Protein AF-A0A2P7YP99-F1 (afdb_monomer)

Sequence (981 aa):
MKLLQLTRVFYTFFGLSSASSYFDNALGTELENFDLDYSIEEYPDIAYNDVAEMDVGEQIKLLHNFSNRENKDITIVGLGGAFRDAITGEPLVNLTSTTVGPIIIPPGESSIIGQKINLDFGGGNFLLSPRVFVAFNDEVKVVQARPQLTVIKEKPLSFFDPQLMFLEVLLLLATGIGLYVAVPSIFSEKKVSPVQEKSTKSTGFDPSWVPILDAKYSLILRHPAPTYTNHSRSKRHVGHRHHDGASNEERDPQKARQISNKVIVEFVKTDLLDLSTFKDITPSKSRHNKTLLGFIGLHYVKGNIHLGFITRSTRVASARLNETVNVITDVTFYCLNNDEFDKTINLSDEELGHHVQNEETDLHTRYPSLSVQKLLKLGHFYYSDDFDITSNLQERGISMMDGNRVSADTPYFRSFMWNYNMITEMIEFRNGLSAIEKQCFDEARFSTIITRGYAKTINISLENKDEALLTLISKQSCKKKGPLFGDWGCDDDGAVSNFVESEIIIYCKRFCFSYVIVRGNVPTFWELQNSFGKKSIISKNSKKLVLTRSFEAAQHAFTKHFESLGIQYGDIHVIDCLLRDQGSYKGQLKDNYREHLQAFWNSRERTLDYYGDDKDLFAASANFTVSATDMPISTSFMKKIGYSASNPSELVGPLVDYILNFGALFYDFEDQSYIGKQLGVFRVNSFDCLAKANFISKVISQEVIELAFRDLDIHVDEQIRSQHAKLWKENDEVLKDLTHNYLSTLAYTPGEKSNKRSLKTQLAKKYLNVVGDIRPNEMAMRKLLGRLQTQEKVKIYNPLHQYVSAELRKRSGEYSFKKDINIFASTFNVNGDLCKDEQVSQWIYPQGLQGSKEYDIVFIGFEEIVELTPGKMMNVRSGNLMTWEAQVRRVLEGLQSTRSKYVSLWSGQMGGIALLLFIKSEHVGQILNIESAVKKTGLGGMSANKGGMAMIVHFVIKIIEHFFQSSGLSFCFVNLLERRG

Nearest PDB structures (foldseek):
  8b5l-assembly1_q  TM=7.399E-01  e=3.614E-08  Oryctolagus cuniculus
  8btk-assembly1_TA  TM=7.537E-01  e=3.226E-07  Canis lupus familiaris
  8rjd-assembly1_5  TM=7.225E-01  e=2.749E-07  Canis lupus familiaris
  8b6l-assembly1_E  TM=7.247E-01  e=1.879E-06  Homo sapiens
  1xvs-assembly1_B  TM=6.203E-01  e=4.879E-05  Vibrio cholerae

Mean predicted aligned error: 18.6 Å

Organism: NCBI:txid418784

Structure (mmCIF, N/CA/C/O backbone):
data_AF-A0A2P7YP99-F1
#
_entry.id   AF-A0A2P7YP99-F1
#
loop_
_atom_site.group_PDB
_atom_site.id
_atom_site.type_symbol
_atom_site.label_atom_id
_atom_site.label_alt_id
_atom_site.label_comp_id
_atom_site.label_asym_id
_atom_site.label_entity_id
_atom_site.label_seq_id
_atom_site.pdbx_PDB_ins_code
_atom_site.Cartn_x
_atom_site.Cartn_y
_atom_site.Cartn_z
_atom_site.occupancy
_atom_site.B_iso_or_equiv
_atom_site.auth_seq_id
_atom_site.auth_comp_id
_atom_site.auth_asym_id
_atom_site.auth_atom_id
_atom_site.pdbx_PDB_model_num
ATOM 1 N N . MET A 1 1 ? 15.729 -52.403 -24.319 1.00 34.59 1 MET A N 1
ATOM 2 C CA . MET A 1 1 ? 16.519 -51.180 -24.609 1.00 34.59 1 MET A CA 1
ATOM 3 C C . MET A 1 1 ? 16.951 -51.030 -26.081 1.00 34.59 1 MET A C 1
ATOM 5 O O . MET A 1 1 ? 17.812 -50.212 -26.357 1.00 34.59 1 MET A O 1
ATOM 9 N N . LYS A 1 2 ? 16.331 -51.745 -27.041 1.00 28.28 2 LYS A N 1
ATOM 10 C CA . LYS A 1 2 ? 16.512 -51.528 -28.496 1.00 28.28 2 LYS A CA 1
ATOM 11 C C . LYS A 1 2 ? 15.195 -51.314 -29.272 1.00 28.28 2 LYS A C 1
ATOM 13 O O . LYS A 1 2 ? 15.216 -51.230 -30.487 1.00 28.28 2 LYS A O 1
ATOM 18 N N . LEU A 1 3 ? 14.059 -51.177 -28.575 1.00 25.23 3 LEU A N 1
ATOM 19 C CA . LEU A 1 3 ? 12.750 -50.901 -29.197 1.00 25.23 3 LEU A CA 1
ATOM 20 C C . LEU A 1 3 ? 12.246 -49.459 -28.974 1.00 25.23 3 LEU A C 1
ATOM 22 O O . LEU A 1 3 ? 11.364 -49.010 -29.689 1.00 25.23 3 LEU A O 1
ATOM 26 N N . LEU A 1 4 ? 12.831 -48.711 -28.027 1.00 27.31 4 LEU A N 1
ATOM 27 C CA . LEU A 1 4 ? 12.433 -47.332 -27.684 1.00 27.31 4 LEU A CA 1
ATOM 28 C C . LEU A 1 4 ? 13.124 -46.246 -28.533 1.00 27.31 4 LEU A C 1
ATOM 30 O O . LEU A 1 4 ? 12.720 -45.090 -28.482 1.00 27.31 4 LEU A O 1
ATOM 34 N N . GLN A 1 5 ? 14.127 -46.611 -29.342 1.00 30.36 5 GLN A N 1
ATOM 35 C CA . GLN A 1 5 ? 14.707 -45.712 -30.350 1.00 30.36 5 GLN A CA 1
ATOM 36 C C . GLN A 1 5 ? 13.881 -45.659 -31.645 1.00 30.36 5 GLN A C 1
ATOM 38 O O . GLN A 1 5 ? 13.957 -44.669 -32.358 1.00 30.36 5 GLN A O 1
ATOM 43 N N . LEU A 1 6 ? 13.036 -46.659 -31.926 1.00 27.92 6 LEU A N 1
ATOM 44 C CA . LEU A 1 6 ? 12.192 -46.667 -33.128 1.00 27.92 6 LEU A CA 1
ATOM 45 C C . LEU A 1 6 ? 10.924 -45.811 -32.969 1.00 27.92 6 LEU A C 1
ATOM 47 O O . LEU A 1 6 ? 10.507 -45.158 -33.919 1.00 27.92 6 LEU A O 1
ATOM 51 N N . THR A 1 7 ? 10.346 -45.713 -31.770 1.00 29.00 7 THR A N 1
ATOM 52 C CA . THR A 1 7 ? 9.096 -44.955 -31.556 1.00 29.00 7 THR A CA 1
ATOM 53 C C . THR A 1 7 ? 9.299 -43.436 -31.513 1.00 29.00 7 THR A C 1
ATOM 55 O O . THR A 1 7 ? 8.384 -42.685 -31.842 1.00 29.00 7 THR A O 1
ATOM 58 N N . ARG A 1 8 ? 10.508 -42.968 -31.167 1.00 30.92 8 ARG A N 1
ATOM 59 C CA . ARG A 1 8 ? 10.869 -41.538 -31.191 1.00 30.92 8 ARG A CA 1
ATOM 60 C C . ARG A 1 8 ? 11.186 -41.008 -32.590 1.00 30.92 8 ARG A C 1
ATOM 62 O O . ARG A 1 8 ? 10.985 -39.826 -32.825 1.00 30.92 8 ARG A O 1
ATOM 69 N N . VAL A 1 9 ? 11.581 -41.874 -33.524 1.00 32.12 9 VAL A N 1
ATOM 70 C CA . VAL A 1 9 ? 11.743 -41.512 -34.944 1.00 32.12 9 VAL A CA 1
ATOM 71 C C . VAL A 1 9 ? 10.378 -41.346 -35.632 1.00 32.12 9 VAL A C 1
ATOM 73 O O . VAL A 1 9 ? 10.228 -40.492 -36.502 1.00 32.12 9 VAL A O 1
ATOM 76 N N . PHE A 1 10 ? 9.341 -42.069 -35.187 1.00 28.08 10 PHE A N 1
ATOM 77 C CA . PHE A 1 10 ? 7.998 -41.993 -35.781 1.00 28.08 10 PHE A CA 1
ATOM 78 C C . PHE A 1 10 ? 7.256 -40.667 -35.524 1.00 28.08 10 PHE A C 1
ATOM 80 O O . PHE A 1 10 ? 6.521 -40.214 -36.400 1.00 28.08 10 PHE A O 1
ATOM 87 N N . TYR A 1 11 ? 7.463 -40.003 -34.380 1.00 28.70 11 TYR A N 1
ATOM 88 C CA . TYR A 1 11 ? 6.814 -38.708 -34.110 1.00 28.70 11 TYR A CA 1
ATOM 89 C C . TYR A 1 11 ? 7.502 -37.523 -34.798 1.00 28.70 11 TYR A C 1
ATOM 91 O O . TYR A 1 11 ? 6.834 -36.546 -35.136 1.00 28.70 11 TYR A O 1
ATOM 99 N N . THR A 1 12 ? 8.797 -37.631 -35.099 1.00 32.69 12 THR A N 1
ATOM 100 C CA . THR A 1 12 ? 9.503 -36.645 -35.928 1.00 32.69 12 THR A CA 1
ATOM 101 C C . THR A 1 12 ? 9.146 -36.811 -37.410 1.00 32.69 12 THR A C 1
ATOM 103 O O . THR A 1 12 ? 8.998 -35.817 -38.116 1.00 32.69 12 THR A O 1
ATOM 106 N N . PHE A 1 13 ? 8.892 -38.044 -37.874 1.00 28.05 13 PHE A N 1
ATOM 107 C CA . PHE A 1 13 ? 8.459 -38.299 -39.255 1.00 28.05 13 PHE A CA 1
ATOM 108 C C . PHE A 1 13 ? 7.037 -37.790 -39.554 1.00 28.05 13 PHE A C 1
ATOM 110 O O . PHE A 1 13 ? 6.798 -37.262 -40.638 1.00 28.05 13 PHE A O 1
ATOM 117 N N . PHE A 1 14 ? 6.100 -37.863 -38.599 1.00 30.08 14 PHE A N 1
ATOM 118 C CA . PHE A 1 14 ? 4.759 -37.292 -38.803 1.00 30.08 14 PHE A CA 1
ATOM 119 C C . PHE A 1 14 ? 4.724 -35.761 -38.673 1.00 30.08 14 PHE A C 1
ATOM 121 O O . PHE A 1 14 ? 3.951 -35.126 -39.387 1.00 30.08 14 PHE A O 1
ATOM 128 N N . GLY A 1 15 ? 5.604 -35.152 -37.868 1.00 31.16 15 GLY A N 1
ATOM 129 C CA . GLY A 1 15 ? 5.754 -33.691 -37.800 1.00 31.16 15 GLY A CA 1
ATOM 130 C C . GLY A 1 15 ? 6.368 -33.063 -39.059 1.00 31.16 15 GLY A C 1
ATOM 131 O O . GLY A 1 15 ? 6.056 -31.919 -39.388 1.00 31.16 15 GLY A O 1
ATOM 132 N N . LEU A 1 16 ? 7.175 -33.820 -39.809 1.00 30.28 16 LEU A N 1
ATOM 133 C CA . LEU A 1 16 ? 7.713 -33.390 -41.105 1.00 30.28 16 LEU A CA 1
ATOM 134 C C . LEU A 1 16 ? 6.653 -33.376 -42.217 1.00 30.28 16 LEU A C 1
ATOM 136 O O . LEU A 1 16 ? 6.732 -32.537 -43.111 1.00 30.28 16 LEU A O 1
ATOM 140 N N . SER A 1 17 ? 5.607 -34.208 -42.129 1.00 29.50 17 SER A N 1
ATOM 141 C CA . SER A 1 17 ? 4.484 -34.152 -43.082 1.00 29.50 17 SER A CA 1
ATOM 142 C C . SER A 1 17 ? 3.585 -32.918 -42.907 1.00 29.50 17 SER A C 1
ATOM 144 O O . SER A 1 17 ? 2.964 -32.477 -43.867 1.00 29.50 17 SER A O 1
ATOM 146 N N . SER A 1 18 ? 3.565 -32.304 -41.716 1.00 30.62 18 SER A N 1
ATOM 147 C CA . SER A 1 18 ? 2.855 -31.040 -41.456 1.00 30.62 18 SER A CA 1
ATOM 148 C C . SER A 1 18 ? 3.747 -29.794 -41.525 1.00 30.62 18 SER A C 1
ATOM 150 O O . SER A 1 18 ? 3.238 -28.678 -41.502 1.00 30.62 18 SER A O 1
ATOM 152 N N . ALA A 1 19 ? 5.070 -29.960 -41.609 1.00 30.25 19 ALA A N 1
ATOM 153 C CA . ALA A 1 19 ? 6.019 -28.857 -41.788 1.00 30.25 19 ALA A CA 1
ATOM 154 C C . ALA A 1 19 ? 6.268 -28.513 -43.268 1.00 30.25 19 ALA A C 1
ATOM 156 O O . ALA A 1 19 ? 6.820 -27.454 -43.560 1.00 30.25 19 ALA A O 1
ATOM 157 N N . SER A 1 20 ? 5.808 -29.354 -44.202 1.00 28.67 20 SER A N 1
ATOM 158 C CA . SER A 1 20 ? 5.828 -29.038 -45.637 1.00 28.67 20 SER A CA 1
ATOM 159 C C . SER A 1 20 ? 4.939 -27.836 -45.992 1.00 28.67 20 SER A C 1
ATOM 161 O O . SER A 1 20 ? 5.182 -27.200 -47.008 1.00 28.67 20 SER A O 1
ATOM 163 N N . SER A 1 21 ? 3.958 -27.470 -45.158 1.00 31.77 21 SER A N 1
ATOM 164 C CA . SER A 1 21 ? 3.064 -26.335 -45.430 1.00 31.77 21 SER A CA 1
ATOM 165 C C . SER A 1 21 ? 3.465 -25.026 -44.739 1.00 31.77 21 SER A C 1
ATOM 167 O O . SER A 1 21 ? 2.716 -24.057 -44.824 1.00 31.77 21 SER A O 1
ATOM 169 N N . TYR A 1 22 ? 4.595 -24.984 -44.021 1.00 30.72 22 TYR A N 1
ATOM 170 C CA . TYR A 1 22 ? 5.044 -23.786 -43.287 1.00 30.72 22 TYR A CA 1
ATOM 171 C C . TYR A 1 22 ? 6.316 -23.133 -43.847 1.00 30.72 22 TYR A C 1
ATOM 173 O O . TYR A 1 22 ? 6.706 -22.076 -43.355 1.00 30.72 22 TYR A O 1
ATOM 181 N N . PHE A 1 23 ? 6.936 -23.714 -44.879 1.00 36.75 23 PHE A N 1
ATOM 182 C CA . PHE A 1 23 ? 8.118 -23.137 -45.537 1.00 36.75 23 PHE A CA 1
ATOM 183 C C . PHE A 1 23 ? 7.881 -22.653 -46.972 1.00 36.75 23 PHE A C 1
ATOM 185 O O . PHE A 1 23 ? 8.713 -21.911 -47.487 1.00 36.75 23 PHE A O 1
ATOM 192 N N . ASP A 1 24 ? 6.720 -22.943 -47.560 1.00 33.91 24 ASP A N 1
ATOM 193 C CA . ASP A 1 24 ? 6.238 -22.266 -48.764 1.00 33.91 24 ASP A CA 1
ATOM 194 C C . ASP A 1 24 ? 5.347 -21.100 -48.351 1.00 33.91 24 ASP A C 1
ATOM 196 O O . ASP A 1 24 ? 4.162 -21.290 -48.092 1.00 33.91 24 ASP A O 1
ATOM 200 N N . ASN A 1 25 ? 5.932 -19.908 -48.207 1.00 33.38 25 ASN A N 1
ATOM 201 C CA . ASN A 1 25 ? 5.288 -18.618 -48.497 1.00 33.38 25 ASN A CA 1
ATOM 202 C C . ASN A 1 25 ? 6.201 -17.456 -48.086 1.00 33.38 25 ASN A C 1
ATOM 204 O O . ASN A 1 25 ? 5.950 -16.756 -47.106 1.00 33.38 25 ASN A O 1
ATOM 208 N N . ALA A 1 26 ? 7.254 -17.227 -48.866 1.00 34.19 26 ALA A N 1
ATOM 209 C CA . ALA A 1 26 ? 7.804 -15.894 -49.099 1.00 34.19 26 ALA A CA 1
ATOM 210 C C . ALA A 1 26 ? 8.739 -15.957 -50.314 1.00 34.19 26 ALA A C 1
ATOM 212 O O . ALA A 1 26 ? 9.735 -16.667 -50.264 1.00 34.19 26 ALA A O 1
ATOM 213 N N . LEU A 1 27 ? 8.430 -15.158 -51.343 1.00 35.78 27 LEU A N 1
ATOM 214 C CA . LEU A 1 27 ? 9.150 -14.974 -52.618 1.00 35.78 27 LEU A CA 1
ATOM 215 C C . LEU A 1 27 ? 8.839 -16.027 -53.694 1.00 35.78 27 LEU A C 1
ATOM 217 O O . LEU A 1 27 ? 9.461 -17.083 -53.768 1.00 35.78 27 LEU A O 1
ATOM 221 N N . GLY A 1 28 ? 7.910 -15.685 -54.594 1.00 41.12 28 GLY A N 1
ATOM 222 C CA . GLY A 1 28 ? 7.807 -16.362 -55.887 1.00 41.12 28 GLY A CA 1
ATOM 223 C C . GLY A 1 28 ? 9.160 -16.309 -56.596 1.00 41.12 28 GLY A C 1
ATOM 224 O O . GLY A 1 28 ? 9.755 -15.239 -56.719 1.00 41.12 28 GLY A O 1
ATOM 225 N N . THR A 1 29 ? 9.679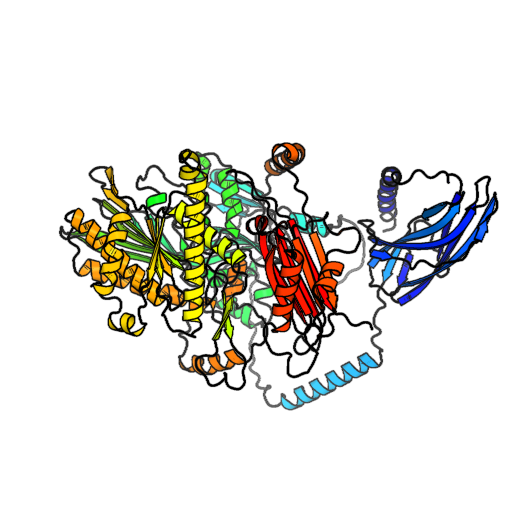 -17.463 -57.001 1.00 45.97 29 THR A N 1
ATOM 226 C CA . THR A 1 29 ? 10.998 -17.584 -57.624 1.00 45.97 29 THR A CA 1
ATOM 227 C C . THR A 1 29 ? 10.895 -18.471 -58.862 1.00 45.97 29 THR A C 1
ATOM 229 O O . THR A 1 29 ? 10.593 -19.645 -58.752 1.00 45.97 29 THR A O 1
ATOM 232 N N . GLU A 1 30 ? 11.202 -17.924 -60.046 1.00 56.41 30 GLU A N 1
ATOM 233 C CA . GLU A 1 30 ? 11.328 -18.660 -61.330 1.00 56.41 30 GLU A CA 1
ATOM 234 C C . GLU A 1 30 ? 12.523 -19.653 -61.377 1.00 56.41 30 GLU A C 1
ATOM 236 O O . GLU A 1 30 ? 13.075 -19.908 -62.441 1.00 56.41 30 GLU A O 1
ATOM 241 N N . LEU A 1 31 ? 13.029 -20.110 -60.227 1.00 68.38 31 LEU A N 1
ATOM 242 C CA . LEU A 1 31 ? 14.130 -21.075 -60.129 1.00 68.38 31 LEU A CA 1
ATOM 243 C C . LEU A 1 31 ? 13.545 -22.345 -59.501 1.00 68.38 31 LEU A C 1
ATOM 245 O O . LEU A 1 31 ? 13.475 -22.448 -58.279 1.00 68.38 31 LEU A O 1
ATOM 249 N N . GLU A 1 32 ? 13.049 -23.253 -60.335 1.00 68.75 32 GLU A N 1
ATOM 250 C CA . GLU A 1 32 ? 12.229 -24.400 -59.921 1.00 68.75 32 GLU A CA 1
ATOM 251 C C . GLU A 1 32 ? 12.997 -25.732 -60.001 1.00 68.75 32 GLU A C 1
ATOM 253 O O . GLU A 1 32 ? 12.673 -26.670 -59.276 1.00 68.75 32 GLU A O 1
ATOM 258 N N . ASN A 1 33 ? 14.040 -25.821 -60.838 1.00 81.38 33 ASN A N 1
ATOM 259 C CA . ASN A 1 33 ? 14.752 -27.060 -61.156 1.00 81.38 33 ASN A CA 1
ATOM 260 C C . ASN A 1 33 ? 16.247 -26.982 -60.797 1.00 81.38 33 ASN A C 1
ATOM 262 O O . ASN A 1 33 ? 17.111 -26.787 -61.651 1.00 81.38 33 ASN A O 1
ATOM 266 N N . PHE A 1 34 ? 16.586 -27.205 -59.529 1.00 84.75 34 PHE A N 1
ATOM 267 C CA . PHE A 1 34 ? 17.969 -27.380 -59.068 1.00 84.75 34 PHE A CA 1
ATOM 268 C C . PHE A 1 34 ? 18.024 -28.395 -57.917 1.00 84.75 34 PHE A C 1
ATOM 270 O O . PHE A 1 34 ? 17.036 -28.579 -57.210 1.00 84.75 34 PHE A O 1
ATOM 277 N N . ASP A 1 35 ? 19.186 -29.015 -57.695 1.00 84.31 35 ASP A N 1
ATOM 278 C CA . ASP A 1 35 ? 19.454 -29.785 -56.473 1.00 84.31 35 ASP A CA 1
ATOM 279 C C . ASP A 1 35 ? 20.534 -29.084 -55.648 1.00 84.31 35 ASP A C 1
ATOM 281 O O . ASP A 1 35 ? 21.587 -28.731 -56.179 1.00 84.31 35 ASP A O 1
ATOM 285 N N . LEU A 1 36 ? 20.305 -28.918 -54.346 1.00 88.06 36 LEU A N 1
ATOM 286 C CA . LEU A 1 36 ? 21.311 -28.430 -53.403 1.00 88.06 36 LEU A CA 1
ATOM 287 C C . LEU A 1 36 ? 21.364 -29.342 -52.175 1.00 88.06 36 LEU A C 1
ATOM 289 O O . LEU A 1 36 ? 20.386 -29.459 -51.436 1.00 88.06 36 LEU A O 1
ATOM 293 N N . ASP A 1 37 ? 22.534 -29.919 -51.924 1.00 85.81 37 ASP A N 1
ATOM 294 C CA . ASP A 1 37 ? 22.845 -30.671 -50.707 1.00 85.81 37 ASP A CA 1
ATOM 295 C C . ASP A 1 37 ? 24.213 -30.252 -50.152 1.00 85.81 37 ASP A C 1
ATOM 297 O O . ASP A 1 37 ? 24.952 -29.497 -50.785 1.00 85.81 37 ASP A O 1
ATOM 301 N N . TYR A 1 38 ? 24.568 -30.719 -48.959 1.00 90.62 38 TYR A N 1
ATOM 302 C CA . TYR A 1 38 ? 25.898 -30.514 -48.404 1.00 90.62 38 TYR A CA 1
ATOM 303 C C . TYR A 1 38 ? 26.353 -31.678 -47.519 1.00 90.62 38 TYR A C 1
ATOM 305 O O . TYR A 1 38 ? 25.543 -32.387 -46.912 1.00 90.62 38 TYR A O 1
ATOM 313 N N . SER A 1 39 ? 27.673 -31.830 -47.413 1.00 88.19 39 SER A N 1
ATOM 314 C CA . SER A 1 39 ? 28.341 -32.732 -46.473 1.00 88.19 39 SER A CA 1
ATOM 315 C C . SER A 1 39 ? 29.334 -31.974 -45.594 1.00 88.19 39 SER A C 1
ATOM 317 O O . SER A 1 39 ? 29.819 -30.904 -45.961 1.00 88.19 39 SER A O 1
ATOM 319 N N . ILE A 1 40 ? 29.650 -32.531 -44.428 1.00 89.56 40 ILE A N 1
ATOM 320 C CA . ILE A 1 40 ? 30.624 -31.970 -43.486 1.00 89.56 40 ILE A CA 1
ATOM 321 C C . ILE A 1 40 ? 31.902 -32.801 -43.628 1.00 89.56 40 ILE A C 1
ATOM 323 O O . ILE A 1 40 ? 31.867 -34.005 -43.387 1.00 89.56 40 ILE A O 1
ATOM 327 N N . GLU A 1 41 ? 33.001 -32.193 -44.082 1.00 87.38 41 GLU A N 1
ATOM 328 C CA . GLU A 1 41 ? 34.231 -32.908 -44.479 1.00 87.38 41 GLU A CA 1
ATOM 329 C C . GLU A 1 41 ? 34.832 -33.727 -43.325 1.00 87.38 41 GLU A C 1
ATOM 331 O O . GLU A 1 41 ? 35.255 -34.863 -43.526 1.00 87.38 41 GLU A O 1
ATOM 336 N N . GLU A 1 42 ? 34.816 -33.182 -42.109 1.00 87.19 42 GLU A N 1
ATOM 337 C CA . GLU A 1 42 ? 35.356 -33.814 -40.901 1.00 87.19 42 GLU A CA 1
ATOM 338 C C . GLU A 1 42 ? 34.462 -34.943 -40.361 1.00 87.19 42 GLU A C 1
ATOM 340 O O . GLU A 1 42 ? 34.909 -35.758 -39.555 1.00 87.19 42 GLU A O 1
ATOM 345 N N . TYR A 1 43 ? 33.217 -35.024 -40.839 1.00 85.44 43 TYR A N 1
ATOM 346 C CA . TYR A 1 43 ? 32.218 -35.985 -40.384 1.00 85.44 43 TYR A CA 1
ATOM 347 C C . TYR A 1 43 ? 31.533 -36.703 -41.567 1.00 85.44 43 TYR A C 1
ATOM 349 O O . TYR A 1 43 ? 30.321 -36.561 -41.768 1.00 85.44 43 TYR A O 1
ATOM 357 N N . PRO A 1 44 ? 32.286 -37.492 -42.360 1.00 73.25 44 PRO A N 1
ATOM 358 C CA . PRO A 1 44 ? 31.803 -38.083 -43.612 1.00 73.25 44 PRO A CA 1
ATOM 359 C C . PRO A 1 44 ? 30.745 -39.183 -43.419 1.00 73.25 44 PRO A C 1
ATOM 361 O O . PRO A 1 44 ? 29.992 -39.469 -44.346 1.00 73.25 44 PRO A O 1
ATOM 364 N N . ASP A 1 45 ? 30.671 -39.778 -42.224 1.00 74.12 45 ASP A N 1
ATOM 365 C CA . ASP A 1 45 ? 29.793 -40.916 -41.917 1.00 74.12 45 ASP A CA 1
ATOM 366 C C . ASP A 1 45 ? 28.416 -40.509 -41.353 1.00 74.12 45 ASP A C 1
ATOM 368 O O . ASP A 1 45 ? 27.597 -41.374 -41.039 1.00 74.12 45 ASP A O 1
ATOM 372 N N . ILE A 1 46 ? 28.138 -39.208 -41.194 1.00 78.06 46 ILE A N 1
ATOM 373 C CA . ILE A 1 46 ? 26.859 -38.740 -40.640 1.00 78.06 46 ILE A CA 1
ATOM 374 C C . ILE A 1 46 ? 25.775 -38.810 -41.717 1.00 78.06 46 ILE A C 1
ATOM 376 O O . ILE A 1 46 ? 25.787 -38.040 -42.681 1.00 78.06 46 ILE A O 1
ATOM 380 N N . ALA A 1 47 ? 24.800 -39.704 -41.535 1.00 70.25 47 ALA A N 1
ATOM 381 C CA . ALA A 1 47 ? 23.672 -39.817 -42.450 1.00 70.25 47 ALA A CA 1
ATOM 382 C C . ALA A 1 47 ? 22.731 -38.602 -42.353 1.00 70.25 47 ALA A C 1
ATOM 384 O O . ALA A 1 47 ? 22.685 -37.884 -41.355 1.00 70.25 47 ALA A O 1
ATOM 385 N N . TYR A 1 48 ? 21.907 -38.401 -43.385 1.00 62.31 48 TYR A N 1
ATOM 386 C CA . TYR A 1 48 ? 21.016 -37.241 -43.525 1.00 62.31 48 TYR A CA 1
ATOM 387 C C . TYR A 1 48 ? 20.084 -36.967 -42.329 1.00 62.31 48 TYR A C 1
ATOM 389 O O . TYR A 1 48 ? 19.725 -35.813 -42.099 1.00 62.31 48 TYR A O 1
ATOM 397 N N . ASN A 1 49 ? 19.714 -38.009 -41.576 1.00 67.56 49 ASN A N 1
ATOM 398 C CA . ASN A 1 49 ? 18.810 -37.937 -40.422 1.00 67.56 49 ASN A CA 1
ATOM 399 C C . ASN A 1 49 ? 19.534 -37.991 -39.066 1.00 67.56 49 ASN A C 1
ATOM 401 O O . ASN A 1 49 ? 18.873 -37.972 -38.026 1.00 67.56 49 ASN A O 1
ATOM 405 N N . ASP A 1 50 ? 20.864 -38.080 -39.071 1.00 75.94 50 ASP A N 1
ATOM 406 C CA . ASP A 1 50 ? 21.659 -38.220 -37.859 1.00 75.94 50 ASP A CA 1
ATOM 407 C C . ASP A 1 50 ? 22.076 -36.858 -37.297 1.00 75.94 50 ASP A C 1
ATOM 409 O O . ASP A 1 50 ? 22.221 -35.856 -38.007 1.00 75.94 50 ASP A O 1
ATOM 413 N N . VAL A 1 51 ? 22.261 -36.839 -35.978 1.00 81.19 51 VAL A N 1
ATOM 414 C CA . VAL A 1 51 ? 22.683 -35.656 -35.230 1.00 81.19 51 VAL A CA 1
ATOM 415 C C . VAL A 1 51 ? 24.190 -35.494 -35.358 1.00 81.19 51 VAL A C 1
ATOM 417 O O . VAL A 1 51 ? 24.936 -36.406 -35.004 1.00 81.19 51 VAL A O 1
ATOM 420 N N . ALA A 1 52 ? 24.638 -34.328 -35.818 1.00 84.50 52 ALA A N 1
ATOM 421 C CA . ALA A 1 52 ? 26.059 -34.019 -35.879 1.00 84.50 52 ALA A CA 1
ATOM 422 C C . ALA A 1 52 ? 26.569 -33.521 -34.528 1.00 84.50 52 ALA A C 1
ATOM 424 O O . ALA A 1 52 ? 26.143 -32.472 -34.057 1.00 84.50 52 ALA A O 1
ATOM 425 N N . GLU A 1 53 ? 27.460 -34.272 -33.888 1.00 87.25 53 GLU A N 1
ATOM 426 C CA . GLU A 1 53 ? 28.085 -33.875 -32.626 1.00 87.25 53 GLU A CA 1
ATOM 427 C C . GLU A 1 53 ? 29.467 -33.270 -32.894 1.00 87.25 53 GLU A C 1
ATOM 429 O O . GLU A 1 53 ? 30.295 -33.921 -33.521 1.00 87.25 53 GLU A O 1
ATOM 434 N N . MET A 1 54 ? 29.703 -32.044 -32.425 1.00 87.69 54 MET A N 1
ATOM 435 C CA . MET A 1 54 ? 30.937 -31.272 -32.647 1.00 87.69 54 MET A CA 1
ATOM 436 C C . MET A 1 54 ? 31.409 -30.633 -31.339 1.00 87.69 54 MET A C 1
ATOM 438 O O . MET A 1 54 ? 30.615 -30.502 -30.406 1.00 87.69 54 MET A O 1
ATOM 442 N N . ASP A 1 55 ? 32.658 -30.179 -31.265 1.00 85.88 55 ASP A N 1
ATOM 443 C CA . ASP A 1 55 ? 33.186 -29.520 -30.066 1.00 85.88 55 ASP A CA 1
ATOM 444 C C . ASP A 1 55 ? 33.296 -27.990 -30.212 1.00 85.88 55 ASP A C 1
ATOM 446 O O . ASP A 1 55 ? 33.625 -27.457 -31.274 1.00 85.88 55 ASP A O 1
ATOM 450 N N . VAL A 1 56 ? 33.093 -27.258 -29.108 1.00 83.94 56 VAL A N 1
ATOM 451 C CA . VAL A 1 56 ? 33.372 -25.810 -29.054 1.00 83.94 56 VAL A CA 1
ATOM 452 C C . VAL A 1 56 ? 34.850 -25.551 -29.387 1.00 83.94 56 VAL A C 1
ATOM 454 O O . VAL A 1 56 ? 35.752 -26.163 -28.805 1.00 83.94 56 VAL A O 1
ATOM 457 N N . GLY A 1 57 ? 35.097 -24.613 -30.306 1.00 79.94 57 GLY A N 1
ATOM 458 C CA . GLY A 1 57 ? 36.428 -24.231 -30.793 1.00 79.94 57 GLY A CA 1
ATOM 459 C C . GLY A 1 57 ? 36.990 -25.118 -31.912 1.00 79.94 57 GLY A C 1
ATOM 460 O O . GLY A 1 57 ? 38.167 -24.998 -32.250 1.00 79.94 57 GLY A O 1
ATOM 461 N N . GLU A 1 58 ? 36.192 -26.031 -32.471 1.00 84.31 58 GLU A N 1
ATOM 462 C CA . GLU A 1 58 ? 36.544 -26.812 -33.662 1.00 84.31 58 GLU A CA 1
ATOM 463 C C . GLU A 1 58 ? 36.313 -26.006 -34.958 1.00 84.31 58 GLU A C 1
ATOM 465 O O . GLU A 1 58 ? 35.436 -25.141 -35.027 1.00 84.31 58 GLU A O 1
ATOM 470 N N . GLN A 1 59 ? 37.107 -26.280 -35.998 1.00 86.88 59 GLN A N 1
ATOM 471 C CA . GLN A 1 59 ? 36.917 -25.727 -37.340 1.00 86.88 59 GLN A CA 1
ATOM 472 C C . GLN A 1 59 ? 36.399 -26.832 -38.262 1.00 86.88 59 GLN A C 1
ATOM 474 O O . GLN A 1 59 ? 37.054 -27.861 -38.388 1.00 86.88 59 GLN A O 1
ATOM 479 N N . ILE A 1 60 ? 35.262 -26.588 -38.916 1.00 89.62 60 ILE A N 1
ATOM 480 C CA . ILE A 1 60 ? 34.618 -27.529 -39.841 1.00 89.62 60 ILE A CA 1
ATOM 481 C C . ILE A 1 60 ? 34.539 -26.952 -41.255 1.00 89.62 60 ILE A C 1
ATOM 483 O O . ILE A 1 60 ? 34.530 -25.727 -41.445 1.00 89.62 60 ILE A O 1
ATOM 487 N N . LYS A 1 61 ? 34.406 -27.817 -42.261 1.00 89.12 61 LYS A N 1
ATOM 488 C CA . LYS A 1 61 ? 34.215 -27.416 -43.656 1.00 89.12 61 LYS A CA 1
ATOM 489 C C . LYS A 1 61 ? 32.962 -28.049 -44.258 1.00 89.12 61 LYS A C 1
ATOM 491 O O . LYS A 1 61 ? 32.851 -29.266 -44.390 1.00 89.12 61 LYS A O 1
ATOM 496 N N . LEU A 1 62 ? 32.029 -27.199 -44.683 1.00 90.19 62 LEU A N 1
ATOM 497 C CA . LEU A 1 62 ? 30.825 -27.607 -45.407 1.00 90.19 62 LEU A CA 1
ATOM 498 C C . LEU A 1 62 ? 31.114 -27.672 -46.903 1.00 90.19 62 LEU A C 1
ATOM 500 O O . LEU A 1 62 ? 31.518 -26.673 -47.494 1.00 90.19 62 LEU A O 1
ATOM 504 N N . LEU A 1 63 ? 30.887 -28.827 -47.514 1.00 89.94 63 LEU A N 1
ATOM 505 C CA . LEU A 1 63 ? 30.979 -29.043 -48.953 1.00 89.94 63 LEU A CA 1
ATOM 506 C C . LEU A 1 63 ? 29.566 -29.008 -49.538 1.00 89.94 63 LEU A C 1
ATOM 508 O O . LEU A 1 63 ? 28.815 -29.965 -49.390 1.00 89.94 63 LEU A O 1
ATOM 512 N N . HIS A 1 64 ? 29.201 -27.899 -50.174 1.00 89.44 64 HIS A N 1
ATOM 513 C CA . HIS A 1 64 ? 27.911 -27.705 -50.835 1.00 89.44 64 HIS A CA 1
ATOM 514 C C . HIS A 1 64 ? 27.956 -28.326 -52.229 1.00 89.44 64 HIS A C 1
ATOM 516 O O . HIS A 1 64 ? 28.785 -27.919 -53.037 1.00 89.44 64 HIS A O 1
ATOM 522 N N . ASN A 1 65 ? 27.082 -29.283 -52.515 1.00 89.62 65 ASN A N 1
ATOM 523 C CA . ASN A 1 65 ? 26.906 -29.889 -53.828 1.00 89.62 65 ASN A CA 1
ATOM 524 C C . ASN A 1 65 ? 25.671 -29.277 -54.500 1.00 89.62 65 ASN A C 1
ATOM 526 O O . ASN A 1 65 ? 24.545 -29.526 -54.067 1.00 89.62 65 ASN A O 1
ATOM 530 N N . PHE A 1 66 ? 25.889 -28.461 -55.530 1.00 90.50 66 PHE A N 1
ATOM 531 C CA . PHE A 1 66 ? 24.827 -27.790 -56.275 1.00 90.50 66 PHE A CA 1
ATOM 532 C C . PHE A 1 66 ? 24.762 -28.342 -57.700 1.00 90.50 66 PHE A C 1
ATOM 534 O O . PHE A 1 66 ? 25.757 -28.281 -58.421 1.00 90.50 66 PHE A O 1
ATOM 541 N N . SER A 1 67 ? 23.596 -28.834 -58.121 1.00 88.38 67 SER A N 1
ATOM 542 C CA . SER A 1 67 ? 23.331 -29.310 -59.480 1.00 88.38 67 SER A CA 1
ATOM 543 C C . SER A 1 67 ? 22.319 -28.416 -60.183 1.00 88.38 67 SER A C 1
ATOM 545 O O . SER A 1 67 ? 21.200 -28.235 -59.703 1.00 88.38 67 SER A O 1
ATOM 547 N N . ASN A 1 68 ? 22.689 -27.902 -61.353 1.00 89.81 68 ASN A N 1
ATOM 548 C CA . ASN A 1 68 ? 21.799 -27.105 -62.184 1.00 89.81 68 ASN A CA 1
ATOM 549 C C . ASN A 1 68 ? 20.919 -28.026 -63.047 1.00 89.81 68 ASN A C 1
ATOM 551 O O . ASN A 1 68 ? 21.439 -28.753 -63.892 1.00 89.81 68 ASN A O 1
ATOM 555 N N . ARG A 1 69 ? 19.593 -27.999 -62.857 1.00 86.62 69 ARG A N 1
ATOM 556 C CA . ARG A 1 69 ? 18.625 -28.689 -63.733 1.00 86.62 69 ARG A CA 1
ATOM 557 C C . ARG A 1 69 ? 17.756 -27.712 -64.533 1.00 86.62 69 ARG A C 1
ATOM 559 O O . ARG A 1 69 ? 16.795 -28.135 -65.173 1.00 86.62 69 ARG A O 1
ATOM 566 N N . GLU A 1 70 ? 18.100 -26.428 -64.522 1.00 85.50 70 GLU A N 1
ATOM 567 C CA . GLU A 1 70 ? 17.478 -25.416 -65.362 1.00 85.50 70 GLU A CA 1
ATOM 568 C C . GLU A 1 70 ? 18.013 -25.490 -66.794 1.00 85.50 70 GLU A C 1
ATOM 570 O O . GLU A 1 70 ? 19.076 -26.043 -67.074 1.00 85.50 70 GLU A O 1
ATOM 575 N N . ASN A 1 71 ? 17.282 -24.881 -67.725 1.00 83.38 71 ASN A N 1
ATOM 576 C CA . ASN A 1 71 ? 17.678 -24.768 -69.131 1.00 83.38 71 ASN A CA 1
ATOM 577 C C . ASN A 1 71 ? 18.622 -23.579 -69.421 1.00 83.38 71 ASN A C 1
ATOM 579 O O . ASN A 1 71 ? 18.902 -23.296 -70.588 1.00 83.38 71 ASN A O 1
ATOM 583 N N . LYS A 1 72 ? 19.102 -22.885 -68.381 1.00 85.00 72 LYS A N 1
ATOM 584 C CA . LYS A 1 72 ? 20.038 -21.751 -68.449 1.00 85.00 72 LYS A CA 1
ATOM 585 C C . LYS A 1 72 ? 21.142 -21.886 -67.398 1.00 85.00 72 LYS A C 1
ATOM 587 O O . LYS A 1 72 ? 20.968 -22.580 -66.398 1.00 85.00 72 LYS A O 1
ATOM 592 N N . ASP A 1 73 ? 22.249 -21.182 -67.608 1.00 86.12 73 ASP A N 1
ATOM 593 C CA . ASP A 1 73 ? 23.374 -21.139 -66.671 1.00 86.12 73 ASP A CA 1
ATOM 594 C C . ASP A 1 73 ? 22.966 -20.522 -65.320 1.00 86.12 73 ASP A C 1
ATOM 596 O O . ASP A 1 73 ? 22.315 -19.474 -65.269 1.00 86.12 73 ASP A O 1
ATOM 600 N N . ILE A 1 74 ? 23.394 -21.143 -64.217 1.00 88.06 74 ILE A N 1
ATOM 601 C CA . ILE A 1 74 ? 23.257 -20.603 -62.855 1.00 88.06 74 ILE A CA 1
ATOM 602 C C . ILE A 1 74 ? 24.636 -20.163 -62.375 1.00 88.06 74 ILE A C 1
ATOM 604 O O . ILE A 1 74 ? 25.584 -20.939 -62.429 1.00 88.06 74 ILE A O 1
ATOM 608 N N . THR A 1 75 ? 24.763 -18.937 -61.865 1.00 88.00 75 THR A N 1
ATOM 609 C CA . THR A 1 75 ? 26.039 -18.449 -61.320 1.00 88.00 75 THR A CA 1
ATOM 610 C C . THR A 1 75 ? 25.997 -18.416 -59.798 1.00 88.00 75 THR A C 1
ATOM 612 O O . THR A 1 75 ? 25.225 -17.661 -59.227 1.00 88.00 75 THR A O 1
ATOM 615 N N . ILE A 1 76 ? 26.839 -19.169 -59.098 1.00 87.06 76 ILE A N 1
ATOM 616 C CA . ILE A 1 76 ? 26.952 -19.057 -57.635 1.00 87.06 76 ILE A CA 1
ATOM 617 C C . ILE A 1 76 ? 27.805 -17.835 -57.298 1.00 87.06 76 ILE A C 1
ATOM 619 O O . ILE A 1 76 ? 28.891 -17.679 -57.844 1.00 87.06 76 ILE A O 1
ATOM 623 N N . VAL A 1 77 ? 27.312 -16.963 -56.414 1.00 85.50 77 VAL A N 1
ATOM 624 C CA . VAL A 1 77 ? 27.956 -15.686 -56.048 1.00 85.50 77 VAL A CA 1
ATOM 625 C C . VAL A 1 77 ? 28.426 -15.636 -54.590 1.00 85.50 77 VAL A C 1
ATOM 627 O O . VAL A 1 77 ? 29.282 -14.820 -54.238 1.00 85.50 77 VAL A O 1
ATOM 630 N N . GLY A 1 78 ? 27.931 -16.529 -53.729 1.00 85.00 78 GLY A N 1
ATOM 631 C CA . GLY A 1 78 ? 28.371 -16.609 -52.337 1.00 85.00 78 GLY A CA 1
ATOM 632 C C . GLY A 1 78 ? 27.769 -17.773 -51.558 1.00 85.00 78 GLY A C 1
ATOM 633 O O . GLY A 1 78 ? 26.803 -18.397 -51.990 1.00 85.00 78 GLY A O 1
ATOM 634 N N . LEU A 1 79 ? 28.329 -18.033 -50.378 1.00 87.12 79 LEU A N 1
ATOM 635 C CA . LEU A 1 79 ? 27.859 -19.042 -49.423 1.00 87.12 79 LEU A CA 1
ATOM 636 C C . LEU A 1 79 ? 27.572 -18.393 -48.068 1.00 87.12 79 LEU A C 1
ATOM 638 O O . LEU A 1 79 ? 28.255 -17.446 -47.682 1.00 87.12 79 LEU A O 1
ATOM 642 N N . GLY A 1 80 ? 26.592 -18.905 -47.330 1.00 86.12 80 GLY A N 1
ATOM 643 C CA . GLY A 1 80 ? 26.210 -18.424 -46.002 1.00 86.12 80 GLY A CA 1
ATOM 644 C C . GLY A 1 80 ? 25.322 -19.423 -45.261 1.00 86.12 80 GLY A C 1
ATOM 645 O O . GLY A 1 80 ? 25.369 -20.622 -45.516 1.00 86.12 80 GLY A O 1
ATOM 646 N N . GLY A 1 81 ? 24.508 -18.935 -44.325 1.00 88.62 81 GLY A N 1
ATOM 647 C CA . GLY A 1 81 ? 23.584 -19.756 -43.536 1.00 88.62 81 GLY A CA 1
ATOM 648 C C . GLY A 1 81 ? 23.560 -19.345 -42.069 1.00 88.62 81 GLY A C 1
ATOM 649 O O . GLY A 1 81 ? 24.051 -18.273 -41.718 1.00 88.62 81 GLY A O 1
ATOM 650 N N . ALA A 1 82 ? 22.980 -20.179 -41.210 1.00 90.31 82 ALA A N 1
ATOM 651 C CA . ALA A 1 82 ? 22.958 -19.944 -39.766 1.00 90.31 82 ALA A CA 1
ATOM 652 C C . ALA A 1 82 ? 22.832 -21.249 -38.970 1.00 90.31 82 ALA A C 1
ATOM 654 O O . ALA A 1 82 ? 22.222 -22.209 -39.441 1.00 90.31 82 ALA A O 1
ATOM 655 N N . PHE A 1 83 ? 23.336 -21.242 -37.739 1.00 88.56 83 PHE A N 1
ATOM 656 C CA . PHE A 1 83 ? 22.880 -22.124 -36.672 1.00 88.56 83 PHE A CA 1
ATOM 657 C C . PHE A 1 83 ? 21.632 -21.513 -36.038 1.00 88.56 83 PHE A C 1
ATOM 659 O O . PHE A 1 83 ? 21.650 -20.379 -35.548 1.00 88.56 83 PHE A O 1
ATOM 666 N N . ARG A 1 84 ? 20.531 -22.257 -36.073 1.00 86.12 84 ARG A N 1
ATOM 667 C CA . ARG A 1 84 ? 19.233 -21.853 -35.527 1.00 86.12 84 ARG A CA 1
ATOM 668 C C . ARG A 1 84 ? 18.935 -22.594 -34.233 1.00 86.12 84 ARG A C 1
ATOM 670 O O . ARG A 1 84 ? 19.466 -23.676 -34.003 1.00 86.12 84 ARG A O 1
ATOM 677 N N . ASP A 1 85 ? 18.077 -22.028 -33.401 1.00 81.00 85 ASP A N 1
ATOM 678 C CA . ASP A 1 85 ? 17.512 -22.736 -32.258 1.00 81.00 85 ASP A CA 1
ATOM 679 C C . ASP A 1 85 ? 16.722 -23.960 -32.752 1.00 81.00 85 ASP A C 1
ATOM 681 O O . ASP A 1 85 ? 15.877 -23.847 -33.643 1.00 81.00 85 ASP A O 1
ATOM 685 N N . ALA A 1 86 ? 17.003 -25.138 -32.191 1.00 70.94 86 ALA A N 1
ATOM 686 C CA . ALA A 1 86 ? 16.403 -26.394 -32.641 1.00 70.94 86 ALA A CA 1
ATOM 687 C C . ALA A 1 86 ? 14.888 -26.510 -32.356 1.00 70.94 86 ALA A C 1
ATOM 689 O O . ALA A 1 86 ? 14.241 -27.405 -32.897 1.00 70.94 86 ALA A O 1
ATOM 690 N N . ILE A 1 87 ? 14.323 -25.638 -31.510 1.00 65.56 87 ILE A N 1
ATOM 691 C CA . ILE A 1 87 ? 12.911 -25.649 -31.099 1.00 65.56 87 ILE A CA 1
ATOM 692 C C . ILE A 1 87 ? 12.148 -24.491 -31.746 1.00 65.56 87 ILE A C 1
ATOM 694 O O . ILE A 1 87 ? 11.045 -24.686 -32.252 1.00 65.56 87 ILE A O 1
ATOM 698 N N . THR A 1 88 ? 12.709 -23.282 -31.714 1.00 65.44 88 THR A N 1
ATOM 699 C CA . THR A 1 88 ? 12.034 -22.069 -32.201 1.00 65.44 88 THR A CA 1
ATOM 700 C C . THR A 1 88 ? 12.358 -21.744 -33.659 1.00 65.44 88 THR A C 1
ATOM 702 O O . THR A 1 88 ? 11.602 -21.014 -34.294 1.00 65.44 88 THR A O 1
ATOM 705 N N . GLY A 1 89 ? 13.454 -22.280 -34.213 1.00 66.25 89 GLY A N 1
ATOM 706 C CA . GLY A 1 89 ? 13.908 -21.999 -35.579 1.00 66.25 89 GLY A CA 1
ATOM 707 C C . GLY A 1 89 ? 14.539 -20.611 -35.770 1.00 66.25 89 GLY A C 1
ATOM 708 O O . GLY A 1 89 ? 14.967 -20.283 -36.882 1.00 66.25 89 GLY A O 1
ATOM 709 N N . GLU A 1 90 ? 14.632 -19.802 -34.712 1.00 72.19 90 GLU A N 1
ATOM 710 C CA . GLU A 1 90 ? 15.264 -18.476 -34.710 1.00 72.19 90 GLU A CA 1
ATOM 711 C C . GLU A 1 90 ? 16.781 -18.588 -34.971 1.00 72.19 90 GLU A C 1
ATOM 713 O O . GLU A 1 90 ? 17.429 -19.482 -34.423 1.00 72.19 90 GLU A O 1
ATOM 718 N N . PRO A 1 91 ? 17.390 -17.723 -35.804 1.00 73.94 91 PRO A N 1
ATOM 719 C CA . PRO A 1 91 ? 18.834 -17.737 -36.040 1.00 73.94 91 PRO A CA 1
ATOM 720 C C . PRO A 1 91 ? 19.595 -17.261 -34.795 1.00 73.94 91 PRO A C 1
ATOM 722 O O . PRO A 1 91 ? 19.446 -16.119 -34.370 1.00 73.94 91 PRO A O 1
ATOM 725 N N . LEU A 1 92 ? 20.435 -18.130 -34.228 1.00 78.75 92 LEU A N 1
ATOM 726 C CA . LEU A 1 92 ? 21.250 -17.830 -33.045 1.00 78.75 92 LEU A CA 1
ATOM 727 C C . LEU A 1 92 ? 22.661 -17.375 -33.427 1.00 78.75 92 LEU A C 1
ATOM 729 O O . LEU A 1 92 ? 23.201 -16.455 -32.818 1.00 78.75 92 LEU A O 1
ATOM 733 N N . VAL A 1 93 ? 23.253 -18.005 -34.446 1.00 81.56 93 VAL A N 1
ATOM 734 C CA . VAL A 1 93 ? 24.602 -17.683 -34.934 1.00 81.56 93 VAL A CA 1
ATOM 735 C C . VAL A 1 93 ? 24.601 -17.708 -36.458 1.00 81.56 93 VAL A C 1
ATOM 737 O O . VAL A 1 93 ? 24.274 -18.724 -37.064 1.00 81.56 93 VAL A O 1
ATOM 740 N N . ASN A 1 94 ? 24.969 -16.601 -37.100 1.00 81.44 94 ASN A N 1
ATOM 741 C CA . ASN A 1 94 ? 25.075 -16.542 -38.559 1.00 81.44 94 ASN A CA 1
ATOM 742 C C . ASN A 1 94 ? 26.403 -17.144 -39.035 1.00 81.44 94 ASN A C 1
ATOM 744 O O . ASN A 1 94 ? 27.456 -16.866 -38.466 1.00 81.44 94 ASN A O 1
ATOM 748 N N . LEU A 1 95 ? 26.359 -17.916 -40.120 1.00 80.06 95 LEU A N 1
ATOM 749 C CA . LEU A 1 95 ? 27.556 -18.344 -40.836 1.00 80.06 95 LEU A CA 1
ATOM 750 C C . LEU A 1 95 ? 28.051 -17.164 -41.674 1.00 80.06 95 LEU A C 1
ATOM 752 O O . LEU A 1 95 ? 27.310 -16.651 -42.516 1.00 80.06 95 LEU A O 1
ATOM 756 N N . THR A 1 96 ? 29.287 -16.721 -41.442 1.00 65.56 96 THR A N 1
ATOM 757 C CA . THR A 1 96 ? 29.896 -15.595 -42.162 1.00 65.56 96 THR A CA 1
ATOM 758 C C . THR A 1 96 ? 29.788 -15.809 -43.673 1.00 65.56 96 THR A C 1
ATOM 760 O O . THR A 1 96 ? 30.220 -16.843 -44.193 1.00 65.56 96 THR A O 1
ATOM 763 N N . SER A 1 97 ? 29.201 -14.841 -44.384 1.00 58.09 97 SER A N 1
ATOM 764 C CA . SER A 1 97 ? 29.029 -14.923 -45.834 1.00 58.09 97 SER A CA 1
ATOM 765 C C . SER A 1 97 ? 30.395 -14.930 -46.515 1.00 58.09 97 SER A C 1
ATOM 767 O O . SER A 1 97 ? 31.125 -13.942 -46.441 1.00 58.09 97 SER A O 1
ATOM 769 N N . THR A 1 98 ? 30.749 -16.036 -47.164 1.00 67.81 98 THR A N 1
ATOM 770 C CA . THR A 1 98 ? 32.003 -16.146 -47.915 1.00 67.81 98 THR A CA 1
ATOM 771 C C . THR A 1 98 ? 31.702 -15.859 -49.381 1.00 67.81 98 THR A C 1
ATOM 773 O O . THR A 1 98 ? 30.922 -16.580 -50.005 1.00 67.81 98 THR A O 1
ATOM 776 N N . THR A 1 99 ? 32.280 -14.794 -49.935 1.00 61.28 99 THR A N 1
ATOM 777 C CA . THR A 1 99 ? 32.230 -14.520 -51.375 1.00 61.28 99 THR A CA 1
ATOM 778 C C . THR A 1 99 ? 33.119 -15.526 -52.092 1.00 61.28 99 THR A C 1
ATOM 780 O O . THR A 1 99 ? 34.334 -15.526 -51.915 1.00 61.28 99 THR A O 1
ATOM 783 N N . VAL A 1 100 ? 32.511 -16.403 -52.888 1.00 65.31 100 VAL A N 1
ATOM 784 C CA . VAL A 1 100 ? 33.242 -17.459 -53.612 1.00 65.31 100 VAL A CA 1
ATOM 785 C C . VAL A 1 100 ? 33.620 -17.015 -55.040 1.00 65.31 100 VAL A C 1
ATOM 787 O O . VAL A 1 100 ? 34.439 -17.649 -55.696 1.00 65.31 100 VAL A O 1
ATOM 790 N N . GLY A 1 101 ? 33.126 -15.855 -55.491 1.00 63.50 101 GLY A N 1
ATOM 791 C CA . GLY A 1 101 ? 33.267 -15.398 -56.878 1.00 63.50 101 GLY A CA 1
ATOM 792 C C . GLY A 1 101 ? 32.260 -16.096 -57.803 1.00 63.50 101 GLY A C 1
ATOM 793 O O . GLY A 1 101 ? 31.640 -17.066 -57.376 1.00 63.50 101 GLY A O 1
ATOM 794 N N . PRO A 1 102 ? 32.043 -15.596 -59.035 1.00 76.56 102 PRO A N 1
ATOM 795 C CA . PRO A 1 102 ? 31.046 -16.154 -59.944 1.00 76.56 102 PRO A CA 1
ATOM 796 C C . PRO A 1 102 ? 31.479 -17.542 -60.433 1.00 76.56 102 PRO A C 1
ATOM 798 O O . PRO A 1 102 ? 32.385 -17.662 -61.257 1.00 76.56 102 PRO A O 1
ATOM 801 N N . ILE A 1 103 ? 30.827 -18.589 -59.932 1.00 85.12 103 ILE A N 1
ATOM 802 C CA . ILE A 1 103 ? 30.975 -19.958 -60.441 1.00 85.12 103 ILE A CA 1
ATOM 803 C C . ILE A 1 103 ? 29.782 -20.242 -61.345 1.00 85.12 103 ILE A C 1
ATOM 805 O O . ILE A 1 103 ? 28.668 -20.410 -60.855 1.00 85.12 103 ILE A O 1
ATOM 809 N N . ILE A 1 104 ? 30.014 -20.275 -62.654 1.00 87.56 104 ILE A N 1
ATOM 810 C CA . ILE A 1 104 ? 28.984 -20.575 -63.653 1.00 87.56 104 ILE A CA 1
ATOM 811 C C . ILE A 1 104 ? 28.798 -22.095 -63.711 1.00 87.56 104 ILE A C 1
ATOM 813 O O . ILE A 1 104 ? 29.766 -22.821 -63.928 1.00 87.56 104 ILE A O 1
ATOM 817 N N . ILE A 1 105 ? 27.567 -22.563 -63.512 1.00 89.06 105 ILE A N 1
ATOM 818 C CA . ILE A 1 105 ? 27.164 -23.967 -63.612 1.00 89.06 105 ILE A CA 1
ATOM 819 C C . ILE A 1 105 ? 26.222 -24.101 -64.818 1.00 89.06 105 ILE A C 1
ATOM 821 O O . ILE A 1 105 ? 25.080 -23.630 -64.743 1.00 89.06 105 ILE A O 1
ATOM 825 N N . PRO A 1 106 ? 26.675 -24.713 -65.925 1.00 89.38 106 PRO A N 1
ATOM 826 C CA . PRO A 1 106 ? 25.849 -24.966 -67.104 1.00 89.38 106 PRO A CA 1
ATOM 827 C C . PRO A 1 106 ? 24.649 -25.896 -66.830 1.00 89.38 106 PRO A C 1
ATOM 829 O O . PRO A 1 106 ? 24.670 -26.657 -65.857 1.00 89.38 106 PRO A O 1
ATOM 832 N N . PRO A 1 107 ? 23.609 -25.883 -67.688 1.00 88.44 107 PRO A N 1
ATOM 833 C CA . PRO A 1 107 ? 22.490 -26.824 -67.639 1.00 88.44 107 PRO A CA 1
ATOM 834 C C . PRO A 1 107 ? 22.939 -28.287 -67.556 1.00 88.44 107 PRO A C 1
ATOM 836 O O . PRO A 1 107 ? 23.636 -28.783 -68.440 1.00 88.44 107 PRO A O 1
ATOM 839 N N . GLY A 1 108 ? 22.499 -29.000 -66.519 1.00 83.69 108 GLY A N 1
ATOM 840 C CA . GLY A 1 108 ? 22.784 -30.421 -66.308 1.00 83.69 108 GLY A CA 1
ATOM 841 C C . GLY A 1 108 ? 24.105 -30.734 -65.597 1.00 83.69 108 GLY A C 1
ATOM 842 O O . GLY A 1 108 ? 24.377 -31.911 -65.360 1.00 83.69 108 GLY A O 1
ATOM 843 N N . GLU A 1 109 ? 24.913 -29.732 -65.238 1.00 90.12 109 GLU A N 1
ATOM 844 C CA . GLU A 1 109 ? 26.170 -29.923 -64.502 1.00 90.12 109 GLU A CA 1
ATOM 845 C C . GLU A 1 109 ? 26.012 -29.717 -62.985 1.00 90.12 109 GLU A C 1
ATOM 847 O O . GLU A 1 109 ? 25.061 -29.090 -62.506 1.00 90.12 109 GLU A O 1
ATOM 852 N N . SER A 1 110 ? 26.970 -30.242 -62.214 1.00 88.12 110 SER A N 1
ATOM 853 C CA . SER A 1 110 ? 27.044 -30.070 -60.759 1.00 88.12 110 SER A CA 1
ATOM 854 C C . SER A 1 110 ? 28.415 -29.550 -60.331 1.00 88.12 110 SER A C 1
ATOM 856 O O . SER A 1 110 ? 29.432 -29.871 -60.945 1.00 88.12 110 SER A O 1
ATOM 858 N N . SER A 1 111 ? 28.457 -28.779 -59.245 1.00 87.06 111 SER A N 1
ATOM 859 C CA . SER A 1 111 ? 29.691 -28.255 -58.659 1.00 87.06 111 SER A CA 1
ATOM 860 C C . SER A 1 111 ? 29.693 -28.421 -57.141 1.00 87.06 111 SER A C 1
ATOM 862 O O . SER A 1 111 ? 28.660 -28.256 -56.489 1.00 87.06 111 SER A O 1
ATOM 864 N N . ILE A 1 112 ? 30.866 -28.736 -56.580 1.00 89.25 112 ILE A N 1
ATOM 865 C CA . ILE A 1 112 ? 31.079 -28.881 -55.136 1.00 89.25 112 ILE A CA 1
ATOM 866 C C . ILE A 1 112 ? 31.908 -27.704 -54.629 1.00 89.25 112 ILE A C 1
ATOM 868 O O . ILE A 1 112 ? 33.010 -27.454 -55.118 1.00 89.25 112 ILE A O 1
ATOM 872 N N . ILE A 1 113 ? 31.401 -26.999 -53.618 1.00 88.62 113 ILE A N 1
ATOM 873 C CA . ILE A 1 113 ? 31.995 -25.755 -53.124 1.00 88.62 113 ILE A CA 1
ATOM 874 C C . ILE A 1 113 ? 32.164 -25.816 -51.607 1.00 88.62 113 ILE A C 1
ATOM 876 O O . ILE A 1 113 ? 31.217 -26.077 -50.873 1.00 88.62 113 ILE A O 1
ATOM 880 N N . GLY A 1 114 ? 33.381 -25.555 -51.125 1.00 85.38 114 GLY A N 1
ATOM 881 C CA . GLY A 1 114 ? 33.717 -25.620 -49.702 1.00 85.38 114 GLY A CA 1
ATOM 882 C C . GLY A 1 114 ? 33.571 -24.288 -48.957 1.00 85.38 114 GLY A C 1
ATOM 883 O O . GLY A 1 114 ? 34.091 -23.269 -49.407 1.00 85.38 114 GLY A O 1
ATOM 884 N N . GLN A 1 115 ? 32.966 -24.312 -47.769 1.00 88.25 115 GLN A N 1
ATOM 885 C CA . GLN A 1 115 ? 32.887 -23.199 -46.817 1.00 88.25 115 GLN A CA 1
ATOM 886 C C . GLN A 1 115 ? 33.500 -23.608 -45.476 1.00 88.25 115 GLN A C 1
ATOM 888 O O . GLN A 1 115 ? 33.057 -24.578 -44.872 1.00 88.25 115 GLN A O 1
ATOM 893 N N . LYS A 1 116 ? 34.487 -22.853 -44.982 1.00 86.00 116 LYS A N 1
ATOM 894 C CA . LYS A 1 116 ? 35.086 -23.076 -43.655 1.00 86.00 116 LYS A CA 1
ATOM 895 C C . LYS A 1 116 ? 34.325 -22.308 -42.575 1.00 86.00 116 LYS A C 1
ATOM 897 O O . LYS A 1 116 ? 34.000 -21.139 -42.779 1.00 86.00 116 LYS A O 1
ATOM 902 N N . ILE A 1 117 ? 34.078 -22.943 -41.433 1.00 86.44 117 ILE A N 1
ATOM 903 C CA . ILE A 1 117 ? 33.323 -22.395 -40.300 1.00 86.44 117 ILE A CA 1
ATOM 904 C C . ILE A 1 117 ? 34.081 -22.692 -39.006 1.00 86.44 117 ILE A C 1
ATOM 906 O O . ILE A 1 117 ? 34.492 -23.826 -38.782 1.00 86.44 117 ILE A O 1
ATOM 910 N N . ASN A 1 118 ? 34.228 -21.685 -38.145 1.00 85.31 118 ASN A N 1
ATOM 911 C CA . ASN A 1 118 ? 34.788 -21.848 -36.801 1.00 85.31 118 ASN A CA 1
ATOM 912 C C . ASN A 1 118 ? 33.651 -21.870 -35.768 1.00 85.31 118 ASN A C 1
ATOM 914 O O . ASN A 1 118 ? 32.779 -20.997 -35.793 1.00 85.31 118 ASN A O 1
ATOM 918 N N . LEU A 1 119 ? 33.657 -22.849 -34.862 1.00 86.38 119 LEU A N 1
ATOM 919 C CA . LEU A 1 119 ? 32.625 -23.041 -33.836 1.00 86.38 119 LEU A CA 1
ATOM 920 C C . LEU A 1 119 ? 32.976 -22.315 -32.525 1.00 86.38 119 LEU A C 1
ATOM 922 O O . LEU A 1 119 ? 33.085 -22.926 -31.464 1.00 86.38 119 LEU A O 1
ATOM 926 N N . ASP A 1 120 ? 33.152 -20.994 -32.594 1.00 80.12 120 ASP A N 1
ATOM 927 C CA . ASP A 1 120 ? 33.618 -20.153 -31.473 1.00 80.12 120 ASP A CA 1
ATOM 928 C C . ASP A 1 120 ? 32.476 -19.648 -30.557 1.00 80.12 120 ASP A C 1
ATOM 930 O O . ASP A 1 120 ? 32.522 -18.537 -30.024 1.00 80.12 120 ASP A O 1
ATOM 934 N N . PHE A 1 121 ? 31.412 -20.437 -30.384 1.00 80.06 121 PHE A N 1
ATOM 935 C CA . PHE A 1 121 ? 30.219 -20.076 -29.607 1.00 80.06 121 PHE A CA 1
ATOM 936 C C . PHE A 1 121 ? 29.829 -21.178 -28.609 1.00 80.06 121 PHE A C 1
ATOM 938 O O . PHE A 1 121 ? 30.271 -22.317 -28.725 1.00 80.06 121 PHE A O 1
ATOM 945 N N . GLY A 1 122 ? 29.054 -20.820 -27.577 1.00 74.50 122 GLY A N 1
ATOM 946 C CA . GLY A 1 122 ? 28.746 -21.707 -26.444 1.00 74.50 122 GLY A CA 1
ATOM 947 C C . GLY A 1 122 ? 28.031 -23.004 -26.841 1.00 74.50 122 GLY A C 1
ATOM 948 O O . GLY A 1 122 ? 27.285 -23.033 -27.821 1.00 74.50 122 GLY A O 1
ATOM 949 N N . GLY A 1 123 ? 28.252 -24.071 -26.064 1.00 82.00 123 GLY A N 1
ATOM 950 C CA . GLY A 1 123 ? 27.675 -25.389 -26.337 1.00 82.00 123 GLY A CA 1
ATOM 951 C C . GLY A 1 123 ? 26.143 -25.409 -26.257 1.00 82.00 123 GLY A C 1
ATOM 952 O O . GLY A 1 123 ? 25.529 -24.655 -25.499 1.00 82.00 123 GLY A O 1
ATOM 953 N N . GLY A 1 124 ? 25.504 -26.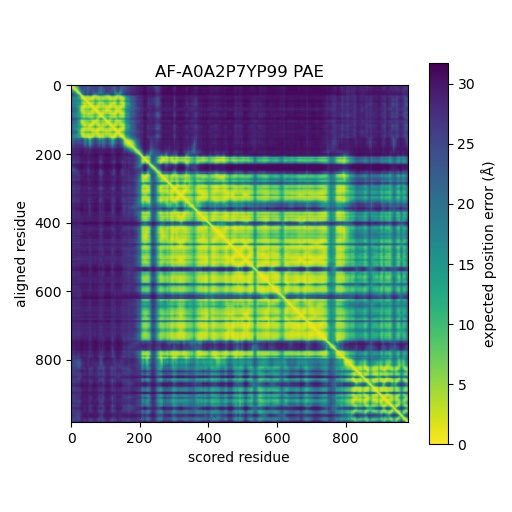277 -27.043 1.00 84.94 124 GLY A N 1
ATOM 954 C CA . GLY A 1 124 ? 24.046 -26.337 -27.157 1.00 84.94 124 GLY A CA 1
ATOM 955 C C . GLY A 1 124 ? 23.542 -27.190 -28.322 1.00 84.94 124 GLY A C 1
ATOM 956 O O . GLY A 1 124 ? 24.326 -27.775 -29.069 1.00 84.94 124 GLY A O 1
ATOM 957 N N . ASN A 1 125 ? 22.214 -27.254 -28.470 1.00 85.62 125 ASN A N 1
ATOM 958 C CA . ASN A 1 125 ? 21.542 -27.942 -29.574 1.00 85.62 125 ASN A CA 1
ATOM 959 C C . ASN A 1 125 ? 21.110 -26.914 -30.623 1.00 85.62 125 ASN A C 1
ATOM 961 O O . ASN A 1 125 ? 20.308 -26.025 -30.333 1.00 85.62 125 ASN A O 1
ATOM 965 N N . PHE A 1 126 ? 21.602 -27.071 -31.842 1.00 88.38 126 PHE A N 1
ATOM 966 C CA . PHE A 1 126 ? 21.402 -26.149 -32.947 1.00 88.38 126 PHE A CA 1
ATOM 967 C C . PHE A 1 126 ? 20.856 -26.871 -34.174 1.00 88.38 126 PHE A C 1
ATOM 969 O O . PHE A 1 126 ? 21.011 -28.077 -34.335 1.00 88.38 126 PHE A O 1
ATOM 976 N N . LEU A 1 127 ? 20.252 -26.112 -35.076 1.00 88.38 127 LEU A N 1
ATOM 977 C CA . LEU A 1 127 ? 19.888 -26.554 -36.410 1.00 88.38 127 LEU A CA 1
ATOM 978 C C . LEU A 1 127 ? 20.785 -25.833 -37.425 1.00 88.38 127 LEU A C 1
ATOM 980 O O . LEU A 1 127 ? 20.607 -24.639 -37.680 1.00 88.38 127 LEU A O 1
ATOM 984 N N . LEU A 1 128 ? 21.763 -26.541 -37.989 1.00 90.19 128 LEU A N 1
ATOM 985 C CA . LEU A 1 128 ? 22.648 -26.023 -39.029 1.00 90.19 128 LEU A CA 1
ATOM 986 C C . LEU A 1 128 ? 21.860 -25.882 -40.334 1.00 90.19 128 LEU A C 1
ATOM 988 O O . LEU A 1 128 ? 21.371 -26.869 -40.870 1.00 90.19 128 LEU A O 1
ATOM 992 N N . SER A 1 129 ? 21.710 -24.652 -40.828 1.00 89.44 129 SER A N 1
ATOM 993 C CA . SER A 1 129 ? 20.937 -24.321 -42.035 1.00 89.44 129 SER A CA 1
ATOM 994 C C . SER A 1 129 ? 21.803 -23.564 -43.052 1.00 89.44 129 SER A C 1
ATOM 996 O O . SER A 1 129 ? 21.817 -22.324 -43.033 1.00 89.44 129 SER A O 1
ATOM 998 N N . PRO A 1 130 ? 22.548 -24.268 -43.922 1.00 89.81 130 PRO A N 1
ATOM 999 C CA . PRO A 1 130 ? 23.414 -23.642 -44.917 1.00 89.81 130 PRO A CA 1
ATOM 1000 C C . PRO A 1 130 ? 22.617 -22.993 -46.060 1.00 89.81 130 PRO A C 1
ATOM 1002 O O . PRO A 1 130 ? 21.493 -23.394 -46.370 1.00 89.81 130 PRO A O 1
ATOM 1005 N N . ARG A 1 131 ? 23.184 -21.960 -46.687 1.00 89.50 131 ARG A N 1
ATOM 1006 C CA . ARG A 1 131 ? 22.570 -21.211 -47.795 1.00 89.50 131 ARG A CA 1
ATOM 1007 C C . ARG A 1 131 ? 23.587 -20.915 -48.894 1.00 89.50 131 ARG A C 1
ATOM 1009 O O . ARG A 1 131 ? 24.739 -20.601 -48.602 1.00 89.50 131 ARG A O 1
ATOM 1016 N N . VAL A 1 132 ? 23.130 -20.937 -50.139 1.00 87.12 132 VAL A N 1
ATOM 1017 C CA . VAL A 1 132 ? 23.895 -20.597 -51.342 1.00 87.12 132 VAL A CA 1
ATOM 1018 C C . VAL A 1 132 ? 23.225 -19.409 -52.026 1.00 87.12 132 VAL A C 1
ATOM 1020 O O . VAL A 1 132 ? 22.015 -19.397 -52.239 1.00 87.12 132 VAL A O 1
ATOM 1023 N N . PHE A 1 133 ? 24.006 -18.387 -52.353 1.00 87.31 133 PHE A N 1
ATOM 1024 C CA . PHE A 1 133 ? 23.553 -17.224 -53.106 1.00 87.31 133 PHE A CA 1
ATOM 1025 C C . PHE A 1 133 ? 23.847 -17.466 -54.585 1.00 87.31 133 PHE A C 1
ATOM 1027 O O . PHE A 1 133 ? 25.003 -17.697 -54.949 1.00 87.31 133 PHE A O 1
ATOM 1034 N N . VAL A 1 134 ? 22.819 -17.409 -55.428 1.00 87.50 134 VAL A N 1
ATOM 1035 C CA . VAL A 1 134 ? 22.898 -17.678 -56.870 1.00 87.50 134 VAL A CA 1
ATOM 1036 C C . VAL A 1 134 ? 22.400 -16.476 -57.662 1.00 87.50 134 VAL A C 1
ATOM 1038 O O . VAL A 1 134 ? 21.425 -15.852 -57.275 1.00 87.50 134 VAL A O 1
ATOM 1041 N N . ALA A 1 135 ? 23.047 -16.139 -58.766 1.00 84.12 135 ALA A N 1
ATOM 1042 C CA . ALA A 1 135 ? 22.580 -15.181 -59.752 1.00 84.12 135 ALA A CA 1
ATOM 1043 C C . ALA A 1 135 ? 21.979 -15.938 -60.946 1.00 84.12 135 ALA A C 1
ATOM 1045 O O . ALA A 1 135 ? 22.636 -16.804 -61.532 1.00 84.12 135 ALA A O 1
ATOM 1046 N N . PHE A 1 136 ? 20.729 -15.622 -61.285 1.00 83.50 136 PHE A N 1
ATOM 1047 C CA . PHE A 1 136 ? 19.974 -16.226 -62.385 1.00 83.50 136 PHE A CA 1
ATOM 1048 C C . PHE A 1 136 ? 19.040 -15.176 -63.000 1.00 83.50 136 PHE A C 1
ATOM 1050 O O . PHE A 1 136 ? 18.301 -14.528 -62.263 1.00 83.50 136 PHE A O 1
ATOM 1057 N N . ASN A 1 137 ? 19.070 -15.002 -64.329 1.00 79.88 137 ASN A N 1
ATOM 1058 C CA . ASN A 1 137 ? 18.357 -13.927 -65.048 1.00 79.88 137 ASN A CA 1
ATOM 1059 C C . ASN A 1 137 ? 18.618 -12.513 -64.463 1.00 79.88 137 ASN A C 1
ATOM 1061 O O . ASN A 1 137 ? 17.681 -11.751 -64.258 1.00 79.88 137 ASN A O 1
ATOM 1065 N N . ASP A 1 138 ? 19.878 -12.175 -64.167 1.00 73.19 138 ASP A N 1
ATOM 1066 C CA . ASP A 1 138 ? 20.304 -10.881 -63.590 1.00 73.19 138 ASP A CA 1
ATOM 1067 C C . ASP A 1 138 ? 19.772 -10.549 -62.174 1.00 73.19 138 ASP A C 1
ATOM 1069 O O . ASP A 1 138 ? 20.011 -9.455 -61.661 1.00 73.19 138 ASP A O 1
ATOM 1073 N N . GLU A 1 139 ? 19.142 -11.506 -61.482 1.00 76.56 139 GLU A N 1
ATOM 1074 C CA . GLU A 1 139 ? 18.726 -11.378 -60.080 1.00 76.56 139 GLU A CA 1
ATOM 1075 C C . GLU A 1 139 ? 19.520 -12.309 -59.155 1.00 76.56 139 GLU A C 1
ATOM 1077 O O . GLU A 1 139 ? 19.768 -13.471 -59.482 1.00 76.56 139 GLU A O 1
ATOM 1082 N N . VAL A 1 140 ? 19.883 -11.820 -57.961 1.00 79.69 140 VAL A N 1
ATOM 1083 C CA . VAL A 1 140 ? 20.499 -12.644 -56.907 1.00 79.69 140 VAL A CA 1
ATOM 1084 C C . VAL A 1 140 ? 19.406 -13.283 -56.052 1.00 79.69 140 VAL A C 1
ATOM 1086 O O . VAL A 1 140 ? 18.678 -12.601 -55.334 1.00 79.69 140 VAL A O 1
ATOM 1089 N N . LYS A 1 141 ? 19.332 -14.610 -56.093 1.00 82.00 141 LYS A N 1
ATOM 1090 C CA . LYS A 1 141 ? 18.429 -15.459 -55.318 1.00 82.00 141 LYS A CA 1
ATOM 1091 C C . LYS A 1 141 ? 19.191 -16.177 -54.203 1.00 82.00 141 LYS A C 1
ATOM 1093 O O . LYS A 1 141 ? 20.387 -16.453 -54.308 1.00 82.00 141 LYS A O 1
ATOM 1098 N N . VAL A 1 142 ? 18.490 -16.483 -53.113 1.00 83.81 142 VAL A N 1
ATOM 1099 C CA . VAL A 1 142 ? 19.041 -17.233 -51.975 1.00 83.81 142 VAL A CA 1
ATOM 1100 C C . VAL A 1 142 ? 18.393 -18.601 -51.938 1.00 83.81 142 VAL A C 1
ATOM 1102 O O . VAL A 1 142 ? 17.187 -18.712 -51.740 1.00 83.81 142 VAL A O 1
ATOM 1105 N N . VAL A 1 143 ? 19.208 -19.635 -52.087 1.00 84.06 143 VAL A N 1
ATOM 1106 C CA . VAL A 1 143 ? 18.784 -21.027 -52.026 1.00 84.06 143 VAL A CA 1
ATOM 1107 C C . VAL A 1 143 ? 19.232 -21.608 -50.692 1.00 84.06 143 VAL A C 1
ATOM 1109 O O . VAL A 1 143 ? 20.390 -21.470 -50.298 1.00 84.06 143 VAL A O 1
ATOM 1112 N N . GLN A 1 144 ? 18.317 -22.235 -49.959 1.00 84.44 144 GLN A N 1
ATOM 1113 C CA . GLN A 1 144 ? 18.619 -22.848 -48.669 1.00 84.44 144 GLN A CA 1
ATOM 1114 C C . GLN A 1 144 ? 18.800 -24.361 -48.829 1.00 84.44 144 GLN A C 1
ATOM 1116 O O . GLN A 1 144 ? 17.942 -25.028 -49.399 1.00 84.44 144 GLN A O 1
ATOM 1121 N N . ALA A 1 145 ? 19.909 -24.892 -48.311 1.00 84.75 145 ALA A N 1
ATOM 1122 C CA . ALA A 1 145 ? 20.123 -26.331 -48.214 1.00 84.75 145 ALA A CA 1
ATOM 1123 C C . ALA A 1 145 ? 19.287 -26.915 -47.064 1.00 84.75 145 ALA A C 1
ATOM 1125 O O . ALA A 1 145 ? 18.827 -26.189 -46.173 1.00 84.75 145 ALA A O 1
ATOM 1126 N N . ARG A 1 146 ? 19.112 -28.241 -47.055 1.00 84.62 146 ARG A N 1
ATOM 1127 C CA . ARG A 1 146 ? 18.403 -28.933 -45.969 1.00 84.62 146 ARG A CA 1
ATOM 1128 C C . ARG A 1 146 ? 19.008 -28.582 -44.595 1.00 84.62 146 ARG A C 1
ATOM 1130 O O . ARG A 1 146 ? 20.224 -28.472 -44.480 1.00 84.62 146 ARG A O 1
ATOM 1137 N N . PRO A 1 147 ? 18.202 -28.412 -43.541 1.00 85.75 147 PRO A N 1
ATOM 1138 C CA . PRO A 1 147 ? 18.735 -28.222 -42.199 1.00 85.75 147 PRO A CA 1
ATOM 1139 C C . PRO A 1 147 ? 19.166 -29.554 -41.553 1.00 85.75 147 PRO A C 1
ATOM 1141 O O . PRO A 1 147 ? 18.520 -30.579 -41.770 1.00 85.75 147 PRO A O 1
ATOM 1144 N N . GLN A 1 148 ? 20.205 -29.541 -40.711 1.00 86.81 148 GLN A N 1
ATOM 1145 C CA . GLN A 1 148 ? 20.661 -30.704 -39.929 1.00 86.81 148 GLN A CA 1
ATOM 1146 C C . GLN A 1 148 ? 20.748 -30.375 -38.438 1.00 86.81 148 GLN A C 1
ATOM 1148 O O . GLN A 1 148 ? 21.210 -29.300 -38.059 1.00 86.81 148 GLN A O 1
ATOM 1153 N N . LEU A 1 149 ? 20.307 -31.300 -37.579 1.00 85.12 149 LEU A N 1
ATOM 1154 C CA . LEU A 1 149 ? 20.432 -31.145 -36.129 1.00 85.12 149 LEU A CA 1
ATOM 1155 C C . LEU A 1 149 ? 21.900 -31.327 -35.719 1.00 85.12 149 LEU A C 1
ATOM 1157 O O . LEU A 1 149 ? 22.520 -32.339 -36.042 1.00 85.12 149 LEU A O 1
ATOM 1161 N N . THR A 1 150 ? 22.448 -30.355 -34.998 1.00 86.75 150 THR A N 1
ATOM 1162 C CA . THR A 1 150 ? 23.853 -30.301 -34.590 1.00 86.75 150 THR A CA 1
ATOM 1163 C C . THR A 1 150 ? 23.951 -30.015 -33.096 1.00 86.75 150 THR A C 1
ATOM 1165 O O . THR A 1 150 ? 23.339 -29.074 -32.598 1.00 86.75 150 THR A O 1
ATOM 1168 N N . VAL A 1 151 ? 24.723 -30.808 -32.363 1.00 87.50 151 VAL A N 1
ATOM 1169 C CA . VAL A 1 151 ? 24.991 -30.621 -30.934 1.00 87.50 151 VAL A CA 1
ATOM 1170 C C . VAL A 1 151 ? 26.443 -30.213 -30.774 1.00 87.50 151 VAL A C 1
ATOM 1172 O O . VAL A 1 151 ? 27.337 -30.974 -31.133 1.00 87.50 151 VAL A O 1
ATOM 1175 N N . ILE A 1 152 ? 26.680 -29.033 -30.208 1.00 88.44 152 ILE A N 1
ATOM 1176 C CA . ILE A 1 152 ? 28.031 -28.545 -29.927 1.00 88.44 152 ILE A CA 1
ATOM 1177 C C . ILE A 1 152 ? 28.317 -28.753 -28.441 1.00 88.44 152 ILE A C 1
ATOM 1179 O O . ILE A 1 152 ? 27.619 -28.202 -27.587 1.00 88.44 152 ILE A O 1
ATOM 1183 N N . LYS A 1 153 ? 29.316 -29.577 -28.127 1.00 83.12 153 LYS A N 1
ATOM 1184 C CA . LYS A 1 153 ? 29.709 -29.956 -26.767 1.00 83.12 153 LYS A CA 1
ATOM 1185 C C . LYS A 1 153 ? 30.866 -29.087 -26.285 1.00 83.12 153 LYS A C 1
ATOM 1187 O O . LYS A 1 153 ? 31.808 -28.796 -27.016 1.00 83.12 153 LYS A O 1
ATOM 1192 N N . GLU A 1 154 ? 30.808 -28.665 -25.027 1.00 76.94 154 GLU A N 1
ATOM 1193 C CA . GLU A 1 154 ? 31.947 -28.011 -24.383 1.00 76.94 154 GLU A CA 1
ATOM 1194 C C . GLU A 1 154 ? 33.022 -29.060 -24.075 1.00 76.94 154 GLU A C 1
ATOM 1196 O O . GLU A 1 154 ? 32.726 -30.098 -23.472 1.00 76.94 154 GLU A O 1
ATOM 1201 N N . LYS A 1 155 ? 34.275 -28.804 -24.475 1.00 61.66 155 LYS A N 1
ATOM 1202 C CA . LYS A 1 155 ? 35.382 -29.719 -24.170 1.00 61.66 155 LYS A CA 1
ATOM 1203 C C . LYS A 1 155 ? 35.556 -29.846 -22.650 1.00 61.66 155 LYS A C 1
ATOM 1205 O O . LYS A 1 155 ? 35.646 -28.826 -21.963 1.00 61.66 155 LYS A O 1
ATOM 1210 N N . PRO A 1 156 ? 35.654 -31.069 -22.100 1.00 54.09 156 PRO A N 1
ATOM 1211 C CA . PRO A 1 156 ? 35.911 -31.251 -20.679 1.00 54.09 156 PRO A CA 1
ATOM 1212 C C . PRO A 1 156 ? 37.307 -30.720 -20.325 1.00 54.09 156 PRO A C 1
ATOM 1214 O O . PRO A 1 156 ? 38.304 -31.099 -20.941 1.00 54.09 156 PRO A O 1
ATOM 1217 N N . LEU A 1 157 ? 37.383 -29.849 -19.315 1.00 53.25 157 LEU A N 1
ATOM 1218 C CA . LEU A 1 157 ? 38.650 -29.365 -18.762 1.00 53.25 157 LEU A CA 1
ATOM 1219 C C . LEU A 1 157 ? 39.452 -30.551 -18.203 1.00 53.25 157 LEU A C 1
ATOM 1221 O O . LEU A 1 157 ? 38.984 -31.276 -17.324 1.00 53.25 157 LEU A O 1
ATOM 1225 N N . SER A 1 158 ? 40.664 -30.754 -18.722 1.00 51.09 158 SER A N 1
ATOM 1226 C CA . SER A 1 158 ? 41.582 -31.778 -18.222 1.00 51.09 158 SER A CA 1
ATOM 1227 C C . SER A 1 158 ? 42.093 -31.393 -16.835 1.00 51.09 158 SER A C 1
ATOM 1229 O O . SER A 1 158 ? 42.606 -30.295 -16.634 1.00 51.09 158 SER A O 1
ATOM 1231 N N . PHE A 1 159 ? 42.026 -32.330 -15.890 1.00 47.97 159 PHE A N 1
ATOM 1232 C CA . PHE A 1 159 ? 42.564 -32.177 -14.531 1.00 47.97 159 PHE A CA 1
ATOM 1233 C C . PHE A 1 159 ? 44.093 -31.957 -14.507 1.00 47.97 159 PHE A C 1
ATOM 1235 O O . PHE A 1 159 ? 44.655 -31.565 -13.492 1.00 47.97 159 PHE A O 1
ATOM 1242 N N . PHE A 1 160 ? 44.776 -32.203 -15.630 1.00 50.16 160 PHE A N 1
ATOM 1243 C CA . PHE A 1 160 ? 46.227 -32.063 -15.776 1.00 50.16 160 PHE A CA 1
ATOM 1244 C C . PHE A 1 160 ? 46.652 -30.761 -16.472 1.00 50.16 160 PHE A C 1
ATOM 1246 O O . PHE A 1 160 ? 47.798 -30.659 -16.915 1.00 50.16 160 PHE A O 1
ATOM 1253 N N . ASP A 1 161 ? 45.762 -29.769 -16.589 1.00 66.19 161 ASP A N 1
ATOM 1254 C CA . ASP A 1 161 ? 46.144 -28.455 -17.108 1.00 66.19 161 ASP A CA 1
ATOM 1255 C C . ASP A 1 161 ? 47.202 -27.803 -16.182 1.00 66.19 161 ASP A C 1
ATOM 1257 O O . ASP A 1 161 ? 46.954 -27.638 -14.979 1.00 66.19 161 ASP A O 1
ATOM 1261 N N . PRO A 1 162 ? 48.387 -27.422 -16.702 1.00 59.47 162 PRO A N 1
ATOM 1262 C CA . PRO A 1 162 ? 49.462 -26.825 -15.909 1.00 59.47 162 PRO A CA 1
ATOM 1263 C C . PRO A 1 162 ? 49.046 -25.565 -15.135 1.00 59.47 162 PRO A C 1
ATOM 1265 O O . PRO A 1 162 ? 49.593 -25.301 -14.062 1.00 59.47 162 PRO A O 1
ATOM 1268 N N . GLN A 1 163 ? 48.079 -24.790 -15.645 1.00 56.72 163 GLN A N 1
ATOM 1269 C CA . GLN A 1 163 ? 47.566 -23.594 -14.967 1.00 56.72 163 GLN A CA 1
ATOM 1270 C C . GLN A 1 163 ? 46.664 -23.953 -13.779 1.00 56.72 163 GLN A C 1
ATOM 1272 O O . GLN A 1 163 ? 46.685 -23.265 -12.755 1.00 56.72 163 GLN A O 1
ATOM 1277 N N . LEU A 1 164 ? 45.913 -25.050 -13.891 1.00 59.69 164 LEU A N 1
ATOM 1278 C CA . LEU A 1 164 ? 45.011 -25.536 -12.849 1.00 59.69 164 LEU A CA 1
ATOM 1279 C C . LEU A 1 164 ? 45.798 -26.217 -11.719 1.00 59.69 164 LEU A C 1
ATOM 1281 O O . LEU A 1 164 ? 45.558 -25.928 -10.548 1.00 59.69 164 LEU A O 1
ATOM 1285 N N . MET A 1 165 ? 46.842 -26.985 -12.059 1.00 63.56 165 MET A N 1
ATOM 1286 C CA . MET A 1 165 ? 47.781 -27.540 -11.073 1.00 63.56 165 MET A CA 1
ATOM 1287 C C . MET A 1 165 ? 48.517 -26.452 -10.281 1.00 63.56 165 MET A C 1
ATOM 1289 O O . MET A 1 165 ? 48.717 -26.587 -9.074 1.00 63.56 165 MET A O 1
ATOM 1293 N N . PHE A 1 166 ? 48.903 -25.347 -10.926 1.00 64.62 166 PHE A N 1
ATOM 1294 C CA . PHE A 1 166 ? 49.526 -24.223 -10.226 1.00 64.62 166 PHE A CA 1
ATOM 1295 C C . PHE A 1 166 ? 48.577 -23.597 -9.192 1.00 64.62 166 PHE A C 1
ATOM 1297 O O . PHE A 1 166 ? 48.994 -23.278 -8.077 1.00 64.62 166 PHE A O 1
ATOM 1304 N N . LEU A 1 167 ? 47.292 -23.465 -9.537 1.00 62.44 167 LEU A N 1
ATOM 1305 C CA . LEU A 1 167 ? 46.267 -22.928 -8.645 1.00 62.44 167 LEU A CA 1
ATOM 1306 C C . LEU A 1 167 ? 46.007 -23.856 -7.447 1.00 62.44 167 LEU A C 1
ATOM 1308 O O . LEU A 1 167 ? 45.903 -23.377 -6.319 1.00 62.44 167 LEU A O 1
ATOM 1312 N N . GLU A 1 168 ? 45.961 -25.171 -7.670 1.00 63.53 168 GLU A N 1
ATOM 1313 C CA . GLU A 1 168 ? 45.781 -26.170 -6.607 1.00 63.53 168 GLU A CA 1
ATOM 1314 C C . GLU A 1 168 ? 46.963 -26.206 -5.630 1.00 63.53 168 GLU A C 1
ATOM 1316 O O . GLU A 1 168 ? 46.758 -26.245 -4.414 1.00 63.53 168 GLU A O 1
ATOM 1321 N N . VAL A 1 169 ? 48.200 -26.103 -6.128 1.00 70.25 169 VAL A N 1
ATOM 1322 C CA . VAL A 1 169 ? 49.402 -26.002 -5.281 1.00 70.25 169 VAL A CA 1
ATOM 1323 C C . VAL A 1 169 ? 49.374 -24.726 -4.437 1.00 70.25 169 VAL A C 1
ATOM 1325 O O . VAL A 1 169 ? 49.712 -24.756 -3.251 1.00 70.25 169 VAL A O 1
ATOM 1328 N N . LEU A 1 170 ? 48.921 -23.609 -5.010 1.00 67.50 170 LEU A N 1
ATOM 1329 C CA . LEU A 1 170 ? 48.802 -22.335 -4.299 1.00 67.50 170 LEU A CA 1
ATOM 1330 C C . LEU A 1 170 ? 47.731 -22.393 -3.193 1.00 67.50 170 LEU A C 1
ATOM 1332 O O . LEU A 1 170 ? 47.920 -21.839 -2.108 1.00 67.50 170 LEU A O 1
ATOM 1336 N N . LEU A 1 171 ? 46.634 -23.112 -3.445 1.00 61.66 171 LEU A N 1
ATOM 1337 C CA . LEU A 1 171 ? 45.544 -23.321 -2.491 1.00 61.66 171 LEU A CA 1
AT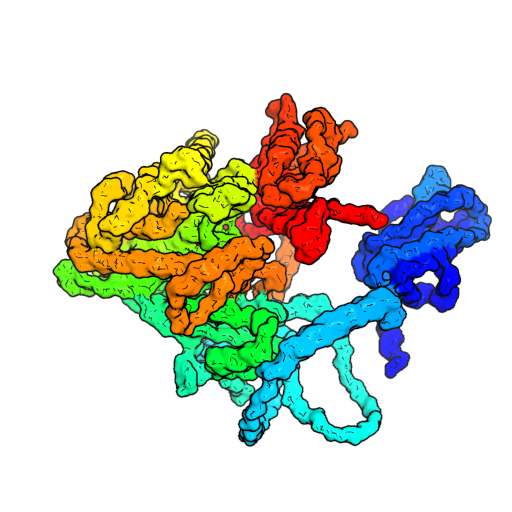OM 1338 C C . LEU A 1 171 ? 45.947 -24.277 -1.354 1.00 61.66 171 LEU A C 1
ATOM 1340 O O . LEU A 1 171 ? 45.602 -24.039 -0.193 1.00 61.66 171 LEU A O 1
ATOM 1344 N N . LEU A 1 172 ? 46.734 -25.314 -1.658 1.00 63.44 172 LEU A N 1
ATOM 1345 C CA . LEU A 1 172 ? 47.327 -26.221 -0.666 1.00 63.44 172 LEU A CA 1
ATOM 1346 C C . LEU A 1 172 ? 48.363 -25.518 0.224 1.00 63.44 172 LEU A C 1
ATOM 1348 O O . LEU A 1 172 ? 48.380 -25.730 1.436 1.00 63.44 172 LEU A O 1
ATOM 1352 N N . LEU A 1 173 ? 49.177 -24.620 -0.337 1.00 60.91 173 LEU A N 1
ATOM 1353 C CA . LEU A 1 173 ? 50.097 -23.783 0.442 1.00 60.91 173 LEU A CA 1
ATOM 1354 C C . LEU A 1 173 ? 49.349 -22.814 1.371 1.00 60.91 173 LEU A C 1
ATOM 1356 O O . LEU A 1 173 ? 49.711 -22.678 2.540 1.00 60.91 173 LEU A O 1
ATOM 1360 N N . ALA A 1 174 ? 48.276 -22.183 0.887 1.00 58.31 174 ALA A N 1
ATOM 1361 C CA . ALA A 1 174 ? 47.468 -21.264 1.688 1.00 58.31 174 ALA A CA 1
ATOM 1362 C C . ALA A 1 174 ? 46.723 -21.976 2.838 1.00 58.31 174 ALA A C 1
ATOM 1364 O O . ALA A 1 174 ? 46.664 -21.463 3.958 1.00 58.31 174 ALA A O 1
ATOM 1365 N N . THR A 1 175 ? 46.195 -23.178 2.589 1.00 56.81 175 THR A N 1
ATOM 1366 C CA . THR A 1 175 ? 45.506 -23.995 3.604 1.00 56.81 175 THR A CA 1
ATOM 1367 C C . THR A 1 175 ? 46.473 -24.642 4.595 1.00 56.81 175 THR A C 1
ATOM 1369 O O . THR A 1 175 ? 46.170 -24.682 5.788 1.00 56.81 175 THR A O 1
ATOM 1372 N N . GLY A 1 176 ? 47.667 -25.053 4.155 1.00 55.59 176 GLY A N 1
ATOM 1373 C CA . GLY A 1 176 ? 48.719 -25.583 5.027 1.00 55.59 176 GLY A CA 1
ATOM 1374 C C . GLY A 1 176 ? 49.219 -24.565 6.059 1.00 55.59 176 GLY A C 1
ATOM 1375 O O . GLY A 1 176 ? 49.402 -24.906 7.228 1.00 55.59 176 GLY A O 1
ATOM 1376 N N . ILE A 1 177 ? 49.353 -23.292 5.665 1.00 55.88 177 ILE A N 1
ATOM 1377 C CA . ILE A 1 177 ? 49.729 -22.203 6.584 1.00 55.88 177 ILE A CA 1
ATOM 1378 C C . ILE A 1 177 ? 48.592 -21.904 7.577 1.00 55.88 177 ILE A C 1
ATOM 1380 O O . ILE A 1 177 ? 48.853 -21.680 8.760 1.00 55.88 177 ILE A O 1
ATOM 1384 N N . GLY A 1 178 ? 47.330 -21.961 7.134 1.00 49.12 178 GLY A N 1
ATOM 1385 C CA . GLY A 1 178 ? 46.163 -21.776 8.005 1.00 49.12 178 GLY A CA 1
ATOM 1386 C C . GLY A 1 178 ? 45.999 -22.880 9.058 1.00 49.12 178 GLY A C 1
ATOM 1387 O O . GLY A 1 178 ? 45.672 -22.593 10.209 1.00 49.12 178 GLY A O 1
ATOM 1388 N N . LEU A 1 179 ? 46.289 -24.133 8.694 1.00 48.59 179 LEU A N 1
ATOM 1389 C CA . LEU A 1 179 ? 46.226 -25.285 9.600 1.00 48.59 179 LEU A CA 1
ATOM 1390 C C . LEU A 1 179 ? 47.371 -25.302 10.623 1.00 48.59 179 LEU A C 1
ATOM 1392 O O . LEU A 1 179 ? 47.137 -25.665 11.771 1.00 48.59 179 LEU A O 1
ATOM 1396 N N . TYR A 1 180 ? 48.578 -24.846 10.275 1.00 52.59 180 TYR A N 1
ATOM 1397 C CA . TYR A 1 180 ? 49.707 -24.806 11.218 1.00 52.59 180 TYR A CA 1
ATOM 1398 C C . TYR A 1 180 ? 49.500 -23.808 12.376 1.00 52.59 180 TYR A C 1
ATOM 1400 O O . TYR A 1 180 ? 49.996 -24.021 13.480 1.00 52.59 180 TYR A O 1
ATOM 1408 N N . VAL A 1 181 ? 48.720 -22.741 12.159 1.00 56.94 181 VAL A N 1
ATOM 1409 C CA . VAL A 1 181 ? 48.455 -21.703 13.176 1.00 56.94 181 VAL A CA 1
ATOM 1410 C C . VAL A 1 181 ? 47.294 -22.073 14.116 1.00 56.94 181 VAL A C 1
ATOM 1412 O O . VAL A 1 181 ? 47.269 -21.622 15.259 1.00 56.94 181 VAL A O 1
ATOM 1415 N N . ALA A 1 182 ? 46.352 -22.918 13.686 1.00 50.72 182 ALA A N 1
ATOM 1416 C CA . ALA A 1 182 ? 45.124 -23.208 14.440 1.00 50.72 182 ALA A CA 1
ATOM 1417 C C . ALA A 1 182 ? 45.202 -24.429 15.387 1.00 50.72 182 ALA A C 1
ATOM 1419 O O . ALA A 1 182 ? 44.277 -24.668 16.167 1.00 50.72 182 ALA A O 1
ATOM 1420 N N . VAL A 1 183 ? 46.280 -25.218 15.340 1.00 48.34 183 VAL A N 1
ATOM 1421 C CA . VAL A 1 183 ? 46.318 -26.555 15.967 1.00 48.34 183 VAL A CA 1
ATOM 1422 C C . VAL A 1 183 ? 46.555 -26.602 17.492 1.00 48.34 183 VAL A C 1
ATOM 1424 O O . VAL A 1 183 ? 46.104 -27.581 18.088 1.00 48.34 183 VAL A O 1
ATOM 1427 N N . PRO A 1 184 ? 47.101 -25.600 18.218 1.00 42.00 184 PRO A N 1
ATOM 1428 C CA . PRO A 1 184 ? 47.190 -25.738 19.678 1.00 42.00 184 PRO A CA 1
ATOM 1429 C C . PRO A 1 184 ? 45.862 -25.520 20.428 1.00 42.00 184 PRO A C 1
ATOM 1431 O O . PRO A 1 184 ? 45.824 -25.717 21.638 1.00 42.00 184 PRO A O 1
ATOM 1434 N N . SER A 1 185 ? 44.778 -25.092 19.766 1.00 46.47 185 SER A N 1
ATOM 1435 C CA . SER A 1 185 ? 43.581 -24.580 20.464 1.00 46.47 185 SER A CA 1
ATOM 1436 C C . SER A 1 185 ? 42.348 -25.493 20.440 1.00 46.47 185 SER A C 1
ATOM 1438 O O . SER A 1 185 ? 41.339 -25.128 21.038 1.00 46.47 185 SER A O 1
ATOM 1440 N N . ILE A 1 186 ? 42.388 -26.651 19.766 1.00 48.34 186 ILE A N 1
ATOM 1441 C CA . ILE A 1 186 ? 41.164 -27.420 19.438 1.00 48.34 186 ILE A CA 1
ATOM 1442 C C . ILE A 1 186 ? 41.083 -28.815 20.094 1.00 48.34 186 ILE A C 1
ATOM 1444 O O . ILE A 1 186 ? 40.019 -29.427 20.088 1.00 48.34 186 ILE A O 1
ATOM 1448 N N . PHE A 1 187 ? 42.123 -29.315 20.766 1.00 37.94 187 PHE A N 1
ATOM 1449 C CA . PHE A 1 187 ? 42.037 -30.620 21.441 1.00 37.94 187 PHE A CA 1
ATOM 1450 C C . PHE A 1 187 ? 41.771 -30.491 22.947 1.00 37.94 187 PHE A C 1
ATOM 1452 O O . PHE A 1 187 ? 42.676 -30.553 23.773 1.00 37.94 187 PHE A O 1
ATOM 1459 N N . SER A 1 188 ? 40.491 -30.360 23.309 1.00 33.78 188 SER A N 1
ATOM 1460 C CA . SER A 1 188 ? 39.985 -30.765 24.625 1.00 33.78 188 SER A CA 1
ATOM 1461 C C . SER A 1 188 ? 38.751 -31.643 24.425 1.00 33.78 188 SER A C 1
ATOM 1463 O O . SER A 1 188 ? 37.670 -31.169 24.081 1.00 33.78 188 SER A O 1
ATOM 1465 N N . GLU A 1 189 ? 38.937 -32.953 24.577 1.00 35.47 189 GLU A N 1
ATOM 1466 C CA . GLU A 1 189 ? 37.882 -33.955 24.448 1.00 35.47 189 GLU A CA 1
ATOM 1467 C C . GLU A 1 189 ? 36.908 -33.904 25.637 1.00 35.47 189 GLU A C 1
ATOM 1469 O O . GLU A 1 189 ? 37.313 -33.975 26.800 1.00 35.47 189 GLU A O 1
ATOM 1474 N N . LYS A 1 190 ? 35.599 -33.912 25.354 1.00 31.34 190 LYS A N 1
ATOM 1475 C CA . LYS A 1 190 ? 34.589 -34.441 26.281 1.00 31.34 190 LYS A CA 1
ATOM 1476 C C . LYS A 1 190 ? 33.684 -35.441 25.568 1.00 31.34 190 LYS A C 1
ATOM 1478 O O . LYS A 1 190 ? 33.022 -35.123 24.587 1.00 31.34 190 LYS A O 1
ATOM 1483 N N . LYS A 1 191 ? 33.671 -36.659 26.114 1.00 30.53 191 LYS A N 1
ATOM 1484 C CA . LYS A 1 191 ? 32.817 -37.795 25.745 1.00 30.53 191 LYS A CA 1
ATOM 1485 C C . LYS A 1 191 ? 31.334 -37.479 25.959 1.00 30.53 191 LYS A C 1
ATOM 1487 O O . LYS A 1 191 ? 30.957 -37.026 27.038 1.00 30.53 191 LYS A O 1
ATOM 1492 N N . VAL A 1 192 ? 30.498 -37.847 24.989 1.00 28.50 192 VAL A N 1
ATOM 1493 C CA . VAL A 1 192 ? 29.038 -37.967 25.140 1.00 28.50 192 VAL A CA 1
ATOM 1494 C C . VAL A 1 192 ? 28.626 -39.394 24.766 1.00 28.50 192 VAL A C 1
ATOM 1496 O O . VAL A 1 192 ? 29.135 -39.964 23.805 1.00 28.50 192 VAL A O 1
ATOM 1499 N N . SER A 1 193 ? 27.747 -39.983 25.579 1.00 25.88 193 SER A N 1
ATOM 1500 C CA . SER A 1 193 ? 27.237 -41.358 25.445 1.00 25.88 193 SER A CA 1
ATOM 1501 C C . SER A 1 193 ? 25.972 -41.395 24.570 1.00 25.88 193 SER A C 1
ATOM 1503 O O . SER A 1 193 ? 25.249 -40.398 24.544 1.00 25.88 193 SER A O 1
ATOM 1505 N N . PRO A 1 194 ? 25.650 -42.509 23.882 1.00 26.86 194 PRO A N 1
ATOM 1506 C CA . PRO A 1 194 ? 24.515 -42.555 22.963 1.00 26.86 194 PRO A CA 1
ATOM 1507 C C . PRO A 1 194 ? 23.183 -42.786 23.695 1.00 26.86 194 PRO A C 1
ATOM 1509 O O . PRO A 1 194 ? 23.060 -43.694 24.517 1.00 26.86 194 PRO A O 1
ATOM 1512 N N . VAL A 1 195 ? 22.168 -41.990 23.347 1.00 25.19 195 VAL A N 1
ATOM 1513 C CA . VAL A 1 195 ? 20.761 -42.194 23.728 1.00 25.19 195 VAL A CA 1
ATOM 1514 C C . VAL A 1 195 ? 20.071 -43.020 22.638 1.00 25.19 195 VAL A C 1
ATOM 1516 O O . VAL A 1 195 ? 20.209 -42.737 21.450 1.00 25.19 195 VAL A O 1
ATOM 1519 N N . GLN A 1 196 ? 19.344 -44.065 23.040 1.00 26.06 196 GLN A N 1
ATOM 1520 C CA . GLN A 1 196 ? 18.526 -44.900 22.157 1.00 26.06 196 GLN A CA 1
ATOM 1521 C C . GLN A 1 196 ? 17.188 -44.214 21.838 1.00 26.06 196 GLN A C 1
ATOM 1523 O O . GLN A 1 196 ? 16.377 -44.007 22.739 1.00 26.06 196 GLN A O 1
ATOM 1528 N N . GLU A 1 197 ? 16.907 -43.955 20.560 1.00 26.33 197 GLU A N 1
ATOM 1529 C CA . GLU A 1 197 ? 15.561 -43.603 20.089 1.00 26.33 197 GLU A CA 1
ATOM 1530 C C . GLU A 1 197 ? 14.788 -44.852 19.641 1.00 26.33 197 GLU A C 1
ATOM 1532 O O . GLU A 1 197 ? 15.236 -45.634 18.797 1.00 26.33 197 GLU A O 1
ATOM 1537 N N . LYS A 1 198 ? 13.592 -45.039 20.214 1.00 25.34 198 LYS A N 1
ATOM 1538 C CA . LYS A 1 198 ? 12.625 -46.069 19.815 1.00 25.34 198 LYS A CA 1
ATOM 1539 C C . LYS A 1 198 ? 11.883 -45.631 18.552 1.00 25.34 198 LYS A C 1
ATOM 1541 O O . LYS A 1 198 ? 11.282 -44.564 18.517 1.00 25.34 198 LYS A O 1
ATOM 1546 N N . SER A 1 199 ? 11.862 -46.502 17.545 1.00 23.83 199 SER A N 1
ATOM 1547 C CA . SER A 1 199 ? 11.111 -46.310 16.302 1.00 23.83 199 SER A CA 1
ATOM 1548 C C . SER A 1 199 ? 9.614 -46.584 16.477 1.00 23.83 199 SER A C 1
ATOM 1550 O O . SER A 1 199 ? 9.237 -47.699 16.846 1.00 23.83 199 SER A O 1
ATOM 1552 N N . THR A 1 200 ? 8.762 -45.636 16.098 1.00 26.02 200 THR A N 1
ATOM 1553 C CA . THR A 1 200 ? 7.362 -45.891 15.730 1.00 26.02 200 THR A CA 1
ATOM 1554 C C . THR A 1 200 ? 7.257 -46.050 14.209 1.00 26.02 200 THR A C 1
ATOM 1556 O O . THR A 1 200 ? 7.875 -45.315 13.443 1.00 26.02 200 THR A O 1
ATOM 1559 N N . LYS A 1 201 ? 6.530 -47.082 13.764 1.00 26.97 201 LYS A N 1
ATOM 1560 C CA . LYS A 1 201 ? 6.282 -47.388 12.345 1.00 26.97 201 LYS A CA 1
ATOM 1561 C C . LYS A 1 201 ? 5.254 -46.402 11.775 1.00 26.97 201 LYS A C 1
ATOM 1563 O O . LYS A 1 201 ? 4.190 -46.259 12.366 1.00 26.97 201 LYS A O 1
ATOM 1568 N N . SER A 1 202 ? 5.530 -45.796 10.619 1.00 26.91 202 SER A N 1
ATOM 1569 C CA . SER A 1 202 ? 4.537 -45.075 9.810 1.00 26.91 202 SER A CA 1
ATOM 1570 C C . SER A 1 202 ? 4.159 -45.900 8.578 1.00 26.91 202 SER A C 1
ATOM 1572 O O . SER A 1 202 ? 5.026 -46.315 7.808 1.00 26.91 202 SER A O 1
ATOM 1574 N N . THR A 1 203 ? 2.863 -46.149 8.416 1.00 28.61 203 THR A N 1
ATOM 1575 C CA . THR A 1 203 ? 2.219 -46.685 7.210 1.00 28.61 203 THR A CA 1
ATOM 1576 C C . THR A 1 203 ? 2.074 -45.579 6.157 1.00 28.61 203 THR A C 1
ATOM 1578 O O . THR A 1 203 ? 1.952 -44.410 6.517 1.00 28.61 203 THR A O 1
ATOM 1581 N N . GLY A 1 204 ? 2.151 -45.943 4.873 1.00 30.75 204 GLY A N 1
ATOM 1582 C CA . GLY A 1 204 ? 2.177 -45.013 3.736 1.00 30.75 204 GLY A CA 1
ATOM 1583 C C . GLY A 1 204 ? 0.937 -44.119 3.629 1.00 30.75 204 GLY A C 1
ATOM 1584 O O . GLY A 1 204 ? -0.175 -44.575 3.878 1.00 30.75 204 GLY A O 1
ATOM 1585 N N . PHE A 1 205 ? 1.161 -42.857 3.256 1.00 36.50 205 PHE A N 1
ATOM 1586 C CA . PHE A 1 205 ? 0.147 -41.828 3.012 1.00 36.50 205 PHE A CA 1
ATOM 1587 C C . PHE A 1 205 ? 0.167 -41.427 1.529 1.00 36.50 205 PHE A C 1
ATOM 1589 O O . PHE A 1 205 ? 1.245 -41.283 0.955 1.00 36.50 205 PHE A O 1
ATOM 1596 N N . ASP A 1 206 ? -1.010 -41.217 0.932 1.00 43.94 206 ASP A N 1
ATOM 1597 C CA . ASP A 1 206 ? -1.181 -40.476 -0.326 1.00 43.94 206 ASP A CA 1
ATOM 1598 C C . ASP A 1 206 ? -1.485 -39.004 0.035 1.00 43.94 206 ASP A C 1
ATOM 1600 O O . ASP A 1 206 ? -2.572 -38.731 0.548 1.00 43.94 206 ASP A O 1
ATOM 1604 N N . PRO A 1 207 ? -0.546 -38.052 -0.123 1.00 51.62 207 PRO A N 1
ATOM 1605 C CA . PRO A 1 207 ? -0.669 -36.705 0.450 1.00 51.62 207 PRO A CA 1
ATOM 1606 C C . PRO A 1 207 ? -1.310 -35.685 -0.510 1.00 51.62 207 PRO A C 1
ATOM 1608 O O . PRO A 1 207 ? -1.183 -34.480 -0.325 1.00 51.62 207 PRO A O 1
ATOM 1611 N N . SER A 1 208 ? -1.995 -36.143 -1.559 1.00 56.81 208 SER A N 1
ATOM 1612 C CA . SER A 1 208 ? -2.427 -35.320 -2.699 1.00 56.81 208 SER A CA 1
ATOM 1613 C C . SER A 1 208 ? -3.465 -34.218 -2.402 1.00 56.81 208 SER A C 1
ATOM 1615 O O . SER A 1 208 ? -3.703 -33.366 -3.267 1.00 56.81 208 SER A O 1
ATOM 1617 N N . TRP A 1 209 ? -4.062 -34.172 -1.203 1.00 70.25 209 TRP A N 1
ATOM 1618 C CA . TRP A 1 209 ? -5.019 -33.129 -0.821 1.00 70.25 209 TRP A CA 1
ATOM 1619 C C . TRP A 1 209 ? -5.052 -32.815 0.680 1.00 70.25 209 TRP A C 1
ATOM 1621 O O . TRP A 1 209 ? -4.940 -33.702 1.522 1.00 70.25 209 TRP A O 1
ATOM 1631 N N . VAL A 1 210 ? -5.245 -31.531 1.005 1.00 81.38 210 VAL A N 1
ATOM 1632 C CA . VAL A 1 210 ? -5.320 -31.003 2.376 1.00 81.38 210 VAL A CA 1
ATOM 1633 C C . VAL A 1 210 ? -6.691 -30.354 2.597 1.00 81.38 210 VAL A C 1
ATOM 1635 O O . VAL A 1 210 ? -6.963 -29.310 1.995 1.00 81.38 210 VAL A O 1
ATOM 1638 N N . PRO A 1 211 ? -7.565 -30.941 3.435 1.00 84.00 211 PRO A N 1
ATOM 1639 C CA . PRO A 1 211 ? -8.800 -30.300 3.867 1.00 84.00 211 PRO A CA 1
ATOM 1640 C C . PRO A 1 211 ? -8.553 -29.389 5.080 1.00 84.00 211 PRO A C 1
ATOM 1642 O O . PRO A 1 211 ? -7.982 -29.806 6.087 1.00 84.00 211 PRO A O 1
ATOM 1645 N N . ILE A 1 212 ? -9.007 -28.141 4.992 1.00 85.81 212 ILE A N 1
ATOM 1646 C CA . ILE A 1 212 ? -9.102 -27.204 6.115 1.00 85.81 212 ILE A CA 1
ATOM 1647 C C . ILE A 1 212 ? -10.539 -27.271 6.625 1.00 85.81 212 ILE A C 1
ATOM 1649 O O . ILE A 1 212 ? -11.473 -26.991 5.874 1.00 85.81 212 ILE A O 1
ATOM 1653 N N . LEU A 1 213 ? -10.709 -27.667 7.884 1.00 85.75 213 LEU A N 1
ATOM 1654 C CA . LEU A 1 213 ? -12.013 -27.989 8.456 1.00 85.75 213 LEU A CA 1
ATOM 1655 C C . LEU A 1 213 ? -12.546 -26.828 9.305 1.00 85.75 213 LEU A C 1
ATOM 1657 O O . LEU A 1 213 ? -11.863 -26.370 10.222 1.00 85.75 213 LEU A O 1
ATOM 1661 N N . ASP A 1 214 ? -13.778 -26.409 9.033 1.00 87.81 214 ASP A N 1
ATOM 1662 C CA . ASP A 1 214 ? -14.649 -25.683 9.960 1.00 87.81 214 ASP A CA 1
ATOM 1663 C C . ASP A 1 214 ? -15.820 -26.599 10.389 1.00 87.81 214 ASP A C 1
ATOM 1665 O O . ASP A 1 214 ? -16.068 -27.653 9.792 1.00 87.81 214 ASP A O 1
ATOM 1669 N N . ALA A 1 215 ? -16.538 -26.220 11.451 1.00 83.56 215 ALA A N 1
ATOM 1670 C CA . ALA A 1 215 ? -17.659 -26.978 11.999 1.00 83.56 215 ALA A CA 1
ATOM 1671 C C . ALA A 1 215 ? -18.757 -27.301 10.969 1.00 83.56 215 ALA A C 1
ATOM 1673 O O . ALA A 1 215 ? -19.396 -28.342 11.093 1.00 83.56 215 ALA A O 1
ATOM 1674 N N . LYS A 1 216 ? -18.998 -26.432 9.975 1.00 85.19 216 LYS A N 1
ATOM 1675 C CA . LYS A 1 216 ? -20.054 -26.641 8.962 1.00 85.19 216 LYS A CA 1
ATOM 1676 C C . LYS A 1 216 ? -19.505 -26.914 7.566 1.00 85.19 216 LYS A C 1
ATOM 1678 O O . LYS A 1 216 ? -20.070 -27.728 6.831 1.00 85.19 216 LYS A O 1
ATOM 1683 N N . TYR A 1 217 ? -18.446 -26.209 7.185 1.00 89.06 217 TYR A N 1
ATOM 1684 C CA . TYR A 1 217 ? -17.872 -26.278 5.844 1.00 89.06 217 TYR A CA 1
ATOM 1685 C C . TYR A 1 217 ? -16.376 -26.555 5.884 1.00 89.06 217 TYR A C 1
ATOM 1687 O O . TYR A 1 217 ? -15.693 -26.317 6.870 1.00 89.06 217 TYR A O 1
ATOM 1695 N N . SER A 1 218 ? -15.857 -27.080 4.787 1.00 89.56 218 SER A N 1
ATOM 1696 C CA . SER A 1 218 ? -14.462 -27.446 4.634 1.00 89.56 218 SER A CA 1
ATOM 1697 C C . SER A 1 218 ? -13.935 -26.938 3.301 1.00 89.56 218 SER A C 1
ATOM 1699 O O . SER A 1 218 ? -14.629 -26.985 2.281 1.00 89.56 218 SER A O 1
ATOM 1701 N N . LEU A 1 219 ? -12.693 -26.463 3.317 1.00 89.88 219 LEU A N 1
ATOM 1702 C CA . LEU A 1 219 ? -11.967 -26.021 2.135 1.00 89.88 219 LEU A CA 1
ATOM 1703 C C . LEU A 1 219 ? -10.932 -27.080 1.759 1.00 89.88 219 LEU A C 1
ATOM 1705 O O . LEU A 1 219 ? -9.982 -27.314 2.503 1.00 89.88 219 LEU A O 1
ATOM 1709 N N . ILE A 1 220 ? -11.093 -27.715 0.604 1.00 88.50 220 ILE A N 1
ATOM 1710 C CA . ILE A 1 220 ? -10.140 -28.704 0.100 1.00 88.50 220 ILE A CA 1
ATOM 1711 C C . ILE A 1 220 ? -9.163 -28.016 -0.839 1.00 88.50 220 ILE A C 1
ATOM 1713 O O . ILE A 1 220 ? -9.567 -27.395 -1.822 1.00 88.50 220 ILE A O 1
ATOM 1717 N N . LEU A 1 221 ? -7.871 -28.180 -0.564 1.00 88.81 221 LEU A N 1
ATOM 1718 C CA . LEU A 1 221 ? -6.785 -27.685 -1.399 1.00 88.81 221 LEU A CA 1
ATOM 1719 C C . LEU A 1 221 ? -6.011 -28.866 -1.985 1.00 88.81 221 LEU A C 1
ATOM 1721 O O . LEU A 1 221 ? -5.528 -29.724 -1.243 1.00 88.81 221 LEU A O 1
ATOM 1725 N N . ARG A 1 222 ? -5.870 -28.912 -3.315 1.00 85.50 222 ARG A N 1
ATOM 1726 C CA . ARG A 1 222 ? -5.090 -29.951 -4.011 1.00 85.50 222 ARG A CA 1
ATOM 1727 C C . ARG A 1 222 ? -4.035 -29.339 -4.917 1.00 85.50 222 ARG A C 1
ATOM 1729 O O . ARG A 1 222 ? -4.305 -28.369 -5.627 1.00 85.50 222 ARG A O 1
ATOM 1736 N N . HIS A 1 223 ? -2.849 -29.937 -4.937 1.00 83.81 223 HIS A N 1
ATOM 1737 C CA . HIS A 1 223 ? -1.834 -29.618 -5.935 1.00 83.81 223 HIS A CA 1
ATOM 1738 C C . HIS A 1 223 ? -1.892 -30.659 -7.067 1.00 83.81 223 HIS A C 1
ATOM 1740 O O . HIS A 1 223 ? -1.900 -31.852 -6.779 1.00 83.81 223 HIS A O 1
ATOM 1746 N N . PRO A 1 224 ? -1.912 -30.256 -8.349 1.00 76.25 224 PRO A N 1
ATOM 1747 C CA . PRO A 1 224 ? -2.083 -31.183 -9.475 1.00 76.25 224 PRO A CA 1
ATOM 1748 C C . PRO A 1 224 ? -0.910 -32.158 -9.688 1.00 76.25 224 PRO A C 1
ATOM 1750 O O . PRO A 1 224 ? -1.096 -33.205 -10.298 1.00 76.25 224 PRO A O 1
ATOM 1753 N N . ALA A 1 225 ? 0.298 -31.828 -9.222 1.00 74.75 225 ALA A N 1
ATOM 1754 C CA . ALA A 1 225 ? 1.479 -32.690 -9.368 1.00 74.75 225 ALA A CA 1
ATOM 1755 C C . ALA A 1 225 ? 2.470 -32.513 -8.199 1.00 74.75 225 ALA A C 1
ATOM 1757 O O . ALA A 1 225 ? 3.492 -31.844 -8.365 1.00 74.75 225 ALA A O 1
ATOM 1758 N N . PRO A 1 226 ? 2.156 -32.996 -6.984 1.00 77.94 226 PRO A N 1
ATOM 1759 C CA . PRO A 1 226 ? 3.017 -32.796 -5.823 1.00 77.94 226 PRO A CA 1
ATOM 1760 C C . PRO A 1 226 ? 4.263 -33.698 -5.860 1.00 77.94 226 PRO A C 1
ATOM 1762 O O . PRO A 1 226 ? 4.292 -34.726 -6.543 1.00 77.94 226 PRO A O 1
ATOM 1765 N N . THR A 1 227 ? 5.305 -33.310 -5.125 1.00 72.88 227 THR A N 1
ATOM 1766 C CA . THR A 1 227 ? 6.550 -34.076 -4.977 1.00 72.88 227 THR A CA 1
ATOM 1767 C C . THR A 1 227 ? 6.676 -34.566 -3.541 1.00 72.88 227 THR A C 1
ATOM 1769 O O . THR A 1 227 ? 7.183 -33.840 -2.693 1.00 72.88 227 THR A O 1
ATOM 1772 N N . TYR A 1 228 ? 6.221 -35.790 -3.276 1.00 76.31 228 TYR A N 1
ATOM 1773 C CA . TYR A 1 228 ? 6.363 -36.438 -1.970 1.00 76.31 228 TYR A CA 1
ATOM 1774 C C . TYR A 1 228 ? 7.329 -37.616 -2.066 1.00 76.31 228 TYR A C 1
ATOM 1776 O O . TYR A 1 228 ? 7.262 -38.404 -3.016 1.00 76.31 228 TYR A O 1
ATOM 1784 N N . THR A 1 229 ? 8.240 -37.744 -1.104 1.00 59.56 229 THR A N 1
ATOM 1785 C CA . THR A 1 229 ? 9.237 -38.818 -1.089 1.00 59.56 229 THR A CA 1
ATOM 1786 C C . THR A 1 229 ? 8.895 -39.848 -0.018 1.00 59.56 229 THR A C 1
ATOM 1788 O O . THR A 1 229 ? 9.110 -39.649 1.173 1.00 59.56 229 THR A O 1
ATOM 1791 N N . ASN A 1 230 ? 8.404 -41.019 -0.439 1.00 47.03 230 ASN A N 1
ATOM 1792 C CA . ASN A 1 230 ? 8.179 -42.149 0.465 1.00 47.03 230 ASN A CA 1
ATOM 1793 C C . ASN A 1 230 ? 9.506 -42.595 1.110 1.00 47.03 230 ASN A C 1
ATOM 1795 O O . ASN A 1 230 ? 10.275 -43.367 0.534 1.00 47.03 230 ASN A O 1
ATOM 1799 N N . HIS A 1 231 ? 9.783 -42.153 2.336 1.00 40.81 231 HIS A N 1
ATOM 1800 C CA . HIS A 1 231 ? 10.879 -42.673 3.151 1.00 40.81 231 HIS A CA 1
ATOM 1801 C C . HIS A 1 231 ? 10.536 -44.067 3.720 1.00 40.81 231 HIS A C 1
ATOM 1803 O O . HIS A 1 231 ? 10.399 -44.244 4.930 1.00 40.81 231 HIS A O 1
ATOM 1809 N N . SER A 1 232 ? 10.443 -45.095 2.870 1.00 31.11 232 SER A N 1
ATOM 1810 C CA . SER A 1 232 ? 10.519 -46.491 3.323 1.00 31.11 232 SER A CA 1
ATOM 1811 C C . SER A 1 232 ? 11.976 -46.970 3.301 1.00 31.11 232 SER A C 1
ATOM 1813 O O . SER A 1 232 ? 12.624 -46.994 2.257 1.00 31.11 232 SER A O 1
ATOM 1815 N N . ARG A 1 233 ? 12.505 -47.351 4.468 1.00 32.81 233 ARG A N 1
ATOM 1816 C CA . ARG A 1 233 ? 13.853 -47.915 4.664 1.00 32.81 233 ARG A CA 1
ATOM 1817 C C . ARG A 1 233 ? 14.095 -49.180 3.821 1.00 32.81 233 ARG A C 1
ATOM 1819 O O . ARG A 1 233 ? 13.345 -50.136 3.968 1.00 32.81 233 ARG A O 1
ATOM 1826 N N . SER A 1 234 ? 15.240 -49.263 3.134 1.00 29.95 234 SER A N 1
ATOM 1827 C CA . SER A 1 234 ? 16.149 -50.427 3.211 1.00 29.95 234 SER A CA 1
ATOM 1828 C C . SER A 1 234 ? 17.505 -50.137 2.547 1.00 29.95 234 SER A C 1
ATOM 1830 O O . SER A 1 234 ? 17.608 -49.993 1.333 1.00 29.95 234 SER A O 1
ATOM 1832 N N . LYS A 1 235 ? 18.573 -50.100 3.351 1.00 38.38 235 LYS A N 1
ATOM 1833 C CA . LYS A 1 235 ? 19.931 -50.461 2.921 1.00 38.38 235 LYS A CA 1
ATOM 1834 C C . LYS A 1 235 ? 20.337 -51.686 3.739 1.00 38.38 235 LYS A C 1
ATOM 1836 O O . LYS A 1 235 ? 20.566 -51.523 4.935 1.00 38.38 235 LYS A O 1
ATOM 1841 N N . ARG A 1 236 ? 20.482 -52.861 3.109 1.00 30.83 236 ARG A N 1
ATOM 1842 C CA . ARG A 1 236 ? 21.692 -53.716 3.174 1.00 30.83 236 ARG A CA 1
ATOM 1843 C C . ARG A 1 236 ? 21.514 -55.073 2.468 1.00 30.83 236 ARG A C 1
ATOM 1845 O O . ARG A 1 236 ? 20.526 -55.759 2.679 1.00 30.83 236 ARG A O 1
ATOM 1852 N N . HIS A 1 237 ? 22.583 -55.432 1.750 1.00 29.53 237 HIS A N 1
ATOM 1853 C CA . HIS A 1 237 ? 22.981 -56.725 1.168 1.00 29.53 237 HIS A CA 1
ATOM 1854 C C . HIS A 1 237 ? 22.430 -57.160 -0.208 1.00 29.53 237 HIS A C 1
ATOM 1856 O O . HIS A 1 237 ? 21.405 -57.810 -0.327 1.00 29.53 237 HIS A O 1
ATOM 1862 N N . VAL A 1 238 ? 23.218 -56.788 -1.232 1.00 32.19 238 VAL A N 1
ATOM 1863 C CA . VAL A 1 238 ? 23.791 -57.598 -2.336 1.00 32.19 238 VAL A CA 1
ATOM 1864 C C . VAL A 1 238 ? 23.003 -58.820 -2.839 1.00 32.19 238 VAL A C 1
ATOM 1866 O O . VAL A 1 238 ? 22.886 -59.822 -2.144 1.00 32.19 238 VAL A O 1
ATOM 1869 N N . GLY A 1 239 ? 22.663 -58.790 -4.133 1.00 24.70 239 GLY A N 1
ATOM 1870 C CA . GLY A 1 239 ? 22.350 -59.958 -4.963 1.00 24.70 239 GLY A CA 1
ATOM 1871 C C . GLY A 1 239 ? 21.908 -59.537 -6.369 1.00 24.70 239 GLY A C 1
ATOM 1872 O O . GLY A 1 239 ? 21.057 -58.674 -6.508 1.00 24.70 239 GLY A O 1
ATOM 1873 N N . HIS A 1 240 ? 22.548 -60.081 -7.400 1.00 27.33 240 HIS A N 1
ATOM 1874 C CA . HIS A 1 240 ? 22.500 -59.686 -8.815 1.00 27.33 240 HIS A CA 1
ATOM 1875 C C . HIS A 1 240 ? 21.112 -59.634 -9.500 1.00 27.33 240 HIS A C 1
ATOM 1877 O O . HIS A 1 240 ? 20.245 -60.428 -9.168 1.00 27.33 240 HIS A O 1
ATOM 1883 N N . ARG A 1 241 ? 21.021 -58.761 -10.532 1.00 26.34 241 ARG A N 1
ATOM 1884 C CA . ARG A 1 241 ? 20.285 -58.831 -11.834 1.00 26.34 241 ARG A CA 1
ATOM 1885 C C . ARG A 1 241 ? 18.916 -59.561 -11.853 1.00 26.34 241 ARG A C 1
ATOM 1887 O O . ARG A 1 241 ? 18.851 -60.733 -11.532 1.00 26.34 241 ARG A O 1
ATOM 1894 N N . HIS A 1 242 ? 17.810 -58.992 -12.342 1.00 26.53 242 HIS A N 1
ATOM 1895 C CA . HIS A 1 242 ? 17.495 -58.559 -13.721 1.00 26.53 242 HIS A CA 1
ATOM 1896 C C . HIS A 1 242 ? 16.099 -57.868 -13.713 1.00 26.53 242 HIS A C 1
ATOM 1898 O O . HIS A 1 242 ? 15.294 -58.226 -12.865 1.00 26.53 242 HIS A O 1
ATOM 1904 N N . HIS A 1 243 ? 15.850 -56.917 -14.637 1.00 30.03 243 HIS A N 1
ATOM 1905 C CA . HIS A 1 243 ? 14.593 -56.651 -15.393 1.00 30.03 243 HIS A CA 1
ATOM 1906 C C . HIS A 1 243 ? 13.222 -56.960 -14.717 1.00 30.03 243 HIS A C 1
ATOM 1908 O O . HIS A 1 243 ? 12.975 -58.083 -14.314 1.00 30.03 243 HIS A O 1
ATOM 1914 N N . ASP A 1 244 ? 12.258 -56.036 -14.586 1.00 25.45 244 ASP A N 1
ATOM 1915 C CA . ASP A 1 244 ? 11.504 -55.445 -15.705 1.00 25.45 244 ASP A CA 1
ATOM 1916 C C . ASP A 1 244 ? 10.684 -54.183 -15.346 1.00 25.45 244 ASP A C 1
ATOM 1918 O O . ASP A 1 244 ? 10.513 -53.819 -14.185 1.00 25.45 244 ASP A O 1
ATOM 1922 N N . GLY A 1 245 ? 10.242 -53.486 -16.399 1.00 31.12 245 GLY A N 1
ATOM 1923 C CA . GLY A 1 245 ? 9.792 -52.093 -16.430 1.00 31.12 245 GLY A CA 1
ATOM 1924 C C . GLY A 1 245 ? 8.508 -51.720 -15.678 1.00 31.12 245 GLY A C 1
ATOM 1925 O O . GLY A 1 245 ? 7.536 -52.465 -15.634 1.00 31.12 245 GLY A O 1
ATOM 1926 N N . ALA A 1 246 ? 8.485 -50.462 -15.230 1.00 25.36 246 ALA A N 1
ATOM 1927 C CA . ALA A 1 246 ? 7.302 -49.605 -15.218 1.00 25.36 246 ALA A CA 1
ATOM 1928 C C . ALA A 1 246 ? 7.740 -48.167 -15.569 1.00 25.36 246 ALA A C 1
ATOM 1930 O O . ALA A 1 246 ? 8.828 -47.721 -15.213 1.00 25.36 246 ALA A O 1
ATOM 1931 N N . SER A 1 247 ? 6.914 -47.504 -16.364 1.00 28.27 247 SER A N 1
ATOM 1932 C CA . SER A 1 247 ? 7.136 -46.310 -17.185 1.00 28.27 247 SER A CA 1
ATOM 1933 C C . SER A 1 247 ? 7.606 -45.044 -16.450 1.00 28.27 247 SER A C 1
ATOM 1935 O O . SER A 1 247 ? 6.840 -44.429 -15.712 1.00 28.27 247 SER A O 1
ATOM 1937 N N . ASN A 1 248 ? 8.819 -44.580 -16.766 1.00 31.06 248 ASN A N 1
ATOM 1938 C CA . ASN A 1 248 ? 9.214 -43.178 -16.609 1.00 31.06 248 ASN A CA 1
ATOM 1939 C C . ASN A 1 248 ? 8.811 -42.418 -17.880 1.00 31.06 248 ASN A C 1
ATOM 1941 O O . ASN A 1 248 ? 9.583 -42.349 -18.835 1.00 31.06 248 ASN A O 1
ATOM 1945 N N . GLU A 1 249 ? 7.598 -41.870 -17.901 1.00 31.72 249 GLU A N 1
ATOM 1946 C CA . GLU A 1 249 ? 7.292 -40.761 -18.804 1.00 31.72 249 GLU A CA 1
ATOM 1947 C C . GLU A 1 249 ? 8.129 -39.549 -18.379 1.00 31.72 249 GLU A C 1
ATOM 1949 O O . GLU A 1 249 ? 8.080 -39.088 -17.235 1.00 31.72 249 GLU A O 1
ATOM 1954 N N . GLU A 1 250 ? 8.955 -39.069 -19.303 1.00 32.97 250 GLU A N 1
ATOM 1955 C CA . GLU A 1 250 ? 9.805 -37.898 -19.137 1.00 32.97 250 GLU A CA 1
ATOM 1956 C C . GLU A 1 250 ? 8.940 -36.659 -18.859 1.00 32.97 250 GLU A C 1
ATOM 1958 O O . GLU A 1 250 ? 8.208 -36.170 -19.721 1.00 32.97 250 GLU A O 1
ATOM 1963 N N . ARG A 1 251 ? 9.028 -36.123 -17.637 1.00 37.97 251 ARG A N 1
ATOM 1964 C CA . ARG A 1 251 ? 8.470 -34.807 -17.309 1.00 37.97 251 ARG A CA 1
ATOM 1965 C C . ARG A 1 251 ? 9.273 -33.738 -18.049 1.00 37.97 251 ARG A C 1
ATOM 1967 O O . ARG A 1 251 ? 10.374 -33.391 -17.633 1.00 37.97 251 ARG A O 1
ATOM 1974 N N . ASP A 1 252 ? 8.696 -33.209 -19.120 1.00 40.28 252 ASP A N 1
ATOM 1975 C CA . ASP A 1 252 ? 9.120 -31.968 -19.770 1.00 40.28 252 ASP A CA 1
ATOM 1976 C C . ASP A 1 252 ? 9.275 -30.843 -18.711 1.00 40.28 252 ASP A C 1
ATOM 1978 O O . ASP A 1 252 ? 8.290 -30.480 -18.049 1.00 40.28 252 ASP A O 1
ATOM 1982 N N . PRO A 1 253 ? 10.488 -30.287 -18.506 1.00 41.00 253 PRO A N 1
ATOM 1983 C CA . PRO A 1 253 ? 10.751 -29.259 -17.497 1.00 41.00 253 PRO A CA 1
ATOM 1984 C C . PRO A 1 253 ? 9.903 -27.991 -17.674 1.00 41.00 253 PRO A C 1
ATOM 1986 O O . PRO A 1 253 ? 9.613 -27.303 -16.689 1.00 41.00 253 PRO A O 1
ATOM 1989 N N . GLN A 1 254 ? 9.475 -27.674 -18.904 1.00 37.09 254 GLN A N 1
ATOM 1990 C CA . GLN A 1 254 ? 8.623 -26.514 -19.177 1.00 37.09 254 GLN A CA 1
ATOM 1991 C C . GLN A 1 254 ? 7.163 -26.770 -18.771 1.00 37.09 254 GLN A C 1
ATOM 1993 O O . GLN A 1 254 ? 6.543 -25.907 -18.142 1.00 37.09 254 GLN A O 1
ATOM 1998 N N . LYS A 1 255 ? 6.631 -27.978 -19.015 1.00 38.97 255 LYS A N 1
ATOM 1999 C CA . LYS A 1 255 ? 5.311 -28.393 -18.497 1.00 38.97 255 LYS A CA 1
ATOM 2000 C C . LYS A 1 255 ? 5.298 -28.514 -16.973 1.00 38.97 255 LYS A C 1
ATOM 2002 O O . LYS A 1 255 ? 4.325 -28.101 -16.346 1.00 38.97 255 LYS A O 1
ATOM 2007 N N . ALA A 1 256 ? 6.381 -28.999 -16.362 1.00 44.59 256 ALA A N 1
ATOM 2008 C CA . ALA A 1 256 ? 6.509 -29.069 -14.905 1.00 44.59 256 ALA A CA 1
ATOM 2009 C C . ALA A 1 256 ? 6.460 -27.673 -14.243 1.00 44.59 256 ALA A C 1
ATOM 2011 O O . ALA A 1 256 ? 5.782 -27.505 -13.229 1.00 44.59 256 ALA A O 1
ATOM 2012 N N . ARG A 1 257 ? 7.084 -26.649 -14.853 1.00 46.22 257 ARG A N 1
ATOM 2013 C CA . ARG A 1 257 ? 6.986 -25.245 -14.398 1.00 46.22 257 ARG A CA 1
ATOM 2014 C C . ARG A 1 257 ? 5.586 -24.642 -14.568 1.00 46.22 257 ARG A C 1
ATOM 2016 O O . ARG A 1 257 ? 5.159 -23.868 -13.722 1.00 46.22 257 ARG A O 1
ATOM 2023 N N . GLN A 1 258 ? 4.838 -25.003 -15.615 1.00 50.16 258 GLN A N 1
ATOM 2024 C CA . GLN A 1 258 ? 3.464 -24.504 -15.820 1.00 50.16 258 GLN A CA 1
ATOM 2025 C C . GLN A 1 258 ? 2.421 -25.085 -14.847 1.00 50.16 258 GLN A C 1
ATOM 2027 O O . GLN A 1 258 ? 1.291 -24.584 -14.791 1.00 50.16 258 GLN A O 1
ATOM 2032 N N . ILE A 1 259 ? 2.751 -26.162 -14.130 1.00 60.62 259 ILE A N 1
ATOM 2033 C CA . ILE A 1 259 ? 1.842 -26.864 -13.212 1.00 60.62 259 ILE A CA 1
ATOM 2034 C C . ILE A 1 259 ? 2.168 -26.543 -11.740 1.00 60.62 259 ILE A C 1
ATOM 2036 O O . ILE A 1 259 ? 1.282 -26.644 -10.896 1.00 60.62 259 ILE A O 1
ATOM 2040 N N . SER A 1 260 ? 3.386 -26.089 -11.427 1.00 71.94 260 SER A N 1
ATOM 2041 C CA . SER A 1 260 ? 3.895 -25.991 -10.048 1.00 71.94 260 SER A CA 1
ATOM 2042 C C . SER A 1 260 ? 3.297 -24.879 -9.177 1.00 71.94 260 SER A C 1
ATOM 2044 O O . SER A 1 260 ? 3.435 -24.933 -7.959 1.00 71.94 260 SER A O 1
ATOM 2046 N N . ASN A 1 261 ? 2.666 -23.856 -9.763 1.00 83.62 261 ASN A N 1
ATOM 2047 C CA . ASN A 1 261 ? 2.046 -22.744 -9.023 1.00 83.62 261 ASN A CA 1
ATOM 2048 C C . ASN A 1 261 ? 0.507 -22.821 -8.977 1.00 83.62 261 ASN A C 1
ATOM 2050 O O . ASN A 1 261 ? -0.145 -21.869 -8.542 1.00 83.62 261 ASN A O 1
ATOM 2054 N N . LYS A 1 262 ? -0.085 -23.934 -9.432 1.00 84.94 262 LYS A N 1
ATOM 2055 C CA . LYS A 1 262 ? -1.540 -24.111 -9.519 1.00 84.94 262 LYS A CA 1
ATOM 2056 C C . LYS A 1 262 ? -2.094 -24.856 -8.309 1.00 84.94 262 LYS A C 1
ATOM 2058 O O . LYS A 1 262 ? -1.497 -25.822 -7.842 1.00 84.94 262 LYS A O 1
ATOM 2063 N N . VAL A 1 263 ? -3.271 -24.440 -7.849 1.00 87.31 263 VAL A N 1
ATOM 2064 C CA . VAL A 1 263 ? -4.016 -25.099 -6.764 1.00 87.31 263 VAL A CA 1
ATOM 2065 C C . VAL A 1 263 ? -5.457 -25.318 -7.201 1.00 87.31 263 VAL A C 1
ATOM 2067 O O . VAL A 1 263 ? -6.075 -24.429 -7.777 1.00 87.31 263 VAL A O 1
ATOM 2070 N N . ILE A 1 264 ? -5.995 -26.503 -6.942 1.00 85.44 264 ILE A N 1
ATOM 2071 C CA . ILE A 1 264 ? -7.422 -26.798 -7.088 1.00 85.44 264 ILE A CA 1
ATOM 2072 C C . ILE A 1 264 ? -8.074 -26.555 -5.732 1.00 85.44 264 ILE A C 1
ATOM 2074 O O . ILE A 1 264 ? -7.544 -26.994 -4.709 1.00 85.44 264 ILE A O 1
ATOM 2078 N N . VAL A 1 265 ? -9.199 -25.845 -5.737 1.00 88.69 265 VAL A N 1
ATOM 2079 C CA . VAL A 1 265 ? -9.934 -25.454 -4.534 1.00 88.69 265 VAL A CA 1
ATOM 2080 C C . VAL A 1 265 ? -11.366 -25.955 -4.647 1.00 88.69 265 VAL A C 1
ATOM 2082 O O . VAL A 1 265 ? -12.034 -25.675 -5.641 1.00 88.69 265 VAL A O 1
ATOM 2085 N N . GLU A 1 266 ? -11.841 -26.655 -3.622 1.00 86.69 266 GLU A N 1
ATOM 2086 C CA . GLU A 1 266 ? -13.242 -27.063 -3.489 1.00 86.69 266 GLU A CA 1
ATOM 2087 C C . GLU A 1 266 ? -13.781 -26.593 -2.131 1.00 86.69 266 GLU A C 1
ATOM 2089 O O . GLU A 1 266 ? -13.097 -26.709 -1.114 1.00 86.69 266 GLU A O 1
ATOM 2094 N N . PHE A 1 267 ? -15.006 -26.066 -2.110 1.00 89.06 267 PHE A N 1
ATOM 2095 C CA . PHE A 1 267 ? -15.706 -25.654 -0.892 1.00 89.06 267 PHE A CA 1
ATOM 2096 C C . PHE A 1 267 ? -16.925 -26.554 -0.704 1.00 89.06 267 PHE A C 1
ATOM 2098 O O . PHE A 1 267 ? -17.815 -26.584 -1.552 1.00 89.06 267 PHE A O 1
ATOM 2105 N N . VAL A 1 268 ? -16.932 -27.337 0.373 1.00 88.75 268 VAL A N 1
ATOM 2106 C CA . VAL A 1 268 ? -17.910 -28.414 0.593 1.00 88.75 268 VAL A CA 1
ATOM 2107 C C . VAL A 1 268 ? -18.378 -28.445 2.044 1.00 88.75 268 VAL A C 1
ATOM 2109 O O . VAL A 1 268 ? -17.726 -27.890 2.923 1.00 88.75 268 VAL A O 1
ATOM 2112 N N . LYS A 1 269 ? -19.510 -29.096 2.324 1.00 87.19 269 LYS A N 1
ATOM 2113 C CA . LYS A 1 269 ? -19.967 -29.315 3.706 1.00 87.19 269 LYS A CA 1
ATOM 2114 C C . LYS A 1 269 ? -19.077 -30.337 4.408 1.00 87.19 269 LYS A C 1
ATOM 2116 O O . LYS A 1 269 ? -18.771 -31.374 3.823 1.00 87.19 269 LYS A O 1
ATOM 2121 N N . THR A 1 270 ? -18.715 -30.067 5.661 1.00 86.75 270 THR A N 1
ATOM 2122 C CA . THR A 1 270 ? -17.804 -30.921 6.443 1.00 86.75 270 THR A CA 1
ATOM 2123 C C . THR A 1 270 ? -18.368 -32.328 6.643 1.00 86.75 270 THR A C 1
ATOM 2125 O O . THR A 1 270 ? -17.634 -33.299 6.504 1.00 86.75 270 THR A O 1
ATOM 2128 N N . ASP A 1 271 ? -19.683 -32.455 6.847 1.00 87.38 271 ASP A N 1
ATOM 2129 C CA . ASP A 1 271 ? -20.363 -33.745 7.055 1.00 87.38 271 ASP A CA 1
ATOM 2130 C C . ASP A 1 271 ? -20.287 -34.700 5.848 1.00 87.38 271 ASP A C 1
ATOM 2132 O O . ASP A 1 271 ? -20.589 -35.885 5.973 1.00 87.38 271 ASP A O 1
ATOM 2136 N N . LEU A 1 272 ? -19.911 -34.197 4.666 1.00 85.00 272 LEU A N 1
ATOM 2137 C CA . LEU A 1 272 ? -19.772 -34.997 3.446 1.00 85.00 272 LEU A CA 1
ATOM 2138 C C . LEU A 1 272 ? -18.367 -35.595 3.277 1.00 85.00 272 LEU A C 1
ATOM 2140 O O . LEU A 1 272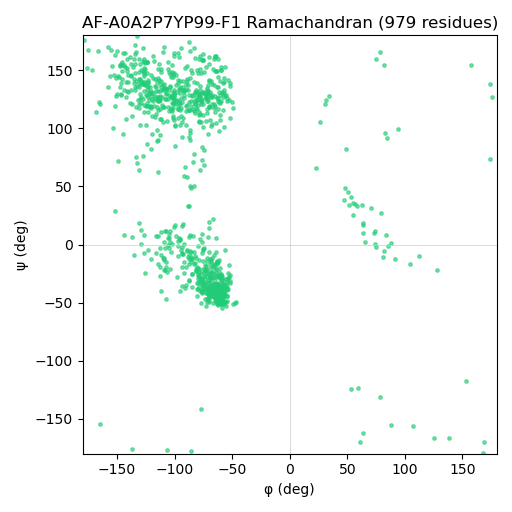 ? -18.139 -36.333 2.318 1.00 85.00 272 LEU A O 1
ATOM 2144 N N . LEU A 1 273 ? -17.421 -35.269 4.165 1.00 84.38 273 LEU A N 1
ATOM 2145 C CA . LEU A 1 273 ? -16.038 -35.725 4.073 1.00 84.38 273 LEU A CA 1
ATOM 2146 C C . LEU A 1 273 ? -15.792 -36.968 4.924 1.00 84.38 273 LEU A C 1
ATOM 2148 O O . LEU A 1 273 ? -15.960 -36.951 6.142 1.00 84.38 273 LEU A O 1
ATOM 2152 N N . ASP A 1 274 ? -15.301 -38.030 4.285 1.00 82.31 274 ASP A N 1
ATOM 2153 C CA . ASP A 1 274 ? -14.714 -39.159 5.001 1.00 82.31 274 ASP A CA 1
ATOM 2154 C C . ASP A 1 274 ? -13.288 -38.802 5.442 1.00 82.31 274 ASP A C 1
ATOM 2156 O O . ASP A 1 274 ? -12.356 -38.732 4.637 1.00 82.31 274 ASP A O 1
ATOM 2160 N N . LEU A 1 275 ? -13.136 -38.546 6.742 1.00 82.19 275 LEU A N 1
ATOM 2161 C CA . LEU A 1 275 ? -11.869 -38.164 7.363 1.00 82.19 275 LEU A CA 1
ATOM 2162 C C . LEU A 1 275 ? -11.118 -39.353 7.988 1.00 82.19 275 LEU A C 1
ATOM 2164 O O . LEU A 1 275 ? -10.090 -39.153 8.633 1.00 82.19 275 LEU A O 1
ATOM 2168 N N . SER A 1 276 ? -11.596 -40.590 7.819 1.00 80.81 276 SER A N 1
ATOM 2169 C CA . SER A 1 276 ? -11.039 -41.773 8.497 1.00 80.81 276 SER A CA 1
ATOM 2170 C C . SER A 1 276 ? -9.563 -42.045 8.174 1.00 80.81 276 SER A C 1
ATOM 2172 O O . SER A 1 276 ? -8.829 -42.578 9.008 1.00 80.81 276 SER A O 1
ATOM 2174 N N . THR A 1 277 ? -9.105 -41.640 6.989 1.00 77.62 277 THR A N 1
ATOM 2175 C CA . THR A 1 277 ? -7.722 -41.807 6.521 1.00 77.62 277 THR A CA 1
ATOM 2176 C C . THR A 1 277 ? -6.828 -40.596 6.797 1.00 77.62 277 THR A C 1
ATOM 2178 O O . THR A 1 277 ? -5.643 -40.626 6.465 1.00 77.62 277 THR A O 1
ATOM 2181 N N . PHE A 1 278 ? -7.367 -39.519 7.377 1.00 76.12 278 PHE A N 1
ATOM 2182 C CA . PHE A 1 278 ? -6.638 -38.272 7.596 1.00 76.12 278 PHE A CA 1
ATOM 2183 C C . PHE A 1 278 ? -5.866 -38.267 8.908 1.00 76.12 278 PHE A C 1
ATOM 2185 O O . PHE A 1 278 ? -6.324 -38.755 9.941 1.00 76.12 278 PHE A O 1
ATOM 2192 N N . LYS A 1 279 ? -4.684 -37.645 8.877 1.00 78.56 279 LYS A N 1
ATOM 2193 C CA . LYS A 1 279 ? -3.921 -37.323 10.081 1.00 78.56 279 LYS A CA 1
ATOM 2194 C C . LYS A 1 279 ? -4.100 -35.851 10.412 1.00 78.56 279 LYS A C 1
ATOM 2196 O O . LYS A 1 279 ? -3.772 -34.993 9.598 1.00 78.56 279 LYS A O 1
ATOM 2201 N N . ASP A 1 280 ? -4.536 -35.574 11.634 1.00 78.62 280 ASP A N 1
ATOM 2202 C CA . ASP A 1 280 ? -4.564 -34.210 12.143 1.00 78.62 280 ASP A CA 1
ATOM 2203 C C . ASP A 1 280 ? -3.130 -33.700 12.377 1.00 78.62 280 ASP A C 1
ATOM 2205 O O . ASP A 1 280 ? -2.358 -34.266 13.159 1.00 78.62 280 ASP A O 1
ATOM 2209 N N . ILE A 1 281 ? -2.770 -32.645 11.649 1.00 76.12 281 ILE A N 1
ATOM 2210 C CA . ILE A 1 281 ? -1.489 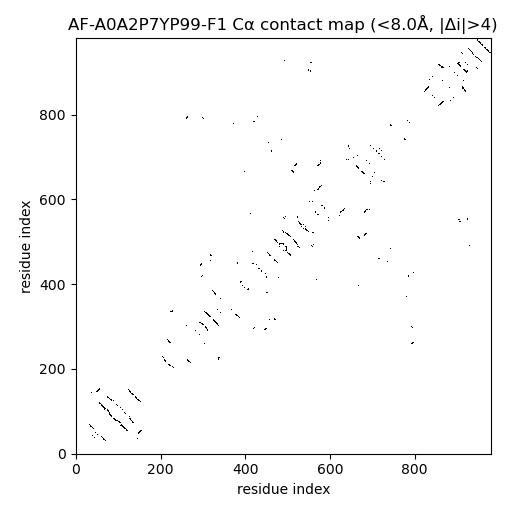-31.934 11.754 1.00 76.12 281 ILE A CA 1
ATOM 2211 C C . ILE A 1 281 ? -1.635 -30.583 12.463 1.00 76.12 281 ILE A C 1
ATOM 2213 O O . ILE A 1 281 ? -0.670 -29.820 12.539 1.00 76.12 281 ILE A O 1
ATOM 2217 N N . THR A 1 282 ? -2.826 -30.284 12.989 1.00 75.50 282 THR A N 1
ATOM 2218 C CA . THR A 1 282 ? -3.112 -29.063 13.738 1.00 75.50 282 THR A CA 1
ATOM 2219 C C . THR A 1 282 ? -2.157 -28.947 14.927 1.00 75.50 282 THR A C 1
ATOM 2221 O O . THR A 1 282 ? -1.875 -29.946 15.602 1.00 75.50 282 THR A O 1
ATOM 2224 N N . PRO A 1 283 ? -1.656 -27.738 15.239 1.00 69.50 283 PRO A N 1
ATOM 2225 C CA . PRO A 1 283 ? -0.825 -27.539 16.412 1.00 69.50 283 PRO A CA 1
ATOM 2226 C C . PRO A 1 283 ? -1.549 -28.037 17.666 1.00 69.50 283 PRO A C 1
ATOM 2228 O O . PRO A 1 283 ? -2.656 -27.595 17.968 1.00 69.50 283 PRO A O 1
ATOM 2231 N N . SER A 1 284 ? -0.934 -28.957 18.411 1.00 61.34 284 SER A N 1
ATOM 2232 C CA . SER A 1 284 ? -1.586 -29.530 19.591 1.00 61.34 284 SER A CA 1
ATOM 2233 C C . SER A 1 284 ? -1.820 -28.465 20.670 1.00 61.34 284 SER A C 1
ATOM 2235 O O . SER A 1 284 ? -0.871 -27.891 21.224 1.00 61.34 284 SER A O 1
ATOM 2237 N N . LYS A 1 285 ? -3.096 -28.244 21.022 1.00 60.56 285 LYS A N 1
ATOM 2238 C CA . LYS A 1 285 ? -3.510 -27.337 22.105 1.00 60.56 285 LYS A CA 1
ATOM 2239 C C . LYS A 1 285 ? -2.888 -27.733 23.450 1.00 60.56 285 LYS A C 1
ATOM 2241 O O . LYS A 1 285 ? -2.524 -26.852 24.222 1.00 60.56 285 LYS A O 1
ATOM 2246 N N . SER A 1 286 ? -2.700 -29.032 23.705 1.00 56.53 286 SER A N 1
ATOM 2247 C CA . SER A 1 286 ? -2.147 -29.545 24.967 1.00 56.53 286 SER A CA 1
ATOM 2248 C C . SER A 1 286 ? -0.630 -29.386 25.088 1.00 56.53 286 SER A C 1
ATOM 2250 O O . SER A 1 286 ? -0.137 -29.181 26.192 1.00 56.53 286 SER A O 1
ATOM 2252 N N . ARG A 1 287 ? 0.116 -29.453 23.976 1.00 58.97 287 ARG A N 1
ATOM 2253 C CA . ARG A 1 287 ? 1.591 -29.391 23.994 1.00 58.97 287 ARG A CA 1
ATOM 2254 C C . ARG A 1 287 ? 2.140 -27.982 23.784 1.00 58.97 287 ARG A C 1
ATOM 2256 O O . ARG A 1 287 ? 3.157 -27.629 24.373 1.00 58.97 287 ARG A O 1
ATOM 2263 N N . HIS A 1 288 ? 1.477 -27.179 22.952 1.00 63.19 288 HIS A N 1
ATOM 2264 C CA . HIS A 1 288 ? 1.995 -25.874 22.540 1.00 63.19 288 HIS A CA 1
ATOM 2265 C C . HIS A 1 288 ? 1.002 -24.726 22.712 1.00 63.19 288 HIS A C 1
ATOM 2267 O O . HIS A 1 288 ? 1.368 -23.605 22.385 1.00 63.19 288 HIS A O 1
ATOM 2273 N N . ASN A 1 289 ? -0.225 -24.942 23.204 1.00 68.31 289 ASN A N 1
ATOM 2274 C CA . ASN A 1 289 ? -1.249 -23.892 23.327 1.00 68.31 289 ASN A CA 1
ATOM 2275 C C . ASN A 1 289 ? -1.396 -23.051 22.035 1.00 68.31 289 ASN A C 1
ATOM 2277 O O . ASN A 1 289 ? -1.285 -21.822 22.043 1.00 68.31 289 ASN A O 1
ATOM 2281 N N . LYS A 1 290 ? -1.511 -23.733 20.892 1.00 71.62 290 LYS A N 1
ATOM 2282 C CA . LYS A 1 290 ? -1.717 -23.140 19.563 1.00 71.62 290 LYS A CA 1
ATOM 2283 C C . LYS A 1 290 ? -3.024 -23.690 18.984 1.00 71.62 290 LYS A C 1
ATOM 2285 O O . LYS A 1 290 ? -3.361 -24.840 19.249 1.00 71.62 290 LYS A O 1
ATOM 2290 N N . THR A 1 291 ? -3.740 -22.878 18.214 1.00 80.88 291 THR A N 1
ATOM 2291 C CA . THR A 1 291 ? -4.996 -23.238 17.525 1.00 80.88 291 THR A CA 1
ATOM 2292 C C . THR A 1 291 ? -5.063 -22.495 16.200 1.00 80.88 291 THR A C 1
ATOM 2294 O O . THR A 1 291 ? -4.551 -21.387 16.129 1.00 80.88 291 THR A O 1
ATOM 2297 N N . LEU A 1 292 ? -5.693 -23.040 15.161 1.00 86.69 292 LEU A N 1
ATOM 2298 C CA . LEU A 1 292 ? -5.876 -22.302 13.905 1.00 86.69 292 LEU A CA 1
ATOM 2299 C C . LEU A 1 292 ? -6.985 -21.258 14.094 1.00 86.69 292 LEU A C 1
ATOM 2301 O O . LEU A 1 292 ? -8.133 -21.620 14.317 1.00 86.69 292 LEU A O 1
ATOM 2305 N N . LEU A 1 293 ? -6.623 -19.973 14.076 1.00 89.38 293 LEU A N 1
ATOM 2306 C CA . LEU A 1 293 ? -7.544 -18.854 14.325 1.00 89.38 293 LEU A CA 1
ATOM 2307 C C . LEU A 1 293 ? -8.064 -18.208 13.036 1.00 89.38 293 LEU A C 1
ATOM 2309 O O . LEU A 1 293 ? -9.161 -17.657 13.029 1.00 89.38 293 LEU A O 1
ATOM 2313 N N . GLY A 1 294 ? -7.276 -18.270 11.961 1.00 89.44 294 GLY A N 1
ATOM 2314 C CA . GLY A 1 294 ? -7.622 -17.685 10.668 1.00 89.44 294 GLY A CA 1
ATOM 2315 C C . GLY A 1 294 ? -6.636 -18.078 9.572 1.00 89.44 294 GLY A C 1
ATOM 2316 O O . GLY A 1 294 ? -5.452 -18.328 9.844 1.00 89.44 294 GLY A O 1
ATOM 2317 N N . PHE A 1 295 ? -7.124 -18.149 8.335 1.00 92.56 295 PHE A N 1
ATOM 2318 C CA . PHE A 1 295 ? -6.332 -18.509 7.163 1.00 92.56 295 PHE A CA 1
ATOM 2319 C C . PHE A 1 295 ? -5.827 -17.257 6.431 1.00 92.56 295 PHE A C 1
ATOM 2321 O O . PHE A 1 295 ? -6.603 -16.466 5.901 1.00 92.56 295 PHE A O 1
ATOM 2328 N N . ILE A 1 296 ? -4.502 -17.075 6.396 1.00 92.62 296 ILE A N 1
ATOM 2329 C CA . ILE A 1 296 ? -3.833 -15.896 5.812 1.00 92.62 296 ILE A CA 1
ATOM 2330 C C . ILE A 1 296 ? -3.759 -16.003 4.280 1.00 92.62 296 ILE A C 1
ATOM 2332 O O . ILE A 1 296 ? -3.684 -14.980 3.597 1.00 92.62 296 ILE A O 1
ATOM 2336 N N . GLY A 1 297 ? -3.739 -17.226 3.739 1.00 92.50 297 GLY A N 1
ATOM 2337 C CA . GLY A 1 297 ? -3.721 -17.496 2.300 1.00 92.50 297 GLY A CA 1
ATOM 2338 C C . GLY A 1 297 ? -2.573 -18.397 1.833 1.00 92.50 297 GLY A C 1
ATOM 2339 O O . GLY A 1 297 ? -1.879 -19.039 2.627 1.00 92.50 297 GLY A O 1
ATOM 2340 N N . LEU A 1 298 ? -2.377 -18.423 0.513 1.00 92.31 298 LEU A N 1
ATOM 2341 C CA . LEU A 1 298 ? -1.470 -19.305 -0.221 1.00 92.31 298 LEU A CA 1
ATOM 2342 C C . LEU A 1 298 ? -0.195 -18.563 -0.641 1.00 92.31 298 LEU A C 1
ATOM 2344 O O . LEU A 1 298 ? -0.242 -17.517 -1.279 1.00 92.31 298 LEU A O 1
ATOM 2348 N N . HIS A 1 299 ? 0.974 -19.112 -0.327 1.00 90.62 299 HIS A N 1
ATOM 2349 C CA . HIS A 1 299 ? 2.257 -18.455 -0.553 1.00 90.62 299 HIS A CA 1
ATOM 2350 C C . HIS A 1 299 ? 3.209 -19.317 -1.384 1.00 90.62 299 HIS A C 1
ATOM 2352 O O . HIS A 1 299 ? 3.835 -20.243 -0.869 1.00 90.62 299 HIS A O 1
ATOM 2358 N N . TYR A 1 300 ? 3.353 -18.989 -2.669 1.00 89.44 300 TYR A N 1
ATOM 2359 C CA . TYR A 1 300 ? 4.301 -19.660 -3.557 1.00 89.44 300 TYR A CA 1
ATOM 2360 C C . TYR A 1 300 ? 5.688 -19.025 -3.470 1.00 89.44 300 TYR A C 1
ATOM 2362 O O . TYR A 1 300 ? 5.863 -17.839 -3.759 1.00 89.44 300 TYR A O 1
ATOM 2370 N N . VAL A 1 301 ? 6.683 -19.810 -3.059 1.00 83.56 301 VAL A N 1
ATOM 2371 C CA . VAL A 1 301 ? 8.084 -19.380 -2.998 1.00 83.56 301 VAL A CA 1
ATOM 2372 C C . VAL A 1 301 ? 8.990 -20.567 -3.300 1.00 83.56 301 VAL A C 1
ATOM 2374 O O . VAL A 1 301 ? 8.873 -21.611 -2.663 1.00 83.56 301 VAL A O 1
ATOM 2377 N N . LYS A 1 302 ? 9.939 -20.385 -4.231 1.00 79.81 302 LYS A N 1
ATOM 2378 C CA . LYS A 1 302 ? 10.943 -21.400 -4.609 1.00 79.81 302 LYS A CA 1
ATOM 2379 C C . LYS A 1 302 ? 10.330 -22.757 -5.005 1.00 79.81 302 LYS A C 1
ATOM 2381 O O . LYS A 1 302 ? 10.838 -23.798 -4.611 1.00 79.81 302 LYS A O 1
ATOM 2386 N N . GLY A 1 303 ? 9.229 -22.747 -5.758 1.00 80.06 303 GLY A N 1
ATOM 2387 C CA . GLY A 1 303 ? 8.564 -23.975 -6.218 1.00 80.06 303 GLY A CA 1
ATOM 2388 C C . GLY A 1 303 ? 7.622 -24.628 -5.200 1.00 80.06 303 GLY A C 1
ATOM 2389 O O . GLY A 1 303 ? 6.911 -25.561 -5.558 1.00 80.06 303 GLY A O 1
ATOM 2390 N N . ASN A 1 304 ? 7.562 -24.119 -3.966 1.00 85.06 304 ASN A N 1
ATOM 2391 C CA . ASN A 1 304 ? 6.732 -24.673 -2.900 1.00 85.06 304 ASN A CA 1
ATOM 2392 C C . ASN A 1 304 ? 5.556 -23.741 -2.574 1.00 85.06 304 ASN A C 1
ATOM 2394 O O . ASN A 1 304 ? 5.741 -22.531 -2.392 1.00 85.06 304 ASN A O 1
ATOM 2398 N N . ILE A 1 305 ? 4.351 -24.302 -2.474 1.00 88.88 305 ILE A N 1
ATOM 2399 C CA . ILE A 1 305 ? 3.126 -23.598 -2.079 1.00 88.88 305 ILE A CA 1
ATOM 2400 C C . ILE A 1 305 ? 2.927 -23.789 -0.581 1.00 88.88 305 ILE A C 1
ATOM 2402 O O . ILE A 1 305 ? 2.733 -24.908 -0.123 1.00 88.88 305 ILE A O 1
ATOM 2406 N N . HIS A 1 306 ? 2.943 -22.699 0.181 1.00 88.94 306 HIS A N 1
ATOM 2407 C CA . HIS A 1 306 ? 2.756 -22.736 1.626 1.00 88.94 306 HIS A CA 1
ATOM 2408 C C . HIS A 1 306 ? 1.389 -22.177 2.031 1.00 88.94 306 HIS A C 1
ATOM 2410 O O . HIS A 1 306 ? 1.000 -21.098 1.591 1.00 88.94 306 HIS A O 1
ATOM 2416 N N . LEU A 1 307 ? 0.695 -22.876 2.918 1.00 90.81 307 LEU A N 1
ATOM 2417 C CA . LEU A 1 307 ? -0.560 -22.485 3.549 1.00 90.81 307 LEU A CA 1
ATOM 2418 C C . LEU A 1 307 ? -0.249 -21.725 4.843 1.00 90.81 307 LEU A C 1
ATOM 2420 O O . LEU A 1 307 ? 0.333 -22.306 5.759 1.00 90.81 307 LEU A O 1
ATOM 2424 N N . GLY A 1 308 ? -0.586 -20.437 4.920 1.00 91.56 308 GLY A N 1
ATOM 2425 C CA . GLY A 1 308 ? -0.321 -19.606 6.099 1.00 91.56 308 GLY A CA 1
ATOM 2426 C C . GLY A 1 308 ? -1.516 -19.525 7.048 1.00 91.56 308 GLY A C 1
ATOM 2427 O O . GLY A 1 308 ? -2.611 -19.170 6.621 1.00 91.56 308 GLY A O 1
ATOM 2428 N N . PHE A 1 309 ? -1.295 -19.765 8.341 1.00 91.88 309 PHE A N 1
ATOM 2429 C CA . PHE A 1 309 ? -2.334 -19.699 9.374 1.00 91.88 309 PHE A CA 1
ATOM 2430 C C . PHE A 1 309 ? -1.910 -18.852 10.570 1.00 91.88 309 PHE A C 1
ATOM 2432 O O . PHE A 1 309 ? -0.765 -18.924 11.026 1.00 91.88 309 PHE A O 1
ATOM 2439 N N . ILE A 1 310 ? -2.862 -18.104 11.125 1.00 93.19 310 ILE A N 1
ATOM 2440 C CA . ILE A 1 310 ? -2.719 -17.448 12.425 1.00 93.19 310 ILE A CA 1
ATOM 2441 C C . ILE A 1 310 ? -2.913 -18.511 13.501 1.00 93.19 310 ILE A C 1
ATOM 2443 O O . ILE A 1 310 ? -3.946 -19.177 13.530 1.00 93.19 310 ILE A O 1
ATOM 2447 N N . THR A 1 311 ? -1.923 -18.676 14.381 1.00 90.12 311 THR A N 1
ATOM 2448 C CA . THR A 1 311 ? -1.969 -19.698 15.438 1.00 90.12 311 THR A CA 1
ATOM 2449 C C . THR A 1 311 ? -2.166 -19.139 16.840 1.00 90.12 311 THR A C 1
ATOM 2451 O O . THR A 1 311 ? -2.587 -19.866 17.742 1.00 90.12 311 THR A O 1
ATOM 2454 N N . ARG A 1 312 ? -1.824 -17.861 17.043 1.00 91.19 312 ARG A N 1
ATOM 2455 C CA . ARG A 1 312 ? -2.110 -17.111 18.269 1.00 91.19 312 ARG A CA 1
ATOM 2456 C C . ARG A 1 312 ? -2.314 -15.635 17.956 1.00 91.19 312 ARG A C 1
ATOM 2458 O O . ARG A 1 312 ? -1.626 -15.058 17.110 1.00 91.19 312 ARG A O 1
ATOM 2465 N N . SER A 1 313 ? -3.216 -15.020 18.704 1.00 94.44 313 SER A N 1
ATOM 2466 C CA . SER A 1 313 ? -3.446 -13.583 18.679 1.00 94.44 313 SER A CA 1
ATOM 2467 C C . SER A 1 313 ? -3.960 -13.088 20.021 1.00 94.44 313 SER A C 1
ATOM 2469 O O . SER A 1 313 ? -4.450 -13.872 20.833 1.00 94.44 313 SER A O 1
ATOM 2471 N N . THR A 1 314 ? -3.878 -11.780 20.230 1.00 95.50 314 THR A N 1
ATOM 2472 C CA . THR A 1 314 ? -4.404 -11.112 21.423 1.00 95.50 314 THR A CA 1
ATOM 2473 C C . THR A 1 314 ? -5.383 -10.029 20.996 1.00 95.50 314 THR A C 1
ATOM 2475 O O . THR A 1 314 ? -5.060 -9.229 20.119 1.00 95.50 314 THR A O 1
ATOM 2478 N N . ARG A 1 315 ? -6.563 -9.964 21.619 1.00 96.31 315 ARG A N 1
ATOM 2479 C CA . ARG A 1 315 ? -7.501 -8.856 21.404 1.00 96.31 315 ARG A CA 1
ATOM 2480 C C . ARG A 1 315 ? -6.922 -7.571 21.992 1.00 96.31 315 ARG A C 1
ATOM 2482 O O . ARG A 1 315 ? -6.539 -7.548 23.159 1.00 96.31 315 ARG A O 1
ATOM 2489 N N . VAL A 1 316 ? -6.855 -6.516 21.186 1.00 96.50 316 VAL A N 1
ATOM 2490 C CA . VAL A 1 316 ? -6.206 -5.239 21.545 1.00 96.50 316 VAL A CA 1
ATOM 2491 C C . VAL A 1 316 ? -7.115 -4.029 21.380 1.00 96.50 316 VAL A C 1
ATOM 2493 O O . VAL A 1 316 ? -6.908 -3.019 22.053 1.00 96.50 316 VAL A O 1
ATOM 2496 N N . ALA A 1 317 ? -8.124 -4.122 20.515 1.00 96.50 317 ALA A N 1
ATOM 2497 C CA . ALA A 1 317 ? -9.082 -3.048 20.307 1.00 96.50 317 ALA A CA 1
ATOM 2498 C C . ALA A 1 317 ? -10.496 -3.594 20.064 1.00 96.50 317 ALA A C 1
ATOM 2500 O O . ALA A 1 317 ? -10.700 -4.786 19.809 1.00 96.50 317 ALA A O 1
ATOM 2501 N N . SER A 1 318 ? -11.469 -2.700 20.174 1.00 94.38 318 SER A N 1
ATOM 2502 C CA . SER A 1 318 ? -12.870 -2.896 19.842 1.00 94.38 318 SER A CA 1
ATOM 2503 C C . SER A 1 318 ? -13.387 -1.602 19.210 1.00 94.38 318 SER A C 1
ATOM 2505 O O . SER A 1 318 ? -13.499 -0.593 19.904 1.00 94.38 318 SER A O 1
ATOM 2507 N N . ALA A 1 319 ? -13.638 -1.597 17.898 1.00 88.94 319 ALA A N 1
ATOM 2508 C CA . ALA A 1 319 ? -14.096 -0.390 17.196 1.00 88.94 319 ALA A CA 1
ATOM 2509 C C . ALA A 1 319 ? -15.515 -0.002 17.641 1.00 88.94 319 ALA A C 1
ATOM 2511 O O . ALA A 1 319 ? -15.784 1.156 17.948 1.00 88.94 319 ALA A O 1
ATOM 2512 N N . ARG A 1 320 ? -16.382 -1.008 17.755 1.00 88.94 320 ARG A N 1
ATOM 2513 C CA . ARG A 1 320 ? -17.728 -0.942 18.329 1.00 88.94 320 ARG A CA 1
ATOM 2514 C C . ARG A 1 320 ? -17.926 -2.101 19.301 1.00 88.94 320 ARG A C 1
ATOM 2516 O O . ARG A 1 320 ? -17.031 -2.936 19.496 1.00 88.94 320 ARG A O 1
ATOM 2523 N N . LEU A 1 321 ? -19.107 -2.170 19.913 1.00 84.56 321 LEU A N 1
ATOM 2524 C CA . LEU A 1 321 ? -19.520 -3.369 20.636 1.00 84.56 321 LEU A CA 1
ATOM 2525 C C . LEU A 1 321 ? -19.528 -4.561 19.663 1.00 84.56 321 LEU A C 1
ATOM 2527 O O . LEU A 1 321 ? -20.078 -4.458 18.574 1.00 84.56 321 LEU A O 1
ATOM 2531 N N . ASN A 1 322 ? -18.904 -5.672 20.058 1.00 83.56 322 ASN A N 1
ATOM 2532 C CA . ASN A 1 322 ? -18.751 -6.901 19.261 1.00 83.56 322 ASN A CA 1
ATOM 2533 C C . ASN A 1 322 ? -17.890 -6.802 17.987 1.00 83.56 322 ASN A C 1
ATOM 2535 O O . ASN A 1 322 ? -17.717 -7.813 17.326 1.00 83.56 322 ASN A O 1
ATOM 2539 N N . GLU A 1 323 ? -17.285 -5.654 17.674 1.00 89.62 323 GLU A N 1
ATOM 2540 C CA . GLU A 1 323 ? -16.288 -5.552 16.599 1.00 89.62 323 GLU A CA 1
ATOM 2541 C C . GLU A 1 323 ? -14.880 -5.570 17.175 1.00 89.62 323 GLU A C 1
ATOM 2543 O O . GLU A 1 323 ? -14.401 -4.559 17.694 1.00 89.62 323 GLU A O 1
ATOM 2548 N N . THR A 1 324 ? -14.201 -6.705 17.093 1.00 92.44 324 THR A N 1
ATOM 2549 C CA . THR A 1 324 ? -12.914 -6.935 17.744 1.00 92.44 324 THR A CA 1
ATOM 2550 C C . THR A 1 324 ? -11.740 -6.762 16.789 1.00 92.44 324 THR A C 1
ATOM 2552 O O . THR A 1 324 ? -11.814 -7.083 15.607 1.00 92.44 324 THR A O 1
ATOM 2555 N N . VAL A 1 325 ? -10.621 -6.258 17.309 1.00 96.06 325 VAL A N 1
ATOM 2556 C CA . VAL A 1 325 ? -9.346 -6.206 16.587 1.00 96.06 325 VAL A CA 1
ATOM 2557 C C . VAL A 1 325 ? -8.306 -6.990 17.366 1.00 96.06 325 VAL A C 1
ATOM 2559 O O . VAL A 1 325 ? -8.074 -6.747 18.558 1.00 96.06 325 VAL A O 1
ATOM 2562 N N . ASN A 1 326 ? -7.652 -7.909 16.668 1.00 96.44 326 ASN A N 1
ATOM 2563 C CA . ASN A 1 326 ? -6.684 -8.842 17.209 1.00 96.44 326 ASN A CA 1
ATOM 2564 C C . ASN A 1 326 ? -5.295 -8.554 16.637 1.00 96.44 326 ASN A C 1
ATOM 2566 O O . ASN A 1 326 ? -5.132 -8.416 15.426 1.00 96.44 326 ASN A O 1
ATOM 2570 N N . VAL A 1 327 ? -4.278 -8.491 17.500 1.00 97.00 327 VAL A N 1
ATOM 2571 C CA . VAL A 1 327 ? -2.870 -8.461 17.081 1.00 97.00 327 VAL A CA 1
ATOM 2572 C C . VAL A 1 327 ? -2.346 -9.885 16.948 1.00 97.00 327 VAL A C 1
ATOM 2574 O O . VAL A 1 327 ? -2.542 -10.719 17.835 1.00 97.00 327 VAL A O 1
ATOM 2577 N N . ILE A 1 328 ? -1.671 -10.172 15.841 1.00 95.94 328 ILE A N 1
ATOM 2578 C CA . ILE A 1 328 ? -1.050 -11.468 15.574 1.00 95.94 328 ILE A CA 1
ATOM 2579 C C . ILE A 1 328 ? 0.190 -11.622 16.458 1.00 95.94 328 ILE A C 1
ATOM 2581 O O . ILE A 1 328 ? 1.078 -10.767 16.449 1.00 95.94 328 ILE A O 1
ATOM 2585 N N . THR A 1 329 ? 0.261 -12.725 17.205 1.00 92.75 329 THR A N 1
ATOM 2586 C CA . THR A 1 329 ? 1.415 -13.059 18.057 1.00 92.75 329 THR A CA 1
ATOM 2587 C C . THR A 1 329 ? 2.165 -14.290 17.564 1.00 92.75 329 THR A C 1
ATOM 2589 O O . THR A 1 329 ? 3.370 -14.391 17.780 1.00 92.75 329 THR A O 1
ATOM 2592 N N . ASP A 1 330 ? 1.489 -15.208 16.868 1.00 90.12 330 ASP A N 1
ATOM 2593 C CA . ASP A 1 330 ? 2.131 -16.370 16.260 1.00 90.12 330 ASP A CA 1
ATOM 2594 C C . ASP A 1 330 ? 1.421 -16.809 14.974 1.00 90.12 330 ASP A C 1
ATOM 2596 O O . ASP A 1 330 ? 0.191 -16.761 14.880 1.00 90.12 330 ASP A O 1
ATOM 2600 N N . VAL A 1 331 ? 2.206 -17.273 14.001 1.00 90.25 331 VAL A N 1
ATOM 2601 C CA . VAL A 1 331 ? 1.723 -17.828 12.728 1.00 90.25 331 VAL A CA 1
ATOM 2602 C C . VAL A 1 331 ? 2.517 -19.076 12.368 1.00 90.25 331 VAL A C 1
ATOM 2604 O O . VAL A 1 331 ? 3.673 -19.225 12.776 1.00 90.25 331 VAL A O 1
ATOM 2607 N N . THR A 1 332 ? 1.920 -19.957 11.572 1.00 86.44 332 THR A N 1
ATOM 2608 C CA . THR A 1 332 ? 2.555 -21.186 11.074 1.00 86.44 332 THR A CA 1
ATOM 2609 C C . THR A 1 332 ? 2.284 -21.348 9.581 1.00 86.44 332 THR A C 1
ATOM 2611 O O . THR A 1 332 ? 1.239 -20.925 9.090 1.00 86.44 332 THR A O 1
ATOM 2614 N N . PHE A 1 333 ? 3.241 -21.934 8.862 1.00 87.06 333 PHE A N 1
ATOM 2615 C CA . PHE A 1 333 ? 3.129 -22.233 7.438 1.00 87.06 333 PHE A CA 1
ATOM 2616 C C . PHE A 1 333 ? 3.279 -23.737 7.207 1.00 87.06 333 PHE A C 1
ATOM 2618 O O . PHE A 1 333 ? 4.234 -24.324 7.708 1.00 87.06 333 PHE A O 1
ATOM 2625 N N . TYR A 1 334 ? 2.382 -24.326 6.420 1.00 85.44 334 TYR A N 1
ATOM 2626 C CA . TYR A 1 334 ? 2.448 -25.733 6.001 1.00 85.44 334 TYR A CA 1
ATOM 2627 C C . TYR A 1 334 ? 2.706 -25.817 4.506 1.00 85.44 334 TYR A C 1
ATOM 2629 O O . TYR A 1 334 ? 2.128 -25.040 3.754 1.00 85.44 334 TYR A O 1
ATOM 2637 N N . CYS A 1 335 ? 3.564 -26.725 4.055 1.00 85.69 335 CYS A N 1
ATOM 2638 C CA . CYS A 1 335 ? 3.812 -26.898 2.629 1.00 85.69 335 CYS A CA 1
ATOM 2639 C C . CYS A 1 335 ? 2.759 -27.831 2.021 1.00 85.69 335 CYS A C 1
ATOM 2641 O O . CYS A 1 335 ? 2.541 -28.927 2.523 1.00 85.69 335 CYS A O 1
ATOM 2643 N N . LEU A 1 336 ? 2.106 -27.398 0.944 1.00 86.00 336 LEU A N 1
ATOM 2644 C CA . LEU A 1 336 ? 1.080 -28.181 0.264 1.00 86.00 336 LEU A CA 1
ATOM 2645 C C . LEU A 1 336 ? 1.692 -29.236 -0.657 1.00 86.00 336 LEU A C 1
ATOM 2647 O O . LEU A 1 336 ? 1.141 -30.317 -0.755 1.00 86.00 336 LEU A O 1
ATOM 2651 N N . ASN A 1 337 ? 2.789 -28.943 -1.360 1.00 84.38 337 ASN A N 1
ATOM 2652 C CA . ASN A 1 337 ? 3.264 -29.751 -2.493 1.00 84.38 337 ASN A CA 1
ATOM 2653 C C . ASN A 1 337 ? 4.624 -30.447 -2.277 1.00 84.38 337 ASN A C 1
ATOM 2655 O O . ASN A 1 337 ? 5.146 -31.028 -3.231 1.00 84.38 337 ASN A O 1
ATOM 2659 N N . ASN A 1 338 ? 5.185 -30.398 -1.063 1.00 80.12 338 ASN A N 1
ATOM 2660 C CA . ASN A 1 338 ? 6.466 -31.019 -0.703 1.00 80.12 338 ASN A CA 1
ATOM 2661 C C . ASN A 1 338 ? 6.493 -31.407 0.792 1.00 80.12 338 ASN A C 1
ATOM 2663 O O . ASN A 1 338 ? 6.221 -30.552 1.635 1.00 80.12 338 ASN A O 1
ATOM 2667 N N . ASP A 1 339 ? 6.838 -32.664 1.095 1.00 76.81 339 ASP A N 1
ATOM 2668 C CA . ASP A 1 339 ? 6.857 -33.280 2.437 1.00 76.81 339 ASP A CA 1
ATOM 2669 C C . ASP A 1 339 ? 8.188 -33.120 3.197 1.00 76.81 339 ASP A C 1
ATOM 2671 O O . ASP A 1 339 ? 8.280 -33.471 4.376 1.00 76.81 339 ASP A O 1
ATOM 2675 N N . GLU A 1 340 ? 9.227 -32.553 2.573 1.00 73.69 340 GLU A N 1
ATOM 2676 C CA . GLU A 1 340 ? 10.536 -32.299 3.200 1.00 73.69 340 GLU A CA 1
ATOM 2677 C C . GLU A 1 340 ? 10.406 -31.527 4.527 1.00 73.69 340 GLU A C 1
ATOM 2679 O O . GLU A 1 340 ? 11.170 -31.721 5.480 1.00 73.69 340 GLU A O 1
ATOM 2684 N N . PHE A 1 341 ? 9.384 -30.680 4.598 1.00 72.38 341 PHE A N 1
ATOM 2685 C CA . PHE A 1 341 ? 9.111 -29.760 5.686 1.00 72.38 341 PHE A CA 1
ATOM 2686 C C . PHE A 1 341 ? 8.303 -30.381 6.831 1.00 72.38 341 PHE A C 1
ATOM 2688 O O . PHE A 1 341 ? 8.278 -29.824 7.931 1.00 72.38 341 PHE A O 1
ATOM 2695 N N . ASP A 1 342 ? 7.717 -31.563 6.646 1.00 71.50 342 ASP A N 1
ATOM 2696 C CA . ASP A 1 342 ? 6.791 -32.145 7.621 1.00 71.50 342 ASP A CA 1
ATOM 2697 C C . ASP A 1 342 ? 7.463 -32.501 8.950 1.00 71.50 342 ASP A C 1
ATOM 2699 O O . ASP A 1 342 ? 6.849 -32.437 10.013 1.00 71.50 342 ASP A O 1
ATOM 2703 N N . LYS A 1 343 ? 8.768 -32.797 8.921 1.00 65.44 343 LYS A N 1
ATOM 2704 C CA . LYS A 1 343 ? 9.580 -33.073 10.122 1.00 65.44 343 LYS A CA 1
ATOM 2705 C C . LYS A 1 343 ? 9.697 -31.869 11.055 1.00 65.44 343 LYS A C 1
ATOM 2707 O O . LYS A 1 343 ? 10.017 -32.031 12.227 1.00 65.44 343 LYS A O 1
ATOM 2712 N N . THR A 1 344 ? 9.461 -30.671 10.531 1.00 64.69 344 THR A N 1
ATOM 2713 C CA . THR A 1 344 ? 9.512 -29.428 11.309 1.00 64.69 344 THR A CA 1
ATOM 2714 C C . THR A 1 344 ? 8.148 -29.010 11.853 1.00 64.69 344 THR A C 1
ATOM 2716 O O . THR A 1 344 ? 8.065 -28.090 12.670 1.00 64.69 344 THR A O 1
ATOM 2719 N N . ILE A 1 345 ? 7.077 -29.701 11.445 1.00 65.25 345 ILE A N 1
ATOM 2720 C CA . ILE A 1 345 ? 5.733 -29.477 11.969 1.00 65.25 345 ILE A CA 1
ATOM 2721 C C . ILE A 1 345 ? 5.745 -29.795 13.471 1.00 65.25 345 ILE A C 1
ATOM 2723 O O . ILE A 1 345 ? 6.131 -30.885 13.886 1.00 65.25 345 ILE A O 1
ATOM 2727 N N . ASN A 1 346 ? 5.296 -28.835 14.283 1.00 62.28 346 ASN A N 1
ATOM 2728 C CA . ASN A 1 346 ? 5.275 -28.870 15.754 1.00 62.28 346 ASN A CA 1
ATOM 2729 C C . ASN A 1 346 ? 6.623 -28.717 16.484 1.00 62.28 346 ASN A C 1
ATOM 2731 O O . ASN A 1 346 ? 6.641 -28.871 17.704 1.00 62.28 346 ASN A O 1
ATOM 2735 N N . LEU A 1 347 ? 7.724 -28.365 15.812 1.00 65.12 347 LEU A N 1
ATOM 2736 C CA . LEU A 1 347 ? 8.920 -27.926 16.541 1.00 65.12 347 LEU A CA 1
ATOM 2737 C C . LEU A 1 347 ? 8.651 -26.580 17.233 1.00 65.12 347 LEU A C 1
ATOM 2739 O O . LEU A 1 347 ? 8.029 -25.678 16.662 1.00 65.12 347 LEU A O 1
ATOM 2743 N N . SER A 1 348 ? 9.115 -26.434 18.473 1.00 62.00 348 SER A N 1
ATOM 2744 C CA . SER A 1 348 ? 9.171 -25.134 19.148 1.00 62.00 348 SER A CA 1
ATOM 2745 C C . SER A 1 348 ? 10.161 -24.198 18.446 1.00 62.00 348 SER A C 1
ATOM 2747 O O . SER A 1 348 ? 11.053 -24.648 17.731 1.00 62.00 348 SER A O 1
ATOM 2749 N N . ASP A 1 349 ? 10.033 -22.884 18.656 1.00 60.72 349 ASP A N 1
ATOM 2750 C CA . ASP A 1 349 ? 10.958 -21.909 18.055 1.00 60.72 349 ASP A CA 1
ATOM 2751 C C . ASP A 1 349 ? 12.417 -22.148 18.519 1.00 60.72 349 ASP A C 1
ATOM 2753 O O . ASP A 1 349 ? 13.353 -21.883 17.763 1.00 60.72 349 ASP A O 1
ATOM 2757 N N . GLU A 1 350 ? 12.609 -22.703 19.723 1.00 59.09 350 GLU A N 1
ATOM 2758 C CA . GLU A 1 350 ? 13.911 -23.111 20.270 1.00 59.09 350 GLU A CA 1
ATOM 2759 C C . GLU A 1 350 ? 14.441 -24.386 19.603 1.00 59.09 350 GLU A C 1
ATOM 2761 O O . GLU A 1 350 ? 15.584 -24.406 19.158 1.00 59.09 350 GLU A O 1
ATOM 2766 N N . GLU A 1 351 ? 13.619 -25.430 19.455 1.00 63.25 351 GLU A N 1
ATOM 2767 C CA . GLU A 1 351 ? 14.003 -26.664 18.747 1.00 63.25 351 GLU A CA 1
ATOM 2768 C C . GLU A 1 351 ? 14.289 -26.397 17.268 1.00 63.25 351 GLU A C 1
ATOM 2770 O O . GLU A 1 351 ? 15.262 -26.914 16.720 1.00 63.25 351 GLU A O 1
ATOM 2775 N N . LEU A 1 352 ? 13.483 -25.540 16.635 1.00 62.31 352 LEU A N 1
ATOM 2776 C CA . LEU A 1 352 ? 13.740 -25.056 15.289 1.00 62.31 352 LEU A CA 1
ATOM 2777 C C . LEU A 1 352 ? 15.080 -24.317 15.276 1.00 62.31 352 LEU A C 1
ATOM 2779 O O . LEU A 1 352 ? 15.924 -24.650 14.461 1.00 62.31 352 LEU A O 1
ATOM 2783 N N . GLY A 1 353 ? 15.325 -23.402 16.223 1.00 57.03 353 GLY A N 1
ATOM 2784 C CA . GLY A 1 353 ? 16.595 -22.688 16.402 1.00 57.03 353 GLY A CA 1
ATOM 2785 C C . GLY A 1 353 ? 17.823 -23.587 16.629 1.00 57.03 353 GLY A C 1
ATOM 2786 O O . GLY A 1 353 ? 18.902 -23.283 16.122 1.00 57.03 353 GLY A O 1
ATOM 2787 N N . HIS A 1 354 ? 17.670 -24.712 17.325 1.00 56.25 354 HIS A N 1
ATOM 2788 C CA . HIS A 1 354 ? 18.744 -25.677 17.579 1.00 56.25 354 HIS A CA 1
ATOM 2789 C C . HIS A 1 354 ? 19.001 -26.616 16.396 1.00 56.25 354 HIS A C 1
ATOM 2791 O O . HIS A 1 354 ? 20.160 -26.870 16.069 1.00 56.25 354 HIS A O 1
ATOM 2797 N N . HIS A 1 355 ? 17.957 -27.061 15.687 1.00 54.16 355 HIS A N 1
ATOM 2798 C CA . HIS A 1 355 ? 18.118 -27.703 14.376 1.00 54.16 355 HIS A CA 1
ATOM 2799 C C . HIS A 1 355 ? 18.818 -26.771 13.373 1.00 54.16 355 HIS A C 1
ATOM 2801 O O . HIS A 1 355 ? 19.547 -27.228 12.499 1.00 54.16 355 HIS A O 1
ATOM 2807 N N . VAL A 1 356 ? 18.628 -25.464 13.551 1.00 52.94 356 VAL A N 1
ATOM 2808 C CA . VAL A 1 356 ? 19.152 -24.364 12.737 1.00 52.94 356 VAL A CA 1
ATOM 2809 C C . VAL A 1 356 ? 20.613 -24.002 13.043 1.00 52.94 356 VAL A C 1
ATOM 2811 O O . VAL A 1 356 ? 21.319 -23.570 12.137 1.00 52.94 356 VAL A O 1
ATOM 2814 N N . GLN A 1 357 ? 21.095 -24.191 14.277 1.00 46.72 357 GLN A N 1
ATOM 2815 C CA . GLN A 1 357 ? 22.489 -23.898 14.660 1.00 46.72 357 GLN A CA 1
ATOM 2816 C C . GLN A 1 357 ? 23.502 -24.926 14.134 1.00 46.72 357 GLN A C 1
ATOM 2818 O O . GLN A 1 357 ? 24.666 -24.588 13.951 1.00 46.72 357 GLN A O 1
ATOM 2823 N N . ASN A 1 358 ? 23.076 -26.160 13.853 1.00 45.00 358 ASN A N 1
ATOM 2824 C CA . ASN A 1 358 ? 23.978 -27.217 13.380 1.00 45.00 358 ASN A CA 1
ATOM 2825 C C . ASN A 1 358 ? 24.252 -27.178 11.859 1.00 45.00 358 ASN A C 1
ATOM 2827 O O . ASN A 1 358 ? 25.110 -27.917 11.383 1.00 45.00 358 ASN A O 1
ATOM 2831 N N . GLU A 1 359 ? 23.571 -26.317 11.092 1.00 45.44 359 GLU A N 1
ATOM 2832 C CA . GLU A 1 359 ? 23.740 -26.160 9.637 1.00 45.44 359 GLU A CA 1
ATOM 2833 C C . GLU A 1 359 ? 23.854 -24.666 9.268 1.00 45.44 359 GLU A C 1
ATOM 2835 O O . GLU A 1 359 ? 22.955 -24.053 8.691 1.00 45.44 359 GLU A O 1
ATOM 2840 N N . GLU A 1 360 ? 24.975 -24.050 9.645 1.00 36.34 360 GLU A N 1
ATOM 2841 C CA . GLU A 1 360 ? 25.160 -22.592 9.752 1.00 36.34 360 GLU A CA 1
ATOM 2842 C C . GLU A 1 360 ? 25.190 -21.781 8.429 1.00 36.34 360 GLU A C 1
ATOM 2844 O O . GLU A 1 360 ? 25.646 -20.641 8.415 1.00 36.34 360 GLU A O 1
ATOM 2849 N N . THR A 1 361 ? 24.688 -22.294 7.299 1.00 39.50 361 THR A N 1
ATOM 2850 C CA . THR A 1 361 ? 24.733 -21.556 6.011 1.00 39.50 361 THR A CA 1
ATOM 2851 C C . THR A 1 361 ? 23.457 -21.540 5.163 1.00 39.50 361 THR A C 1
ATOM 2853 O O . THR A 1 361 ? 23.397 -20.730 4.241 1.00 39.50 361 THR A O 1
ATOM 2856 N N . ASP A 1 362 ? 22.402 -22.312 5.472 1.00 45.34 362 ASP A N 1
ATOM 2857 C CA . ASP A 1 362 ? 21.350 -22.581 4.465 1.00 45.34 362 ASP A CA 1
ATOM 2858 C C . ASP A 1 362 ? 19.885 -22.361 4.911 1.00 45.34 362 ASP A C 1
ATOM 2860 O O . ASP A 1 362 ? 18.944 -22.812 4.259 1.00 45.34 362 ASP A O 1
ATOM 2864 N N . LEU A 1 363 ? 19.638 -21.615 5.996 1.00 44.06 363 LEU A N 1
ATOM 2865 C CA . LEU A 1 363 ? 18.289 -21.452 6.579 1.00 44.06 363 LEU A CA 1
ATOM 2866 C C . LEU A 1 363 ? 17.262 -20.745 5.688 1.00 44.06 363 LEU A C 1
ATOM 2868 O O . LEU A 1 363 ? 16.121 -21.182 5.540 1.00 44.06 363 LEU A O 1
ATOM 2872 N N . HIS A 1 364 ? 17.651 -19.599 5.127 1.00 47.84 364 HIS A N 1
ATOM 2873 C CA . HIS A 1 364 ? 16.803 -18.842 4.203 1.00 47.84 364 HIS A CA 1
ATOM 2874 C C . HIS A 1 364 ? 16.720 -19.525 2.834 1.00 47.84 364 HIS A C 1
ATOM 2876 O O . HIS A 1 364 ? 15.817 -19.236 2.031 1.00 47.84 364 HIS A O 1
ATOM 2882 N N . THR A 1 365 ? 17.661 -20.432 2.569 1.00 47.53 365 THR A N 1
ATOM 2883 C CA . THR A 1 365 ? 17.692 -21.248 1.369 1.00 47.53 365 THR A CA 1
ATOM 2884 C C . THR A 1 365 ? 16.679 -22.382 1.460 1.00 47.53 365 THR A C 1
ATOM 2886 O O . THR A 1 365 ? 15.844 -22.463 0.556 1.00 47.53 365 THR A O 1
ATOM 2889 N N . ARG A 1 366 ? 16.690 -23.138 2.573 1.00 50.62 366 ARG A N 1
ATOM 2890 C CA . ARG A 1 366 ? 15.855 -24.322 2.827 1.00 50.62 366 ARG A CA 1
ATOM 2891 C C . ARG A 1 366 ? 14.419 -24.025 3.233 1.00 50.62 366 ARG A C 1
ATOM 2893 O O . ARG A 1 366 ? 13.545 -24.708 2.729 1.00 50.62 366 ARG A O 1
ATOM 2900 N N . TYR A 1 367 ? 14.141 -23.021 4.075 1.00 63.91 367 TYR A N 1
ATOM 2901 C CA . TYR A 1 367 ? 12.774 -22.754 4.558 1.00 63.91 367 TYR A CA 1
ATOM 2902 C C . TYR A 1 367 ? 12.243 -21.397 4.064 1.00 63.91 367 TYR A C 1
ATOM 2904 O O . TYR A 1 367 ? 12.433 -20.357 4.711 1.00 63.91 367 TYR A O 1
ATOM 2912 N N . PRO A 1 368 ? 11.590 -21.342 2.887 1.00 65.12 368 PRO A N 1
ATOM 2913 C CA . PRO A 1 368 ? 11.372 -20.076 2.198 1.00 65.12 368 PRO A CA 1
ATOM 2914 C C . PRO A 1 368 ? 10.394 -19.146 2.927 1.00 65.12 368 PRO A C 1
ATOM 2916 O O . PRO A 1 368 ? 10.560 -17.926 2.854 1.00 65.12 368 PRO A O 1
ATOM 2919 N N . SER A 1 369 ? 9.424 -19.697 3.660 1.00 76.38 369 SER A N 1
ATOM 2920 C CA . SER A 1 369 ? 8.386 -18.965 4.401 1.00 76.38 369 SER A CA 1
ATOM 2921 C C . SER A 1 369 ? 8.832 -18.469 5.786 1.00 76.38 369 SER A C 1
ATOM 2923 O O . SER A 1 369 ? 8.232 -17.534 6.317 1.00 76.38 369 SER A O 1
ATOM 2925 N N . LEU A 1 370 ? 9.929 -18.993 6.351 1.00 80.50 370 LEU A N 1
ATOM 2926 C CA . LEU A 1 370 ? 10.364 -18.687 7.725 1.00 80.50 370 LEU A CA 1
ATOM 2927 C C . LEU A 1 370 ? 10.636 -17.191 7.953 1.00 80.50 370 LEU A C 1
ATOM 2929 O O . LEU A 1 370 ? 10.336 -16.646 9.013 1.00 80.50 370 LEU A O 1
ATOM 2933 N N . SER A 1 371 ? 11.177 -16.490 6.952 1.00 83.50 371 SER A N 1
ATOM 2934 C CA . SER A 1 371 ? 11.397 -15.040 7.052 1.00 83.50 371 SER A CA 1
ATOM 2935 C C . SER A 1 371 ? 10.082 -14.261 7.171 1.00 83.50 371 SER A C 1
ATOM 2937 O O . SER A 1 371 ? 10.023 -13.269 7.891 1.00 83.50 371 SER A O 1
ATOM 2939 N N . VAL A 1 372 ? 9.029 -14.712 6.476 1.00 88.94 372 VAL A N 1
ATOM 2940 C CA . VAL A 1 372 ? 7.687 -14.109 6.547 1.00 88.94 372 VAL A CA 1
ATOM 2941 C C . VAL A 1 372 ? 7.040 -14.441 7.886 1.00 88.94 372 VAL A C 1
ATOM 2943 O O . VAL A 1 372 ? 6.488 -13.553 8.525 1.00 88.94 372 VAL A O 1
ATOM 2946 N N . GLN A 1 373 ? 7.187 -15.681 8.359 1.00 88.25 373 GLN A N 1
ATOM 2947 C CA . GLN A 1 373 ? 6.735 -16.081 9.688 1.00 88.25 373 GLN A CA 1
ATOM 2948 C C . GLN A 1 373 ? 7.342 -15.180 10.772 1.00 88.25 373 GLN A C 1
ATOM 2950 O O . GLN A 1 373 ? 6.601 -14.569 11.534 1.00 88.25 373 GLN A O 1
ATOM 2955 N N . LYS A 1 374 ? 8.673 -15.009 10.797 1.00 85.50 374 LYS A N 1
ATOM 2956 C CA . LYS A 1 374 ? 9.352 -14.120 11.760 1.00 85.50 374 LYS A CA 1
ATOM 2957 C C . LYS A 1 374 ? 8.852 -12.675 11.686 1.00 85.50 374 LYS A C 1
ATOM 2959 O O . LYS A 1 374 ? 8.646 -12.058 12.725 1.00 85.50 374 LYS A O 1
ATOM 2964 N N . LEU A 1 375 ? 8.621 -12.152 10.479 1.00 88.94 375 LEU A N 1
ATOM 2965 C CA . LEU A 1 375 ? 8.073 -10.809 10.272 1.00 88.94 375 LEU A CA 1
ATOM 2966 C C . LEU A 1 375 ? 6.670 -10.659 10.885 1.00 88.94 375 LEU A C 1
ATOM 2968 O O . LEU A 1 375 ? 6.402 -9.661 11.551 1.00 88.94 375 LEU A O 1
ATOM 2972 N N . LEU A 1 376 ? 5.785 -11.636 10.670 1.00 91.44 376 LEU A N 1
ATOM 2973 C CA . LEU A 1 376 ? 4.409 -11.611 11.179 1.00 91.44 376 LEU A CA 1
ATOM 2974 C C . LEU A 1 376 ? 4.347 -11.746 12.711 1.00 91.44 376 LEU A C 1
ATOM 2976 O O . LEU A 1 376 ? 3.458 -11.168 13.331 1.00 91.44 376 LEU A O 1
ATOM 2980 N N . LYS A 1 377 ? 5.331 -12.415 13.331 1.00 89.44 377 LYS A N 1
ATOM 2981 C CA . LYS A 1 377 ? 5.468 -12.532 14.797 1.00 89.44 377 LYS A CA 1
ATOM 2982 C C . LYS A 1 377 ? 5.967 -11.257 15.500 1.00 89.44 377 LYS A C 1
ATOM 2984 O O . LYS A 1 377 ? 6.051 -11.240 16.723 1.00 89.44 377 LYS A O 1
ATOM 2989 N N . LEU A 1 378 ? 6.300 -10.182 14.775 1.00 85.75 378 LEU A N 1
ATOM 2990 C CA . LEU A 1 378 ? 6.827 -8.944 15.380 1.00 85.75 378 LEU A CA 1
ATOM 2991 C C . LEU A 1 378 ? 5.792 -8.145 16.197 1.00 85.75 378 LEU A C 1
ATOM 2993 O O . LEU A 1 378 ? 6.166 -7.156 16.816 1.00 85.75 378 LEU A O 1
ATOM 2997 N N . GLY A 1 379 ? 4.512 -8.537 16.201 1.00 86.62 379 GLY A N 1
ATOM 2998 C CA . GLY A 1 379 ? 3.483 -7.899 17.034 1.00 86.62 379 GLY A CA 1
ATOM 2999 C C . GLY A 1 379 ? 2.936 -6.578 16.484 1.00 86.62 379 GLY A C 1
ATOM 3000 O O . GLY A 1 379 ? 2.498 -5.724 17.249 1.00 86.62 379 GLY A O 1
ATOM 3001 N N . HIS A 1 380 ? 2.963 -6.395 15.162 1.00 92.50 380 HIS A N 1
ATOM 3002 C CA . HIS A 1 380 ? 2.450 -5.185 14.503 1.00 92.50 380 HIS A CA 1
ATOM 3003 C C . HIS A 1 380 ? 1.486 -5.471 13.346 1.00 92.50 380 HIS A C 1
ATOM 3005 O O . HIS A 1 380 ? 1.222 -4.577 12.540 1.00 92.50 380 HIS A O 1
ATOM 3011 N N . PHE A 1 381 ? 1.014 -6.712 13.229 1.00 96.62 381 PHE A N 1
ATOM 3012 C CA . PHE A 1 381 ? 0.012 -7.116 12.248 1.00 96.62 381 PHE A CA 1
ATOM 3013 C C . PHE A 1 381 ? -1.314 -7.362 12.952 1.00 96.62 381 PHE A C 1
ATOM 3015 O O . PHE A 1 381 ? -1.343 -8.007 14.000 1.00 96.62 381 PHE A O 1
ATOM 3022 N N . TYR A 1 382 ? -2.388 -6.845 12.372 1.00 97.25 382 TYR A N 1
ATOM 3023 C CA . TYR A 1 382 ? -3.716 -6.840 12.968 1.00 97.25 382 TYR A CA 1
ATOM 3024 C C . TYR A 1 382 ? -4.721 -7.455 12.005 1.00 97.25 382 TYR A C 1
ATOM 3026 O O . TYR A 1 382 ? -4.571 -7.336 10.790 1.00 97.25 382 TYR A O 1
ATOM 3034 N N . TYR A 1 383 ? -5.744 -8.094 12.554 1.00 95.31 383 TYR A N 1
ATOM 3035 C CA . TYR A 1 383 ? -6.897 -8.588 11.812 1.00 95.31 383 TYR A CA 1
ATOM 3036 C C . TYR A 1 383 ? -8.160 -8.447 12.665 1.00 95.31 383 TYR A C 1
ATOM 3038 O O . TYR A 1 383 ? -8.077 -8.233 13.878 1.00 95.31 383 TYR A O 1
ATOM 3046 N N . SER A 1 384 ? -9.319 -8.553 12.030 1.00 92.19 384 SER A N 1
ATOM 3047 C CA . SER A 1 384 ? -10.607 -8.664 12.708 1.00 92.19 384 SER A CA 1
ATOM 3048 C C . SER A 1 384 ? -11.331 -9.898 12.186 1.00 92.19 384 SER A C 1
ATOM 3050 O O . SER A 1 384 ? -11.160 -10.263 11.023 1.00 92.19 384 SER A O 1
ATOM 3052 N N . ASP A 1 385 ? -12.100 -10.533 13.065 1.00 85.81 385 ASP A N 1
ATOM 3053 C CA . ASP A 1 385 ? -13.020 -11.613 12.702 1.00 85.81 385 ASP A CA 1
ATOM 3054 C C . ASP A 1 385 ? -14.395 -11.071 12.285 1.00 85.81 385 ASP A C 1
ATOM 3056 O O . ASP A 1 385 ? -15.181 -11.790 11.678 1.00 85.81 385 ASP A O 1
ATOM 3060 N N . ASP A 1 386 ? -14.680 -9.811 12.622 1.00 84.94 386 ASP A N 1
ATOM 3061 C CA . ASP A 1 386 ? -16.032 -9.251 12.621 1.00 84.94 386 ASP A CA 1
ATOM 3062 C C . ASP A 1 386 ? -16.237 -8.232 11.488 1.00 84.94 386 ASP A C 1
ATOM 3064 O O . ASP A 1 386 ? -17.368 -7.942 11.106 1.00 84.94 386 ASP A O 1
ATOM 3068 N N . PHE A 1 387 ? -15.154 -7.653 10.957 1.00 84.75 387 PHE A N 1
ATOM 3069 C CA . PHE A 1 387 ? -15.218 -6.641 9.901 1.00 84.75 387 PHE A CA 1
ATOM 3070 C C . PHE A 1 387 ? -13.936 -6.559 9.062 1.00 84.75 387 PHE A C 1
ATOM 3072 O O . PHE A 1 387 ? -12.872 -7.052 9.441 1.00 84.75 387 PHE A O 1
ATOM 3079 N N . ASP A 1 388 ? -14.004 -5.856 7.927 1.00 86.19 388 ASP A N 1
ATOM 3080 C CA . ASP A 1 388 ? -12.816 -5.554 7.128 1.00 86.19 388 ASP A CA 1
ATOM 3081 C C . ASP A 1 388 ? -11.965 -4.447 7.768 1.00 86.19 388 ASP A C 1
ATOM 3083 O O . ASP A 1 388 ? -12.229 -3.248 7.623 1.00 86.19 388 ASP A O 1
ATOM 3087 N N . ILE A 1 389 ? -10.887 -4.865 8.428 1.00 90.38 389 ILE A N 1
ATOM 3088 C CA . ILE A 1 389 ? -9.924 -3.986 9.098 1.00 90.38 389 ILE A CA 1
ATOM 3089 C C . ILE A 1 389 ? -9.178 -3.026 8.155 1.00 90.38 389 ILE A C 1
ATOM 3091 O O . ILE A 1 389 ? -8.542 -2.085 8.628 1.00 90.38 389 ILE A O 1
ATOM 3095 N N . THR A 1 390 ? -9.216 -3.227 6.834 1.00 91.88 390 THR A N 1
ATOM 3096 C CA . THR A 1 390 ? -8.588 -2.298 5.879 1.00 91.88 390 THR A CA 1
ATOM 3097 C C . THR A 1 390 ? -9.412 -1.027 5.683 1.00 91.88 390 THR A C 1
ATOM 3099 O O . THR A 1 390 ? -8.837 0.053 5.527 1.00 91.88 390 THR A O 1
ATOM 3102 N N . SER A 1 391 ? -10.738 -1.132 5.769 1.00 88.88 391 SER A N 1
ATOM 3103 C CA . SER A 1 391 ? -11.685 -0.024 5.601 1.00 88.88 391 SER A CA 1
ATOM 3104 C C . SER A 1 391 ? -11.871 0.816 6.869 1.00 88.88 391 SER A C 1
ATOM 3106 O O . SER A 1 391 ? -11.499 0.400 7.968 1.00 88.88 391 SER A O 1
ATOM 3108 N N . ASN A 1 392 ? -12.380 2.039 6.716 1.00 90.50 392 ASN A N 1
ATOM 3109 C CA . ASN A 1 392 ? -12.763 2.905 7.838 1.00 90.50 392 ASN A CA 1
ATOM 3110 C C . ASN A 1 392 ? -14.262 2.750 8.156 1.00 90.50 392 ASN A C 1
ATOM 3112 O O . ASN A 1 392 ? -14.999 2.099 7.416 1.00 90.50 392 ASN A O 1
ATOM 3116 N N . LEU A 1 393 ? -14.718 3.290 9.283 1.00 90.12 393 LEU A N 1
ATOM 3117 C CA . LEU A 1 393 ? -16.099 3.134 9.737 1.00 90.12 393 LEU A CA 1
ATOM 3118 C C . LEU A 1 393 ? -17.121 3.806 8.805 1.00 90.12 393 LEU A C 1
ATOM 3120 O O . LEU A 1 393 ? -18.201 3.254 8.608 1.00 90.12 393 LEU A O 1
ATOM 3124 N N . GLN A 1 394 ? -16.779 4.953 8.206 1.00 90.00 394 GLN A N 1
ATOM 3125 C CA . GLN A 1 394 ? -17.674 5.666 7.287 1.00 90.00 394 GLN A CA 1
ATOM 3126 C C . GLN A 1 394 ? -17.994 4.823 6.043 1.00 90.00 394 GLN A C 1
ATOM 3128 O O . GLN A 1 394 ? -19.151 4.755 5.640 1.00 90.00 394 GLN A O 1
ATOM 3133 N N . GLU A 1 395 ? -16.996 4.134 5.485 1.00 86.50 395 GLU A N 1
ATOM 3134 C CA . GLU A 1 395 ? -17.160 3.273 4.304 1.00 86.50 395 GLU A CA 1
ATOM 3135 C C . GLU A 1 395 ? -17.795 1.915 4.622 1.00 86.50 395 GLU A C 1
ATOM 3137 O O . GLU A 1 395 ? -18.505 1.348 3.792 1.00 86.50 395 GLU A O 1
ATOM 3142 N N . ARG A 1 396 ? -17.557 1.377 5.825 1.00 82.25 396 ARG A N 1
ATOM 3143 C CA . ARG A 1 396 ? -18.216 0.141 6.281 1.00 82.25 396 ARG A CA 1
ATOM 3144 C C . ARG A 1 396 ? -19.708 0.330 6.534 1.00 82.25 396 ARG A C 1
ATOM 3146 O O . ARG A 1 396 ? -20.462 -0.628 6.412 1.00 82.25 396 ARG A O 1
ATOM 3153 N N . GLY A 1 397 ? -20.115 1.546 6.889 1.00 80.00 397 GLY A N 1
ATOM 3154 C CA . GLY A 1 397 ? -21.473 1.858 7.309 1.00 80.00 397 GLY A CA 1
ATOM 3155 C C . GLY A 1 397 ? -21.732 1.524 8.781 1.00 80.00 397 GLY A C 1
ATOM 3156 O O . GLY A 1 397 ? -21.084 0.675 9.399 1.00 80.00 397 GLY A O 1
ATOM 3157 N N . ILE A 1 398 ? -22.701 2.232 9.366 1.00 75.81 398 ILE A N 1
ATOM 3158 C CA . ILE A 1 398 ? -23.065 2.074 10.780 1.00 75.81 398 ILE A CA 1
ATOM 3159 C C . ILE A 1 398 ? -24.071 0.923 10.997 1.00 75.81 398 ILE A C 1
ATOM 3161 O O . ILE A 1 398 ? -24.086 0.323 12.072 1.00 75.81 398 ILE A O 1
ATOM 3165 N N . SER A 1 399 ? -24.874 0.553 9.994 1.00 61.97 399 SER A N 1
ATOM 3166 C CA . SER A 1 399 ? -25.876 -0.515 10.130 1.00 61.97 399 SER A CA 1
ATOM 3167 C C . SER A 1 399 ? -25.235 -1.904 10.222 1.00 61.97 399 SER A C 1
ATOM 3169 O O . SER A 1 399 ? -24.408 -2.275 9.395 1.00 61.97 399 SER A O 1
ATOM 3171 N N . MET A 1 400 ? -25.666 -2.705 11.201 1.00 50.75 400 MET A N 1
ATOM 3172 C CA . MET A 1 400 ? -25.264 -4.114 11.353 1.00 50.75 400 MET A CA 1
ATOM 3173 C C . MET A 1 400 ? -25.834 -5.025 10.247 1.00 50.75 400 MET A C 1
ATOM 3175 O O . MET A 1 400 ? -25.422 -6.177 10.140 1.00 50.75 400 MET A O 1
ATOM 3179 N N . MET A 1 401 ? -26.796 -4.542 9.445 1.00 43.38 401 MET A N 1
ATOM 3180 C CA . MET A 1 401 ? -27.436 -5.332 8.383 1.00 43.38 401 MET A CA 1
ATOM 3181 C C . MET A 1 401 ? -26.609 -5.418 7.092 1.00 43.38 401 MET A C 1
ATOM 3183 O O . MET A 1 401 ? -26.802 -6.363 6.332 1.00 43.38 401 MET A O 1
ATOM 3187 N N . ASP A 1 402 ? -25.646 -4.518 6.872 1.00 46.25 402 ASP A N 1
ATOM 3188 C CA . ASP A 1 402 ? -24.747 -4.544 5.703 1.00 46.25 402 ASP A CA 1
ATOM 3189 C C . ASP A 1 402 ? -23.491 -5.405 5.951 1.00 46.25 402 ASP A C 1
ATOM 3191 O O . ASP A 1 402 ? -22.390 -5.122 5.468 1.00 46.25 402 ASP A O 1
ATOM 3195 N N . GLY A 1 403 ? -23.665 -6.471 6.741 1.00 45.12 403 GLY A N 1
ATOM 3196 C CA . GLY A 1 403 ? -22.618 -7.397 7.156 1.00 45.12 403 GLY A CA 1
ATOM 3197 C C . GLY A 1 403 ? -21.799 -7.950 5.985 1.00 45.12 403 GLY A C 1
ATOM 3198 O O . GLY A 1 403 ? -22.323 -8.324 4.937 1.00 45.12 403 GLY A O 1
ATOM 3199 N N . ASN A 1 404 ? -20.487 -8.036 6.199 1.00 47.97 404 ASN A N 1
ATOM 3200 C CA . ASN A 1 404 ? -19.524 -8.749 5.354 1.00 47.97 404 ASN A CA 1
ATOM 3201 C C . ASN A 1 404 ? -19.346 -8.256 3.910 1.00 47.97 404 ASN A C 1
ATOM 3203 O O . ASN A 1 404 ? -18.976 -9.032 3.017 1.00 47.97 404 ASN A O 1
ATOM 3207 N N . ARG A 1 405 ? -19.462 -6.948 3.659 1.00 51.31 405 ARG A N 1
ATOM 3208 C CA . ARG A 1 405 ? -18.715 -6.377 2.530 1.00 51.31 405 ARG A CA 1
ATOM 3209 C C . ARG A 1 405 ? -17.237 -6.356 2.890 1.00 51.31 405 ARG A C 1
ATOM 3211 O O . ARG A 1 405 ? -16.747 -5.440 3.543 1.00 51.31 405 ARG A O 1
ATOM 3218 N N . VAL A 1 406 ? -16.525 -7.392 2.458 1.00 53.22 406 VAL A N 1
ATOM 3219 C CA . VAL A 1 406 ? -15.073 -7.332 2.322 1.00 53.22 406 VAL A CA 1
ATOM 3220 C C . VAL A 1 406 ? -14.786 -6.159 1.376 1.00 53.22 406 VAL A C 1
ATOM 3222 O O . VAL A 1 406 ? -14.944 -6.271 0.164 1.00 53.22 406 VAL A O 1
ATOM 3225 N N . SER A 1 407 ? -14.392 -5.011 1.924 1.00 53.06 407 SER A N 1
ATOM 3226 C CA . SER A 1 407 ? -14.093 -3.780 1.181 1.00 53.06 407 SER A CA 1
ATOM 3227 C C . SER A 1 407 ? -12.796 -3.893 0.361 1.00 53.06 407 SER A C 1
ATOM 3229 O O . SER A 1 407 ? -12.379 -2.947 -0.316 1.00 53.06 407 SER A O 1
ATOM 3231 N N . ALA A 1 408 ? -12.200 -5.095 0.329 1.00 50.28 408 ALA A N 1
ATOM 3232 C CA . ALA A 1 408 ? -11.177 -5.511 -0.621 1.00 50.28 408 ALA A CA 1
ATOM 3233 C C . ALA A 1 408 ? -11.610 -5.388 -2.090 1.00 50.28 408 ALA A C 1
ATOM 3235 O O . ALA A 1 408 ? -10.772 -5.603 -2.957 1.00 50.28 408 ALA A O 1
ATOM 3236 N N . ASP A 1 409 ? -12.848 -5.025 -2.420 1.00 52.53 409 ASP A N 1
ATOM 3237 C CA . ASP A 1 409 ? -13.220 -4.664 -3.791 1.00 52.53 409 ASP A CA 1
ATOM 3238 C C . ASP A 1 409 ? -12.787 -3.238 -4.176 1.00 52.53 409 ASP A C 1
ATOM 3240 O O . ASP A 1 409 ? -12.569 -2.960 -5.358 1.00 52.53 409 ASP A O 1
ATOM 3244 N N . THR A 1 410 ? -12.537 -2.351 -3.205 1.00 71.62 410 THR A N 1
ATOM 3245 C CA . THR A 1 410 ? -12.059 -0.991 -3.494 1.00 71.62 410 THR A CA 1
ATOM 3246 C C . THR A 1 410 ? -10.534 -0.959 -3.714 1.00 71.62 410 THR A C 1
ATOM 3248 O O . THR A 1 410 ? -9.756 -1.469 -2.897 1.00 71.62 410 THR A O 1
ATOM 3251 N N . PRO A 1 411 ? -10.034 -0.323 -4.794 1.00 78.19 411 PRO A N 1
ATOM 3252 C CA . PRO A 1 411 ? -8.594 -0.196 -5.030 1.00 78.19 411 PRO A CA 1
ATOM 3253 C C . PRO A 1 411 ? -7.837 0.552 -3.922 1.00 78.19 411 PRO A C 1
ATOM 3255 O O . PRO A 1 411 ? -6.633 0.333 -3.752 1.00 78.19 411 PRO A O 1
ATOM 3258 N N . TYR A 1 412 ? -8.514 1.435 -3.179 1.00 86.31 412 TYR A N 1
ATOM 3259 C CA . TYR A 1 412 ? -7.905 2.199 -2.093 1.00 86.31 412 TYR A CA 1
ATOM 3260 C C . TYR A 1 412 ? -7.627 1.326 -0.865 1.00 86.31 412 TYR A C 1
ATOM 3262 O O . TYR A 1 412 ? -6.474 1.256 -0.437 1.00 86.31 412 TYR A O 1
ATOM 3270 N N . PHE A 1 413 ? -8.606 0.584 -0.334 1.00 88.00 413 PHE A N 1
ATOM 3271 C CA . PHE A 1 413 ? -8.393 -0.211 0.884 1.00 88.00 413 PHE A CA 1
ATOM 3272 C C . PHE A 1 413 ? -7.497 -1.435 0.675 1.00 88.00 413 PHE A C 1
ATOM 3274 O O . PHE A 1 413 ? -6.733 -1.797 1.575 1.00 88.00 413 PHE A O 1
ATOM 3281 N N . ARG A 1 414 ? -7.422 -1.960 -0.559 1.00 88.56 414 ARG A N 1
ATOM 3282 C CA . ARG A 1 414 ? -6.368 -2.914 -0.966 1.00 88.56 414 ARG A CA 1
ATOM 3283 C C . ARG A 1 414 ? -4.956 -2.415 -0.645 1.00 88.56 414 ARG A C 1
ATOM 3285 O O . ARG A 1 414 ? -4.054 -3.222 -0.434 1.00 88.56 414 ARG A O 1
ATOM 3292 N N . SER A 1 415 ? -4.741 -1.099 -0.571 1.00 92.19 415 SER A N 1
ATOM 3293 C CA . SER A 1 415 ? -3.447 -0.512 -0.213 1.00 92.19 415 SER A CA 1
ATOM 3294 C C . SER A 1 415 ? -2.991 -0.824 1.215 1.00 92.19 415 SER A C 1
ATOM 3296 O O . SER A 1 415 ? -1.800 -0.689 1.488 1.00 92.19 415 SER A O 1
ATOM 3298 N N . PHE A 1 416 ? -3.890 -1.248 2.106 1.00 95.12 416 PHE A N 1
ATOM 3299 C CA . PHE A 1 416 ? -3.587 -1.619 3.493 1.00 95.12 416 PHE A CA 1
ATOM 3300 C C . PHE A 1 416 ? -3.574 -3.135 3.720 1.00 95.12 416 PHE A C 1
ATOM 3302 O O . PHE A 1 416 ? -3.343 -3.590 4.839 1.00 95.12 416 PHE A O 1
ATOM 3309 N N . MET A 1 417 ? -3.788 -3.920 2.665 1.00 93.88 417 MET A N 1
ATOM 3310 C CA . MET A 1 417 ? -3.902 -5.369 2.715 1.00 93.88 417 MET A CA 1
ATOM 3311 C C . MET A 1 417 ? -2.529 -6.050 2.603 1.00 93.88 417 MET A C 1
ATOM 3313 O O . MET A 1 417 ? -2.031 -6.342 1.514 1.00 93.88 417 MET A O 1
ATOM 3317 N N . TRP A 1 418 ? -1.894 -6.334 3.738 1.00 94.81 418 TRP A N 1
ATOM 3318 C CA . TRP A 1 418 ? -0.504 -6.807 3.768 1.00 94.81 418 TRP A CA 1
ATOM 3319 C C . TRP A 1 418 ? -0.315 -8.247 3.287 1.00 94.81 418 TRP A C 1
ATOM 3321 O O . TRP A 1 418 ? 0.783 -8.599 2.858 1.00 94.81 418 TRP A O 1
ATOM 3331 N N . ASN A 1 419 ? -1.364 -9.068 3.318 1.00 94.00 419 ASN A N 1
ATOM 3332 C CA . ASN A 1 419 ? -1.377 -10.414 2.747 1.00 94.00 419 ASN A CA 1
ATOM 3333 C C . ASN A 1 419 ? -2.049 -10.482 1.369 1.00 94.00 419 ASN A C 1
ATOM 3335 O O . ASN A 1 419 ? -2.361 -11.584 0.924 1.00 94.00 419 ASN A O 1
ATOM 3339 N N . TYR A 1 420 ? -2.239 -9.352 0.668 1.00 91.56 420 TYR A N 1
ATOM 3340 C CA . TYR A 1 420 ? -2.903 -9.315 -0.644 1.00 91.56 420 TYR A CA 1
ATOM 3341 C C . TYR A 1 420 ? -2.372 -10.396 -1.593 1.00 91.56 420 TYR A C 1
ATOM 3343 O O . TYR A 1 420 ? -3.139 -11.198 -2.118 1.00 91.56 420 TYR A O 1
ATOM 3351 N N . ASN A 1 421 ? -1.047 -10.502 -1.732 1.00 91.06 421 ASN A N 1
ATOM 3352 C CA . ASN A 1 421 ? -0.415 -11.490 -2.607 1.00 91.06 421 ASN A CA 1
ATOM 3353 C C . ASN A 1 421 ? -0.742 -12.953 -2.250 1.00 91.06 421 ASN A C 1
ATOM 3355 O O . ASN A 1 421 ? -0.681 -13.808 -3.125 1.00 91.06 421 ASN A O 1
ATOM 3359 N N . MET A 1 422 ? -1.058 -13.243 -0.985 1.00 92.12 422 MET A N 1
ATOM 3360 C CA . MET A 1 422 ? -1.376 -14.595 -0.526 1.00 92.12 422 MET A CA 1
ATOM 3361 C C . MET A 1 422 ? -2.857 -14.949 -0.674 1.00 92.12 422 MET A C 1
ATOM 3363 O O . MET A 1 422 ? -3.196 -16.115 -0.850 1.00 92.12 422 MET A O 1
ATOM 3367 N N . ILE A 1 423 ? -3.744 -13.960 -0.574 1.00 90.00 423 ILE A N 1
ATOM 3368 C CA . ILE A 1 423 ? -5.187 -14.195 -0.449 1.00 90.00 423 ILE A CA 1
ATOM 3369 C C . ILE A 1 423 ? -5.986 -13.784 -1.695 1.00 90.00 423 ILE A C 1
ATOM 3371 O O . ILE A 1 423 ? -7.146 -14.157 -1.803 1.00 90.00 423 ILE A O 1
ATOM 3375 N N . THR A 1 424 ? -5.386 -13.060 -2.653 1.00 87.38 424 THR A N 1
ATOM 3376 C CA . THR A 1 424 ? -6.091 -12.535 -3.849 1.00 87.38 424 THR A CA 1
ATOM 3377 C C . THR A 1 424 ? -6.923 -13.609 -4.550 1.00 87.38 424 THR A C 1
ATOM 3379 O O . THR A 1 424 ? -8.116 -13.419 -4.751 1.00 87.38 424 THR A O 1
ATOM 3382 N N . GLU A 1 425 ? -6.327 -14.762 -4.854 1.00 86.88 425 GLU A N 1
ATOM 3383 C CA . GLU A 1 425 ? -7.037 -15.842 -5.547 1.00 86.88 425 GLU A CA 1
ATOM 3384 C C . GLU A 1 425 ? -8.192 -16.406 -4.707 1.00 86.88 425 GLU A C 1
ATOM 3386 O O . GLU A 1 425 ? -9.229 -16.782 -5.242 1.00 86.88 425 GLU A O 1
ATOM 3391 N N . MET A 1 426 ? -8.048 -16.443 -3.377 1.00 87.75 426 MET A N 1
ATOM 3392 C CA . MET A 1 426 ? -9.124 -16.893 -2.490 1.00 87.75 426 MET A CA 1
ATOM 3393 C C . MET A 1 426 ? -10.292 -15.913 -2.468 1.00 87.75 426 MET A C 1
ATOM 3395 O O . MET A 1 426 ? -11.440 -16.346 -2.416 1.00 87.75 426 MET A O 1
ATOM 3399 N N . ILE A 1 427 ? -10.014 -14.611 -2.570 1.00 85.69 427 ILE A N 1
ATOM 3400 C CA . ILE A 1 427 ? -11.050 -13.586 -2.734 1.00 85.69 427 ILE A CA 1
ATOM 3401 C C . ILE A 1 427 ? -11.755 -13.750 -4.081 1.00 85.69 427 ILE A C 1
ATOM 3403 O O . ILE A 1 427 ? -12.979 -13.695 -4.129 1.00 85.69 427 ILE A O 1
ATOM 3407 N N . GLU A 1 428 ? -11.020 -14.007 -5.165 1.00 83.88 428 GLU A N 1
ATOM 3408 C CA . GLU A 1 428 ? -11.618 -14.260 -6.483 1.00 83.88 428 GLU A CA 1
ATOM 3409 C C . GLU A 1 428 ? -12.496 -15.520 -6.480 1.00 83.88 428 GLU A C 1
ATOM 3411 O O . GLU A 1 428 ? -13.628 -15.483 -6.967 1.00 83.88 428 GLU A O 1
ATOM 3416 N N . PHE A 1 429 ? -12.026 -16.606 -5.857 1.00 85.50 429 PHE A N 1
ATOM 3417 C CA . PHE A 1 429 ? -12.815 -17.822 -5.651 1.00 85.50 429 PHE A CA 1
ATOM 3418 C C . PHE A 1 429 ? -14.088 -17.537 -4.846 1.00 85.50 429 PHE A C 1
ATOM 3420 O O . PHE A 1 429 ? -15.184 -17.866 -5.300 1.00 85.50 429 PHE A O 1
ATOM 3427 N N . ARG A 1 430 ? -13.962 -16.856 -3.698 1.00 85.56 430 ARG A N 1
ATOM 3428 C CA . ARG A 1 430 ? -15.095 -16.422 -2.871 1.00 85.56 430 ARG A CA 1
ATOM 3429 C C . ARG A 1 430 ? -16.084 -15.595 -3.688 1.00 85.56 430 ARG A C 1
ATOM 3431 O O . ARG A 1 430 ? -17.285 -15.813 -3.585 1.00 85.56 430 ARG A O 1
ATOM 3438 N N . ASN A 1 431 ? -15.611 -14.663 -4.513 1.00 82.88 431 ASN A N 1
ATOM 3439 C CA . ASN A 1 431 ? -16.462 -13.793 -5.324 1.00 82.88 431 ASN A CA 1
ATOM 3440 C C . ASN A 1 431 ? -17.291 -14.567 -6.365 1.00 82.88 431 ASN A C 1
ATOM 3442 O O . ASN A 1 431 ? -18.382 -14.108 -6.713 1.00 82.88 431 ASN A O 1
ATOM 3446 N N . GLY A 1 432 ? -16.843 -15.756 -6.776 1.00 80.25 432 GLY A N 1
ATOM 3447 C CA . GLY A 1 432 ? -17.598 -16.680 -7.626 1.00 80.25 432 GLY A CA 1
ATOM 3448 C C . GLY A 1 432 ? -18.681 -17.506 -6.915 1.00 80.25 432 GLY A C 1
ATOM 3449 O O . GLY A 1 432 ? -19.519 -18.089 -7.598 1.00 80.25 432 GLY A O 1
ATOM 3450 N N . LEU A 1 433 ? -18.698 -17.558 -5.577 1.00 83.75 433 LEU A N 1
ATOM 3451 C CA . LEU A 1 433 ? -19.684 -18.326 -4.803 1.00 83.75 433 LEU A CA 1
ATOM 3452 C C . LEU A 1 433 ? -21.063 -17.635 -4.752 1.00 83.75 433 LEU A C 1
ATOM 3454 O O . LEU A 1 433 ? -21.182 -16.411 -4.918 1.00 83.75 433 LEU A O 1
ATOM 3458 N N . SER A 1 434 ? -22.120 -18.408 -4.473 1.00 83.31 434 SER A N 1
ATOM 3459 C CA . SER A 1 434 ? -23.451 -17.849 -4.195 1.00 83.31 434 SER A CA 1
ATOM 3460 C C . SER A 1 434 ? -23.452 -17.014 -2.904 1.00 83.31 434 SER A C 1
ATOM 3462 O O . SER A 1 434 ? -22.564 -17.148 -2.065 1.00 83.31 434 SER A O 1
ATOM 3464 N N . ALA A 1 435 ? -24.443 -16.138 -2.706 1.00 81.44 435 ALA A N 1
ATOM 3465 C CA . ALA A 1 435 ? -24.491 -15.258 -1.528 1.00 81.44 435 ALA A CA 1
ATOM 3466 C C . ALA A 1 435 ? -24.466 -16.025 -0.187 1.00 81.44 435 ALA A C 1
ATOM 3468 O O . ALA A 1 435 ? -23.783 -15.614 0.747 1.00 81.44 435 ALA A O 1
ATOM 3469 N N . ILE A 1 436 ? -25.157 -17.167 -0.119 1.00 83.25 436 ILE A N 1
ATOM 3470 C CA . ILE A 1 436 ? -25.208 -18.018 1.079 1.00 83.25 436 ILE A CA 1
ATOM 3471 C C . ILE A 1 436 ? -23.854 -18.702 1.310 1.00 83.25 436 ILE A C 1
ATOM 3473 O O . ILE A 1 436 ? -23.340 -18.705 2.426 1.00 83.25 436 ILE A O 1
ATOM 3477 N N . GLU A 1 437 ? -23.245 -19.252 0.257 1.00 84.44 437 GLU A N 1
ATOM 3478 C CA . GLU A 1 437 ? -21.925 -19.887 0.348 1.00 84.44 437 GLU A CA 1
ATOM 3479 C C . GLU A 1 437 ? -20.834 -18.884 0.718 1.00 84.44 437 GLU A C 1
ATOM 3481 O O . GLU A 1 437 ? -19.966 -19.218 1.515 1.00 84.44 437 GLU A O 1
ATOM 3486 N N . LYS A 1 438 ? -20.902 -17.648 0.205 1.00 84.88 438 LYS A N 1
ATOM 3487 C CA . LYS A 1 438 ? -20.014 -16.545 0.604 1.00 84.88 438 LYS A CA 1
ATOM 3488 C C . LYS A 1 438 ? -20.090 -16.283 2.099 1.00 84.88 438 LYS A C 1
ATOM 3490 O O . LYS A 1 438 ? -19.055 -16.223 2.752 1.00 84.88 438 LYS A O 1
ATOM 3495 N N . GLN A 1 439 ? -21.303 -16.175 2.638 1.00 82.50 439 GLN A N 1
ATOM 3496 C CA . GLN A 1 439 ? -21.497 -15.963 4.068 1.00 82.50 439 GLN A CA 1
ATOM 3497 C C . GLN A 1 439 ? -20.907 -17.122 4.883 1.00 82.50 439 GLN A C 1
ATOM 3499 O O . GLN A 1 439 ? -20.161 -16.888 5.827 1.00 82.50 439 GLN A O 1
ATOM 3504 N N . CYS A 1 440 ? -21.174 -18.370 4.488 1.00 86.00 440 CYS A N 1
ATOM 3505 C CA . CYS A 1 440 ? -20.595 -19.542 5.146 1.00 86.00 440 CYS A CA 1
ATOM 3506 C C . CYS A 1 440 ? -19.060 -19.589 5.037 1.00 86.00 440 CYS A C 1
ATOM 3508 O O . CYS A 1 440 ? -18.391 -19.987 5.985 1.00 86.00 440 CYS A O 1
ATOM 3510 N N . PHE A 1 441 ? -18.498 -19.176 3.899 1.00 87.19 441 PHE A N 1
ATOM 3511 C CA . PHE A 1 441 ? -17.055 -19.096 3.675 1.00 87.19 441 PHE A CA 1
ATOM 3512 C C . PHE A 1 441 ? -16.390 -18.059 4.597 1.00 87.19 441 PHE A C 1
ATOM 3514 O O . PHE A 1 441 ? -15.314 -18.316 5.143 1.00 87.19 441 PHE A O 1
ATOM 3521 N N . ASP A 1 442 ? -17.042 -16.911 4.802 1.00 83.38 442 ASP A N 1
ATOM 3522 C CA . ASP A 1 442 ? -16.570 -15.858 5.709 1.00 83.38 442 ASP A CA 1
ATOM 3523 C C . ASP A 1 442 ? -16.683 -16.263 7.175 1.00 83.38 442 ASP A C 1
ATOM 3525 O O . ASP A 1 442 ? -15.723 -16.101 7.927 1.00 83.38 442 ASP A O 1
ATOM 3529 N N . GLU A 1 443 ? -17.826 -16.832 7.572 1.00 83.12 443 GLU A N 1
ATOM 3530 C CA . GLU A 1 443 ? -18.052 -17.350 8.927 1.00 83.12 443 GLU A CA 1
ATOM 3531 C C . GLU A 1 443 ? -17.005 -18.414 9.298 1.00 83.12 443 GLU A C 1
ATOM 3533 O O . GLU A 1 443 ? -16.513 -18.425 10.427 1.00 83.12 443 GLU A O 1
ATOM 3538 N N . ALA A 1 444 ? -16.608 -19.252 8.332 1.00 84.62 444 ALA A N 1
ATOM 3539 C CA . ALA A 1 444 ? -15.557 -20.261 8.477 1.00 84.62 444 ALA A CA 1
ATOM 3540 C C . ALA A 1 444 ? -14.123 -19.688 8.468 1.00 84.62 444 ALA A C 1
ATOM 3542 O O . ALA A 1 444 ? -13.157 -20.426 8.662 1.00 84.62 444 ALA A O 1
ATOM 3543 N N . ARG A 1 445 ? -13.954 -18.374 8.256 1.00 86.50 445 ARG A N 1
ATOM 3544 C CA . ARG A 1 445 ? -12.660 -17.661 8.286 1.00 86.50 445 ARG A CA 1
ATOM 3545 C C . ARG A 1 445 ? -11.637 -18.197 7.281 1.00 86.50 445 ARG A C 1
ATOM 3547 O O . ARG A 1 445 ? -10.424 -18.137 7.509 1.00 86.50 445 ARG A O 1
ATOM 3554 N N . PHE A 1 446 ? -12.117 -18.660 6.128 1.00 87.75 446 PHE A N 1
ATOM 3555 C CA . PHE A 1 446 ? -11.274 -19.101 5.013 1.00 87.75 446 PHE A CA 1
ATOM 3556 C C . PHE A 1 446 ? -10.646 -17.940 4.223 1.00 87.75 446 PHE A C 1
ATOM 3558 O O . PHE A 1 446 ? -9.915 -18.163 3.261 1.00 87.75 446 PHE A O 1
ATOM 3565 N N . SER A 1 447 ? -10.872 -16.692 4.640 1.00 86.12 447 SER A N 1
ATOM 3566 C CA . SER A 1 447 ? -10.144 -15.527 4.142 1.00 86.12 447 SER A CA 1
ATOM 3567 C C . SER A 1 447 ? -9.937 -14.493 5.243 1.00 86.12 447 SER A C 1
ATOM 3569 O O . SER A 1 447 ? -10.787 -13.637 5.475 1.00 86.12 447 SER A O 1
ATOM 3571 N N . THR A 1 448 ? -8.780 -14.534 5.903 1.00 91.00 448 THR A N 1
ATOM 3572 C CA . THR A 1 448 ? -8.408 -13.532 6.906 1.00 91.00 448 THR A CA 1
ATOM 3573 C C . THR A 1 448 ? -7.547 -12.439 6.286 1.00 91.00 448 THR A C 1
ATOM 3575 O O . THR A 1 448 ? -6.455 -12.694 5.775 1.00 91.00 448 THR A O 1
ATOM 3578 N N . ILE A 1 449 ? -8.013 -11.196 6.368 1.00 91.88 449 ILE A N 1
ATOM 3579 C CA . ILE A 1 449 ? -7.276 -10.019 5.901 1.00 91.88 449 ILE A CA 1
ATOM 3580 C C . ILE A 1 449 ? -6.423 -9.461 7.035 1.00 91.88 449 ILE A C 1
ATOM 3582 O O . ILE A 1 449 ? -6.912 -9.285 8.149 1.00 91.88 449 ILE A O 1
ATOM 3586 N N . ILE A 1 450 ? -5.156 -9.146 6.745 1.00 95.31 450 ILE A N 1
ATOM 3587 C CA . ILE A 1 450 ? -4.248 -8.558 7.734 1.00 95.31 450 ILE A CA 1
ATOM 3588 C C . ILE A 1 450 ? -3.792 -7.155 7.316 1.00 95.31 450 ILE A C 1
ATOM 3590 O O . ILE A 1 450 ? -3.396 -6.918 6.171 1.00 95.31 450 ILE A O 1
ATOM 3594 N N . THR A 1 451 ? -3.783 -6.232 8.274 1.00 96.00 451 THR A N 1
ATOM 3595 C CA . THR A 1 451 ? -3.177 -4.900 8.162 1.00 96.00 451 THR A CA 1
ATOM 3596 C C . THR A 1 451 ? -1.927 -4.818 9.034 1.00 96.00 451 THR A C 1
ATOM 3598 O O . THR A 1 451 ? -1.638 -5.708 9.836 1.00 96.00 451 THR A O 1
ATOM 3601 N N . ARG A 1 452 ? -1.149 -3.744 8.882 1.00 95.81 452 ARG A N 1
ATOM 3602 C CA . ARG A 1 452 ? 0.017 -3.460 9.724 1.00 95.81 452 ARG A CA 1
ATOM 3603 C C . ARG A 1 452 ? -0.071 -2.042 10.258 1.00 95.81 452 ARG A C 1
ATOM 3605 O O . ARG A 1 452 ? -0.430 -1.150 9.498 1.00 95.81 452 ARG A O 1
ATOM 3612 N N . GLY A 1 453 ? 0.308 -1.810 11.511 1.00 96.19 453 GLY A N 1
ATOM 3613 C CA . GLY A 1 453 ? 0.275 -0.466 12.091 1.00 96.19 453 GLY A CA 1
ATOM 3614 C C . GLY A 1 453 ? 0.095 -0.475 13.602 1.00 96.19 453 GLY A C 1
ATOM 3615 O O . GLY A 1 453 ? 0.963 -0.992 14.300 1.00 96.19 453 GLY A O 1
ATOM 3616 N N . TYR A 1 454 ? -1.003 0.103 14.084 1.00 97.62 454 TYR A N 1
ATOM 3617 C CA . TYR A 1 454 ? -1.361 0.192 15.501 1.00 97.62 454 TYR A CA 1
ATOM 3618 C C . TYR A 1 454 ? -2.880 0.095 15.675 1.00 97.62 454 TYR A C 1
ATOM 3620 O O . TYR A 1 454 ? -3.620 0.657 14.876 1.00 97.62 454 TYR A O 1
ATOM 3628 N N . ALA A 1 455 ? -3.351 -0.576 16.723 1.00 97.94 455 ALA A N 1
ATOM 3629 C CA . ALA A 1 455 ? -4.757 -0.561 17.112 1.00 97.94 455 ALA A CA 1
ATOM 3630 C C . ALA A 1 455 ? -4.878 -0.745 18.625 1.00 97.94 455 ALA A C 1
ATOM 3632 O O . ALA A 1 455 ? -4.285 -1.678 19.176 1.00 97.94 455 ALA A O 1
ATOM 3633 N N . LYS A 1 456 ? -5.644 0.123 19.292 1.00 97.88 456 LYS A N 1
ATOM 3634 C CA . LYS A 1 456 ? -5.935 -0.011 20.724 1.00 97.88 456 LYS A CA 1
ATOM 3635 C C . LYS A 1 456 ? -7.228 0.692 21.112 1.00 97.88 456 LYS A C 1
ATOM 3637 O O . LYS A 1 456 ? -7.511 1.775 20.603 1.00 97.88 456 LYS A O 1
ATOM 3642 N N . THR A 1 457 ? -7.941 0.104 22.069 1.00 97.81 457 THR A N 1
ATOM 3643 C CA . THR A 1 457 ? -9.117 0.702 22.715 1.00 97.81 457 THR A CA 1
ATOM 3644 C C . THR A 1 457 ? -8.874 0.917 24.198 1.00 97.81 457 THR A C 1
ATOM 3646 O O . THR A 1 457 ? -8.239 0.095 24.863 1.00 97.81 457 THR A O 1
ATOM 3649 N N . ILE A 1 458 ? -9.390 2.025 24.717 1.00 96.56 458 ILE A N 1
ATOM 3650 C CA . ILE A 1 458 ? -9.419 2.348 26.140 1.00 96.56 458 ILE A CA 1
ATOM 3651 C C . ILE A 1 458 ? -10.857 2.701 26.515 1.00 96.56 458 ILE A C 1
ATOM 3653 O O . ILE A 1 458 ? -11.535 3.415 25.778 1.00 96.56 458 ILE A O 1
ATOM 3657 N N . ASN A 1 459 ? -11.308 2.217 27.669 1.00 94.94 459 ASN A N 1
ATOM 3658 C CA . ASN A 1 459 ? -12.609 2.588 28.213 1.00 94.94 459 ASN A CA 1
ATOM 3659 C C . ASN A 1 459 ? -12.524 3.992 28.819 1.00 94.94 459 ASN A C 1
ATOM 3661 O O . ASN A 1 459 ? -11.619 4.290 29.605 1.00 94.94 459 ASN A O 1
ATOM 3665 N N . ILE A 1 460 ? -13.475 4.841 28.461 1.00 94.19 460 ILE A N 1
ATOM 3666 C CA . ILE A 1 460 ? -13.647 6.193 28.985 1.00 94.19 460 ILE A CA 1
ATOM 3667 C C . ILE A 1 460 ? -15.058 6.332 29.567 1.00 94.19 460 ILE A C 1
ATOM 3669 O O . ILE A 1 460 ? -15.956 5.568 29.218 1.00 94.19 460 ILE A O 1
ATOM 3673 N N . SER A 1 461 ? -15.239 7.289 30.471 1.00 92.00 461 SER A N 1
ATOM 3674 C CA . SER A 1 461 ? -16.554 7.663 30.993 1.00 92.00 461 SER A CA 1
ATOM 3675 C C . SER A 1 461 ? -16.929 9.015 30.410 1.00 92.00 461 SER A C 1
ATOM 3677 O O . SER A 1 461 ? -16.102 9.922 30.411 1.00 92.00 461 SER A O 1
ATOM 3679 N N . LEU A 1 462 ? -18.161 9.152 29.930 1.00 88.44 462 LEU A N 1
ATOM 3680 C CA . LEU A 1 462 ? -18.745 10.453 29.602 1.00 88.44 462 LEU A CA 1
ATOM 3681 C C . LEU A 1 462 ? -19.316 11.103 30.880 1.00 88.44 462 LEU A C 1
ATOM 3683 O O . LEU A 1 462 ? -19.436 10.435 31.912 1.00 88.44 462 LEU A O 1
ATOM 3687 N N . GLU A 1 463 ? -19.683 12.387 30.822 1.00 76.06 463 GLU A N 1
ATOM 3688 C CA . GLU A 1 463 ? -20.158 13.176 31.979 1.00 76.06 463 GLU A CA 1
ATOM 3689 C C . GLU A 1 463 ? -21.353 12.528 32.710 1.00 76.06 463 GLU A C 1
ATOM 3691 O O . GLU A 1 463 ? -21.390 12.478 33.940 1.00 76.06 463 GLU A O 1
ATOM 3696 N N . ASN A 1 464 ? -22.263 11.893 31.963 1.00 73.12 464 ASN A N 1
ATOM 3697 C CA . ASN A 1 464 ? -23.423 11.170 32.504 1.00 73.12 464 ASN A CA 1
ATOM 3698 C C . ASN A 1 464 ? -23.083 9.793 33.114 1.00 73.12 464 ASN A C 1
ATOM 3700 O O . ASN A 1 464 ? -23.987 9.024 33.433 1.00 73.12 464 ASN A O 1
ATOM 3704 N N . LYS A 1 465 ? -21.792 9.463 33.277 1.00 76.12 465 LYS A N 1
ATOM 3705 C CA . LYS A 1 465 ? -21.265 8.136 33.661 1.00 76.12 465 LYS A CA 1
ATOM 3706 C C . LYS A 1 465 ? -21.539 7.017 32.654 1.00 76.12 465 LYS A C 1
ATOM 3708 O O . LYS A 1 465 ? -21.395 5.841 32.987 1.00 76.12 465 LYS A O 1
ATOM 3713 N N . ASP A 1 466 ? -21.895 7.373 31.425 1.00 84.88 466 ASP A N 1
ATOM 3714 C CA . ASP A 1 466 ? -21.997 6.403 30.342 1.00 84.88 466 ASP A CA 1
ATOM 3715 C C . ASP A 1 466 ? -20.607 5.893 29.966 1.00 84.88 466 ASP A C 1
ATOM 3717 O O . ASP A 1 466 ? -19.689 6.673 29.695 1.00 84.88 466 ASP A O 1
ATOM 3721 N N . GLU A 1 467 ? -20.464 4.571 29.917 1.00 91.12 467 GLU A N 1
ATOM 3722 C CA . GLU A 1 467 ? -19.253 3.933 29.419 1.00 91.12 467 GLU A CA 1
ATOM 3723 C C . GLU A 1 467 ? -19.156 4.094 27.899 1.00 91.12 467 GLU A C 1
ATOM 3725 O O . GLU A 1 467 ? -20.083 3.764 27.150 1.00 91.12 467 GLU A O 1
ATOM 3730 N N . ALA A 1 468 ? -18.001 4.566 27.441 1.00 94.56 468 ALA A N 1
ATOM 3731 C CA . ALA A 1 468 ? -17.674 4.698 26.033 1.00 94.56 468 ALA A CA 1
ATOM 3732 C C . ALA A 1 468 ? -16.302 4.082 25.727 1.00 94.56 468 ALA A C 1
ATOM 3734 O O . ALA A 1 468 ? -15.425 3.951 26.585 1.00 94.56 468 ALA A O 1
ATOM 3735 N N . LEU A 1 469 ? -16.117 3.682 24.476 1.00 96.12 469 LEU A N 1
ATOM 3736 C CA . LEU A 1 469 ? -14.880 3.124 23.951 1.00 96.12 469 LEU A CA 1
ATOM 3737 C C . LEU A 1 469 ? -14.168 4.201 23.142 1.00 96.12 469 LEU A C 1
ATOM 3739 O O . LEU A 1 469 ? -14.733 4.700 22.174 1.00 96.12 469 LEU A O 1
ATOM 3743 N N . LEU A 1 470 ? -12.933 4.529 23.516 1.00 97.62 470 LEU A N 1
ATOM 3744 C CA . LEU A 1 470 ? -12.038 5.377 22.734 1.00 97.62 470 LEU A CA 1
ATOM 3745 C C . LEU A 1 470 ? -11.014 4.493 22.024 1.00 97.62 470 LEU A C 1
ATOM 3747 O O . LEU A 1 470 ? -10.173 3.862 22.670 1.00 97.62 470 LEU A O 1
ATOM 3751 N N . THR A 1 471 ? -11.070 4.464 20.699 1.00 98.25 471 THR A N 1
ATOM 3752 C CA . THR A 1 471 ? -10.299 3.538 19.867 1.00 98.25 471 THR A CA 1
ATOM 3753 C C . THR A 1 471 ? -9.475 4.294 18.837 1.00 98.25 471 THR A C 1
ATOM 3755 O O . THR A 1 471 ? -10.017 5.095 18.090 1.00 98.25 471 THR A O 1
ATOM 3758 N N . LEU A 1 472 ? -8.173 4.012 18.756 1.00 98.56 472 LEU A N 1
ATOM 3759 C CA . LEU A 1 472 ? -7.297 4.524 17.697 1.00 98.56 472 LEU A CA 1
ATOM 3760 C C . LEU A 1 472 ? -6.796 3.357 16.846 1.00 98.56 472 LEU A C 1
ATOM 3762 O O . LEU A 1 472 ? -6.182 2.431 17.383 1.00 98.56 472 LEU A O 1
ATOM 3766 N N . ILE A 1 473 ? -7.025 3.423 15.534 1.00 98.31 473 ILE A N 1
ATOM 3767 C CA . ILE A 1 473 ? -6.542 2.452 14.545 1.00 98.31 473 ILE A CA 1
ATOM 3768 C C . ILE A 1 473 ? -5.695 3.194 13.510 1.00 98.31 473 ILE A C 1
ATOM 3770 O O . ILE A 1 473 ? -6.190 4.058 12.800 1.00 98.31 473 ILE A O 1
ATOM 3774 N N . SER A 1 474 ? -4.419 2.838 13.391 1.00 98.19 474 SER A N 1
ATOM 3775 C CA . SER A 1 474 ? -3.507 3.348 12.366 1.00 98.19 474 SER A CA 1
ATOM 3776 C C . SER A 1 474 ? -3.078 2.228 11.429 1.00 98.19 474 SER A C 1
ATOM 3778 O O . SER A 1 474 ? -2.537 1.217 11.874 1.00 98.19 474 SER A O 1
ATOM 3780 N N . LYS A 1 475 ? -3.251 2.429 10.124 1.00 96.81 475 LYS A N 1
ATOM 3781 C CA . LYS A 1 475 ? -2.978 1.457 9.061 1.00 96.81 475 LYS A CA 1
ATOM 3782 C C . LYS A 1 475 ? -1.848 1.970 8.173 1.00 96.81 475 LYS A C 1
ATOM 3784 O O . LYS A 1 475 ? -1.961 3.013 7.537 1.00 96.81 475 LYS A O 1
ATOM 3789 N N . GLN A 1 476 ? -0.742 1.236 8.120 1.00 96.12 476 GLN A N 1
ATOM 3790 C CA . GLN A 1 476 ? 0.383 1.503 7.228 1.00 96.12 476 GLN A CA 1
ATOM 3791 C C . GLN A 1 476 ? 0.086 0.936 5.841 1.00 96.12 476 GLN A C 1
ATOM 3793 O O . GLN A 1 476 ? -0.111 -0.272 5.689 1.00 96.12 476 GLN A O 1
ATOM 3798 N N . SER A 1 477 ? 0.144 1.789 4.820 1.00 95.75 477 SER A N 1
ATOM 3799 C CA . SER A 1 477 ? -0.028 1.343 3.439 1.00 95.75 477 SER A CA 1
ATOM 3800 C C . SER A 1 477 ? 1.167 0.519 2.963 1.00 95.75 477 SER A C 1
ATOM 3802 O O . SER A 1 477 ? 2.329 0.839 3.243 1.00 95.75 477 SER A O 1
ATOM 3804 N N . CYS A 1 478 ? 0.872 -0.527 2.199 1.00 94.12 478 CYS A N 1
ATOM 3805 C CA . CYS A 1 478 ? 1.819 -1.319 1.435 1.00 94.12 478 CYS A CA 1
ATOM 3806 C C . CYS A 1 478 ? 1.758 -1.025 -0.072 1.00 94.12 478 CYS A C 1
ATOM 3808 O O . CYS A 1 478 ? 2.452 -1.702 -0.820 1.00 94.12 478 CYS A O 1
ATOM 3810 N N . LYS A 1 479 ? 0.985 -0.038 -0.556 1.00 91.88 479 LYS A N 1
ATOM 3811 C CA . LYS A 1 479 ? 0.810 0.230 -2.004 1.00 91.88 479 LYS A CA 1
ATOM 3812 C C . LYS A 1 479 ? 2.090 0.666 -2.710 1.00 91.88 479 LYS A C 1
ATOM 3814 O O . LYS A 1 479 ? 2.322 0.225 -3.832 1.00 91.88 479 LYS A O 1
ATOM 3819 N N . LYS A 1 480 ? 2.939 1.459 -2.044 1.00 91.19 480 LYS A N 1
ATOM 3820 C CA . LYS A 1 480 ? 4.161 1.996 -2.655 1.00 91.19 480 LYS A CA 1
ATOM 3821 C C . LYS A 1 480 ? 5.069 0.889 -3.198 1.00 91.19 480 LYS A C 1
ATOM 3823 O O . LYS A 1 480 ? 5.457 -0.027 -2.468 1.00 91.19 480 LYS A O 1
ATOM 3828 N N . LYS A 1 481 ? 5.459 1.023 -4.463 1.00 85.31 481 LYS A N 1
ATOM 3829 C CA . LYS A 1 481 ? 6.508 0.260 -5.136 1.00 85.31 481 LYS A CA 1
ATOM 3830 C C . LYS A 1 481 ? 7.877 0.809 -4.722 1.00 85.31 481 LYS A C 1
ATOM 3832 O O . LYS A 1 481 ? 8.108 2.022 -4.671 1.00 85.31 481 LYS A O 1
ATOM 3837 N N . GLY A 1 482 ? 8.782 -0.102 -4.371 1.00 82.44 482 GLY A N 1
ATOM 3838 C CA . GLY A 1 482 ? 10.066 0.227 -3.748 1.00 82.44 482 GLY A CA 1
ATOM 3839 C C . GLY A 1 482 ? 9.997 0.311 -2.213 1.00 82.44 482 GLY A C 1
ATOM 3840 O O . GLY A 1 482 ? 9.150 -0.350 -1.601 1.00 82.44 482 GLY A O 1
ATOM 3841 N N . PRO A 1 483 ? 10.911 1.065 -1.573 1.00 82.75 483 PRO A N 1
ATOM 3842 C CA . PRO A 1 483 ? 10.988 1.147 -0.118 1.00 82.75 483 PRO A CA 1
ATOM 3843 C C . PRO A 1 483 ? 9.728 1.755 0.506 1.00 82.75 483 PRO A C 1
ATOM 3845 O O . PRO A 1 483 ? 9.332 2.861 0.152 1.00 82.75 483 PRO A O 1
ATOM 3848 N N . LEU A 1 484 ? 9.115 1.042 1.456 1.00 88.56 484 LEU A N 1
ATOM 3849 C CA . LEU A 1 484 ? 7.915 1.513 2.166 1.00 88.56 484 LEU A CA 1
ATOM 3850 C C . LEU A 1 484 ? 8.243 2.521 3.275 1.00 88.56 484 LEU A C 1
ATOM 3852 O O . LEU A 1 484 ? 7.406 3.355 3.613 1.00 88.56 484 LEU A O 1
ATOM 3856 N N . PHE A 1 485 ? 9.455 2.445 3.830 1.00 87.06 485 PHE A N 1
ATOM 3857 C CA . PHE A 1 485 ? 9.903 3.266 4.950 1.00 87.06 485 PHE A CA 1
ATOM 3858 C C . PHE A 1 485 ? 11.199 4.010 4.623 1.00 87.06 485 PHE A C 1
ATOM 3860 O O . PHE A 1 485 ? 12.053 3.517 3.879 1.00 87.06 485 PHE A O 1
ATOM 3867 N N . GLY A 1 486 ? 11.375 5.171 5.255 1.00 82.25 486 GLY A N 1
ATOM 3868 C CA . GLY A 1 486 ? 12.608 5.960 5.207 1.00 82.25 486 GLY A CA 1
ATOM 3869 C C . GLY A 1 486 ? 12.523 7.229 4.357 1.00 82.25 486 GLY A C 1
ATOM 3870 O O . GLY A 1 486 ? 11.447 7.798 4.157 1.00 82.25 486 GLY A O 1
ATOM 3871 N N . ASP A 1 487 ? 13.688 7.676 3.891 1.00 84.19 487 ASP A N 1
ATOM 3872 C CA . ASP A 1 487 ? 13.903 8.979 3.254 1.00 84.19 487 ASP A CA 1
ATOM 3873 C C . ASP A 1 487 ? 13.676 8.905 1.731 1.00 84.19 487 ASP A C 1
ATOM 3875 O O . ASP A 1 487 ? 14.580 9.188 0.942 1.00 84.19 487 ASP A O 1
ATOM 3879 N N . TRP A 1 488 ? 12.471 8.485 1.337 1.00 86.75 488 TRP A N 1
ATOM 3880 C CA . TRP A 1 488 ? 12.073 8.261 -0.056 1.00 86.75 488 TRP A CA 1
ATOM 3881 C C . TRP A 1 488 ? 10.741 8.943 -0.383 1.00 86.75 488 TRP A C 1
ATOM 3883 O O . TRP A 1 488 ? 9.812 8.922 0.431 1.00 86.75 488 TRP A O 1
ATOM 3893 N N . GLY A 1 489 ? 10.622 9.482 -1.593 1.00 89.69 489 GLY A N 1
ATOM 3894 C CA . GLY A 1 489 ? 9.408 10.114 -2.110 1.00 89.69 489 GLY A CA 1
ATOM 3895 C C . GLY A 1 489 ? 8.309 9.143 -2.563 1.00 89.69 489 GLY A C 1
ATOM 3896 O O . GLY A 1 489 ? 8.061 8.112 -1.925 1.00 89.69 489 GLY A O 1
ATOM 3897 N N . CYS A 1 490 ? 7.627 9.489 -3.658 1.00 91.31 490 CYS A N 1
ATOM 3898 C CA . CYS A 1 490 ? 6.564 8.682 -4.272 1.00 91.31 490 CYS A CA 1
ATOM 3899 C C . CYS A 1 490 ? 7.082 7.645 -5.289 1.00 91.31 490 CYS A C 1
ATOM 3901 O O . CYS A 1 490 ? 8.285 7.522 -5.527 1.00 91.31 490 CYS A O 1
ATOM 3903 N N . ASP A 1 491 ? 6.182 6.806 -5.798 1.00 87.62 491 ASP A N 1
ATOM 3904 C CA . ASP A 1 491 ? 6.361 6.008 -7.017 1.00 87.62 491 ASP A CA 1
ATOM 3905 C C . ASP A 1 491 ? 5.517 6.566 -8.185 1.00 87.62 491 ASP A C 1
ATOM 3907 O O . ASP A 1 491 ? 4.832 7.575 -8.033 1.00 87.62 491 ASP A O 1
ATOM 3911 N N . ASP A 1 492 ? 5.544 5.895 -9.342 1.00 82.00 492 ASP A N 1
ATOM 3912 C CA . ASP A 1 492 ? 4.827 6.302 -10.568 1.00 82.00 492 ASP A CA 1
ATOM 3913 C C . ASP A 1 492 ? 3.285 6.309 -10.433 1.00 82.00 492 ASP A C 1
ATOM 3915 O O . ASP A 1 492 ? 2.572 6.886 -11.264 1.00 82.00 492 ASP A O 1
ATOM 3919 N N . ASP A 1 493 ? 2.750 5.676 -9.383 1.00 83.12 493 ASP A N 1
ATOM 3920 C CA . ASP A 1 493 ? 1.322 5.659 -9.049 1.00 83.12 493 ASP A CA 1
ATOM 3921 C C . ASP A 1 493 ? 0.957 6.683 -7.961 1.00 83.12 493 ASP A C 1
ATOM 3923 O O . ASP A 1 493 ? -0.178 6.700 -7.481 1.00 83.12 493 ASP A O 1
ATOM 3927 N N . GLY A 1 494 ? 1.903 7.541 -7.563 1.00 89.75 494 GLY A N 1
ATOM 3928 C CA . GLY A 1 494 ? 1.701 8.546 -6.523 1.00 89.75 494 GLY A CA 1
ATOM 3929 C C . GLY A 1 494 ? 1.661 7.966 -5.105 1.00 89.75 494 GLY A C 1
ATOM 3930 O O . GLY A 1 494 ? 1.295 8.666 -4.160 1.00 89.75 494 GLY A O 1
ATOM 3931 N N . ALA A 1 495 ? 2.037 6.700 -4.898 1.00 93.12 495 ALA A N 1
ATOM 3932 C CA . ALA A 1 495 ? 2.089 6.111 -3.566 1.00 93.12 495 ALA A CA 1
ATOM 3933 C C . ALA A 1 495 ? 3.394 6.499 -2.853 1.00 93.12 495 ALA A C 1
ATOM 3935 O O . ALA A 1 495 ? 4.500 6.321 -3.370 1.00 93.12 495 ALA A O 1
ATOM 3936 N N . VAL A 1 496 ? 3.267 7.043 -1.642 1.00 94.44 496 VAL A N 1
ATOM 3937 C CA . VAL A 1 496 ? 4.378 7.635 -0.880 1.00 94.44 496 VAL A CA 1
ATOM 3938 C C . VAL A 1 496 ? 4.883 6.720 0.229 1.00 94.44 496 VAL A C 1
ATOM 3940 O O . VAL A 1 496 ? 4.155 5.880 0.757 1.00 94.44 496 VAL A O 1
ATOM 3943 N N . SER A 1 497 ? 6.148 6.898 0.606 1.00 92.06 497 SER A N 1
ATOM 3944 C CA . SER A 1 497 ? 6.730 6.200 1.758 1.00 92.06 497 SER A CA 1
ATOM 3945 C C . SER A 1 497 ? 6.147 6.718 3.072 1.00 92.06 497 SER A C 1
ATOM 3947 O O . SER A 1 497 ? 5.714 7.870 3.160 1.00 92.06 497 SER A O 1
ATOM 3949 N N . ASN A 1 498 ? 6.173 5.878 4.110 1.00 92.75 498 ASN A N 1
ATOM 3950 C CA . ASN A 1 498 ? 5.630 6.162 5.443 1.00 92.75 498 ASN A CA 1
ATOM 3951 C C . ASN A 1 498 ? 4.142 6.577 5.434 1.00 92.75 498 ASN A C 1
ATOM 3953 O O . ASN A 1 498 ? 3.705 7.297 6.332 1.00 92.75 498 ASN A O 1
ATOM 3957 N N . PHE A 1 499 ? 3.371 6.171 4.415 1.00 96.25 499 PHE A N 1
ATOM 3958 C CA . PHE A 1 499 ? 1.954 6.522 4.325 1.00 96.25 499 PHE A CA 1
ATOM 3959 C C . PHE A 1 499 ? 1.123 5.759 5.360 1.00 96.25 499 PHE A C 1
ATOM 3961 O O . PHE A 1 499 ? 1.134 4.525 5.369 1.00 96.25 499 PHE A O 1
ATOM 3968 N N . VAL A 1 500 ? 0.396 6.488 6.203 1.00 96.94 500 VAL A N 1
ATOM 3969 C CA . VAL A 1 500 ? -0.461 5.938 7.258 1.00 96.94 500 VAL A CA 1
ATOM 3970 C C . VAL A 1 500 ? -1.810 6.643 7.238 1.00 96.94 500 VAL A C 1
ATOM 3972 O O . VAL A 1 500 ? -1.861 7.869 7.159 1.00 96.94 500 VAL A O 1
ATOM 3975 N N . GLU A 1 501 ? -2.876 5.861 7.358 1.00 97.81 501 GLU A N 1
ATOM 3976 C CA . GLU A 1 501 ? -4.223 6.331 7.686 1.00 97.81 501 GLU A CA 1
ATOM 3977 C C . GLU A 1 501 ? -4.483 6.062 9.169 1.00 97.81 501 GLU A C 1
ATOM 3979 O O . GLU A 1 501 ? -4.290 4.934 9.619 1.00 97.81 501 GLU A O 1
ATOM 3984 N N . SER A 1 502 ? -4.894 7.076 9.922 1.00 98.44 502 SER A N 1
ATOM 3985 C CA . SER A 1 502 ? -5.237 6.969 11.339 1.00 98.44 502 SER A CA 1
ATOM 3986 C C . SER A 1 502 ? -6.697 7.353 11.546 1.00 98.44 502 SER A C 1
ATOM 3988 O O . SER A 1 502 ? -7.095 8.462 11.205 1.00 98.44 502 SER A O 1
ATOM 3990 N N . GLU A 1 503 ? -7.469 6.444 12.127 1.00 98.12 503 GLU A N 1
ATOM 3991 C CA . GLU A 1 503 ? -8.882 6.603 12.450 1.00 98.12 503 GLU A CA 1
ATOM 3992 C C . GLU A 1 503 ? -9.062 6.607 13.973 1.00 98.12 503 GLU A C 1
ATOM 3994 O O . GLU A 1 503 ? -8.639 5.671 14.661 1.00 98.12 503 GLU A O 1
ATOM 3999 N N . ILE A 1 504 ? -9.670 7.670 14.501 1.00 98.19 504 ILE A N 1
ATOM 4000 C CA . ILE A 1 504 ? -10.104 7.763 15.898 1.00 98.19 504 ILE A CA 1
ATOM 4001 C C . ILE A 1 504 ? -11.604 7.482 15.952 1.00 98.19 504 ILE A C 1
ATOM 4003 O O . ILE A 1 504 ? -12.360 8.067 15.187 1.00 98.19 504 ILE A O 1
ATOM 4007 N N . ILE A 1 505 ? -12.031 6.590 16.843 1.00 97.62 505 ILE A N 1
ATOM 4008 C CA . ILE A 1 505 ? -13.428 6.182 17.000 1.00 97.62 505 ILE A CA 1
ATOM 4009 C C . ILE A 1 505 ? -13.821 6.368 18.463 1.00 97.62 505 ILE A C 1
ATOM 4011 O O . ILE A 1 505 ? -13.097 5.923 19.358 1.00 97.62 505 ILE A O 1
ATOM 4015 N N . ILE A 1 506 ? -14.968 7.002 18.703 1.00 96.31 506 ILE A N 1
ATOM 4016 C CA . ILE A 1 506 ? -15.624 7.020 20.012 1.00 96.31 506 ILE A CA 1
ATOM 4017 C C . ILE A 1 506 ? -16.981 6.349 19.863 1.00 96.31 506 ILE A C 1
ATOM 4019 O O . ILE A 1 506 ? -17.825 6.801 19.094 1.00 96.31 506 ILE A O 1
ATOM 4023 N N . TYR A 1 507 ? -17.187 5.260 20.591 1.00 94.75 507 TYR A N 1
ATOM 4024 C CA . TYR A 1 507 ? -18.428 4.494 20.545 1.00 94.75 507 TYR A CA 1
ATOM 4025 C C . TYR A 1 507 ? -19.062 4.413 21.930 1.00 94.75 507 TYR A C 1
ATOM 4027 O O . TYR A 1 507 ? -18.405 4.017 22.893 1.00 94.75 507 TYR A O 1
ATOM 4035 N N . CYS A 1 508 ? -20.356 4.708 22.018 1.00 92.19 508 CYS A N 1
ATOM 4036 C CA . CYS A 1 508 ? -21.192 4.379 23.168 1.00 92.19 508 CYS A CA 1
ATOM 4037 C C . CYS A 1 508 ? -22.544 3.831 22.685 1.00 92.19 508 CYS A C 1
ATOM 4039 O O . CYS A 1 508 ? -22.762 3.648 21.490 1.00 92.19 508 CYS A O 1
ATOM 4041 N N . LYS A 1 509 ? -23.468 3.547 23.607 1.00 89.31 509 LYS A N 1
ATOM 4042 C CA . LYS A 1 509 ? -24.806 3.054 23.237 1.00 89.31 509 LYS A CA 1
ATOM 4043 C C . LYS A 1 509 ? -25.665 4.096 22.510 1.00 89.31 509 LYS A C 1
ATOM 4045 O O . LYS A 1 509 ? -26.580 3.698 21.804 1.00 89.31 509 LYS A O 1
ATOM 4050 N N . ARG A 1 510 ? -25.378 5.387 22.705 1.00 90.12 510 ARG A N 1
ATOM 4051 C CA . ARG A 1 510 ? -26.159 6.508 22.162 1.00 90.12 510 ARG A CA 1
ATOM 4052 C C . ARG A 1 510 ? -25.658 6.974 20.803 1.00 90.12 510 ARG A C 1
ATOM 4054 O O . ARG A 1 510 ? -26.453 7.285 19.937 1.00 90.12 510 ARG A O 1
ATOM 4061 N N . PHE A 1 511 ? -24.347 6.971 20.582 1.00 92.38 511 PHE A N 1
ATOM 4062 C CA . PHE A 1 511 ? -23.775 7.450 19.327 1.00 92.38 511 PHE A CA 1
ATOM 4063 C C . PHE A 1 511 ? -22.471 6.748 18.948 1.00 92.38 511 PHE A C 1
ATOM 4065 O O . PHE A 1 511 ? -21.807 6.105 19.772 1.00 92.38 511 PHE A O 1
ATOM 4072 N N . CYS A 1 512 ? -22.068 6.941 17.694 1.00 93.94 512 CYS A N 1
ATOM 4073 C CA . CYS A 1 512 ? -20.744 6.605 17.201 1.00 93.94 512 CYS A CA 1
ATOM 4074 C C . CYS A 1 512 ? -20.120 7.784 16.448 1.00 93.94 512 CYS A C 1
ATOM 4076 O O . CYS A 1 512 ? -20.693 8.300 15.491 1.00 93.94 512 CYS A O 1
ATOM 4078 N N . PHE A 1 513 ? -18.924 8.173 16.877 1.00 96.19 513 PHE A N 1
ATOM 4079 C CA . PHE A 1 513 ? -18.092 9.189 16.249 1.00 96.19 513 PHE A CA 1
ATOM 4080 C C . PHE A 1 513 ? -16.878 8.531 15.590 1.00 96.19 513 PHE A C 1
ATOM 4082 O O . PHE A 1 513 ? -16.253 7.658 16.200 1.00 96.19 513 PHE A O 1
ATOM 4089 N N . SER A 1 514 ? -16.507 8.973 14.388 1.00 97.19 514 SER A N 1
ATOM 4090 C CA . SER A 1 514 ? -15.233 8.615 13.757 1.00 97.19 514 SER A CA 1
ATOM 4091 C C . SER A 1 514 ? -14.609 9.798 13.021 1.00 97.19 514 SER A C 1
ATOM 4093 O O . SER A 1 514 ? -15.305 10.630 12.435 1.00 97.19 514 SER A O 1
ATOM 4095 N N . TYR A 1 515 ? -13.279 9.855 13.031 1.00 98.31 515 TYR A N 1
ATOM 4096 C CA . TYR A 1 515 ? -12.520 10.825 12.255 1.00 98.31 515 TYR A CA 1
ATOM 4097 C C . TYR A 1 515 ? -11.218 10.236 11.712 1.00 98.31 515 TYR A C 1
ATOM 4099 O O . TYR A 1 515 ? -10.445 9.610 12.444 1.00 98.31 515 TYR A O 1
ATOM 4107 N N . VAL A 1 516 ? -10.954 10.469 10.427 1.00 98.31 516 VAL A N 1
ATOM 4108 C CA . VAL A 1 516 ? -9.797 9.945 9.696 1.00 98.31 516 VAL A CA 1
ATOM 4109 C C . VAL A 1 516 ? -8.804 11.061 9.376 1.00 98.31 516 VAL A C 1
ATOM 4111 O O . VAL A 1 516 ? -9.166 12.127 8.883 1.00 98.31 516 VAL A O 1
ATOM 4114 N N . ILE A 1 517 ? -7.519 10.795 9.606 1.00 98.25 517 ILE A N 1
ATOM 4115 C CA . ILE A 1 517 ? -6.398 11.665 9.236 1.00 98.25 517 ILE A CA 1
ATOM 4116 C C . ILE A 1 517 ? -5.378 10.827 8.473 1.00 98.25 517 ILE A C 1
ATOM 4118 O O . ILE A 1 517 ? -5.058 9.706 8.876 1.00 98.25 517 ILE A O 1
ATOM 4122 N N . VAL A 1 518 ? -4.815 11.376 7.397 1.00 97.88 518 VAL A N 1
ATOM 4123 C CA . VAL A 1 518 ? -3.756 10.706 6.635 1.00 97.88 518 VAL A CA 1
ATOM 4124 C C . VAL A 1 518 ? -2.424 11.429 6.784 1.00 97.88 518 VAL A C 1
ATOM 4126 O O . VAL A 1 518 ? -2.335 12.643 6.971 1.00 97.88 518 VAL A O 1
ATOM 4129 N N . ARG A 1 519 ? -1.332 10.680 6.683 1.00 95.38 519 ARG A N 1
ATOM 4130 C CA . ARG A 1 519 ? 0.021 11.236 6.694 1.00 95.38 519 ARG A CA 1
ATOM 4131 C C . ARG A 1 519 ? 0.926 10.453 5.764 1.00 95.38 519 ARG A C 1
ATOM 4133 O O . ARG A 1 519 ? 0.701 9.274 5.521 1.00 95.38 519 ARG A O 1
ATOM 4140 N N . GLY A 1 520 ? 1.978 11.090 5.270 1.00 94.12 520 GLY A N 1
ATOM 4141 C CA . GLY A 1 520 ? 2.992 10.415 4.464 1.00 94.12 520 GLY A CA 1
ATOM 4142 C C . GLY A 1 520 ? 4.112 11.348 4.042 1.00 94.12 520 GLY A C 1
ATOM 4143 O O . GLY A 1 520 ? 4.081 12.547 4.319 1.00 94.12 520 GLY A O 1
ATOM 4144 N N . ASN A 1 521 ? 5.127 10.808 3.379 1.00 93.44 521 ASN A N 1
ATOM 4145 C CA . ASN A 1 521 ? 6.175 11.632 2.789 1.00 93.44 521 ASN A CA 1
ATOM 4146 C C . ASN A 1 521 ? 5.626 12.539 1.667 1.00 93.44 521 ASN A C 1
ATOM 4148 O O . ASN A 1 521 ? 4.545 12.309 1.119 1.00 93.44 521 ASN A O 1
ATOM 4152 N N . VAL A 1 522 ? 6.398 13.575 1.324 1.00 92.19 522 VAL A N 1
ATOM 4153 C CA . VAL A 1 522 ? 6.100 14.516 0.230 1.00 92.19 522 VAL A CA 1
ATOM 4154 C C . VAL A 1 522 ? 5.939 13.739 -1.089 1.00 92.19 522 VAL A C 1
ATOM 4156 O O . VAL A 1 522 ? 6.818 12.922 -1.391 1.00 92.19 522 VAL A O 1
ATOM 4159 N N . PRO A 1 523 ? 4.864 13.958 -1.879 1.00 93.62 523 PRO A N 1
ATOM 4160 C CA . PRO A 1 523 ? 4.484 13.096 -2.999 1.00 93.62 523 PRO A CA 1
ATOM 4161 C C . PRO A 1 523 ? 5.212 13.493 -4.294 1.00 93.62 523 PRO A C 1
ATOM 4163 O O . PRO A 1 523 ? 4.593 13.721 -5.325 1.00 93.62 523 PRO A O 1
ATOM 4166 N N . THR A 1 524 ? 6.533 13.631 -4.229 1.00 91.44 524 THR A N 1
ATOM 4167 C CA . THR A 1 524 ? 7.395 13.954 -5.376 1.00 91.44 524 THR A CA 1
ATOM 4168 C C . THR A 1 524 ? 8.520 12.923 -5.469 1.00 91.44 524 THR A C 1
ATOM 4170 O O . THR A 1 524 ? 8.682 12.098 -4.565 1.00 91.44 524 THR A O 1
ATOM 4173 N N . PHE A 1 525 ? 9.277 12.899 -6.564 1.00 87.94 525 PHE A N 1
ATOM 4174 C CA . PHE A 1 525 ? 10.368 11.939 -6.756 1.00 87.94 525 PHE A CA 1
ATOM 4175 C C . PHE A 1 525 ? 11.673 12.435 -6.144 1.00 87.94 525 PHE A C 1
ATOM 4177 O O . PHE A 1 525 ? 12.411 13.208 -6.756 1.00 87.94 525 PHE A O 1
ATOM 4184 N N . TRP A 1 526 ? 11.977 11.964 -4.939 1.00 89.19 526 TRP A N 1
ATOM 4185 C CA . TRP A 1 526 ? 13.200 12.333 -4.240 1.00 89.19 526 TRP A CA 1
ATOM 4186 C C . TRP A 1 526 ? 13.750 11.193 -3.381 1.00 89.19 526 TRP A C 1
ATOM 4188 O O . TRP A 1 526 ? 13.017 10.309 -2.929 1.00 89.19 526 TRP A O 1
ATOM 4198 N N . GLU A 1 527 ? 15.054 11.242 -3.138 1.00 85.69 527 GLU A N 1
ATOM 4199 C CA . GLU A 1 527 ? 15.770 10.377 -2.201 1.00 85.69 527 GLU A CA 1
ATOM 4200 C C . GLU A 1 527 ? 16.874 11.173 -1.486 1.00 85.69 527 GLU A C 1
ATOM 4202 O O . GLU A 1 527 ? 17.410 12.149 -2.025 1.00 85.69 527 GLU A O 1
ATOM 4207 N N . LEU A 1 528 ? 17.229 10.764 -0.264 1.00 81.62 528 LEU A N 1
ATOM 4208 C CA . LEU A 1 528 ? 18.421 11.279 0.414 1.00 81.62 528 LEU A CA 1
ATOM 4209 C C . LEU A 1 528 ? 19.605 10.328 0.234 1.00 81.62 528 LEU A C 1
ATOM 4211 O O . LEU A 1 528 ? 19.612 9.220 0.771 1.00 81.62 528 LEU A O 1
ATOM 4215 N N . GLN A 1 529 ? 20.653 10.802 -0.440 1.00 73.50 529 GLN A N 1
ATOM 4216 C CA . GLN A 1 529 ? 21.908 10.065 -0.596 1.00 73.50 529 GLN A CA 1
ATOM 4217 C C . GLN A 1 529 ? 22.984 10.568 0.375 1.00 73.50 529 GLN A C 1
ATOM 4219 O O . GLN A 1 529 ? 23.047 11.758 0.697 1.00 73.50 529 GLN A O 1
ATOM 4224 N N . ASN A 1 530 ? 23.865 9.668 0.823 1.00 63.75 530 ASN A N 1
ATOM 4225 C CA . ASN A 1 530 ? 25.050 10.035 1.603 1.00 63.75 530 ASN A CA 1
ATOM 4226 C C . ASN A 1 530 ? 26.167 10.525 0.665 1.00 63.75 530 ASN A C 1
ATOM 4228 O O . ASN A 1 530 ? 26.497 9.860 -0.313 1.00 63.75 530 ASN A O 1
ATOM 4232 N N . SER A 1 531 ? 26.775 11.666 0.982 1.00 51.41 531 SER A N 1
ATOM 4233 C CA . SER A 1 531 ? 27.907 12.237 0.250 1.00 51.41 531 SER A CA 1
ATOM 4234 C C . SER A 1 531 ? 29.233 11.691 0.791 1.00 51.41 531 SER A C 1
ATOM 4236 O O . SER A 1 531 ? 29.600 11.943 1.940 1.00 51.41 531 SER A O 1
ATOM 4238 N N . PHE A 1 532 ? 29.976 10.945 -0.030 1.00 50.97 532 PHE A N 1
ATOM 4239 C CA . PHE A 1 532 ? 31.266 10.347 0.338 1.00 50.97 532 PHE A CA 1
ATOM 4240 C C . PHE A 1 532 ? 32.442 11.285 0.008 1.00 50.97 532 PHE A C 1
ATOM 4242 O O . PHE A 1 532 ? 33.263 11.008 -0.860 1.00 50.97 532 PHE A O 1
ATOM 4249 N N . GLY A 1 533 ? 32.534 12.424 0.699 1.00 47.75 533 GLY A N 1
ATOM 4250 C CA . GLY A 1 533 ? 33.694 13.325 0.617 1.00 47.75 533 GLY A CA 1
ATOM 4251 C C . GLY A 1 533 ? 34.647 13.174 1.811 1.00 47.75 533 GLY A C 1
ATOM 4252 O O . GLY A 1 533 ? 34.185 13.043 2.942 1.00 47.75 533 GLY A O 1
ATOM 4253 N N . LYS A 1 534 ? 35.973 13.296 1.609 1.00 41.78 534 LYS A N 1
ATOM 4254 C CA . LYS A 1 534 ? 36.993 13.276 2.693 1.00 41.78 534 LYS A CA 1
ATOM 4255 C C . LYS A 1 534 ? 36.728 14.301 3.819 1.00 41.78 534 LYS A C 1
ATOM 4257 O O . LYS A 1 534 ? 37.071 14.037 4.964 1.00 41.78 534 LYS A O 1
ATOM 4262 N N . LYS A 1 535 ? 36.070 15.435 3.522 1.00 42.28 535 LYS A N 1
ATOM 4263 C CA . LYS A 1 535 ? 35.610 16.439 4.514 1.00 42.28 535 LYS A CA 1
ATOM 4264 C C . LYS A 1 535 ? 34.235 16.126 5.145 1.00 42.28 535 LYS A C 1
ATOM 4266 O O . LYS A 1 535 ? 33.859 16.758 6.125 1.00 42.28 535 LYS A O 1
ATOM 4271 N N . SER A 1 536 ? 33.477 15.171 4.599 1.00 45.94 536 SER A N 1
ATOM 4272 C CA . SER A 1 536 ? 32.096 14.839 5.000 1.00 45.94 536 SER A CA 1
ATOM 4273 C C . SER A 1 536 ? 32.015 13.773 6.102 1.00 45.94 536 SER A C 1
ATOM 4275 O O . SER A 1 536 ? 31.037 13.730 6.838 1.00 45.94 536 SER A O 1
ATOM 4277 N N . ILE A 1 537 ? 33.080 12.987 6.301 1.00 44.78 537 ILE A N 1
ATOM 4278 C CA . ILE A 1 537 ? 33.174 11.956 7.356 1.00 44.78 537 ILE A CA 1
ATOM 4279 C C . ILE A 1 537 ? 33.050 12.559 8.776 1.00 44.78 537 ILE A C 1
ATOM 4281 O O . ILE A 1 537 ? 32.694 11.858 9.719 1.00 44.78 537 ILE A O 1
ATOM 4285 N N . ILE A 1 538 ? 33.288 13.868 8.929 1.00 42.00 538 ILE A N 1
ATOM 4286 C CA . ILE A 1 538 ? 33.318 14.577 10.221 1.00 42.00 538 ILE A CA 1
ATOM 4287 C C . ILE A 1 538 ? 32.100 15.519 10.401 1.00 42.00 538 ILE A C 1
ATOM 4289 O O . ILE A 1 538 ? 31.824 15.977 11.509 1.00 42.00 538 ILE A O 1
ATOM 4293 N N . SER A 1 539 ? 31.313 15.787 9.349 1.00 43.31 539 SER A N 1
ATOM 4294 C CA . SER A 1 539 ? 30.162 16.705 9.410 1.00 43.31 539 SER A CA 1
ATOM 4295 C C . SER A 1 539 ? 28.841 15.966 9.644 1.00 43.31 539 SER A C 1
ATOM 4297 O O . SER A 1 539 ? 28.518 15.009 8.945 1.00 43.31 539 SER A O 1
ATOM 4299 N N . LYS A 1 540 ? 28.014 16.466 10.575 1.00 45.19 540 LYS A N 1
ATOM 4300 C CA . LYS A 1 540 ? 26.636 15.988 10.819 1.00 45.19 540 LYS A CA 1
ATOM 4301 C C . LYS A 1 540 ? 25.675 16.219 9.629 1.00 45.19 540 LYS A C 1
ATOM 4303 O O . LYS A 1 540 ? 24.559 15.709 9.672 1.00 45.19 540 LYS A O 1
ATOM 4308 N N . ASN A 1 541 ? 26.106 16.924 8.575 1.00 50.81 541 ASN A N 1
ATOM 4309 C CA . ASN A 1 541 ? 25.328 17.239 7.368 1.00 50.81 541 ASN A CA 1
ATOM 4310 C C . ASN A 1 541 ? 25.907 16.563 6.107 1.00 50.81 541 ASN A C 1
ATOM 4312 O O . ASN A 1 541 ? 26.332 17.232 5.169 1.00 50.81 541 ASN A O 1
ATOM 4316 N N . SER A 1 542 ? 25.937 15.229 6.072 1.00 58.34 542 SER A N 1
ATOM 4317 C CA . SER A 1 542 ? 26.442 14.449 4.928 1.00 58.34 542 SER A CA 1
ATOM 4318 C C . SER A 1 542 ? 25.363 13.986 3.935 1.00 58.34 542 SER A C 1
ATOM 4320 O O . SER A 1 542 ? 25.685 13.261 2.997 1.00 58.34 542 SER A O 1
ATOM 4322 N N . LYS A 1 543 ? 24.091 14.385 4.103 1.00 69.19 543 LYS A N 1
ATOM 4323 C CA . LYS A 1 543 ? 22.990 13.996 3.200 1.00 69.19 543 LYS A CA 1
ATOM 4324 C C . LYS A 1 543 ? 22.734 15.052 2.120 1.00 69.19 543 LYS A C 1
ATOM 4326 O O . LYS A 1 543 ? 22.645 16.237 2.435 1.00 69.19 543 LYS A O 1
ATOM 4331 N N . LYS A 1 544 ? 22.561 14.614 0.870 1.00 78.88 544 LYS A N 1
ATOM 4332 C CA . LYS A 1 544 ? 22.180 15.447 -0.283 1.00 78.88 544 LYS A CA 1
ATOM 4333 C C . LYS A 1 544 ? 20.811 15.007 -0.812 1.00 78.88 544 LYS A C 1
ATOM 4335 O O . LYS A 1 544 ? 20.577 13.806 -0.947 1.00 78.88 544 LYS A O 1
ATOM 4340 N N . LEU A 1 545 ? 19.937 15.972 -1.116 1.00 83.50 545 LEU A N 1
ATOM 4341 C CA . LEU A 1 545 ? 18.686 15.722 -1.837 1.00 83.50 545 LEU A CA 1
ATOM 4342 C C . LEU A 1 545 ? 18.997 15.395 -3.295 1.00 83.50 545 LEU A C 1
ATOM 4344 O O . LEU A 1 545 ? 19.726 16.137 -3.956 1.00 83.50 545 LEU A O 1
ATOM 4348 N N . VAL A 1 546 ? 18.429 14.305 -3.792 1.00 83.25 546 VAL A N 1
ATOM 4349 C CA . VAL A 1 546 ? 18.453 13.968 -5.213 1.00 83.25 546 VAL A CA 1
ATOM 4350 C C . VAL A 1 546 ? 17.014 13.878 -5.692 1.00 83.25 546 VAL A C 1
ATOM 4352 O O . VAL A 1 546 ? 16.256 13.037 -5.212 1.00 83.25 546 VAL A O 1
ATOM 4355 N N . LEU A 1 547 ? 16.643 14.751 -6.630 1.00 84.12 547 LEU A N 1
ATOM 4356 C CA . LEU A 1 547 ? 15.398 14.626 -7.382 1.00 84.12 547 LEU A CA 1
ATOM 4357 C C . LEU A 1 547 ? 15.619 13.570 -8.468 1.00 84.12 547 LEU A C 1
ATOM 4359 O O . LEU A 1 547 ? 16.483 13.720 -9.339 1.00 84.12 547 LEU A O 1
ATOM 4363 N N . THR A 1 548 ? 14.915 12.445 -8.358 1.00 76.44 548 THR A N 1
ATOM 4364 C CA . THR A 1 548 ? 15.225 11.241 -9.147 1.00 76.44 548 THR A CA 1
ATOM 4365 C C . THR A 1 548 ? 14.569 11.244 -10.528 1.00 76.44 548 THR A C 1
ATOM 4367 O O . THR A 1 548 ? 14.993 10.486 -11.401 1.00 76.44 548 THR A O 1
ATOM 4370 N N . ARG A 1 549 ? 13.582 12.119 -10.753 1.00 75.88 549 ARG A N 1
ATOM 4371 C CA . ARG A 1 549 ? 12.829 12.269 -12.008 1.00 75.88 549 ARG A CA 1
ATOM 4372 C C . ARG A 1 549 ? 12.707 13.743 -12.403 1.00 75.88 549 ARG A C 1
ATOM 4374 O O . ARG A 1 549 ? 12.968 14.623 -11.585 1.00 75.88 549 ARG A O 1
ATOM 4381 N N . SER A 1 550 ? 12.312 13.993 -13.651 1.00 76.25 550 SER A N 1
ATOM 4382 C CA . SER A 1 550 ? 11.960 15.332 -14.138 1.00 76.25 550 SER A CA 1
ATOM 4383 C C . SER A 1 550 ? 10.728 15.895 -13.435 1.00 76.25 550 SER A C 1
ATOM 4385 O O . SER A 1 550 ? 9.935 15.157 -12.841 1.00 76.25 550 SER A O 1
ATOM 4387 N N . PHE A 1 551 ? 10.561 17.213 -13.542 1.00 83.38 551 PHE A N 1
ATOM 4388 C CA . PHE A 1 551 ? 9.418 17.917 -12.981 1.00 83.38 551 PHE A CA 1
ATOM 4389 C C . PHE A 1 551 ? 8.096 17.385 -13.548 1.00 83.38 551 PHE A C 1
ATOM 4391 O O . PHE A 1 551 ? 7.192 17.078 -12.787 1.00 83.38 551 PHE A O 1
ATOM 4398 N N . GLU A 1 552 ? 7.972 17.189 -14.860 1.00 77.81 552 GLU A N 1
ATOM 4399 C CA . GLU A 1 552 ? 6.722 16.722 -15.470 1.00 77.81 552 GLU A CA 1
ATOM 4400 C C . GLU A 1 552 ? 6.332 15.307 -15.018 1.00 77.81 552 GLU A C 1
ATOM 4402 O O . GLU A 1 552 ? 5.172 15.053 -14.695 1.00 77.81 552 GLU A O 1
ATOM 4407 N N . ALA A 1 553 ? 7.301 14.392 -14.928 1.00 74.12 553 ALA A N 1
ATOM 4408 C CA . ALA A 1 553 ? 7.059 13.045 -14.418 1.00 74.12 553 ALA A CA 1
ATOM 4409 C C . ALA A 1 553 ? 6.640 13.067 -12.939 1.00 74.12 553 ALA A C 1
ATOM 4411 O O . ALA A 1 553 ? 5.702 12.376 -12.537 1.00 74.12 553 ALA A O 1
ATOM 4412 N N . ALA A 1 554 ? 7.304 13.900 -12.132 1.00 85.38 554 ALA A N 1
ATOM 4413 C CA . ALA A 1 554 ? 6.932 14.122 -10.741 1.00 85.38 554 ALA A CA 1
ATOM 4414 C C . ALA A 1 554 ? 5.551 14.763 -10.600 1.00 85.38 554 ALA A C 1
ATOM 4416 O O . ALA A 1 554 ? 4.784 14.329 -9.746 1.00 85.38 554 ALA A O 1
ATOM 4417 N N . GLN A 1 555 ? 5.199 15.717 -11.463 1.00 87.88 555 GLN A N 1
ATOM 4418 C CA . GLN A 1 555 ? 3.891 16.364 -11.474 1.00 87.88 555 GLN A CA 1
ATOM 4419 C C . GLN A 1 555 ? 2.772 15.363 -11.762 1.00 87.88 555 GLN A C 1
ATOM 4421 O O . GLN A 1 555 ? 1.706 15.437 -11.153 1.00 87.88 555 GLN A O 1
ATOM 4426 N N . HIS A 1 556 ? 3.011 14.403 -12.655 1.00 82.88 556 HIS A N 1
ATOM 4427 C CA . HIS A 1 556 ? 2.041 13.354 -12.953 1.00 82.88 556 HIS A CA 1
ATOM 4428 C C . HIS A 1 556 ? 1.760 12.462 -11.735 1.00 82.88 556 HIS A C 1
ATOM 4430 O O . HIS A 1 556 ? 0.608 12.284 -11.336 1.00 82.88 556 HIS A O 1
ATOM 4436 N N . ALA A 1 557 ? 2.813 11.950 -11.090 1.00 86.31 557 ALA A N 1
ATOM 4437 C CA . ALA A 1 557 ? 2.679 11.155 -9.866 1.00 86.31 557 ALA A CA 1
ATOM 4438 C C . ALA A 1 557 ? 2.061 11.965 -8.708 1.00 86.31 557 ALA A C 1
ATOM 4440 O O . ALA A 1 557 ? 1.238 11.447 -7.951 1.00 86.31 557 ALA A O 1
ATOM 4441 N N . PHE A 1 558 ? 2.414 13.249 -8.600 1.00 93.81 558 PHE A N 1
ATOM 4442 C CA . PHE A 1 558 ? 1.844 14.191 -7.639 1.00 93.81 558 PHE A CA 1
ATOM 4443 C C . PHE A 1 558 ? 0.334 14.356 -7.839 1.00 93.81 558 PHE A C 1
ATOM 4445 O O . PHE A 1 558 ? -0.427 14.273 -6.880 1.00 93.81 558 PHE A O 1
ATOM 4452 N N . THR A 1 559 ? -0.106 14.534 -9.085 1.00 90.69 559 THR A N 1
ATOM 4453 C CA . THR A 1 559 ? -1.523 14.699 -9.442 1.00 90.69 559 THR A CA 1
ATOM 4454 C C . THR A 1 559 ? -2.316 13.439 -9.087 1.00 90.69 559 THR A C 1
ATOM 4456 O O . THR A 1 559 ? -3.270 13.526 -8.316 1.00 90.69 559 THR A O 1
ATOM 4459 N N . LYS A 1 560 ? -1.834 12.253 -9.495 1.00 88.25 560 LYS A N 1
ATOM 4460 C CA . LYS A 1 560 ? -2.429 10.953 -9.124 1.00 88.25 560 LYS A CA 1
ATOM 4461 C C . LYS A 1 560 ? -2.576 10.761 -7.615 1.00 88.25 560 LYS A C 1
ATOM 4463 O O . LYS A 1 560 ? -3.549 10.161 -7.157 1.00 88.25 560 LYS A O 1
ATOM 4468 N N . HIS A 1 561 ? -1.593 11.215 -6.835 1.00 94.31 561 HIS A N 1
ATOM 4469 C CA . HIS A 1 561 ? -1.638 11.102 -5.380 1.00 94.31 561 HIS A CA 1
ATOM 4470 C C . HIS A 1 561 ? -2.855 11.834 -4.806 1.00 94.31 561 HIS A C 1
ATOM 4472 O O . HIS A 1 561 ? -3.611 11.254 -4.028 1.00 94.31 561 HIS A O 1
ATOM 4478 N N . PHE A 1 562 ? -3.052 13.094 -5.202 1.00 94.88 562 PHE A N 1
ATOM 4479 C CA . PHE A 1 562 ? -4.167 13.903 -4.718 1.00 94.88 562 PHE A CA 1
ATOM 4480 C C . PHE A 1 562 ? -5.506 13.491 -5.327 1.00 94.88 562 PHE A C 1
ATOM 4482 O O . PHE A 1 562 ? -6.494 13.510 -4.610 1.00 94.88 562 PHE A O 1
ATOM 4489 N N . GLU A 1 563 ? -5.548 13.031 -6.578 1.00 90.00 563 GLU A N 1
ATOM 4490 C CA . GLU A 1 563 ? -6.748 12.409 -7.162 1.00 90.00 563 GLU A CA 1
ATOM 4491 C C . GLU A 1 563 ? -7.188 11.176 -6.376 1.00 90.00 563 GLU A C 1
ATOM 4493 O O . GLU A 1 563 ? -8.355 11.056 -6.016 1.00 90.00 563 GLU A O 1
ATOM 4498 N N . SER A 1 564 ? -6.253 10.284 -6.033 1.00 90.50 564 SER A N 1
ATOM 4499 C CA . SER A 1 564 ? -6.571 9.089 -5.247 1.00 90.50 564 SER A CA 1
ATOM 4500 C C . SER A 1 564 ? -7.107 9.424 -3.856 1.00 90.50 564 SER A C 1
ATOM 4502 O O . SER A 1 564 ? -7.915 8.659 -3.339 1.00 90.50 564 SER A O 1
ATOM 4504 N N . LEU A 1 565 ? -6.628 10.503 -3.230 1.00 93.56 565 LEU A N 1
ATOM 4505 C CA . LEU A 1 565 ? -7.149 10.967 -1.943 1.00 93.56 565 LEU A CA 1
ATOM 4506 C C . LEU A 1 565 ? -8.491 11.684 -2.108 1.00 93.56 565 LEU A C 1
ATOM 4508 O O . LEU A 1 565 ? -9.373 11.489 -1.282 1.00 93.56 565 LEU A O 1
ATOM 4512 N N . GLY A 1 566 ? -8.654 12.461 -3.179 1.00 92.19 566 GLY A N 1
ATOM 4513 C CA . GLY A 1 566 ? -9.851 13.252 -3.434 1.00 92.19 566 GLY A CA 1
ATOM 4514 C C . GLY A 1 566 ? -11.059 12.381 -3.749 1.00 92.19 566 GLY A C 1
ATOM 4515 O O . GLY A 1 566 ? -12.137 12.602 -3.216 1.00 92.19 566 GLY A O 1
ATOM 4516 N N . ILE A 1 567 ? -10.848 11.312 -4.524 1.00 88.38 567 ILE A N 1
ATOM 4517 C CA . ILE A 1 567 ? -11.862 10.280 -4.781 1.00 88.38 567 ILE A CA 1
ATOM 4518 C C . ILE A 1 567 ? -12.286 9.583 -3.480 1.00 88.38 567 ILE A C 1
ATOM 4520 O O . ILE A 1 567 ? -13.446 9.216 -3.334 1.00 88.38 567 ILE A O 1
ATOM 4524 N N . GLN A 1 568 ? -11.352 9.378 -2.547 1.00 90.44 568 GLN A N 1
ATOM 4525 C CA . GLN A 1 568 ? -11.619 8.624 -1.323 1.00 90.44 568 GLN A CA 1
ATOM 4526 C C . GLN A 1 568 ? -12.239 9.467 -0.202 1.00 90.44 568 GLN A C 1
ATOM 4528 O O . GLN A 1 568 ? -13.024 8.938 0.580 1.00 90.44 568 GLN A O 1
ATOM 4533 N N . TYR A 1 569 ? -11.840 10.731 -0.065 1.00 93.19 569 TYR A N 1
ATOM 4534 C CA . TYR A 1 569 ? -12.178 11.545 1.106 1.00 93.19 569 TYR A CA 1
ATOM 4535 C C . TYR A 1 569 ? -12.840 12.882 0.781 1.00 93.19 569 TYR A C 1
ATOM 4537 O O . TYR A 1 569 ? -13.249 13.562 1.715 1.00 93.19 569 TYR A O 1
ATOM 4545 N N . GLY A 1 570 ? -12.928 13.279 -0.490 1.00 92.88 570 GLY A N 1
ATOM 4546 C CA . GLY A 1 570 ? -13.350 14.624 -0.870 1.00 92.88 570 GLY A CA 1
ATOM 4547 C C . GLY A 1 570 ? -12.220 15.639 -0.708 1.00 92.88 570 GLY A C 1
ATOM 4548 O O . GLY A 1 570 ? -11.106 15.422 -1.189 1.00 92.88 570 GLY A O 1
ATOM 4549 N N . ASP A 1 571 ? -12.500 16.767 -0.061 1.00 95.38 571 ASP A N 1
ATOM 4550 C CA . ASP A 1 571 ? -11.547 17.873 0.053 1.00 95.38 571 ASP A CA 1
ATOM 4551 C C . ASP A 1 571 ? -10.278 17.492 0.829 1.00 95.38 571 ASP A C 1
ATOM 4553 O O . ASP A 1 571 ? -10.284 16.663 1.735 1.00 95.38 571 ASP A O 1
ATOM 4557 N N . ILE A 1 572 ? -9.144 18.103 0.487 1.00 97.31 572 ILE A N 1
ATOM 4558 C CA . ILE A 1 572 ? -7.847 17.785 1.089 1.00 97.31 572 ILE A CA 1
ATOM 4559 C C . ILE A 1 572 ? -7.197 19.059 1.606 1.00 97.31 572 ILE A C 1
ATOM 4561 O O . ILE A 1 572 ? -6.935 19.991 0.845 1.00 97.31 572 ILE A O 1
ATOM 4565 N N . HIS A 1 573 ? -6.835 19.069 2.888 1.00 97.38 573 HIS A N 1
ATOM 4566 C CA . HIS A 1 573 ? -6.003 20.124 3.462 1.00 97.38 573 HIS A CA 1
ATOM 4567 C C . HIS A 1 573 ? -4.639 19.569 3.862 1.00 97.38 573 HIS A C 1
ATOM 4569 O O . HIS A 1 573 ? -4.524 18.704 4.734 1.00 97.38 573 HIS A O 1
ATOM 4575 N N . VAL A 1 574 ? -3.577 20.058 3.227 1.00 96.25 574 VAL A N 1
ATOM 4576 C CA . VAL A 1 574 ? -2.211 19.615 3.505 1.00 96.25 574 VAL A CA 1
ATOM 4577 C C . VAL A 1 574 ? -1.563 20.484 4.571 1.00 96.25 574 VAL A C 1
ATOM 4579 O O . VAL A 1 574 ? -1.471 21.698 4.428 1.00 96.25 574 VAL A O 1
ATOM 4582 N N . ILE A 1 575 ? -1.001 19.852 5.595 1.00 94.00 575 ILE A N 1
ATOM 4583 C CA . ILE A 1 575 ? -0.170 20.530 6.588 1.00 94.00 575 ILE A CA 1
ATOM 4584 C C . ILE A 1 575 ? 1.291 20.247 6.266 1.00 94.00 575 ILE A C 1
ATOM 4586 O O . ILE A 1 575 ? 1.781 19.117 6.410 1.00 94.00 575 ILE A O 1
ATOM 4590 N N . ASP A 1 576 ? 1.993 21.286 5.821 1.00 89.38 576 ASP A N 1
ATOM 4591 C CA . ASP A 1 576 ? 3.404 21.193 5.484 1.00 89.38 576 ASP A CA 1
ATOM 4592 C C . ASP A 1 576 ? 4.298 21.617 6.655 1.00 89.38 576 ASP A C 1
ATOM 4594 O O . ASP A 1 576 ? 4.516 22.801 6.921 1.00 89.38 576 ASP A O 1
ATOM 4598 N N . CYS A 1 577 ? 4.865 20.622 7.339 1.00 82.12 577 CYS A N 1
ATOM 4599 C CA . CYS A 1 577 ? 5.770 20.827 8.470 1.00 82.12 577 CYS A CA 1
ATOM 4600 C C . CYS A 1 577 ? 7.247 21.013 8.077 1.00 82.12 577 CYS A C 1
ATOM 4602 O O . CYS A 1 577 ? 8.116 21.007 8.958 1.00 82.12 577 CYS A O 1
ATOM 4604 N N . LEU A 1 578 ? 7.571 21.140 6.784 1.00 78.25 578 LEU A N 1
ATOM 4605 C CA . LEU A 1 578 ? 8.945 21.368 6.336 1.00 78.25 578 LEU A CA 1
ATOM 4606 C C . LEU A 1 578 ? 9.452 22.751 6.770 1.00 78.25 578 LEU A C 1
ATOM 4608 O O . LEU A 1 578 ? 8.826 23.784 6.511 1.00 78.25 578 LEU A O 1
AT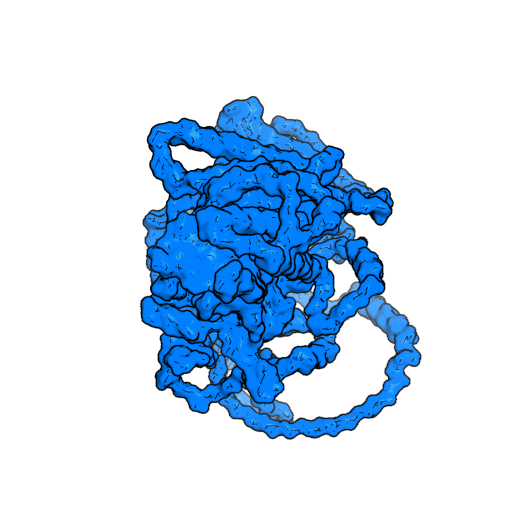OM 4612 N N . LEU A 1 579 ? 10.625 22.760 7.411 1.00 70.88 579 LEU A N 1
ATOM 4613 C CA . LEU A 1 579 ? 11.318 23.977 7.833 1.00 70.88 579 LEU A CA 1
ATOM 4614 C C . LEU A 1 579 ? 11.834 24.773 6.622 1.00 70.88 579 LEU A C 1
ATOM 4616 O O . LEU A 1 579 ? 12.367 24.200 5.672 1.00 70.88 579 LEU A O 1
ATOM 4620 N N . ARG A 1 580 ? 11.735 26.105 6.699 1.00 67.06 580 ARG A N 1
ATOM 4621 C CA . ARG A 1 580 ? 12.206 27.067 5.683 1.00 67.06 580 ARG A CA 1
ATOM 4622 C C . ARG A 1 580 ? 13.702 27.380 5.827 1.00 67.06 580 ARG A C 1
ATOM 4624 O O . ARG A 1 580 ? 14.093 28.538 5.917 1.00 67.06 580 ARG A O 1
ATOM 4631 N N . ASP A 1 581 ? 14.535 26.350 5.915 1.00 73.88 581 ASP A N 1
ATOM 4632 C CA . ASP A 1 581 ? 15.985 26.532 6.027 1.00 73.88 581 ASP A CA 1
ATOM 4633 C C . ASP A 1 581 ? 16.604 26.659 4.625 1.00 73.88 581 ASP A C 1
ATOM 4635 O O . ASP A 1 581 ? 16.827 25.651 3.938 1.00 73.88 581 ASP A O 1
ATOM 4639 N N . GLN A 1 582 ? 16.795 27.909 4.185 1.00 63.97 582 GLN A N 1
ATOM 4640 C CA . GLN A 1 582 ? 17.309 28.268 2.861 1.00 63.97 582 GLN A CA 1
ATOM 4641 C C . GLN A 1 582 ? 18.708 27.665 2.649 1.00 63.97 582 GLN A C 1
ATOM 4643 O O . GLN A 1 582 ? 19.626 27.878 3.435 1.00 63.97 582 GLN A O 1
ATOM 4648 N N . GLY A 1 583 ? 18.866 26.869 1.587 1.00 67.00 583 GLY A N 1
ATOM 4649 C CA . GLY A 1 583 ? 20.112 26.156 1.265 1.00 67.00 583 GLY A CA 1
ATOM 4650 C C . GLY A 1 583 ? 20.223 24.737 1.841 1.00 67.00 583 GLY A C 1
ATOM 4651 O O . GLY A 1 583 ? 21.070 23.964 1.388 1.00 67.00 583 GLY A O 1
ATOM 4652 N N . SER A 1 584 ? 19.348 24.336 2.770 1.00 81.56 584 SER A N 1
ATOM 4653 C CA . SER A 1 584 ? 19.282 22.951 3.254 1.00 81.56 584 SER A CA 1
ATOM 4654 C C . SER A 1 584 ? 18.548 22.028 2.270 1.00 81.56 584 SER A C 1
ATOM 4656 O O . SER A 1 584 ? 17.714 22.467 1.477 1.00 81.56 584 SER A O 1
ATOM 4658 N N . TYR A 1 585 ? 18.775 20.714 2.378 1.00 81.75 585 TYR A N 1
ATOM 4659 C CA . TYR A 1 585 ? 18.002 19.723 1.615 1.00 81.75 585 TYR A CA 1
ATOM 4660 C C . TYR A 1 585 ? 16.496 19.754 1.946 1.00 81.75 585 TYR A C 1
ATOM 4662 O O . TYR A 1 585 ? 15.684 19.326 1.132 1.00 81.75 585 TYR A O 1
ATOM 4670 N N . LYS A 1 586 ? 16.110 20.252 3.132 1.00 83.12 586 LYS A N 1
ATOM 4671 C CA . LYS A 1 586 ? 14.703 20.398 3.539 1.00 83.12 586 LYS A CA 1
ATOM 4672 C C . LYS A 1 586 ? 14.052 21.598 2.860 1.00 83.12 586 LYS A C 1
ATOM 4674 O O . LYS A 1 586 ? 12.929 21.467 2.389 1.00 83.12 586 LYS A O 1
ATOM 4679 N N . GLY A 1 587 ? 14.775 22.718 2.778 1.00 85.38 587 GLY A N 1
ATOM 4680 C CA . GLY A 1 587 ? 14.354 23.907 2.036 1.00 85.38 587 GLY A CA 1
ATOM 4681 C C . GLY A 1 587 ? 14.165 23.589 0.555 1.00 85.38 587 GLY A C 1
ATOM 4682 O O . GLY A 1 587 ? 13.079 23.789 0.033 1.00 85.38 587 GLY A O 1
ATOM 4683 N N . GLN A 1 588 ? 15.153 22.937 -0.068 1.00 87.31 588 GLN A N 1
ATOM 4684 C CA . GLN A 1 588 ? 15.061 22.507 -1.471 1.00 87.31 588 GLN A CA 1
ATOM 4685 C C . GLN A 1 588 ? 13.853 21.594 -1.736 1.00 87.31 588 GLN A C 1
ATOM 4687 O O . GLN A 1 588 ? 13.165 21.752 -2.740 1.00 87.31 588 GLN A O 1
ATOM 4692 N N . LEU A 1 589 ? 13.562 20.646 -0.833 1.00 88.69 589 LEU A N 1
ATOM 4693 C CA . LEU A 1 589 ? 12.389 19.780 -0.982 1.00 88.69 589 LEU A CA 1
ATOM 4694 C C . LEU A 1 589 ? 11.074 20.552 -0.807 1.00 88.69 589 LEU A C 1
ATOM 4696 O O . LEU A 1 589 ? 10.102 20.255 -1.498 1.00 88.69 589 LEU A O 1
ATOM 4700 N N . LYS A 1 590 ? 11.040 21.524 0.110 1.00 88.69 590 LYS A N 1
ATOM 4701 C CA . LYS A 1 590 ? 9.882 22.397 0.321 1.00 88.69 590 LYS A CA 1
ATOM 4702 C C . LYS A 1 590 ? 9.599 23.236 -0.922 1.00 88.69 590 LYS A C 1
ATOM 4704 O O . LYS A 1 590 ? 8.455 23.280 -1.359 1.00 88.69 590 LYS A O 1
ATOM 4709 N N . ASP A 1 591 ? 10.627 23.846 -1.501 1.00 89.62 591 ASP A N 1
ATOM 4710 C CA . ASP A 1 591 ? 10.504 24.667 -2.708 1.00 89.62 591 ASP A CA 1
ATOM 4711 C C . ASP A 1 591 ? 9.982 23.818 -3.876 1.00 89.62 591 ASP A C 1
ATOM 4713 O O . ASP A 1 591 ? 8.939 24.133 -4.447 1.00 89.62 591 ASP A O 1
ATOM 4717 N N . ASN A 1 592 ? 10.586 22.645 -4.107 1.00 90.88 592 ASN A N 1
ATOM 4718 C CA . ASN A 1 592 ? 10.108 21.679 -5.099 1.00 90.88 592 ASN A CA 1
ATOM 4719 C C . ASN A 1 592 ? 8.643 21.264 -4.857 1.00 90.88 592 ASN A C 1
ATOM 4721 O O . ASN A 1 592 ? 7.857 21.142 -5.791 1.00 90.88 592 ASN A O 1
ATOM 4725 N N . TYR A 1 593 ? 8.253 21.010 -3.603 1.00 92.25 593 TYR A N 1
ATOM 4726 C CA . TYR A 1 593 ? 6.868 20.669 -3.266 1.00 92.25 593 TYR A CA 1
ATOM 4727 C C . TYR A 1 593 ? 5.891 21.804 -3.609 1.00 92.25 593 TYR A C 1
ATOM 4729 O O . TYR A 1 593 ? 4.827 21.540 -4.169 1.00 92.25 593 TYR A O 1
ATOM 4737 N N . ARG A 1 594 ? 6.253 23.057 -3.308 1.00 92.06 594 ARG A N 1
ATOM 4738 C CA . ARG A 1 594 ? 5.425 24.235 -3.610 1.00 92.06 594 ARG A CA 1
ATOM 4739 C C . ARG A 1 594 ? 5.252 24.443 -5.107 1.00 92.06 594 ARG A C 1
ATOM 4741 O O . ARG A 1 594 ? 4.138 24.732 -5.531 1.00 92.06 594 ARG A O 1
ATOM 4748 N N . GLU A 1 595 ? 6.312 24.263 -5.889 1.00 94.25 595 GLU A N 1
ATOM 4749 C CA . GLU A 1 595 ? 6.247 24.359 -7.352 1.00 94.25 595 GLU A CA 1
ATOM 4750 C C . GLU A 1 595 ? 5.257 23.339 -7.934 1.00 94.25 595 GLU A C 1
ATOM 4752 O O . GLU A 1 595 ? 4.403 23.698 -8.745 1.00 94.25 595 GLU A O 1
ATOM 4757 N N . HIS A 1 596 ? 5.288 22.086 -7.462 1.00 95.00 596 HIS A N 1
ATOM 4758 C CA . HIS A 1 596 ? 4.319 21.071 -7.892 1.00 95.00 596 HIS A CA 1
ATOM 4759 C C . HIS A 1 596 ? 2.882 21.374 -7.461 1.00 95.00 596 HIS A C 1
ATOM 4761 O O . HIS A 1 596 ? 1.938 21.119 -8.211 1.00 95.00 596 HIS A O 1
ATOM 4767 N N . LEU A 1 597 ? 2.704 21.918 -6.256 1.00 94.00 597 LEU A N 1
ATOM 4768 C CA . LEU A 1 597 ? 1.388 22.290 -5.742 1.00 94.00 597 LEU A CA 1
ATOM 4769 C C . LEU A 1 597 ? 0.778 23.447 -6.553 1.00 94.00 597 LEU A C 1
ATOM 4771 O O . LEU A 1 597 ? -0.389 23.386 -6.927 1.00 94.00 597 LEU A O 1
ATOM 4775 N N . GLN A 1 598 ? 1.587 24.449 -6.911 1.00 94.38 598 GLN A N 1
ATOM 4776 C CA . GLN A 1 598 ? 1.182 25.535 -7.809 1.00 94.38 598 GLN A CA 1
ATOM 4777 C C . GLN A 1 598 ? 0.841 25.021 -9.208 1.00 94.38 598 GLN A C 1
ATOM 4779 O O . GLN A 1 598 ? -0.205 25.362 -9.755 1.00 94.38 598 GLN A O 1
ATOM 4784 N N . ALA A 1 599 ? 1.682 24.154 -9.777 1.00 91.81 599 ALA A N 1
ATOM 4785 C CA . ALA A 1 599 ? 1.408 23.542 -11.072 1.00 91.81 599 ALA A CA 1
ATOM 4786 C C . ALA A 1 599 ? 0.117 22.703 -11.056 1.00 91.81 599 ALA A C 1
ATOM 4788 O O . ALA A 1 599 ? -0.639 22.730 -12.029 1.00 91.81 599 ALA A O 1
ATOM 4789 N N . PHE A 1 600 ? -0.167 22.009 -9.948 1.00 91.50 600 PHE A N 1
ATOM 4790 C CA . PHE A 1 600 ? -1.411 21.268 -9.748 1.00 91.50 600 PHE A CA 1
ATOM 4791 C C . PHE A 1 600 ? -2.628 22.203 -9.750 1.00 91.50 600 PHE A C 1
ATOM 4793 O O . PHE A 1 600 ? -3.563 21.967 -10.516 1.00 91.50 600 PHE A O 1
ATOM 4800 N N . TRP A 1 601 ? -2.602 23.298 -8.985 1.00 90.31 601 TRP A N 1
ATOM 4801 C CA . TRP A 1 601 ? -3.691 24.286 -8.980 1.00 90.31 601 TRP A CA 1
ATOM 4802 C C . TRP A 1 601 ? -3.930 24.898 -10.361 1.00 90.31 601 TRP A C 1
ATOM 4804 O O . TRP A 1 601 ? -5.047 24.826 -10.871 1.00 90.31 601 TRP A O 1
ATOM 4814 N N . ASN A 1 602 ? -2.867 25.356 -11.026 1.00 88.19 602 ASN A N 1
ATOM 4815 C CA . ASN A 1 602 ? -2.949 25.935 -12.370 1.00 88.19 602 ASN A CA 1
ATOM 4816 C C . ASN A 1 602 ? -3.463 24.931 -13.418 1.00 88.19 602 ASN A C 1
ATOM 4818 O O . ASN A 1 602 ? -3.998 25.318 -14.457 1.00 88.19 602 ASN A O 1
ATOM 4822 N N . SER A 1 603 ? -3.234 23.627 -13.220 1.00 82.19 603 SER A N 1
ATOM 4823 C CA . SER A 1 603 ? -3.760 22.587 -14.114 1.00 82.19 603 SER A CA 1
ATOM 4824 C C . SER A 1 603 ? -5.261 22.360 -13.922 1.00 82.19 603 SER A C 1
ATOM 4826 O O . SER A 1 603 ? -5.981 22.204 -14.907 1.00 82.19 603 SER A O 1
ATOM 4828 N N . ARG A 1 604 ? -5.748 22.408 -12.676 1.00 79.00 604 ARG A N 1
ATOM 4829 C CA . ARG A 1 604 ? -7.174 22.241 -12.370 1.00 79.00 604 ARG A CA 1
ATOM 4830 C C . ARG A 1 604 ? -7.999 23.441 -12.809 1.00 79.00 604 ARG A C 1
ATOM 4832 O O . ARG A 1 604 ? -9.042 23.236 -13.412 1.00 79.00 604 ARG A O 1
ATOM 4839 N N . GLU A 1 605 ? -7.511 24.656 -12.575 1.00 74.19 605 GLU A N 1
ATOM 4840 C CA . GLU A 1 605 ? -8.187 25.891 -12.999 1.00 74.19 605 GLU A CA 1
ATOM 4841 C C . GLU A 1 605 ? -8.397 25.917 -14.521 1.00 74.19 605 GLU A C 1
ATOM 4843 O O . GLU A 1 605 ? -9.526 26.017 -14.988 1.00 74.19 605 GLU A O 1
ATOM 4848 N N . ARG A 1 606 ? -7.346 25.630 -15.304 1.00 71.31 606 ARG A N 1
ATOM 4849 C CA . ARG A 1 606 ? -7.454 25.516 -16.771 1.00 71.31 606 ARG A CA 1
ATOM 4850 C C . ARG A 1 606 ? -8.414 24.425 -17.244 1.00 71.31 606 ARG A C 1
ATOM 4852 O O . ARG A 1 606 ? -9.005 24.554 -18.311 1.00 71.31 606 ARG A O 1
ATOM 4859 N N . THR A 1 607 ? -8.531 23.332 -16.492 1.00 67.50 607 THR A N 1
ATOM 4860 C CA . THR A 1 607 ? -9.459 22.246 -16.839 1.00 67.50 607 THR A CA 1
ATOM 4861 C C . THR A 1 607 ? -10.904 22.681 -16.605 1.00 67.50 607 THR A C 1
ATOM 4863 O O . THR A 1 607 ? -11.763 22.390 -17.431 1.00 67.50 607 THR A O 1
ATOM 4866 N N . LEU A 1 608 ? -11.164 23.427 -15.527 1.00 64.75 608 LEU A N 1
ATOM 4867 C CA . LEU A 1 608 ? -12.479 24.003 -15.242 1.00 64.75 608 LEU A CA 1
ATOM 4868 C C . LEU A 1 608 ? -12.899 25.024 -16.311 1.00 64.75 608 LEU A C 1
ATOM 4870 O O . LEU A 1 608 ? -14.049 24.999 -16.740 1.00 64.75 608 LEU A O 1
ATOM 4874 N N . ASP A 1 609 ? -11.969 25.851 -16.795 1.00 62.75 609 ASP A N 1
ATOM 4875 C CA . ASP A 1 609 ? -12.241 26.827 -17.861 1.00 62.75 609 ASP A CA 1
ATOM 4876 C C . ASP A 1 609 ? -12.575 26.163 -19.209 1.00 62.75 609 ASP A C 1
ATOM 4878 O O . ASP A 1 609 ? -13.388 26.681 -19.974 1.00 62.75 609 ASP A O 1
ATOM 4882 N N . TYR A 1 610 ? -11.967 25.009 -19.508 1.00 60.62 610 TYR A N 1
ATOM 4883 C CA . TYR A 1 610 ? -12.164 24.295 -20.775 1.00 60.62 610 TYR A CA 1
ATOM 4884 C C . TYR A 1 610 ? -13.567 23.682 -20.915 1.00 60.62 610 TYR A C 1
ATOM 4886 O O . TYR A 1 610 ? -14.118 23.674 -22.014 1.00 60.62 610 TYR A O 1
ATOM 4894 N N . TYR A 1 611 ? -14.149 23.181 -19.821 1.00 58.75 611 TYR A N 1
ATOM 4895 C CA . TYR A 1 611 ? -15.460 22.514 -19.842 1.00 58.75 611 TYR A CA 1
ATOM 4896 C C . TYR A 1 611 ? -16.662 23.469 -19.697 1.00 58.75 611 TYR A C 1
ATOM 4898 O O . TYR A 1 611 ? -17.799 23.037 -19.876 1.00 58.75 611 TYR A O 1
ATOM 4906 N N . GLY A 1 612 ? -16.440 24.767 -19.448 1.00 62.97 612 GLY A N 1
ATOM 4907 C CA . GLY A 1 612 ? -17.486 25.797 -19.509 1.00 62.97 612 GLY A CA 1
ATOM 4908 C C . GLY A 1 612 ? -18.731 25.491 -18.658 1.00 62.97 612 GLY A C 1
ATOM 4909 O O . GLY A 1 612 ? -18.627 25.298 -17.445 1.00 62.97 612 GLY A O 1
ATOM 4910 N N . ASP A 1 613 ? -19.908 25.482 -19.300 1.00 54.41 613 ASP A N 1
ATOM 4911 C CA . ASP A 1 613 ? -21.222 25.219 -18.681 1.00 54.41 613 ASP A CA 1
ATOM 4912 C C . ASP A 1 613 ? -21.583 23.723 -18.578 1.00 54.41 613 ASP A C 1
ATOM 4914 O O . ASP A 1 613 ? -22.508 23.376 -17.846 1.00 54.41 613 ASP A O 1
ATOM 4918 N N . ASP A 1 614 ? -20.835 22.817 -19.220 1.00 53.25 614 ASP A N 1
ATOM 4919 C CA . ASP A 1 614 ? -21.080 21.361 -19.204 1.00 53.25 614 ASP A CA 1
ATOM 4920 C C . ASP A 1 614 ? -20.407 20.701 -17.978 1.00 53.25 614 ASP A C 1
ATOM 4922 O O . ASP A 1 614 ? -19.651 19.726 -18.046 1.00 53.25 614 ASP A O 1
ATOM 4926 N N . LYS A 1 615 ? -20.638 21.307 -16.806 1.00 52.12 615 LYS A N 1
ATOM 4927 C CA . LYS A 1 615 ? -19.972 20.975 -15.533 1.00 52.12 615 LYS A CA 1
ATOM 4928 C C . LYS A 1 615 ? -20.329 19.591 -15.003 1.00 52.12 615 LYS A C 1
ATOM 4930 O O . LYS A 1 615 ? -19.576 19.052 -14.195 1.00 52.12 615 LYS A O 1
ATOM 4935 N N . ASP A 1 616 ? -21.424 19.001 -15.469 1.00 52.84 616 ASP A N 1
ATOM 4936 C CA . ASP A 1 616 ? -21.964 17.753 -14.931 1.00 52.84 616 ASP A CA 1
ATOM 4937 C C . ASP A 1 616 ? -21.093 16.527 -15.263 1.00 52.84 616 ASP A C 1
ATOM 4939 O O . ASP A 1 616 ? -20.984 15.614 -14.442 1.00 52.84 616 ASP A O 1
ATOM 4943 N N . LEU A 1 617 ? -20.384 16.520 -16.404 1.00 46.00 617 LEU A N 1
ATOM 4944 C CA . LEU A 1 617 ? -19.475 15.419 -16.764 1.00 46.00 617 LEU A CA 1
ATOM 4945 C C . LEU A 1 617 ? -18.144 15.457 -15.987 1.00 46.00 617 LEU A C 1
ATOM 4947 O O . LEU A 1 617 ? -17.608 14.408 -15.634 1.00 46.00 617 LEU A O 1
ATOM 4951 N N . PHE A 1 618 ? -17.614 16.650 -15.687 1.00 48.69 618 PHE A N 1
ATOM 4952 C CA . PHE A 1 618 ? -16.389 16.825 -14.886 1.00 48.69 618 PHE A CA 1
ATOM 4953 C C . PHE A 1 618 ? -16.660 16.698 -13.374 1.00 48.69 618 PHE A C 1
ATOM 4955 O O . PHE A 1 618 ? -15.837 16.155 -12.626 1.00 48.69 618 PHE A O 1
ATOM 4962 N N . ALA A 1 619 ? -17.847 17.127 -12.928 1.00 46.59 619 ALA A N 1
ATOM 4963 C CA . ALA A 1 619 ? -18.310 17.017 -11.546 1.00 46.59 619 ALA A CA 1
ATOM 4964 C C . ALA A 1 619 ? -18.373 15.566 -11.043 1.00 46.59 619 ALA A C 1
ATOM 4966 O O . ALA A 1 619 ? -18.177 15.324 -9.851 1.00 46.59 619 ALA A O 1
ATOM 4967 N N . ALA A 1 620 ? -18.583 14.599 -11.941 1.00 44.59 620 ALA A N 1
ATOM 4968 C CA . ALA A 1 620 ? -18.685 13.185 -11.595 1.00 44.59 620 ALA A CA 1
ATOM 4969 C C . ALA A 1 620 ? -17.342 12.522 -11.215 1.00 44.59 620 ALA A C 1
ATOM 4971 O O . ALA A 1 620 ? -17.357 11.498 -10.534 1.00 44.59 620 ALA A O 1
ATOM 4972 N N . SER A 1 621 ? -16.183 13.080 -11.608 1.00 45.34 621 SER A N 1
ATOM 4973 C CA . SER A 1 621 ? -14.872 12.436 -11.380 1.00 45.34 621 SER A CA 1
ATOM 4974 C C . SER A 1 621 ? -13.867 13.230 -10.538 1.00 45.34 621 SER A C 1
ATOM 4976 O O . SER A 1 621 ? -12.849 12.661 -10.141 1.00 45.34 621 SER A O 1
ATOM 4978 N N . ALA A 1 622 ? -14.088 14.525 -10.270 1.00 55.72 622 ALA A N 1
ATOM 4979 C CA . ALA A 1 622 ? -13.057 15.358 -9.640 1.00 55.72 622 ALA A CA 1
ATOM 4980 C C . ALA A 1 622 ? -13.562 16.542 -8.792 1.00 55.72 622 ALA A C 1
ATOM 4982 O O . ALA A 1 622 ? -12.830 17.519 -8.661 1.00 55.72 622 ALA A O 1
ATOM 4983 N N . ASN A 1 623 ? -14.741 16.499 -8.167 1.00 72.06 623 ASN A N 1
ATOM 4984 C CA . ASN A 1 623 ? -15.177 17.569 -7.251 1.00 72.06 623 ASN A CA 1
ATOM 4985 C C . ASN A 1 623 ? -14.471 17.498 -5.882 1.00 72.06 623 ASN A C 1
ATOM 4987 O O . ASN A 1 623 ? -15.064 17.117 -4.880 1.00 72.06 623 ASN A O 1
ATOM 4991 N N . PHE A 1 624 ? -13.190 17.862 -5.844 1.00 87.88 624 PHE A N 1
ATOM 4992 C CA . PHE A 1 624 ? -12.456 18.087 -4.599 1.00 87.88 624 PHE A CA 1
ATOM 4993 C C . PHE A 1 624 ? -11.500 19.274 -4.717 1.00 87.88 624 PHE A C 1
ATOM 4995 O O . PHE A 1 624 ? -10.976 19.589 -5.791 1.00 87.88 624 PHE A O 1
ATOM 5002 N N . THR A 1 625 ? -11.236 19.920 -3.594 1.00 90.56 625 THR A N 1
ATOM 5003 C CA . THR A 1 625 ? -10.265 21.001 -3.456 1.00 90.56 625 THR A CA 1
ATOM 5004 C C . THR A 1 625 ? -9.016 20.501 -2.741 1.00 90.56 625 THR A C 1
ATOM 5006 O O . THR A 1 625 ? -9.060 19.599 -1.907 1.00 90.56 625 THR A O 1
ATOM 5009 N N . VAL A 1 626 ? -7.862 21.074 -3.086 1.00 93.56 626 VAL A N 1
ATOM 5010 C CA . VAL A 1 626 ? -6.613 20.842 -2.353 1.00 93.56 626 VAL A CA 1
ATOM 5011 C C . VAL A 1 626 ? -6.137 22.183 -1.839 1.00 93.56 626 VAL A C 1
ATOM 5013 O O . VAL A 1 626 ? -5.850 23.074 -2.630 1.00 93.56 626 VAL A O 1
ATOM 5016 N N . SER A 1 627 ? -6.031 22.332 -0.529 1.00 94.38 627 SER A N 1
ATOM 5017 C CA . SER A 1 627 ? -5.473 23.513 0.131 1.00 94.38 627 SER A CA 1
ATOM 5018 C C . SER A 1 627 ? -4.242 23.114 0.943 1.00 94.38 627 SER A C 1
ATOM 5020 O O . SER A 1 627 ? -4.011 21.929 1.196 1.00 94.38 627 SER A O 1
ATOM 5022 N N . ALA A 1 628 ? -3.395 24.075 1.312 1.00 93.88 628 ALA A N 1
ATOM 5023 C CA . ALA A 1 628 ? -2.207 23.785 2.107 1.00 93.88 628 ALA A CA 1
ATOM 5024 C C . ALA A 1 628 ? -1.854 24.919 3.070 1.00 93.88 628 ALA A C 1
ATOM 5026 O O . ALA A 1 628 ? -1.861 26.087 2.685 1.00 93.88 628 ALA A O 1
ATOM 5027 N N . THR A 1 629 ? -1.453 24.548 4.285 1.00 92.19 629 THR A N 1
ATOM 5028 C CA . THR A 1 629 ? -0.948 25.462 5.314 1.00 92.19 629 THR A CA 1
ATOM 5029 C C . THR A 1 629 ? 0.497 25.124 5.655 1.00 92.19 629 THR A C 1
ATOM 5031 O O . THR A 1 629 ? 0.842 23.985 5.981 1.00 92.19 629 THR A O 1
ATOM 5034 N N . ASP A 1 630 ? 1.360 26.138 5.607 1.00 89.12 630 ASP A N 1
ATOM 5035 C CA . ASP A 1 630 ? 2.727 26.035 6.107 1.00 89.12 630 ASP A CA 1
ATOM 5036 C C . ASP A 1 630 ? 2.735 26.083 7.635 1.00 89.12 630 ASP A C 1
ATOM 5038 O O . ASP A 1 630 ? 2.351 27.089 8.228 1.00 89.12 630 ASP A O 1
ATOM 5042 N N . MET A 1 631 ? 3.257 25.037 8.275 1.00 87.12 631 MET A N 1
ATOM 5043 C CA . MET A 1 631 ? 3.313 24.950 9.734 1.00 87.12 631 MET A CA 1
ATOM 5044 C C . MET A 1 631 ? 4.707 24.499 10.205 1.00 87.12 631 MET A C 1
ATOM 5046 O O . MET A 1 631 ? 4.906 23.338 10.578 1.00 87.12 631 MET A O 1
ATOM 5050 N N . PRO A 1 632 ? 5.721 25.390 10.161 1.00 77.81 632 PRO A N 1
ATOM 5051 C CA . PRO A 1 632 ? 7.111 25.048 10.453 1.00 77.81 632 PRO A CA 1
ATOM 5052 C C . PRO A 1 632 ? 7.341 24.852 11.959 1.00 77.81 632 PRO A C 1
ATOM 5054 O O . PRO A 1 632 ? 7.846 25.722 12.662 1.00 77.81 632 PRO A O 1
ATOM 5057 N N . ILE A 1 633 ? 7.003 23.671 12.468 1.00 80.12 633 ILE A N 1
ATOM 5058 C CA . ILE A 1 633 ? 7.157 23.344 13.888 1.00 80.12 633 ILE A CA 1
ATOM 5059 C C . ILE A 1 633 ? 8.558 22.803 14.152 1.00 80.12 633 ILE A C 1
ATOM 5061 O O . ILE A 1 633 ? 9.004 21.842 13.519 1.00 80.12 633 ILE A O 1
ATOM 5065 N N . SER A 1 634 ? 9.261 23.365 15.134 1.00 81.56 634 SER A N 1
ATOM 5066 C CA . SER A 1 634 ? 10.556 22.836 15.571 1.00 81.56 634 SER A CA 1
ATOM 5067 C C . SER A 1 634 ? 10.396 21.552 16.400 1.00 81.56 634 SER A C 1
ATOM 5069 O O . SER A 1 634 ? 9.436 21.366 17.147 1.00 81.56 634 SER A O 1
ATOM 5071 N N . THR A 1 635 ? 11.366 20.635 16.323 1.00 79.62 635 THR A N 1
ATOM 5072 C CA . THR A 1 635 ? 11.347 19.425 17.169 1.00 79.62 635 THR A CA 1
ATOM 5073 C C . THR A 1 635 ? 11.448 19.748 18.660 1.00 79.62 635 THR A C 1
ATOM 5075 O O . THR A 1 635 ? 11.004 18.954 19.483 1.00 79.62 635 THR A O 1
ATOM 5078 N N . SER A 1 636 ? 12.065 20.876 19.022 1.00 82.00 636 SER A N 1
ATOM 5079 C CA . SER A 1 636 ? 12.154 21.353 20.406 1.00 82.00 636 SER A CA 1
ATOM 5080 C C . SER A 1 636 ? 10.797 21.815 20.925 1.00 82.00 636 SER A C 1
ATOM 5082 O O . SER A 1 636 ? 10.437 21.431 22.033 1.00 82.00 636 SER A O 1
ATOM 5084 N N . PHE A 1 637 ? 10.023 22.552 20.120 1.00 83.50 637 PHE A N 1
ATOM 5085 C CA . PHE A 1 637 ? 8.649 22.938 20.454 1.00 83.50 637 PHE A CA 1
ATOM 5086 C C . PHE A 1 637 ? 7.782 21.706 20.738 1.00 83.50 637 PHE A C 1
ATOM 5088 O O . PHE A 1 637 ? 7.213 21.583 21.820 1.00 83.50 637 PHE A O 1
ATOM 5095 N N . MET A 1 638 ? 7.798 20.727 19.828 1.00 85.38 638 MET A N 1
ATOM 5096 C CA . MET A 1 638 ? 7.073 19.465 20.001 1.00 85.38 638 MET A CA 1
ATOM 5097 C C . MET A 1 638 ? 7.518 18.699 21.257 1.00 85.38 638 MET A C 1
ATOM 5099 O O . MET A 1 638 ? 6.684 18.170 21.978 1.00 85.38 638 MET A O 1
ATOM 5103 N N . LYS A 1 639 ? 8.824 18.637 21.553 1.00 84.06 639 LYS A N 1
ATOM 5104 C CA . LYS A 1 639 ? 9.331 17.965 22.765 1.00 84.06 639 LYS A CA 1
ATOM 5105 C C . LYS A 1 639 ? 8.948 18.685 24.056 1.00 84.06 639 LYS A C 1
ATOM 5107 O O . LYS A 1 639 ? 8.773 18.016 25.067 1.00 84.06 639 LYS A O 1
ATOM 5112 N N . LYS A 1 640 ? 8.872 20.018 24.029 1.00 85.31 640 LYS A N 1
ATOM 5113 C CA . LYS A 1 640 ? 8.499 20.840 25.186 1.00 85.31 640 LYS A CA 1
ATOM 5114 C C . LYS A 1 640 ? 7.039 20.615 25.572 1.00 85.31 640 LYS A C 1
ATOM 5116 O O . LYS A 1 640 ? 6.748 20.513 26.755 1.00 85.31 640 LYS A O 1
ATOM 5121 N N . ILE A 1 641 ? 6.151 20.545 24.582 1.00 84.25 641 ILE A N 1
ATOM 5122 C CA . ILE A 1 641 ? 4.713 20.337 24.797 1.00 84.25 641 ILE A CA 1
ATOM 5123 C C . ILE A 1 641 ? 4.418 18.853 25.040 1.00 84.25 641 ILE A C 1
ATOM 5125 O O . ILE A 1 641 ? 3.700 18.498 25.969 1.00 84.25 641 ILE A O 1
ATOM 5129 N N . GLY A 1 642 ? 5.029 17.976 24.240 1.00 81.69 642 GLY A N 1
ATOM 5130 C CA . GLY A 1 642 ? 4.782 16.540 24.284 1.00 81.69 642 GLY A CA 1
ATOM 5131 C C . GLY A 1 642 ? 3.338 16.184 23.922 1.00 81.69 642 GLY A C 1
ATOM 5132 O O . GLY A 1 642 ? 2.614 16.974 23.328 1.00 81.69 642 GLY A O 1
ATOM 5133 N N . TYR A 1 643 ? 2.909 14.976 24.281 1.00 86.44 643 TYR A N 1
ATOM 5134 C CA . TYR A 1 643 ? 1.506 14.565 24.171 1.00 86.44 643 TYR A CA 1
ATOM 5135 C C . TYR A 1 643 ? 0.735 15.041 25.413 1.00 86.44 643 TYR A C 1
ATOM 5137 O O . TYR A 1 643 ? 0.411 14.240 26.287 1.00 86.44 643 TYR A O 1
ATOM 5145 N N . SER A 1 644 ? 0.520 16.356 25.525 1.00 86.88 644 SER A N 1
ATOM 5146 C CA . SER A 1 644 ? -0.275 16.982 26.591 1.00 86.88 644 SER A CA 1
ATOM 5147 C C . SER A 1 644 ? -1.776 16.787 26.376 1.00 86.88 644 SER A C 1
ATOM 5149 O O . SER A 1 644 ? -2.224 16.572 25.250 1.00 86.88 644 SER A O 1
ATOM 5151 N N . ALA A 1 645 ? -2.560 16.918 27.449 1.00 84.00 645 ALA A N 1
ATOM 5152 C CA . ALA A 1 645 ? -4.019 16.896 27.374 1.00 84.00 645 ALA A CA 1
ATOM 5153 C C . ALA A 1 645 ? -4.595 18.140 26.675 1.00 84.00 645 ALA A C 1
ATOM 5155 O O . ALA A 1 645 ? -5.674 18.058 26.119 1.00 84.00 645 ALA A O 1
ATOM 5156 N N . SER A 1 646 ? -3.894 19.274 26.646 1.00 85.94 646 SER A N 1
ATOM 5157 C CA . SER A 1 646 ? -4.336 20.488 25.947 1.00 85.94 646 SER A CA 1
ATOM 5158 C C . SER A 1 646 ? -3.622 20.683 24.610 1.00 85.94 646 SER A C 1
ATOM 5160 O O . SER A 1 646 ? -2.452 20.308 24.454 1.00 85.94 646 SER A O 1
ATOM 5162 N N . ASN A 1 647 ? -4.330 21.283 23.651 1.00 89.88 647 ASN A N 1
ATOM 5163 C CA . ASN A 1 647 ? -3.784 21.682 22.359 1.00 89.88 647 ASN A CA 1
ATOM 5164 C C . ASN A 1 647 ? -3.203 23.110 22.405 1.00 89.88 647 ASN A C 1
ATOM 5166 O O . ASN A 1 647 ? -3.779 23.988 23.048 1.00 89.88 647 ASN A O 1
ATOM 5170 N N . PRO A 1 648 ? -2.077 23.388 21.720 1.00 89.12 648 PRO A N 1
ATOM 5171 C CA . PRO A 1 648 ? -1.563 24.750 21.584 1.00 89.12 648 PRO A CA 1
ATOM 5172 C C . PRO A 1 648 ? -2.428 25.579 20.624 1.00 89.12 648 PRO A C 1
ATOM 5174 O O . PRO A 1 648 ? -2.592 25.199 19.464 1.00 89.12 648 PRO A O 1
ATOM 5177 N N . SER A 1 649 ? -2.901 26.747 21.066 1.00 87.31 649 SER A N 1
ATOM 5178 C CA . SER A 1 649 ? -3.745 27.644 20.255 1.00 87.31 649 SER A CA 1
ATOM 5179 C C . SER A 1 649 ? -3.080 28.096 18.950 1.00 87.31 649 SER A C 1
ATOM 5181 O O . SER A 1 649 ? -3.747 28.210 17.928 1.00 87.31 649 SER A O 1
ATOM 5183 N N . GLU A 1 650 ? -1.756 28.279 18.960 1.00 87.62 650 GLU A N 1
ATOM 5184 C CA . GLU A 1 650 ? -0.958 28.643 17.779 1.00 87.62 650 GLU A CA 1
ATOM 5185 C C . GLU A 1 650 ? -1.011 27.576 16.667 1.00 87.62 650 GLU A C 1
ATOM 5187 O O . GLU A 1 650 ? -0.848 27.899 15.494 1.00 87.62 650 GLU A O 1
ATOM 5192 N N . LEU A 1 651 ? -1.264 26.307 17.019 1.00 89.50 651 LEU A N 1
ATOM 5193 C CA . LEU A 1 651 ? -1.442 25.225 16.046 1.00 89.50 651 LEU A CA 1
ATOM 5194 C C . LEU A 1 651 ? -2.894 25.057 15.613 1.00 89.50 651 LEU A C 1
ATOM 5196 O O . LEU A 1 651 ? -3.143 24.696 14.468 1.00 89.50 651 LEU A O 1
ATOM 5200 N N . VAL A 1 652 ? -3.831 25.291 16.531 1.00 91.69 652 VAL A N 1
ATOM 5201 C CA . VAL A 1 652 ? -5.265 25.122 16.286 1.00 91.69 652 VAL A CA 1
ATOM 5202 C C . VAL A 1 652 ? -5.797 26.224 15.377 1.00 91.69 652 VAL A C 1
ATOM 5204 O O . VAL A 1 652 ? -6.465 25.912 14.399 1.00 91.69 652 VAL A O 1
ATOM 5207 N N . GLY A 1 653 ? -5.456 27.490 15.644 1.00 92.81 653 GLY A N 1
ATOM 5208 C CA . GLY A 1 653 ? -6.017 28.655 14.947 1.00 92.81 653 GLY A CA 1
ATOM 5209 C C . GLY A 1 653 ? -6.046 28.538 13.414 1.00 92.81 653 GLY A C 1
ATOM 5210 O O . GLY A 1 653 ? -7.115 28.705 12.837 1.00 92.81 653 GLY A O 1
ATOM 5211 N N . PRO A 1 654 ? -4.933 28.183 12.742 1.00 92.50 654 PRO A N 1
ATOM 5212 C CA . PRO A 1 654 ? -4.904 28.028 11.282 1.00 92.50 654 PRO A CA 1
ATOM 5213 C C . PRO A 1 654 ? -5.722 26.851 10.720 1.00 92.50 654 PRO A C 1
ATOM 5215 O O . PRO A 1 654 ? -5.852 26.740 9.503 1.00 92.50 654 PRO A O 1
ATOM 5218 N N . LEU A 1 655 ? -6.198 25.935 11.568 1.00 94.12 655 LEU A N 1
ATOM 5219 C CA . LEU A 1 655 ? -6.848 24.683 11.165 1.00 94.12 655 LEU A CA 1
ATOM 5220 C C . LEU A 1 655 ? -8.362 24.677 11.414 1.00 94.12 655 LEU A C 1
ATOM 5222 O O . LEU A 1 655 ? -9.047 23.867 10.795 1.00 94.12 655 LEU A O 1
ATOM 5226 N N . VAL A 1 656 ? -8.881 25.551 12.287 1.00 92.94 656 VAL A N 1
ATOM 5227 C CA . VAL A 1 656 ? -10.285 25.522 12.751 1.00 92.94 656 VAL A CA 1
ATOM 5228 C C . VAL A 1 656 ? -11.280 25.568 11.594 1.00 92.94 656 VAL A C 1
ATOM 5230 O O . VAL A 1 656 ? -12.161 24.716 11.528 1.00 92.94 656 VAL A O 1
ATOM 5233 N N . ASP A 1 657 ? -11.113 26.499 10.653 1.00 94.19 657 ASP A N 1
ATOM 5234 C CA . ASP A 1 657 ? -12.050 26.654 9.531 1.00 94.19 657 ASP A CA 1
ATOM 5235 C C . ASP A 1 657 ? -12.119 25.383 8.674 1.00 94.19 657 ASP A C 1
ATOM 5237 O O . ASP A 1 657 ? -13.193 24.936 8.278 1.00 94.19 657 ASP A O 1
ATOM 5241 N N . TYR A 1 658 ? -10.971 24.742 8.436 1.00 95.75 658 TYR A N 1
ATOM 5242 C CA . TYR A 1 658 ? -10.905 23.483 7.696 1.00 95.75 658 TYR A CA 1
ATOM 5243 C C . TYR A 1 658 ? -11.501 22.316 8.490 1.00 95.75 658 TYR A C 1
ATOM 5245 O O . TYR A 1 658 ? -12.153 21.459 7.901 1.00 95.75 658 TYR A O 1
ATOM 5253 N N . ILE A 1 659 ? -11.312 22.282 9.816 1.00 95.44 659 ILE A N 1
ATOM 5254 C CA . ILE A 1 659 ? -11.926 21.270 10.689 1.00 95.44 659 ILE A CA 1
ATOM 5255 C C . ILE A 1 659 ? -13.454 21.356 10.600 1.00 95.44 659 ILE A C 1
ATOM 5257 O O . ILE A 1 659 ? -14.106 20.330 10.415 1.00 95.44 659 ILE A O 1
ATOM 5261 N N . LEU A 1 660 ? -14.010 22.568 10.681 1.00 93.75 660 LEU A N 1
ATOM 5262 C CA . LEU A 1 660 ? -15.450 22.799 10.571 1.00 93.75 660 LEU A CA 1
ATOM 5263 C C . LEU A 1 660 ? -15.982 22.409 9.187 1.00 93.75 660 LEU A C 1
ATOM 5265 O O . LEU A 1 660 ? -16.983 21.704 9.099 1.00 93.75 660 LEU A O 1
ATOM 5269 N N . ASN A 1 661 ? -15.287 22.802 8.115 1.00 93.88 661 ASN A N 1
ATOM 5270 C CA . ASN A 1 661 ? -15.701 22.492 6.744 1.00 93.88 661 ASN A CA 1
ATOM 5271 C C . ASN A 1 661 ? -15.661 20.989 6.430 1.00 93.88 661 ASN A C 1
ATOM 5273 O O . ASN A 1 661 ? -16.515 20.491 5.702 1.00 93.88 661 ASN A O 1
ATOM 5277 N N . PHE A 1 662 ? -14.675 20.258 6.957 1.00 96.31 662 PHE A N 1
ATOM 5278 C CA . PHE A 1 662 ? -14.559 18.818 6.712 1.00 96.31 662 PHE A CA 1
ATOM 5279 C C . PHE A 1 662 ? -15.585 18.003 7.491 1.00 96.31 662 PHE A C 1
ATOM 5281 O O . PHE A 1 662 ? -15.938 16.911 7.043 1.00 96.31 662 PHE A O 1
ATOM 5288 N N . GLY A 1 663 ? -16.052 18.512 8.634 1.00 94.88 663 GLY A N 1
ATOM 5289 C CA . GLY A 1 663 ? -16.943 17.784 9.528 1.00 94.88 663 GLY A CA 1
ATOM 5290 C C . GLY A 1 663 ? -16.314 16.493 10.060 1.00 94.88 663 GLY A C 1
ATOM 5291 O O . GLY A 1 663 ? -15.127 16.222 9.884 1.00 94.88 663 GLY A O 1
ATOM 5292 N N . ALA A 1 664 ? -17.121 15.670 10.717 1.00 95.88 664 ALA A N 1
ATOM 5293 C CA . ALA A 1 664 ? -16.728 14.348 11.190 1.00 95.88 664 ALA A CA 1
ATOM 5294 C C . ALA A 1 664 ? -17.886 13.371 11.009 1.00 95.88 664 ALA A C 1
ATOM 5296 O O . ALA A 1 664 ? -19.043 13.785 10.909 1.00 95.88 664 ALA A O 1
ATOM 5297 N N . LEU A 1 665 ? -17.586 12.070 10.989 1.00 95.12 665 LEU A N 1
ATOM 5298 C CA . LEU A 1 665 ? -18.640 11.072 11.057 1.00 95.12 665 LEU A CA 1
ATOM 5299 C C . LEU A 1 665 ? -19.242 11.105 12.460 1.00 95.12 665 LEU A C 1
ATOM 5301 O O . LEU A 1 665 ? -18.546 10.826 13.436 1.00 95.12 665 LEU A O 1
ATOM 5305 N N . PHE A 1 666 ? -20.536 11.394 12.543 1.00 94.94 666 PHE A N 1
ATOM 5306 C CA . PHE A 1 666 ? -21.301 11.281 13.775 1.00 94.94 666 PHE A CA 1
ATOM 5307 C C . PHE A 1 666 ? -22.652 10.642 13.468 1.00 94.94 666 PHE A C 1
ATOM 5309 O O . PHE A 1 666 ? -23.427 11.163 12.663 1.00 94.94 666 PHE A O 1
ATOM 5316 N N . TYR A 1 667 ? -22.923 9.506 14.099 1.00 93.25 667 TYR A N 1
ATOM 5317 C CA . TYR A 1 667 ? -24.180 8.781 13.972 1.00 93.25 667 TYR A CA 1
ATOM 5318 C C . TYR A 1 667 ? -24.857 8.656 15.327 1.00 93.25 667 TYR A C 1
ATOM 5320 O O . TYR A 1 667 ? -24.226 8.206 16.286 1.00 93.25 667 TYR A O 1
ATOM 5328 N N . ASP A 1 668 ? -26.135 9.007 15.373 1.00 91.88 668 ASP A N 1
ATOM 5329 C CA . ASP A 1 668 ? -26.983 8.866 16.546 1.00 91.88 668 ASP A CA 1
ATOM 5330 C C . ASP A 1 668 ? -27.782 7.559 16.459 1.00 91.88 668 ASP A C 1
ATOM 5332 O O . ASP A 1 668 ? -28.504 7.318 15.489 1.00 91.88 668 ASP A O 1
ATOM 5336 N N . PHE A 1 669 ? -27.627 6.691 17.458 1.00 89.94 669 PHE A N 1
ATOM 5337 C CA . PHE A 1 669 ? -28.348 5.422 17.543 1.00 89.94 669 PHE A CA 1
ATOM 5338 C C . PHE A 1 669 ? -29.768 5.573 18.094 1.00 89.94 669 PHE A C 1
ATOM 5340 O O . PHE A 1 669 ? -30.587 4.694 17.827 1.00 89.94 669 PHE A O 1
ATOM 5347 N N . GLU A 1 670 ? -30.064 6.636 18.845 1.00 88.31 670 GLU A N 1
ATOM 5348 C CA . GLU A 1 670 ? -31.409 6.915 19.355 1.00 88.31 670 GLU A CA 1
ATOM 5349 C C . GLU A 1 670 ? -32.317 7.362 18.203 1.00 88.31 670 GLU A C 1
ATOM 5351 O O . GLU A 1 670 ? -33.366 6.757 17.976 1.00 88.31 670 GLU A O 1
ATOM 5356 N N . ASP A 1 671 ? -31.847 8.320 17.401 1.00 87.50 671 ASP A N 1
ATOM 5357 C CA . ASP A 1 671 ? -32.570 8.837 16.228 1.00 87.50 671 ASP A CA 1
ATOM 5358 C C . ASP A 1 671 ? -32.344 8.010 14.948 1.00 87.50 671 ASP A C 1
ATOM 5360 O O . ASP A 1 671 ? -32.963 8.261 13.911 1.00 87.50 671 ASP A O 1
ATOM 5364 N N . GLN A 1 672 ? -31.437 7.030 14.997 1.00 88.62 672 GLN A N 1
ATOM 5365 C CA . GLN A 1 672 ? -31.004 6.209 13.858 1.00 88.62 672 GLN A CA 1
ATOM 5366 C C . GLN A 1 672 ? -30.561 7.026 12.631 1.00 88.62 672 GLN A C 1
ATOM 5368 O O . GLN A 1 672 ? -30.734 6.597 11.483 1.00 88.62 672 GLN A O 1
ATOM 5373 N N . SER A 1 673 ? -29.950 8.191 12.850 1.00 90.50 673 SER A N 1
ATOM 5374 C CA . SER A 1 673 ? -29.631 9.150 11.792 1.00 90.50 673 SER A CA 1
ATOM 5375 C C . SER A 1 673 ? -28.152 9.551 11.777 1.00 90.50 673 SER A C 1
ATOM 5377 O O . SER A 1 673 ? -27.448 9.527 12.788 1.00 90.50 673 SER A O 1
ATOM 5379 N N . TYR A 1 674 ? -27.655 9.910 10.589 1.00 90.44 674 TYR A N 1
ATOM 5380 C CA . TYR A 1 674 ? -26.336 10.525 10.448 1.00 90.44 674 TYR A CA 1
ATOM 5381 C C . TYR A 1 674 ? -26.464 12.018 10.746 1.00 90.44 674 TYR A C 1
ATOM 5383 O O . TYR A 1 674 ? -27.077 12.743 9.966 1.00 90.44 674 TYR A O 1
ATOM 5391 N N . ILE A 1 675 ? -25.846 12.466 11.838 1.00 91.81 675 ILE A N 1
ATOM 5392 C CA . ILE A 1 675 ? -25.729 13.886 12.184 1.00 91.81 675 ILE A CA 1
ATOM 5393 C C . ILE A 1 675 ? -24.654 14.545 11.314 1.00 91.81 675 ILE A C 1
ATOM 5395 O O . ILE A 1 675 ? -24.835 15.655 10.820 1.00 91.81 675 ILE A O 1
ATOM 5399 N N . GLY A 1 676 ? -23.539 13.844 11.096 1.00 91.44 676 GLY A N 1
ATOM 5400 C CA . GLY A 1 676 ? -22.407 14.348 10.327 1.00 91.44 676 GLY A CA 1
ATOM 5401 C C . GLY A 1 676 ? -21.699 13.255 9.539 1.00 91.44 676 GLY A C 1
ATOM 5402 O O . GLY A 1 676 ? -21.730 12.075 9.901 1.00 91.44 676 GLY A O 1
ATOM 5403 N N . LYS A 1 677 ? -21.044 13.663 8.451 1.00 93.38 677 LYS A N 1
ATOM 5404 C CA . LYS A 1 677 ? -20.095 12.853 7.683 1.00 93.38 677 LYS A CA 1
ATOM 5405 C C . LYS A 1 677 ? -18.813 13.647 7.493 1.00 93.38 677 LYS A C 1
ATOM 5407 O O . LYS A 1 677 ? -18.850 14.871 7.407 1.00 93.38 677 LYS A O 1
ATOM 5412 N N . GLN A 1 678 ? -17.696 12.941 7.391 1.00 95.38 678 GLN A N 1
ATOM 5413 C CA . GLN A 1 678 ? -16.428 13.546 7.019 1.00 95.38 678 GLN A CA 1
ATOM 5414 C C . GLN A 1 678 ? -16.371 13.704 5.491 1.00 95.38 678 GLN A C 1
ATOM 5416 O O . GLN A 1 678 ? -16.423 12.706 4.769 1.00 95.38 678 GLN A O 1
ATOM 5421 N N . LEU A 1 679 ? -16.274 14.948 5.016 1.00 95.19 679 LEU A N 1
ATOM 5422 C CA . LEU A 1 679 ? -16.278 15.338 3.594 1.00 95.19 679 LEU A CA 1
ATOM 5423 C C . LEU A 1 679 ? -14.913 15.838 3.091 1.00 95.19 679 LEU A C 1
ATOM 5425 O O . LEU A 1 679 ? -14.777 16.255 1.940 1.00 95.19 679 LEU A O 1
ATOM 5429 N N . GLY A 1 680 ? -13.908 15.812 3.962 1.00 96.31 680 GLY A N 1
ATOM 5430 C CA . GLY A 1 680 ? -12.530 16.117 3.614 1.00 96.31 680 GLY A CA 1
ATOM 5431 C C . GLY A 1 680 ? -11.537 15.512 4.598 1.00 96.31 680 GLY A C 1
ATOM 5432 O O . GLY A 1 680 ? -11.906 15.001 5.656 1.00 96.31 680 GLY A O 1
ATOM 5433 N N . VAL A 1 681 ? -10.251 15.552 4.265 1.00 98.00 681 VAL A N 1
ATOM 5434 C CA . VAL A 1 681 ? -9.183 14.938 5.057 1.00 98.00 681 VAL A CA 1
ATOM 5435 C C . VAL A 1 681 ? -7.980 15.859 5.218 1.00 98.00 681 VAL A C 1
ATOM 5437 O O . VAL A 1 681 ? -7.497 16.494 4.276 1.00 98.00 681 VAL A O 1
ATOM 5440 N N . PHE A 1 682 ? -7.424 15.877 6.429 1.00 98.19 682 PHE A N 1
ATOM 5441 C CA . PHE A 1 682 ? -6.101 16.447 6.648 1.00 98.19 682 PHE A CA 1
ATOM 5442 C C . PHE A 1 682 ? -5.016 15.468 6.219 1.00 98.19 682 PHE A C 1
ATOM 5444 O O . PHE A 1 682 ? -4.975 14.319 6.669 1.00 98.19 682 PHE A O 1
ATOM 5451 N N . ARG A 1 683 ? -4.079 15.960 5.408 1.00 96.81 683 ARG A N 1
ATOM 5452 C CA . ARG A 1 683 ? -2.855 15.249 5.051 1.00 96.81 683 ARG A CA 1
ATOM 5453 C C . ARG A 1 683 ? -1.643 15.903 5.700 1.00 96.81 683 ARG A C 1
ATOM 5455 O O . ARG A 1 683 ? -1.287 17.026 5.358 1.00 96.81 683 ARG A O 1
ATOM 5462 N N . VAL A 1 684 ? -0.927 15.174 6.553 1.00 95.00 684 VAL A N 1
ATOM 5463 C CA . VAL A 1 684 ? 0.284 15.697 7.213 1.00 95.00 684 VAL A CA 1
ATOM 5464 C C . VAL A 1 684 ? 1.568 15.180 6.553 1.00 95.00 684 VAL A C 1
ATOM 5466 O O . VAL A 1 684 ? 1.832 13.971 6.511 1.00 95.00 684 VAL A O 1
ATOM 5469 N N . ASN A 1 685 ? 2.417 16.091 6.070 1.00 91.06 685 ASN A N 1
ATOM 5470 C CA . ASN A 1 685 ? 3.712 15.730 5.486 1.00 91.06 685 ASN A CA 1
ATOM 5471 C C . ASN A 1 685 ? 4.696 15.238 6.569 1.00 91.06 685 ASN A C 1
ATOM 5473 O O . ASN A 1 685 ? 4.972 15.924 7.552 1.00 91.06 685 ASN A O 1
ATOM 5477 N N . SER A 1 686 ? 5.266 14.044 6.377 1.00 75.38 686 SER A N 1
ATOM 5478 C CA . SER A 1 686 ? 5.974 13.285 7.428 1.00 75.38 686 SER A CA 1
ATOM 5479 C C . SER A 1 686 ? 7.508 13.268 7.330 1.00 75.38 686 SER A C 1
ATOM 5481 O O . SER A 1 686 ? 8.162 12.673 8.186 1.00 75.38 686 SER A O 1
ATOM 5483 N N . PHE A 1 687 ? 8.104 13.921 6.325 1.00 65.69 687 PHE A N 1
ATOM 5484 C CA . PHE A 1 687 ? 9.534 13.763 6.014 1.00 65.69 687 PHE A CA 1
ATOM 5485 C C . PHE A 1 687 ? 10.492 14.272 7.105 1.00 65.69 687 PHE A C 1
ATOM 5487 O O . PHE A 1 687 ? 11.500 13.629 7.381 1.00 65.69 687 PHE A O 1
ATOM 5494 N N . ASP A 1 688 ? 10.208 15.411 7.746 1.00 59.31 688 ASP A N 1
ATOM 5495 C CA . ASP A 1 688 ? 11.149 15.994 8.716 1.00 59.31 688 ASP A CA 1
ATOM 5496 C C . ASP A 1 688 ? 11.247 15.151 10.002 1.00 59.31 688 ASP A C 1
ATOM 5498 O O . ASP A 1 688 ? 12.322 14.942 10.568 1.00 59.31 688 ASP A O 1
ATOM 5502 N N . CYS A 1 689 ? 10.110 14.634 10.469 1.00 69.06 689 CYS A N 1
ATOM 5503 C CA . CYS A 1 689 ? 10.048 13.715 11.594 1.00 69.06 689 CYS A CA 1
ATOM 5504 C C . CYS A 1 689 ? 8.674 13.043 11.638 1.00 69.06 689 CYS A C 1
ATOM 5506 O O . CYS A 1 689 ? 7.666 13.728 11.815 1.00 69.06 689 CYS A O 1
ATOM 5508 N N . LEU A 1 690 ? 8.641 11.708 11.599 1.00 80.75 690 LEU A N 1
ATOM 5509 C CA . LEU A 1 690 ? 7.409 10.927 11.788 1.00 80.75 690 LEU A CA 1
ATOM 5510 C C . LEU A 1 690 ? 6.655 11.327 13.072 1.00 80.75 690 LEU A C 1
ATOM 5512 O O . LEU A 1 690 ? 5.427 11.353 13.089 1.00 80.75 690 LEU A O 1
ATOM 5516 N N . ALA A 1 691 ? 7.393 11.711 14.121 1.00 84.94 691 ALA A N 1
ATOM 5517 C CA . ALA A 1 691 ? 6.814 12.162 15.384 1.00 84.94 691 ALA A CA 1
ATOM 5518 C C . ALA A 1 691 ? 6.060 13.494 15.257 1.00 84.94 691 ALA A C 1
ATOM 5520 O O . ALA A 1 691 ? 5.034 13.666 15.903 1.00 84.94 691 ALA A O 1
ATOM 5521 N N . LYS A 1 692 ? 6.529 14.423 14.406 1.00 88.31 692 LYS A N 1
ATOM 5522 C CA . LYS A 1 692 ? 5.821 15.692 14.162 1.00 88.31 692 LYS A CA 1
ATOM 5523 C C . LYS A 1 692 ? 4.479 15.431 13.497 1.00 88.31 692 LYS A C 1
ATOM 5525 O O . LYS A 1 692 ? 3.473 15.963 13.946 1.00 88.31 692 LYS A O 1
ATOM 5530 N N . ALA A 1 693 ? 4.460 14.573 12.477 1.00 90.81 693 ALA A N 1
ATOM 5531 C CA . ALA A 1 693 ? 3.220 14.225 11.797 1.00 90.81 693 ALA A CA 1
ATOM 5532 C C . ALA A 1 693 ? 2.221 13.546 12.746 1.00 90.81 693 ALA A C 1
ATOM 5534 O O . ALA A 1 693 ? 1.035 13.863 12.723 1.00 90.81 693 ALA A O 1
ATOM 5535 N N . ASN A 1 694 ? 2.707 12.661 13.625 1.00 93.50 694 ASN A N 1
ATOM 5536 C CA . ASN A 1 694 ? 1.882 12.044 14.664 1.00 93.50 694 ASN A CA 1
ATOM 5537 C C . ASN A 1 694 ? 1.306 13.073 15.647 1.00 93.50 694 ASN A C 1
ATOM 5539 O O . ASN A 1 694 ? 0.113 13.067 15.927 1.00 93.50 694 ASN A O 1
ATOM 5543 N N . PHE A 1 695 ? 2.152 13.975 16.142 1.00 93.25 695 PHE A N 1
ATOM 5544 C CA . PHE A 1 695 ? 1.753 15.026 17.071 1.00 93.25 695 PHE A CA 1
ATOM 5545 C C . PHE A 1 695 ? 0.701 15.966 16.468 1.00 93.25 695 PHE A C 1
ATOM 5547 O O . PHE A 1 695 ? -0.282 16.283 17.127 1.00 93.25 695 PHE A O 1
ATOM 5554 N N . ILE A 1 696 ? 0.853 16.360 15.203 1.00 93.69 696 ILE A N 1
ATOM 5555 C CA . ILE A 1 696 ? -0.140 17.194 14.514 1.00 93.69 696 ILE A CA 1
ATOM 5556 C C . ILE A 1 696 ? -1.458 16.451 14.305 1.00 93.69 696 ILE A C 1
ATOM 5558 O O . ILE A 1 696 ? -2.518 17.017 14.544 1.00 93.69 696 ILE A O 1
ATOM 5562 N N . SER A 1 697 ? -1.404 15.165 13.951 1.00 95.50 697 SER A N 1
ATOM 5563 C CA . SER A 1 697 ? -2.611 14.336 13.820 1.00 95.50 697 SER A CA 1
ATOM 5564 C C . SER A 1 697 ? -3.363 14.211 15.157 1.00 95.50 697 SER A C 1
ATOM 5566 O O . SER A 1 697 ? -4.592 14.277 15.198 1.00 95.50 697 SER A O 1
ATOM 5568 N N . LYS A 1 698 ? -2.629 14.128 16.276 1.00 95.62 698 LYS A N 1
ATOM 5569 C CA . LYS A 1 698 ? -3.206 14.239 17.623 1.00 95.62 698 LYS A CA 1
ATOM 5570 C C . LYS A 1 698 ? -3.905 15.583 17.814 1.00 95.62 698 LYS A C 1
ATOM 5572 O O . LYS A 1 698 ? -5.051 15.587 18.244 1.00 95.62 698 LYS A O 1
ATOM 5577 N N . VAL A 1 699 ? -3.241 16.703 17.517 1.00 95.50 699 VAL A N 1
ATOM 5578 C CA . VAL A 1 699 ? -3.821 18.048 17.705 1.00 95.50 699 VAL A CA 1
ATOM 5579 C C . VAL A 1 699 ? -5.134 18.186 16.933 1.00 95.50 699 VAL A C 1
ATOM 5581 O O . VAL A 1 699 ? -6.143 18.537 17.535 1.00 95.50 699 VAL A O 1
ATOM 5584 N N . ILE A 1 700 ? -5.141 17.816 15.649 1.00 96.94 700 ILE A N 1
ATOM 5585 C CA . ILE A 1 700 ? -6.336 17.863 14.794 1.00 96.94 700 ILE A CA 1
ATOM 5586 C C . ILE A 1 700 ? -7.452 16.997 15.374 1.00 96.94 700 ILE A C 1
ATOM 5588 O O . ILE A 1 700 ? -8.549 17.489 15.599 1.00 96.94 700 ILE A O 1
ATOM 5592 N N . SER A 1 701 ? -7.180 15.716 15.643 1.00 97.56 701 SER A N 1
ATOM 5593 C CA . SER A 1 701 ? -8.226 14.802 16.119 1.00 97.56 701 SER A CA 1
ATOM 5594 C C . SER A 1 701 ? -8.796 15.207 17.476 1.00 97.56 701 SER A C 1
ATOM 5596 O O . SER A 1 701 ? -9.983 15.014 17.702 1.00 97.56 701 SER A O 1
ATOM 5598 N N . GLN A 1 702 ? -7.982 15.773 18.373 1.00 96.62 702 GLN A N 1
ATOM 5599 C CA . GLN A 1 702 ? -8.490 16.309 19.632 1.00 96.62 702 GLN A CA 1
ATOM 5600 C C . GLN A 1 702 ? -9.411 17.510 19.395 1.00 96.62 702 GLN A C 1
ATOM 5602 O O . GLN A 1 702 ? -10.480 17.561 19.987 1.00 96.62 702 GLN A O 1
ATOM 5607 N N . GLU A 1 703 ? -9.020 18.446 18.529 1.00 96.44 703 GLU A N 1
ATOM 5608 C CA . GLU A 1 703 ? -9.830 19.634 18.243 1.00 96.44 703 GLU A CA 1
ATOM 5609 C C . GLU A 1 703 ? -11.167 19.266 17.588 1.00 96.44 703 GLU A C 1
ATOM 5611 O O . GLU A 1 703 ? -12.209 19.787 17.966 1.00 96.44 703 GLU A O 1
ATOM 5616 N N . VAL A 1 704 ? -11.154 18.307 16.657 1.00 97.00 704 VAL A N 1
ATOM 5617 C CA . VAL A 1 704 ? -12.376 17.783 16.028 1.00 97.00 704 VAL A CA 1
ATOM 5618 C C . VAL A 1 704 ? -13.312 17.185 17.080 1.00 97.00 704 VAL A C 1
ATOM 5620 O O . VAL A 1 704 ? -14.508 17.454 17.041 1.00 97.00 704 VAL A O 1
ATOM 5623 N N . ILE A 1 705 ? -12.785 16.398 18.028 1.00 95.88 705 ILE A N 1
ATOM 5624 C CA . ILE A 1 705 ? -13.586 15.833 19.125 1.00 95.88 705 ILE A CA 1
ATOM 5625 C C . ILE A 1 705 ? -14.172 16.956 19.985 1.00 95.88 705 ILE A C 1
ATOM 5627 O O . ILE A 1 705 ? -15.360 16.920 20.280 1.00 95.88 705 ILE A O 1
ATOM 5631 N N . GLU A 1 706 ? -13.366 17.951 20.370 1.00 94.38 706 GLU A N 1
ATOM 5632 C CA . GLU A 1 706 ? -13.824 19.066 21.206 1.00 94.38 706 GLU A CA 1
ATOM 5633 C C . GLU A 1 706 ? -14.939 19.876 20.529 1.00 94.38 706 GLU A C 1
ATOM 5635 O O . GLU A 1 706 ? -15.941 20.180 21.175 1.00 94.38 706 GLU A O 1
ATOM 5640 N N . LEU A 1 707 ? -14.812 20.171 19.232 1.00 93.88 707 LEU A N 1
ATOM 5641 C CA . LEU A 1 707 ? -15.831 20.900 18.473 1.00 93.88 707 LEU A CA 1
ATOM 5642 C C . LEU A 1 707 ? -17.099 20.063 18.256 1.00 93.88 707 LEU A C 1
ATOM 5644 O O . LEU A 1 707 ? -18.190 20.533 18.566 1.00 93.88 707 LEU A O 1
ATOM 5648 N N . ALA A 1 708 ? -16.961 18.816 17.794 1.00 92.69 708 ALA A N 1
ATOM 5649 C CA . ALA A 1 708 ? -18.106 17.947 17.523 1.00 92.69 708 ALA A CA 1
ATOM 5650 C C . ALA A 1 708 ? -18.916 17.648 18.791 1.00 92.69 708 ALA A C 1
ATOM 5652 O O . ALA A 1 708 ? -20.141 17.621 18.755 1.00 92.69 708 ALA A O 1
ATOM 5653 N N . PHE A 1 709 ? -18.243 17.432 19.923 1.00 92.69 709 PHE A N 1
ATOM 5654 C CA . PHE A 1 709 ? -18.922 17.119 21.178 1.00 92.69 709 PHE A CA 1
ATOM 5655 C C . PHE A 1 709 ? -19.562 18.365 21.789 1.00 92.69 709 PHE A C 1
ATOM 5657 O O . PHE A 1 709 ? -20.662 18.268 22.321 1.00 92.69 709 PHE A O 1
ATOM 5664 N N . ARG A 1 710 ? -18.942 19.543 21.646 1.00 91.44 710 ARG A N 1
ATOM 5665 C CA . ARG A 1 710 ? -19.552 20.813 22.061 1.00 91.44 710 ARG A CA 1
ATOM 5666 C C . ARG A 1 710 ? -20.863 21.084 21.324 1.00 91.44 710 ARG A C 1
ATOM 5668 O O . ARG A 1 710 ? -21.828 21.489 21.959 1.00 91.44 710 ARG A O 1
ATOM 5675 N N . ASP A 1 711 ? -20.902 20.857 20.013 1.00 87.81 711 ASP A N 1
ATOM 5676 C CA . ASP A 1 711 ? -22.101 21.105 19.200 1.00 87.81 711 ASP A CA 1
ATOM 5677 C C . ASP A 1 711 ? -23.247 20.120 19.526 1.00 87.81 711 ASP A C 1
ATOM 5679 O O . ASP A 1 711 ? -24.404 20.379 19.201 1.00 87.81 711 ASP A O 1
ATOM 5683 N N . LEU A 1 712 ? -22.931 19.025 20.225 1.00 86.62 712 LEU A N 1
ATOM 5684 C CA . LEU A 1 712 ? -23.867 17.999 20.693 1.00 86.62 712 LEU A CA 1
ATOM 5685 C C . LEU A 1 712 ? -24.099 18.023 22.207 1.00 86.62 712 LEU A C 1
ATOM 5687 O O . LEU A 1 712 ? -24.674 17.083 22.752 1.00 86.62 712 LEU A O 1
ATOM 5691 N N . ASP A 1 713 ? -23.641 19.079 22.883 1.00 88.62 713 ASP A N 1
ATOM 5692 C CA . ASP A 1 713 ? -23.765 19.258 24.334 1.00 88.62 713 ASP A CA 1
ATOM 5693 C C . ASP A 1 713 ? -23.154 18.097 25.154 1.00 88.62 713 ASP A C 1
ATOM 5695 O O . ASP A 1 713 ? -23.637 17.707 26.215 1.00 88.62 713 ASP A O 1
ATOM 5699 N N . ILE A 1 714 ? -22.061 17.514 24.648 1.00 89.81 714 ILE A N 1
ATOM 5700 C CA . ILE A 1 714 ? -21.260 16.493 25.331 1.00 89.81 714 ILE A CA 1
ATOM 5701 C C . ILE A 1 714 ? -19.983 17.152 25.859 1.00 89.81 714 ILE A C 1
ATOM 5703 O O . ILE A 1 714 ? -19.134 17.617 25.096 1.00 89.81 714 ILE A O 1
ATOM 5707 N N . HIS A 1 715 ? -19.786 17.159 27.177 1.00 88.75 715 HIS A N 1
ATOM 5708 C CA . HIS A 1 715 ? -18.562 17.707 27.751 1.00 88.75 715 HIS A CA 1
ATOM 5709 C C . HIS A 1 715 ? -17.361 16.763 27.572 1.00 88.75 715 HIS A C 1
ATOM 5711 O O . HIS A 1 715 ? -17.405 15.582 27.926 1.00 88.75 715 HIS A O 1
ATOM 5717 N N . VAL A 1 716 ? -16.247 17.305 27.070 1.00 91.31 716 VAL A N 1
ATOM 5718 C CA . VAL A 1 716 ? -14.954 16.609 27.015 1.00 91.31 716 VAL A CA 1
ATOM 5719 C C . VAL A 1 716 ? -14.142 16.982 28.254 1.00 91.31 716 VAL A C 1
ATOM 5721 O O . VAL A 1 716 ? -13.667 18.114 28.382 1.00 91.31 716 VAL A O 1
ATOM 5724 N N . ASP A 1 717 ? -13.952 16.027 29.159 1.00 90.88 717 ASP A N 1
ATOM 5725 C CA . ASP A 1 717 ? -13.209 16.216 30.407 1.00 90.88 717 ASP A CA 1
ATOM 5726 C C . ASP A 1 717 ? -11.683 16.001 30.247 1.00 90.88 717 ASP A C 1
ATOM 5728 O O . ASP A 1 717 ? -11.147 15.789 29.152 1.00 90.88 717 ASP A O 1
ATOM 5732 N N . GLU A 1 718 ? -10.926 16.111 31.342 1.00 91.06 718 GLU A N 1
ATOM 5733 C CA . GLU A 1 718 ? -9.476 15.856 31.334 1.00 91.06 718 GLU A CA 1
ATOM 5734 C C . GLU A 1 718 ? -9.141 14.364 31.128 1.00 91.06 718 GLU A C 1
ATOM 5736 O O . GLU A 1 718 ? -8.101 14.027 30.544 1.00 91.06 718 GLU A O 1
ATOM 5741 N N . GLN A 1 719 ? -10.022 13.450 31.550 1.00 91.56 719 GLN A N 1
ATOM 5742 C CA . GLN A 1 719 ? -9.829 12.014 31.363 1.00 91.56 719 GLN A CA 1
ATOM 5743 C C . GLN A 1 719 ? -9.810 11.662 29.872 1.00 91.56 719 GLN A C 1
ATOM 5745 O O . GLN A 1 719 ? -8.864 11.019 29.414 1.00 91.56 719 GLN A O 1
ATOM 5750 N N . ILE A 1 720 ? -10.801 12.103 29.097 1.00 93.31 720 ILE A N 1
ATOM 5751 C CA . ILE A 1 720 ? -10.887 11.830 27.658 1.00 93.31 720 ILE A CA 1
ATOM 5752 C C . ILE A 1 720 ? -9.661 12.405 26.943 1.00 93.31 720 ILE A C 1
ATOM 5754 O O . ILE A 1 720 ? -8.991 11.685 26.197 1.00 93.31 720 ILE A O 1
ATOM 5758 N N . ARG A 1 721 ? -9.295 13.662 27.238 1.00 95.06 721 ARG A N 1
ATOM 5759 C CA . ARG A 1 721 ? -8.106 14.312 26.659 1.00 95.06 721 ARG A CA 1
ATOM 5760 C C . ARG A 1 721 ? -6.812 13.558 26.971 1.00 95.06 721 ARG A C 1
ATOM 5762 O O . ARG A 1 721 ? -5.974 13.361 26.090 1.00 95.06 721 ARG A O 1
ATOM 5769 N N . SER A 1 722 ? -6.632 13.113 28.214 1.00 94.75 722 SER A N 1
ATOM 5770 C CA . SER A 1 722 ? -5.424 12.391 28.628 1.00 94.75 722 SER A CA 1
ATOM 5771 C C . SER A 1 722 ? -5.338 10.981 28.029 1.00 94.75 722 SER A C 1
ATOM 5773 O O . SER A 1 722 ? -4.257 10.578 27.589 1.00 94.75 722 SER A O 1
ATOM 5775 N N . GLN A 1 723 ? -6.452 10.243 27.936 1.00 96.00 723 GLN A N 1
ATOM 5776 C CA . GLN A 1 723 ? -6.476 8.924 27.286 1.00 96.00 723 GLN A CA 1
ATOM 5777 C C . GLN A 1 723 ? -6.272 9.029 25.771 1.00 96.00 723 GLN A C 1
ATOM 5779 O O . GLN A 1 723 ? -5.526 8.231 25.199 1.00 96.00 723 GLN A O 1
ATOM 5784 N N . HIS A 1 724 ? -6.848 10.046 25.125 1.00 97.38 724 HIS A N 1
ATOM 5785 C CA . HIS A 1 724 ? -6.590 10.359 23.717 1.00 97.38 724 HIS A CA 1
ATOM 5786 C C . HIS A 1 724 ? -5.105 10.642 23.471 1.00 97.38 724 HIS A C 1
ATOM 5788 O O . HIS A 1 724 ? -4.473 9.985 22.639 1.00 97.38 724 HIS A O 1
ATOM 5794 N N . ALA A 1 725 ? -4.504 11.537 24.260 1.00 96.19 725 ALA A N 1
ATOM 5795 C CA . ALA A 1 725 ? -3.083 11.854 24.158 1.00 96.19 725 ALA A CA 1
ATOM 5796 C C . ALA A 1 725 ? -2.192 10.618 24.393 1.00 96.19 725 ALA A C 1
ATOM 5798 O O . ALA A 1 725 ? -1.182 10.435 23.705 1.00 96.19 725 ALA A O 1
ATOM 5799 N N . LYS A 1 726 ? -2.580 9.735 25.323 1.00 96.25 726 LYS A N 1
ATOM 5800 C CA . LYS A 1 726 ? -1.897 8.463 25.584 1.00 96.25 726 LYS A CA 1
ATOM 5801 C C . LYS A 1 726 ? -1.941 7.525 24.375 1.00 96.25 726 LYS A C 1
ATOM 5803 O O . LYS A 1 726 ? -0.892 7.000 24.006 1.00 96.25 726 LYS A O 1
ATOM 5808 N N . LEU A 1 727 ? -3.102 7.340 23.740 1.00 97.62 727 LEU A N 1
ATOM 5809 C CA . LEU A 1 727 ? -3.227 6.513 22.532 1.00 97.62 727 LEU A CA 1
ATOM 5810 C C . LEU A 1 727 ? -2.313 7.012 21.412 1.00 97.62 727 LEU A C 1
ATOM 5812 O O . LEU A 1 727 ? -1.596 6.220 20.804 1.00 97.62 727 LEU A O 1
ATOM 5816 N N . TRP A 1 728 ? -2.280 8.325 21.180 1.00 97.50 728 TRP A N 1
ATOM 5817 C CA . TRP A 1 728 ? -1.405 8.919 20.170 1.00 97.50 728 TRP A CA 1
ATOM 5818 C C . TRP A 1 728 ? 0.082 8.781 20.500 1.00 97.50 728 TRP A C 1
ATOM 5820 O O . TRP A 1 728 ? 0.890 8.595 19.587 1.00 97.50 728 TRP A O 1
ATOM 5830 N N . LYS A 1 729 ? 0.457 8.832 21.782 1.00 96.12 729 LYS A N 1
ATOM 5831 C CA . LYS A 1 729 ? 1.833 8.575 22.217 1.00 96.12 729 LYS A CA 1
ATOM 5832 C C . LYS A 1 729 ? 2.254 7.130 21.937 1.00 96.12 729 LYS A C 1
ATOM 5834 O O . LYS A 1 729 ? 3.317 6.920 21.362 1.00 96.12 729 LYS A O 1
ATOM 5839 N N . GLU A 1 730 ? 1.426 6.154 22.307 1.00 96.38 730 GLU A N 1
ATOM 5840 C CA . GLU A 1 730 ? 1.696 4.734 22.036 1.00 96.38 730 GLU A CA 1
ATOM 5841 C C . GLU A 1 730 ? 1.757 4.454 20.521 1.00 96.38 730 GLU A C 1
ATOM 5843 O O . GLU A 1 730 ? 2.650 3.750 20.049 1.00 96.38 730 GLU A O 1
ATOM 5848 N N . ASN A 1 731 ? 0.876 5.085 19.738 1.00 96.62 731 ASN A N 1
ATOM 5849 C CA . ASN A 1 731 ? 0.903 5.032 18.275 1.00 96.62 731 ASN A CA 1
ATOM 5850 C C . ASN A 1 731 ? 2.238 5.538 17.693 1.00 96.62 731 ASN A C 1
ATOM 5852 O O . ASN A 1 731 ? 2.803 4.919 16.794 1.00 96.62 731 ASN A O 1
ATOM 5856 N N . ASP A 1 732 ? 2.780 6.641 18.217 1.00 94.12 732 ASP A N 1
ATOM 5857 C CA . ASP A 1 732 ? 4.075 7.186 17.785 1.00 94.12 732 ASP A CA 1
ATOM 5858 C C . ASP A 1 732 ? 5.229 6.204 18.032 1.00 94.12 732 ASP A C 1
ATOM 5860 O O . ASP A 1 732 ? 6.098 6.031 17.176 1.00 94.12 732 ASP A O 1
ATOM 5864 N N . GLU A 1 733 ? 5.233 5.552 19.197 1.00 92.50 733 GLU A N 1
ATOM 5865 C CA . GLU A 1 733 ? 6.236 4.550 19.571 1.00 92.50 733 GLU A CA 1
ATOM 5866 C C . GLU A 1 733 ? 6.197 3.357 18.605 1.00 92.50 733 GLU A C 1
ATOM 5868 O O . GLU A 1 733 ? 7.213 3.034 17.985 1.00 92.50 733 GLU A O 1
ATOM 5873 N N . VAL A 1 734 ? 5.011 2.794 18.354 1.00 93.50 734 VAL A N 1
ATOM 5874 C CA . VAL A 1 734 ? 4.847 1.654 17.439 1.00 93.50 734 VAL A CA 1
ATOM 5875 C C . VAL A 1 734 ? 5.233 2.005 15.999 1.00 93.50 734 VAL A C 1
ATOM 5877 O O . VAL A 1 734 ? 5.956 1.252 15.345 1.00 93.50 734 VAL A O 1
ATOM 5880 N N . LEU A 1 735 ? 4.814 3.163 15.480 1.00 91.69 735 LEU A N 1
ATOM 5881 C CA . LEU A 1 735 ? 5.125 3.553 14.097 1.00 91.69 735 LEU A CA 1
ATOM 5882 C C . LEU A 1 735 ? 6.622 3.879 13.900 1.00 91.69 735 LEU A C 1
ATOM 5884 O O . LEU A 1 735 ? 7.174 3.659 12.812 1.00 91.69 735 LEU A O 1
ATOM 5888 N N . LYS A 1 736 ? 7.315 4.347 14.948 1.00 88.38 736 LYS A N 1
ATOM 5889 C CA . LYS A 1 736 ? 8.784 4.468 14.955 1.00 88.38 736 LYS A CA 1
ATOM 5890 C C . LYS A 1 736 ? 9.457 3.104 14.942 1.00 88.38 736 LYS A C 1
ATOM 5892 O O . LYS A 1 736 ? 10.382 2.914 14.149 1.00 88.38 736 LYS A O 1
ATOM 5897 N N . ASP A 1 737 ? 8.981 2.167 15.753 1.00 87.75 737 ASP A N 1
ATOM 5898 C CA . ASP A 1 737 ? 9.522 0.809 15.813 1.00 87.75 737 ASP A CA 1
ATOM 5899 C C . ASP A 1 737 ? 9.373 0.089 14.470 1.00 87.75 737 ASP A C 1
ATOM 5901 O O . ASP A 1 737 ? 10.328 -0.521 13.990 1.00 87.75 737 ASP A O 1
ATOM 5905 N N . LEU A 1 738 ? 8.239 0.255 13.778 1.00 87.50 738 LEU A N 1
ATOM 5906 C CA . LEU A 1 738 ? 8.048 -0.237 12.408 1.00 87.50 738 LEU A CA 1
ATOM 5907 C C . LEU A 1 738 ? 9.136 0.256 11.447 1.00 87.50 738 LEU A C 1
ATOM 5909 O O . LEU A 1 738 ? 9.740 -0.536 10.717 1.00 87.50 738 LEU A O 1
ATOM 5913 N N . THR A 1 739 ? 9.403 1.561 11.474 1.00 83.94 739 THR A N 1
ATOM 5914 C CA . THR A 1 739 ? 10.418 2.201 10.629 1.00 83.94 739 THR A CA 1
ATOM 5915 C C . THR A 1 739 ? 11.820 1.717 11.001 1.00 83.94 739 THR A C 1
ATOM 5917 O O . THR A 1 739 ? 12.635 1.413 10.129 1.00 83.94 739 THR A O 1
ATOM 5920 N N . HIS A 1 740 ? 12.111 1.605 12.297 1.00 80.56 740 HIS A N 1
ATOM 5921 C CA . HIS A 1 740 ? 13.414 1.174 12.790 1.00 80.56 740 HIS A CA 1
ATOM 5922 C C . HIS A 1 740 ? 13.692 -0.300 12.461 1.00 80.56 740 HIS A C 1
ATOM 5924 O O . HIS A 1 740 ? 14.794 -0.629 12.023 1.00 80.56 740 HIS A O 1
ATOM 5930 N N . ASN A 1 741 ? 12.688 -1.169 12.602 1.00 79.31 741 ASN A N 1
ATOM 5931 C CA . ASN A 1 741 ? 12.755 -2.585 12.238 1.00 79.31 741 ASN A CA 1
ATOM 5932 C C . ASN A 1 741 ? 12.942 -2.777 10.729 1.00 79.31 741 ASN A C 1
ATOM 5934 O O . ASN A 1 741 ? 13.636 -3.695 10.302 1.00 79.31 741 ASN A O 1
ATOM 5938 N N . TYR A 1 742 ? 12.365 -1.909 9.896 1.00 77.06 742 TYR A N 1
ATOM 5939 C CA . TYR A 1 742 ? 12.621 -1.940 8.455 1.00 77.06 742 TYR A CA 1
ATOM 5940 C C . TYR A 1 742 ? 14.071 -1.566 8.115 1.00 77.06 742 TYR A C 1
ATOM 5942 O O . TYR A 1 742 ? 14.705 -2.188 7.262 1.00 77.06 742 TYR A O 1
ATOM 5950 N N . LEU A 1 743 ? 14.603 -0.539 8.782 1.00 71.56 743 LEU A N 1
ATOM 5951 C CA . LEU A 1 743 ? 15.940 -0.009 8.516 1.00 71.56 743 LEU A CA 1
ATOM 5952 C C . LEU A 1 743 ? 17.067 -0.810 9.190 1.00 71.56 743 LEU A C 1
ATOM 5954 O O . LEU A 1 743 ? 18.234 -0.581 8.854 1.00 71.56 743 LEU A O 1
ATOM 5958 N N . SER A 1 744 ? 16.757 -1.733 10.108 1.00 67.88 744 SER A N 1
ATOM 5959 C CA . SER A 1 744 ? 17.752 -2.536 10.824 1.00 67.88 744 SER A CA 1
ATOM 5960 C C . SER A 1 744 ? 18.440 -3.560 9.916 1.00 67.88 744 SER A C 1
ATOM 5962 O O . SER A 1 744 ? 17.825 -4.192 9.060 1.00 67.88 744 SER A O 1
ATOM 5964 N N . THR A 1 745 ? 19.744 -3.750 10.123 1.00 57.66 745 THR A N 1
ATOM 5965 C CA . THR A 1 745 ? 20.551 -4.767 9.424 1.00 57.66 745 THR A CA 1
ATOM 5966 C C . THR A 1 745 ? 20.540 -6.130 10.120 1.00 57.66 745 THR A C 1
ATOM 5968 O O . THR A 1 745 ? 20.957 -7.116 9.523 1.00 57.66 745 THR A O 1
ATOM 5971 N N . LEU A 1 746 ? 20.057 -6.199 11.364 1.00 52.22 746 LEU A N 1
ATOM 5972 C CA . LEU A 1 746 ? 19.914 -7.433 12.137 1.00 52.22 746 LEU A CA 1
ATOM 5973 C C . LEU A 1 746 ? 18.491 -7.988 11.991 1.00 52.22 746 LEU A C 1
ATOM 5975 O O . LEU A 1 746 ? 17.525 -7.219 11.999 1.00 52.22 746 LEU A O 1
ATOM 5979 N N . ALA A 1 747 ? 18.369 -9.315 11.885 1.00 48.12 747 ALA A N 1
ATOM 5980 C CA . ALA A 1 747 ? 17.096 -10.006 12.057 1.00 48.12 747 ALA A CA 1
ATOM 5981 C C . ALA A 1 747 ? 16.676 -9.876 13.530 1.00 48.12 747 ALA A C 1
ATOM 5983 O O . ALA A 1 747 ? 17.436 -10.243 14.422 1.00 48.12 747 ALA A O 1
ATOM 5984 N N . TYR A 1 748 ? 15.505 -9.293 13.786 1.00 46.44 748 TYR A N 1
ATOM 5985 C CA . TYR A 1 748 ? 15.002 -9.121 15.148 1.00 46.44 748 TYR A CA 1
ATOM 5986 C C . TYR A 1 748 ? 14.537 -10.471 15.712 1.00 46.44 748 TYR A C 1
ATOM 5988 O O . TYR A 1 748 ? 13.743 -11.161 15.070 1.00 46.44 748 TYR A O 1
ATOM 5996 N N . THR A 1 749 ? 14.999 -10.818 16.916 1.00 43.31 749 THR A N 1
ATOM 5997 C CA . THR A 1 749 ? 14.532 -11.978 17.688 1.00 43.31 749 THR A CA 1
ATOM 5998 C C . THR A 1 749 ? 13.825 -11.459 18.947 1.00 43.31 749 THR A C 1
ATOM 6000 O O . THR A 1 749 ? 14.430 -10.677 19.687 1.00 43.31 749 THR A O 1
ATOM 6003 N N . PRO A 1 750 ? 12.561 -11.833 19.214 1.00 36.78 750 PRO A N 1
ATOM 6004 C CA . PRO A 1 750 ? 11.860 -11.393 20.420 1.00 36.78 750 PRO A CA 1
ATOM 6005 C C . PRO A 1 750 ? 12.591 -11.890 21.679 1.00 36.78 750 PRO A C 1
ATOM 6007 O O . PRO A 1 750 ? 12.785 -13.091 21.831 1.00 36.78 750 PRO A O 1
ATOM 6010 N N . GLY A 1 751 ? 12.997 -10.984 22.577 1.00 40.75 751 GLY A N 1
ATOM 6011 C CA . GLY A 1 751 ? 13.570 -11.334 23.891 1.00 40.75 751 GLY A CA 1
ATOM 6012 C C . GLY A 1 751 ? 14.916 -10.685 24.234 1.00 40.75 751 GLY A C 1
ATOM 6013 O O . GLY A 1 751 ? 15.216 -10.499 25.413 1.00 40.75 751 GLY A O 1
ATOM 6014 N N . GLU A 1 752 ? 15.701 -10.238 23.251 1.00 36.12 752 GLU A N 1
ATOM 6015 C CA . GLU A 1 752 ? 16.964 -9.540 23.522 1.00 36.12 752 GLU A CA 1
ATOM 6016 C C . GLU A 1 752 ? 16.754 -8.024 23.627 1.00 36.12 752 GLU A C 1
ATOM 6018 O O . GLU A 1 752 ? 16.638 -7.300 22.636 1.00 36.12 752 GLU A O 1
ATOM 6023 N N . LYS A 1 753 ? 16.738 -7.503 24.861 1.00 35.75 753 LYS A N 1
ATOM 6024 C CA . LYS A 1 753 ? 16.866 -6.060 25.104 1.00 35.75 753 LYS A CA 1
ATOM 6025 C C . LYS A 1 753 ? 18.212 -5.595 24.544 1.00 35.75 753 LYS A C 1
ATOM 6027 O O . LYS A 1 753 ? 19.259 -5.868 25.125 1.00 35.75 753 LYS A O 1
ATOM 6032 N N . SER A 1 754 ? 18.177 -4.876 23.422 1.00 39.22 754 SER A N 1
ATOM 6033 C CA . SER A 1 754 ? 19.360 -4.300 22.778 1.00 39.22 754 SER A CA 1
ATOM 6034 C C . SER A 1 754 ? 20.186 -3.486 23.781 1.00 39.22 754 SER A C 1
ATOM 6036 O O . SER A 1 754 ? 19.792 -2.409 24.240 1.00 39.22 754 SER A O 1
ATOM 6038 N N . ASN A 1 755 ? 21.353 -4.017 24.149 1.00 35.38 755 ASN A N 1
ATOM 6039 C CA . ASN A 1 755 ? 22.313 -3.328 24.996 1.00 35.38 755 ASN A CA 1
ATOM 6040 C C . ASN A 1 755 ? 22.790 -2.055 24.281 1.00 35.38 755 ASN A C 1
ATOM 6042 O O . ASN A 1 755 ? 23.473 -2.125 23.255 1.00 35.38 755 ASN A O 1
ATOM 6046 N N . LYS A 1 756 ? 22.495 -0.883 24.864 1.00 39.25 756 LYS A N 1
ATOM 6047 C CA . LYS A 1 756 ? 22.842 0.462 24.349 1.00 39.25 756 LYS A CA 1
ATOM 6048 C C . LYS A 1 756 ? 24.336 0.654 24.012 1.00 39.25 756 LYS A C 1
ATOM 6050 O O . LYS A 1 756 ? 24.676 1.571 23.269 1.00 39.25 756 LYS A O 1
ATOM 6055 N N . ARG A 1 757 ? 25.237 -0.205 24.513 1.00 33.03 757 ARG A N 1
ATOM 6056 C CA . ARG A 1 757 ? 26.678 -0.211 24.179 1.00 33.03 757 ARG A CA 1
ATOM 6057 C C . ARG A 1 757 ? 26.994 -0.757 22.777 1.00 33.03 757 ARG A C 1
ATOM 6059 O O . ARG A 1 757 ? 28.011 -0.367 22.215 1.00 33.03 757 ARG A O 1
ATOM 6066 N N . SER A 1 758 ? 26.122 -1.576 22.185 1.00 40.34 758 SER A N 1
ATOM 6067 C CA . SER A 1 758 ? 26.302 -2.123 20.827 1.00 40.34 758 SER A CA 1
ATOM 6068 C C . SER A 1 758 ? 26.022 -1.101 19.713 1.00 40.34 758 SER A C 1
ATOM 6070 O O . SER A 1 758 ? 26.572 -1.217 18.620 1.00 40.34 758 SER A O 1
ATOM 6072 N N . LEU A 1 759 ? 25.259 -0.039 20.006 1.00 35.88 759 LEU A N 1
ATOM 6073 C CA . LEU A 1 759 ? 24.877 1.000 19.039 1.00 35.88 759 LEU A CA 1
ATOM 6074 C C . LEU A 1 759 ? 26.075 1.793 18.486 1.00 35.88 759 LEU A C 1
ATOM 6076 O O . LEU A 1 759 ? 26.083 2.157 17.312 1.00 35.88 759 LEU A O 1
ATOM 6080 N N . LYS A 1 760 ? 27.105 2.057 19.305 1.00 32.72 760 LYS A N 1
ATOM 6081 C CA . LYS A 1 760 ? 28.304 2.799 18.864 1.00 32.72 760 LYS A CA 1
ATOM 6082 C C . LYS A 1 760 ? 29.192 1.965 17.936 1.00 32.72 760 LYS A C 1
ATOM 6084 O O . LYS A 1 760 ? 29.694 2.494 16.950 1.00 32.72 760 LYS A O 1
ATOM 6089 N N . THR A 1 761 ? 29.328 0.668 18.206 1.00 33.91 761 THR A N 1
ATOM 6090 C CA . THR A 1 761 ? 30.114 -0.259 17.375 1.00 33.91 761 THR A CA 1
ATOM 6091 C C . THR A 1 761 ? 29.355 -0.667 16.102 1.00 33.91 761 THR A C 1
ATOM 6093 O O . THR A 1 761 ? 29.964 -0.880 15.058 1.00 33.91 761 THR A O 1
ATOM 6096 N N . GLN A 1 762 ? 28.016 -0.689 16.130 1.00 40.56 762 GLN A N 1
ATOM 6097 C CA . GLN A 1 762 ? 27.167 -0.956 14.957 1.00 40.56 762 GLN A CA 1
ATOM 6098 C C . GLN A 1 762 ? 27.058 0.241 13.999 1.00 40.56 762 GLN A C 1
ATOM 6100 O O . GLN A 1 762 ? 26.957 0.049 12.788 1.00 40.56 762 GLN A O 1
ATOM 6105 N N . LEU A 1 763 ? 27.173 1.475 14.503 1.00 35.00 763 LEU A N 1
ATOM 6106 C CA . LEU A 1 763 ? 27.305 2.667 13.659 1.00 35.00 763 LEU A CA 1
ATOM 6107 C C . LEU A 1 763 ? 28.620 2.683 12.864 1.00 35.00 763 LEU A C 1
ATOM 6109 O O . LEU A 1 763 ? 28.642 3.263 11.785 1.00 35.00 763 LEU A O 1
ATOM 6113 N N . ALA A 1 764 ? 29.680 2.012 13.329 1.00 30.31 764 ALA A N 1
ATOM 6114 C CA . ALA A 1 764 ? 30.926 1.870 12.571 1.00 30.31 764 ALA A CA 1
ATOM 6115 C C . ALA A 1 764 ? 30.772 0.931 11.353 1.00 30.31 764 ALA A C 1
ATOM 6117 O O . ALA A 1 764 ? 31.333 1.202 10.295 1.00 30.31 764 ALA A O 1
ATOM 6118 N N . LYS A 1 765 ? 29.917 -0.103 11.441 1.00 37.34 765 LYS A N 1
ATOM 6119 C CA . LYS A 1 765 ? 29.561 -0.976 10.300 1.00 37.34 765 LYS A CA 1
ATOM 6120 C C . LYS A 1 765 ? 28.659 -0.299 9.255 1.00 37.34 765 LYS A C 1
ATOM 6122 O O . LYS A 1 765 ? 28.530 -0.803 8.147 1.00 37.34 765 LYS A O 1
ATOM 6127 N N . LYS A 1 766 ? 28.097 0.879 9.558 1.00 39.88 766 LYS A N 1
ATOM 6128 C CA . LYS A 1 766 ? 27.342 1.718 8.606 1.00 39.88 766 LYS A CA 1
ATOM 6129 C C . LYS A 1 766 ? 28.218 2.276 7.470 1.00 39.88 766 LYS A C 1
ATOM 6131 O O . LYS A 1 766 ? 27.680 2.728 6.466 1.00 39.88 766 LYS A O 1
ATOM 6136 N N . TYR A 1 767 ? 29.544 2.254 7.633 1.00 36.53 767 TYR A N 1
ATOM 6137 C CA . TYR A 1 767 ? 30.497 2.930 6.746 1.00 36.53 767 TYR A CA 1
ATOM 6138 C C . TYR A 1 767 ? 31.234 2.007 5.760 1.00 36.53 767 TYR A C 1
ATOM 6140 O O . TYR A 1 767 ? 31.936 2.519 4.895 1.00 36.53 767 TYR A O 1
ATOM 6148 N N . LEU A 1 768 ? 31.071 0.680 5.857 1.00 30.84 768 LEU A N 1
ATOM 6149 C CA . LEU A 1 768 ? 31.798 -0.302 5.030 1.00 30.84 768 LEU A CA 1
ATOM 6150 C C . LEU A 1 768 ? 30.942 -1.020 3.973 1.00 30.84 768 LEU A C 1
ATOM 6152 O O . LEU A 1 768 ? 31.505 -1.606 3.055 1.00 30.84 768 LEU A O 1
ATOM 6156 N N . ASN A 1 769 ? 29.608 -0.929 4.031 1.00 32.62 769 ASN A N 1
ATOM 6157 C CA . ASN A 1 769 ? 28.740 -1.523 3.007 1.00 32.62 769 ASN A CA 1
ATOM 6158 C C . ASN A 1 769 ? 28.603 -0.585 1.802 1.00 32.62 769 ASN A C 1
ATOM 6160 O O . ASN A 1 769 ? 27.612 0.126 1.631 1.00 32.62 769 ASN A O 1
ATOM 6164 N N . VAL A 1 770 ? 29.637 -0.584 0.968 1.00 36.16 770 VAL A N 1
ATOM 6165 C CA . VAL A 1 770 ? 29.565 -0.141 -0.422 1.00 36.16 770 VAL A CA 1
ATOM 6166 C C . VAL A 1 770 ? 28.974 -1.321 -1.207 1.00 36.16 770 VAL A C 1
ATOM 6168 O O . VAL A 1 770 ? 29.595 -2.373 -1.255 1.00 36.16 770 VAL A O 1
ATOM 6171 N N . VAL A 1 771 ? 27.786 -1.127 -1.801 1.00 35.25 771 VAL A N 1
ATOM 6172 C CA . VAL A 1 771 ? 26.946 -2.089 -2.567 1.00 35.25 771 VAL A CA 1
ATOM 6173 C C . VAL A 1 771 ? 25.850 -2.824 -1.758 1.00 35.25 771 VAL A C 1
ATOM 6175 O O . VAL A 1 771 ? 26.070 -3.831 -1.106 1.00 35.25 771 VAL A O 1
ATOM 6178 N N . GLY A 1 772 ? 24.613 -2.325 -1.870 1.00 45.94 772 GLY A N 1
ATOM 6179 C CA . GLY A 1 772 ? 23.528 -3.065 -2.537 1.00 45.94 772 GLY A CA 1
ATOM 6180 C C . GLY A 1 772 ? 22.727 -4.168 -1.829 1.00 45.94 772 GLY A C 1
ATOM 6181 O O . GLY A 1 772 ? 21.704 -4.544 -2.397 1.00 45.94 772 GLY A O 1
ATOM 6182 N N . ASP A 1 773 ? 23.092 -4.675 -0.651 1.00 51.81 773 ASP A N 1
ATOM 6183 C CA . ASP A 1 773 ? 22.333 -5.803 -0.073 1.00 51.81 773 ASP A CA 1
ATOM 6184 C C . ASP A 1 773 ? 21.011 -5.384 0.598 1.00 51.81 773 ASP A C 1
ATOM 6186 O O . ASP A 1 773 ? 20.957 -4.515 1.476 1.00 51.81 773 ASP A O 1
ATOM 6190 N N . ILE A 1 774 ? 19.917 -6.035 0.186 1.00 61.81 774 ILE A N 1
ATOM 6191 C CA . ILE A 1 774 ? 18.572 -5.844 0.745 1.00 61.81 774 ILE A CA 1
ATOM 6192 C C . ILE A 1 774 ? 18.553 -6.366 2.189 1.00 61.81 774 ILE A C 1
ATOM 6194 O O . ILE A 1 774 ? 18.879 -7.523 2.451 1.00 61.81 774 ILE A O 1
ATOM 6198 N N . ARG A 1 775 ? 18.114 -5.526 3.135 1.00 77.62 775 ARG A N 1
ATOM 6199 C CA . ARG A 1 775 ? 18.029 -5.878 4.565 1.00 77.62 775 ARG A CA 1
ATOM 6200 C C . ARG A 1 775 ? 17.102 -7.083 4.813 1.00 77.62 775 ARG A C 1
ATOM 6202 O O . ARG A 1 775 ? 16.098 -7.212 4.114 1.00 77.62 775 ARG A O 1
ATOM 6209 N N . PRO A 1 776 ? 17.331 -7.910 5.853 1.00 78.06 776 PRO A N 1
ATOM 6210 C CA . PRO A 1 776 ? 16.532 -9.118 6.101 1.00 78.06 776 PRO A CA 1
ATOM 6211 C C . PRO A 1 776 ? 15.022 -8.870 6.247 1.00 78.06 776 PRO A C 1
ATOM 6213 O O . PRO A 1 776 ? 14.214 -9.569 5.637 1.00 78.06 776 PRO A O 1
ATOM 6216 N N . ASN A 1 777 ? 14.627 -7.845 7.009 1.00 81.44 777 ASN A N 1
ATOM 6217 C CA . ASN A 1 777 ? 13.213 -7.499 7.201 1.00 81.44 777 ASN A CA 1
ATOM 6218 C C . ASN A 1 777 ? 12.594 -6.913 5.925 1.00 81.44 777 ASN A C 1
ATOM 6220 O O . ASN A 1 777 ? 11.458 -7.233 5.582 1.00 81.44 777 ASN A O 1
ATOM 6224 N N . GLU A 1 778 ? 13.360 -6.112 5.181 1.00 83.25 778 GLU A N 1
ATOM 6225 C CA . GLU A 1 778 ? 12.955 -5.607 3.869 1.00 83.25 778 GLU A CA 1
ATOM 6226 C C . GLU A 1 778 ? 12.739 -6.762 2.875 1.00 83.25 778 GLU A C 1
ATOM 6228 O O . GLU A 1 778 ? 11.726 -6.797 2.178 1.00 83.25 778 GLU A O 1
ATOM 6233 N N . MET A 1 779 ? 13.631 -7.756 2.867 1.00 83.81 779 MET A N 1
ATOM 6234 C CA . MET A 1 779 ? 13.509 -8.979 2.072 1.00 83.81 779 MET A CA 1
ATOM 6235 C C . MET A 1 779 ? 12.267 -9.790 2.463 1.00 83.81 779 MET A C 1
ATOM 6237 O O . MET A 1 779 ? 11.505 -10.210 1.592 1.00 83.81 779 MET A O 1
ATOM 6241 N N . ALA A 1 780 ? 12.021 -9.983 3.763 1.00 87.19 780 ALA A N 1
ATOM 6242 C CA . ALA A 1 780 ? 10.831 -10.675 4.259 1.00 87.19 780 ALA A CA 1
ATOM 6243 C C . ALA A 1 780 ? 9.533 -9.974 3.828 1.00 87.19 780 ALA A C 1
ATOM 6245 O O . ALA A 1 780 ? 8.576 -10.633 3.429 1.00 87.19 780 ALA A O 1
ATOM 6246 N N . MET A 1 781 ? 9.514 -8.641 3.853 1.00 89.00 781 MET A N 1
ATOM 6247 C CA . MET A 1 781 ? 8.366 -7.842 3.422 1.00 89.00 781 MET A CA 1
ATOM 6248 C C . MET A 1 781 ? 8.154 -7.913 1.913 1.00 89.00 781 MET A C 1
ATOM 6250 O O . MET A 1 781 ? 7.024 -8.100 1.470 1.00 89.00 781 MET A O 1
ATOM 6254 N N . ARG A 1 782 ? 9.226 -7.826 1.114 1.00 87.75 782 ARG A N 1
ATOM 6255 C CA . ARG A 1 782 ? 9.145 -8.042 -0.340 1.00 87.75 782 ARG A CA 1
ATOM 6256 C C . ARG A 1 782 ? 8.602 -9.432 -0.657 1.00 87.75 782 ARG A C 1
ATOM 6258 O O . ARG A 1 782 ? 7.757 -9.545 -1.536 1.00 87.75 782 ARG A O 1
ATOM 6265 N N . LYS A 1 783 ? 9.025 -10.454 0.092 1.00 89.31 783 LYS A N 1
ATOM 6266 C CA . LYS A 1 783 ? 8.518 -11.823 -0.040 1.00 89.31 783 LYS A CA 1
ATOM 6267 C C . LYS A 1 783 ? 7.022 -11.912 0.270 1.00 89.31 783 LYS A C 1
ATOM 6269 O O . LYS A 1 783 ? 6.273 -12.397 -0.570 1.00 89.31 783 LYS A O 1
ATOM 6274 N N . LEU A 1 784 ? 6.573 -11.391 1.418 1.00 91.69 784 LEU A N 1
ATOM 6275 C CA . LEU A 1 784 ? 5.151 -11.361 1.802 1.00 91.69 784 LEU A CA 1
ATOM 6276 C C . LEU A 1 784 ? 4.284 -10.683 0.726 1.00 91.69 784 LEU A C 1
ATOM 6278 O O . LEU A 1 784 ? 3.249 -11.213 0.335 1.00 91.69 784 LEU A O 1
ATOM 6282 N N . LEU A 1 785 ? 4.750 -9.547 0.202 1.00 91.19 785 LEU A N 1
ATOM 6283 C CA . LEU A 1 785 ? 4.038 -8.755 -0.804 1.00 91.19 785 LEU A CA 1
ATOM 6284 C C . LEU A 1 785 ? 4.164 -9.297 -2.240 1.00 91.19 785 LEU A C 1
ATOM 6286 O O . LEU A 1 785 ? 3.601 -8.688 -3.147 1.00 91.19 785 LEU A O 1
ATOM 6290 N N . GLY A 1 786 ? 4.899 -10.391 -2.475 1.00 88.25 786 GLY A N 1
ATOM 6291 C CA . GLY A 1 786 ? 5.074 -10.964 -3.816 1.00 88.25 786 GLY A CA 1
ATOM 6292 C C . GLY A 1 786 ? 5.946 -10.130 -4.756 1.00 88.25 786 GLY A C 1
ATOM 6293 O O . GLY A 1 786 ? 5.691 -10.088 -5.952 1.00 88.25 786 GLY A O 1
ATOM 6294 N N . ARG A 1 787 ? 6.933 -9.405 -4.220 1.00 86.12 787 ARG A N 1
ATOM 6295 C CA . ARG A 1 787 ? 7.769 -8.429 -4.950 1.00 86.12 787 ARG A CA 1
ATOM 6296 C C . ARG A 1 787 ? 9.177 -8.929 -5.266 1.00 86.12 787 ARG A C 1
ATOM 6298 O O . ARG A 1 787 ? 10.057 -8.128 -5.580 1.00 86.12 787 ARG A O 1
ATOM 6305 N N . LEU A 1 788 ? 9.441 -10.220 -5.092 1.00 82.06 788 LEU A N 1
ATOM 6306 C CA . LEU A 1 788 ? 10.714 -10.808 -5.502 1.00 82.06 788 LEU A CA 1
ATOM 6307 C C . LEU A 1 788 ? 10.656 -11.135 -6.996 1.00 82.06 788 LEU A C 1
ATOM 6309 O O . LEU A 1 788 ? 9.652 -11.652 -7.467 1.00 82.06 788 LEU A O 1
ATOM 6313 N N . GLN A 1 789 ? 11.745 -10.885 -7.725 1.00 70.56 789 GLN A N 1
ATOM 6314 C CA . GLN A 1 789 ? 11.799 -11.091 -9.182 1.00 70.56 789 GLN A CA 1
ATOM 6315 C C . GLN A 1 789 ? 11.504 -12.538 -9.609 1.00 70.56 789 GLN A C 1
ATOM 6317 O O . GLN A 1 789 ? 10.971 -12.768 -10.684 1.00 70.56 789 GLN A O 1
ATOM 6322 N N . THR A 1 790 ? 11.840 -13.515 -8.765 1.00 71.62 790 THR A N 1
ATOM 6323 C CA . THR A 1 790 ? 11.636 -14.949 -9.027 1.00 71.62 790 THR A CA 1
ATOM 6324 C C . THR A 1 790 ? 10.336 -15.499 -8.440 1.00 71.62 790 THR A C 1
ATOM 6326 O O . THR A 1 790 ? 10.112 -16.709 -8.471 1.00 71.62 790 THR A O 1
ATOM 6329 N N . GLN A 1 791 ? 9.506 -14.649 -7.835 1.00 80.69 791 GLN A N 1
ATOM 6330 C CA . GLN A 1 791 ? 8.312 -15.082 -7.126 1.00 80.69 791 GLN A CA 1
ATOM 6331 C C . GLN A 1 791 ? 7.078 -14.913 -8.003 1.00 80.69 791 GLN A C 1
ATOM 6333 O O . GLN A 1 791 ? 6.754 -13.818 -8.448 1.00 80.69 791 GLN A O 1
ATOM 6338 N N . GLU A 1 792 ? 6.364 -16.013 -8.198 1.00 83.06 792 GLU A N 1
ATOM 6339 C CA . GLU A 1 792 ? 5.084 -16.021 -8.895 1.00 83.06 792 GLU A CA 1
ATOM 6340 C C . GLU A 1 792 ? 3.928 -16.066 -7.893 1.00 83.06 792 GLU A C 1
ATOM 6342 O O . GLU A 1 792 ? 4.098 -16.416 -6.720 1.00 83.06 792 GLU A O 1
ATOM 6347 N N . LYS A 1 793 ? 2.732 -15.719 -8.366 1.00 85.12 793 LYS A N 1
ATOM 6348 C CA . LYS A 1 793 ? 1.502 -15.887 -7.594 1.00 85.12 793 LYS A CA 1
ATOM 6349 C C . LYS A 1 793 ? 0.971 -17.303 -7.758 1.00 85.12 793 LYS A C 1
ATOM 6351 O O . LYS A 1 793 ? 1.116 -17.903 -8.823 1.00 85.12 793 LYS A O 1
ATOM 6356 N N . VAL A 1 794 ? 0.333 -17.804 -6.705 1.00 87.38 794 VAL A N 1
ATOM 6357 C CA . VAL A 1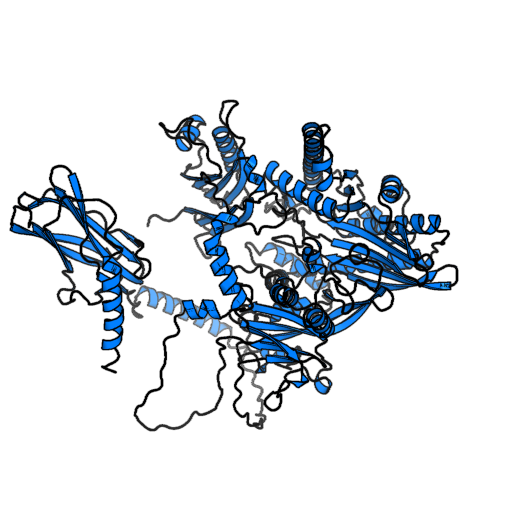 794 ? -0.506 -18.999 -6.820 1.00 87.38 794 VAL A CA 1
ATOM 6358 C C . VAL A 1 794 ? -1.648 -18.681 -7.778 1.00 87.38 794 VAL A C 1
ATOM 6360 O O . VAL A 1 794 ? -2.107 -17.545 -7.798 1.00 87.38 794 VAL A O 1
ATOM 6363 N N . LYS A 1 795 ? -2.075 -19.658 -8.577 1.00 86.56 795 LYS A N 1
ATOM 6364 C CA . LYS A 1 795 ? -3.264 -19.548 -9.426 1.00 86.56 795 LYS A CA 1
ATOM 6365 C C . LYS A 1 795 ? -4.256 -20.637 -9.073 1.00 86.56 795 LYS A C 1
ATOM 6367 O O . LYS A 1 795 ? -3.880 -21.813 -9.043 1.00 86.56 795 LYS A O 1
ATOM 6372 N N . ILE A 1 796 ? -5.515 -20.278 -8.857 1.00 84.00 796 ILE A N 1
ATOM 6373 C CA . ILE A 1 796 ? -6.558 -21.289 -8.682 1.00 84.00 796 ILE A CA 1
ATOM 6374 C C . ILE A 1 796 ? -6.933 -21.855 -10.048 1.00 84.00 796 ILE A C 1
ATOM 6376 O O . ILE A 1 796 ? -7.297 -21.140 -10.982 1.00 84.00 796 ILE A O 1
ATOM 6380 N N . TYR A 1 797 ? -6.814 -23.171 -10.188 1.00 73.00 797 TYR A N 1
ATOM 6381 C CA . TYR A 1 797 ? -7.211 -23.866 -11.399 1.00 73.00 797 TYR A CA 1
ATOM 6382 C C . TYR A 1 797 ? -8.736 -24.001 -11.437 1.00 73.00 797 TYR A C 1
ATOM 6384 O O . TYR A 1 797 ? -9.314 -24.823 -10.732 1.00 73.00 797 TYR A O 1
ATOM 6392 N N . ASN A 1 798 ? -9.372 -23.198 -12.291 1.00 69.81 798 ASN A N 1
ATOM 6393 C CA . ASN A 1 798 ? -10.789 -23.299 -12.620 1.00 69.81 798 ASN A CA 1
ATOM 6394 C C . ASN A 1 798 ? -10.947 -23.620 -14.126 1.00 69.81 798 ASN A C 1
ATOM 6396 O O . ASN A 1 798 ? -10.671 -22.748 -14.961 1.00 69.81 798 ASN A O 1
ATOM 6400 N N . PRO A 1 799 ? -11.384 -24.842 -14.496 1.00 66.94 799 PRO A N 1
ATOM 6401 C CA . PRO A 1 799 ? -11.590 -25.239 -15.892 1.00 66.94 799 PRO A CA 1
ATOM 6402 C C . PRO A 1 799 ? -12.528 -24.306 -16.670 1.00 66.94 799 PRO A C 1
ATOM 6404 O O . PRO A 1 799 ? -12.255 -23.980 -17.826 1.00 66.94 799 PRO A O 1
ATOM 6407 N N . LEU A 1 800 ? -13.596 -23.817 -16.028 1.00 66.88 800 LEU A N 1
ATOM 6408 C CA . LEU A 1 800 ? -14.554 -22.900 -16.652 1.00 66.88 800 LEU A CA 1
ATOM 6409 C C . LEU A 1 800 ? -13.904 -21.550 -16.960 1.00 66.88 800 LEU A C 1
ATOM 6411 O O . LEU A 1 800 ? -14.083 -21.013 -18.050 1.00 66.88 800 LEU A O 1
ATOM 6415 N N . HIS A 1 801 ? -13.085 -21.025 -16.045 1.00 66.62 801 HIS A N 1
ATOM 6416 C CA . HIS A 1 801 ? -12.370 -19.768 -16.269 1.00 66.62 801 HIS A CA 1
ATOM 6417 C C . HIS A 1 801 ? -11.379 -19.869 -17.439 1.00 66.62 801 HIS A C 1
ATOM 6419 O O . HIS A 1 801 ? -11.226 -18.915 -18.202 1.00 66.62 801 HIS A O 1
ATOM 6425 N N . GLN A 1 802 ? -10.717 -21.019 -17.621 1.00 64.75 802 GLN A N 1
ATOM 6426 C CA . GLN A 1 802 ? -9.833 -21.237 -18.773 1.00 64.75 802 GLN A CA 1
ATOM 6427 C C . GLN A 1 802 ? -10.601 -21.252 -20.091 1.00 64.75 802 GLN A C 1
ATOM 6429 O O . GLN A 1 802 ? -10.156 -20.617 -21.048 1.00 64.75 802 GLN A O 1
ATOM 6434 N N . TYR A 1 803 ? -11.756 -21.920 -20.120 1.00 73.50 803 TYR A N 1
ATOM 6435 C CA . TYR A 1 803 ? -12.645 -21.908 -21.278 1.00 73.50 803 TYR A CA 1
ATOM 6436 C C . TYR A 1 803 ? -13.107 -20.481 -21.607 1.00 73.50 803 TYR A C 1
ATOM 6438 O O . TYR A 1 803 ? -12.892 -20.007 -22.721 1.00 73.50 803 TYR A O 1
ATOM 6446 N N . VAL A 1 804 ? -13.631 -19.748 -20.617 1.00 73.94 804 VAL A N 1
ATOM 6447 C CA . VAL A 1 804 ? -14.076 -18.354 -20.789 1.00 73.94 804 VAL A CA 1
ATOM 6448 C C . VAL A 1 804 ? -12.928 -17.453 -21.243 1.00 73.94 804 VAL A C 1
ATOM 6450 O O . VAL A 1 804 ? -13.100 -16.674 -22.171 1.00 73.94 804 VAL A O 1
ATOM 6453 N N . SER A 1 805 ? -11.735 -17.581 -20.656 1.00 70.62 805 SER A N 1
ATOM 6454 C CA . SER A 1 805 ? -10.555 -16.803 -21.062 1.00 70.62 805 SER A CA 1
ATOM 6455 C C . SER A 1 805 ? -10.127 -17.096 -22.503 1.00 70.62 805 SER A C 1
ATOM 6457 O O . SER A 1 805 ? -9.671 -16.194 -23.207 1.00 70.62 805 SER A O 1
ATOM 6459 N N . ALA A 1 806 ? -10.239 -18.352 -22.947 1.00 74.06 806 ALA A N 1
ATOM 6460 C CA . ALA A 1 806 ? -9.932 -18.744 -24.317 1.00 74.06 806 ALA A CA 1
ATOM 6461 C C . ALA A 1 806 ? -10.951 -18.161 -25.308 1.00 74.06 806 ALA A C 1
ATOM 6463 O O . ALA A 1 806 ? -10.545 -17.598 -26.325 1.00 74.06 806 ALA A O 1
ATOM 6464 N N . GLU A 1 807 ? -12.246 -18.226 -24.987 1.00 82.56 807 GLU A N 1
ATOM 6465 C CA . GLU A 1 807 ? -13.315 -17.638 -25.804 1.00 82.56 807 GLU A CA 1
ATOM 6466 C C . GLU A 1 807 ? -13.257 -16.105 -25.831 1.00 82.56 807 GLU A C 1
ATOM 6468 O O . GLU A 1 807 ? -13.369 -15.503 -26.899 1.00 82.56 807 GLU A O 1
ATOM 6473 N N . LEU A 1 808 ? -12.982 -15.457 -24.694 1.00 76.44 808 LEU A N 1
ATOM 6474 C CA . LEU A 1 808 ? -12.750 -14.012 -24.636 1.00 76.44 808 LEU A CA 1
ATOM 6475 C C . LEU A 1 808 ? -11.577 -13.616 -25.534 1.00 76.44 808 LEU A C 1
ATOM 6477 O O . LEU A 1 808 ? -11.713 -12.705 -26.341 1.00 76.44 808 LEU A O 1
ATOM 6481 N N . ARG A 1 809 ? -10.451 -14.344 -25.493 1.00 77.81 809 ARG A N 1
ATOM 6482 C CA . ARG A 1 809 ? -9.278 -14.030 -26.326 1.00 77.81 809 ARG A CA 1
ATOM 6483 C C . ARG A 1 809 ? -9.589 -14.077 -27.829 1.00 77.81 809 ARG A C 1
ATOM 6485 O O . ARG A 1 809 ? -9.076 -13.232 -28.565 1.00 77.81 809 ARG A O 1
ATOM 6492 N N . LYS A 1 810 ? -10.450 -15.001 -28.276 1.00 86.50 810 LYS A N 1
ATOM 6493 C CA . LYS A 1 810 ? -10.953 -15.044 -29.665 1.00 86.50 810 LYS A CA 1
ATOM 6494 C C . LYS A 1 810 ? -11.769 -13.796 -30.019 1.00 86.50 810 LYS A C 1
ATOM 6496 O O . LYS A 1 810 ? -11.690 -13.319 -31.143 1.00 86.50 810 LYS A O 1
ATOM 6501 N N . ARG A 1 811 ? -12.492 -13.245 -29.044 1.00 84.75 811 ARG A N 1
ATOM 6502 C CA . ARG A 1 811 ? -13.309 -12.026 -29.141 1.00 84.75 811 ARG A CA 1
ATOM 6503 C C . ARG A 1 811 ? -12.562 -10.754 -28.721 1.00 84.75 811 ARG A C 1
ATOM 6505 O O . ARG A 1 811 ? -13.187 -9.723 -28.504 1.00 84.75 811 ARG A O 1
ATOM 6512 N N . SER A 1 812 ? -11.228 -10.793 -28.627 1.00 79.38 812 SER A N 1
ATOM 6513 C CA . SER A 1 812 ? -10.421 -9.645 -28.180 1.00 79.38 812 SER A CA 1
ATOM 6514 C C . SER A 1 812 ? -10.678 -8.361 -28.975 1.00 79.38 812 SER A C 1
ATOM 6516 O O . SER A 1 812 ? -10.596 -7.281 -28.399 1.00 79.38 812 SER A O 1
ATOM 6518 N N . GLY A 1 813 ? -11.058 -8.448 -30.253 1.00 81.38 813 GLY A N 1
ATOM 6519 C CA . GLY A 1 813 ? -11.417 -7.279 -31.067 1.00 81.38 813 GLY A CA 1
ATOM 6520 C C . GLY A 1 813 ? -12.648 -6.497 -30.583 1.00 81.38 813 GLY A C 1
ATOM 6521 O O . GLY A 1 813 ? -12.812 -5.352 -30.981 1.00 81.38 813 GLY A O 1
ATOM 6522 N N . GLU A 1 814 ? -13.492 -7.072 -29.720 1.00 83.06 814 GLU A N 1
ATOM 6523 C CA . GLU A 1 814 ? -14.681 -6.398 -29.170 1.00 83.06 814 GLU A CA 1
ATOM 6524 C C . GLU A 1 814 ? -14.360 -5.476 -27.985 1.00 83.06 814 GLU A C 1
ATOM 6526 O O . GLU A 1 814 ? -15.133 -4.573 -27.682 1.00 83.06 814 GLU A O 1
ATOM 6531 N N . TYR A 1 815 ? -13.241 -5.712 -27.292 1.00 72.50 815 TYR A N 1
ATOM 6532 C CA . TYR A 1 815 ? -12.899 -5.019 -26.042 1.00 72.50 815 TYR A CA 1
ATOM 6533 C C . TYR A 1 815 ? -11.430 -4.577 -25.960 1.00 72.50 815 TYR A C 1
ATOM 6535 O O . TYR A 1 815 ? -10.970 -4.109 -24.919 1.00 72.50 815 TYR A O 1
ATOM 6543 N N . SER A 1 816 ? -10.665 -4.731 -27.042 1.00 69.94 816 SER A N 1
ATOM 6544 C CA . SER A 1 816 ? -9.291 -4.241 -27.148 1.00 69.94 816 SER A CA 1
ATOM 6545 C C . SER A 1 816 ? -9.095 -3.469 -28.445 1.00 69.94 816 SER A C 1
ATOM 6547 O O . SER A 1 816 ? -9.702 -3.770 -29.469 1.00 69.94 816 SER A O 1
ATOM 6549 N N . PHE A 1 817 ? -8.207 -2.483 -28.400 1.00 70.56 817 PHE A N 1
ATOM 6550 C CA . PHE A 1 817 ? -7.748 -1.755 -29.573 1.00 70.56 817 PHE A CA 1
ATOM 6551 C C . PHE A 1 817 ? -6.228 -1.852 -29.659 1.00 70.56 817 PHE A C 1
ATOM 6553 O O . PHE A 1 817 ? -5.542 -2.099 -28.664 1.00 70.56 817 PHE A O 1
ATOM 6560 N N . LYS A 1 818 ? -5.695 -1.662 -30.863 1.00 71.62 818 LYS A N 1
ATOM 6561 C CA . LYS A 1 818 ? -4.254 -1.605 -31.102 1.00 71.62 818 LYS A CA 1
ATOM 6562 C C . LYS A 1 818 ? -3.856 -0.151 -31.317 1.00 71.62 818 LYS A C 1
ATOM 6564 O O . LYS A 1 818 ? -4.543 0.573 -32.031 1.00 71.62 818 LYS A O 1
ATOM 6569 N N . LYS A 1 819 ? -2.761 0.263 -30.684 1.00 74.75 819 LYS A N 1
ATOM 6570 C CA . LYS A 1 819 ? -2.128 1.563 -30.899 1.00 74.75 819 LYS A CA 1
ATOM 6571 C C . LYS A 1 819 ? -0.686 1.319 -31.309 1.00 74.75 819 LYS A C 1
ATOM 6573 O O . LYS A 1 819 ? 0.039 0.634 -30.588 1.00 74.75 819 LYS A O 1
ATOM 6578 N N . ASP A 1 820 ? -0.288 1.909 -32.425 1.00 80.12 820 ASP A N 1
ATOM 6579 C CA . ASP A 1 820 ? 1.102 1.893 -32.860 1.00 80.12 820 ASP A CA 1
ATOM 6580 C C . ASP A 1 820 ? 1.902 2.923 -32.052 1.00 80.12 820 ASP A C 1
ATOM 6582 O O . ASP A 1 820 ? 1.428 4.031 -31.793 1.00 80.12 820 ASP A O 1
ATOM 6586 N N . ILE A 1 821 ? 3.096 2.527 -31.603 1.00 81.06 821 ILE A N 1
ATOM 6587 C CA . ILE A 1 821 ? 4.011 3.362 -30.815 1.00 81.06 821 ILE A CA 1
ATOM 6588 C C . ILE A 1 821 ? 5.348 3.401 -31.546 1.00 81.06 821 ILE A C 1
ATOM 6590 O O . ILE A 1 821 ? 5.980 2.364 -31.761 1.00 81.06 821 ILE A O 1
ATOM 6594 N N . ASN A 1 822 ? 5.806 4.599 -31.892 1.00 85.12 822 ASN A N 1
ATOM 6595 C CA . ASN A 1 822 ? 7.082 4.802 -32.561 1.00 85.12 822 ASN A CA 1
ATOM 6596 C C . ASN A 1 822 ? 8.211 4.908 -31.533 1.00 85.12 822 ASN A C 1
ATOM 6598 O O . ASN A 1 822 ? 8.262 5.855 -30.749 1.00 85.12 822 ASN A O 1
ATOM 6602 N N . ILE A 1 823 ? 9.144 3.956 -31.549 1.00 85.88 823 ILE A N 1
ATOM 6603 C CA . ILE A 1 823 ? 10.286 3.930 -30.629 1.00 85.88 823 ILE A CA 1
ATOM 6604 C C . ILE A 1 823 ? 11.574 4.199 -31.406 1.00 85.88 823 ILE A C 1
ATOM 6606 O O . ILE A 1 823 ? 11.873 3.510 -32.381 1.00 85.88 823 ILE A O 1
ATOM 6610 N N . PHE A 1 824 ? 12.354 5.177 -30.952 1.00 87.31 824 PHE A N 1
ATOM 6611 C CA . PHE A 1 824 ? 13.734 5.380 -31.381 1.00 87.31 824 PHE A CA 1
ATOM 6612 C C . PHE A 1 824 ? 14.680 4.899 -30.289 1.00 87.31 824 PHE A C 1
ATOM 6614 O O . PHE A 1 824 ? 14.474 5.182 -29.110 1.00 87.31 824 PHE A O 1
ATOM 6621 N N . ALA A 1 825 ? 15.726 4.180 -30.671 1.00 88.19 825 ALA A N 1
ATOM 6622 C CA . ALA A 1 825 ? 16.730 3.700 -29.742 1.00 88.19 825 ALA A CA 1
ATOM 6623 C C . ALA A 1 825 ? 18.106 3.791 -30.399 1.00 88.19 825 ALA A C 1
ATOM 6625 O O . ALA A 1 825 ? 18.292 3.282 -31.502 1.00 88.19 825 ALA A O 1
ATOM 6626 N N . SER A 1 826 ? 19.061 4.441 -29.736 1.00 87.12 826 SER A N 1
ATOM 6627 C CA . SER A 1 826 ? 20.428 4.564 -30.243 1.00 87.12 826 SER A CA 1
ATOM 6628 C C . SER A 1 826 ? 21.445 4.583 -29.112 1.00 87.12 826 SER A C 1
ATOM 6630 O O . SER A 1 826 ? 21.147 5.016 -28.001 1.00 87.12 826 SER A O 1
ATOM 6632 N N . THR A 1 827 ? 22.667 4.154 -29.409 1.00 85.31 827 THR A N 1
ATOM 6633 C CA . THR A 1 827 ? 23.842 4.336 -28.551 1.00 85.31 827 THR A CA 1
ATOM 6634 C C . THR A 1 827 ? 24.847 5.272 -29.222 1.00 85.31 827 THR A C 1
ATOM 6636 O O . THR A 1 827 ? 24.818 5.424 -30.446 1.00 85.31 827 THR A O 1
ATOM 6639 N N . PHE A 1 828 ? 25.694 5.939 -28.437 1.00 85.69 828 PHE A N 1
ATOM 6640 C CA . PHE A 1 828 ? 26.765 6.790 -28.949 1.00 85.69 828 PHE A CA 1
ATOM 6641 C C . PHE A 1 828 ? 27.945 6.854 -27.973 1.00 85.69 828 PHE A C 1
ATOM 6643 O O . PHE A 1 828 ? 27.829 7.346 -26.849 1.00 85.69 828 PHE A O 1
ATOM 6650 N N . ASN A 1 829 ? 29.115 6.417 -28.430 1.00 85.12 829 ASN A N 1
ATOM 6651 C CA . ASN A 1 829 ? 30.362 6.635 -27.716 1.00 85.12 829 ASN A CA 1
ATOM 6652 C C . ASN A 1 829 ? 30.843 8.071 -27.960 1.00 85.12 829 ASN A C 1
ATOM 6654 O O . ASN A 1 829 ? 31.218 8.419 -29.080 1.00 85.12 829 ASN A O 1
ATOM 6658 N N . VAL A 1 830 ? 30.810 8.900 -26.915 1.00 82.81 830 VAL A N 1
ATOM 6659 C CA . VAL A 1 830 ? 31.086 10.343 -27.013 1.00 82.81 830 VAL A CA 1
ATOM 6660 C C . VAL A 1 830 ? 32.538 10.705 -26.707 1.00 82.81 830 VAL A C 1
ATOM 6662 O O . VAL A 1 830 ? 32.903 11.870 -26.837 1.00 82.81 830 VAL A O 1
ATOM 6665 N N . ASN A 1 831 ? 33.366 9.736 -26.291 1.00 81.50 831 ASN A N 1
ATOM 6666 C CA . ASN A 1 831 ? 34.792 9.930 -25.994 1.00 81.50 831 ASN A CA 1
ATOM 6667 C C . ASN A 1 831 ? 35.083 11.168 -25.106 1.00 81.50 831 ASN A C 1
ATOM 6669 O O . ASN A 1 831 ? 36.041 11.906 -25.311 1.00 81.50 831 ASN A O 1
ATOM 6673 N N . GLY A 1 832 ? 34.214 11.437 -24.130 1.00 71.12 832 GLY A N 1
ATOM 6674 C CA . GLY A 1 832 ? 34.326 12.556 -23.192 1.00 71.12 832 GLY A CA 1
ATOM 6675 C C . GLY A 1 832 ? 33.978 13.945 -23.741 1.00 71.12 832 GLY A C 1
ATOM 6676 O O . GLY A 1 832 ? 33.992 14.892 -22.951 1.00 71.12 832 GLY A O 1
ATOM 6677 N N . ASP A 1 833 ? 33.638 14.073 -25.025 1.00 76.19 833 ASP A N 1
ATOM 6678 C CA . ASP A 1 833 ? 33.397 15.351 -25.705 1.00 76.19 833 ASP A CA 1
ATOM 6679 C C . ASP A 1 833 ? 31.904 15.681 -25.865 1.00 76.19 833 ASP A C 1
ATOM 6681 O O . ASP A 1 833 ? 31.034 14.824 -25.702 1.00 76.19 833 ASP A O 1
ATOM 6685 N N . LEU A 1 834 ? 31.596 16.948 -26.173 1.00 75.06 834 LEU A N 1
ATOM 6686 C CA . LEU A 1 834 ? 30.254 17.392 -26.571 1.00 75.06 834 LEU A CA 1
ATOM 6687 C C . LEU A 1 834 ? 30.207 17.719 -28.067 1.00 75.06 834 LEU A C 1
ATOM 6689 O O . LEU A 1 834 ? 31.018 18.493 -28.572 1.00 75.06 834 LEU A O 1
ATOM 6693 N N . CYS A 1 835 ? 29.209 17.180 -28.768 1.00 76.31 835 CYS A N 1
ATOM 6694 C CA . CYS A 1 835 ? 28.959 17.488 -30.178 1.00 76.31 835 CYS A CA 1
ATOM 6695 C C . CYS A 1 835 ? 28.081 18.741 -30.341 1.00 76.31 835 CYS A C 1
ATOM 6697 O O . CYS A 1 835 ? 27.459 19.208 -29.388 1.00 76.31 835 CYS A O 1
ATOM 6699 N N . LYS A 1 836 ? 27.995 19.292 -31.559 1.00 80.25 836 LYS A N 1
ATOM 6700 C CA . LYS A 1 836 ? 27.076 20.406 -31.872 1.00 80.25 836 LYS A CA 1
ATOM 6701 C C . LYS A 1 836 ? 25.637 19.905 -32.058 1.00 80.25 836 LYS A C 1
ATOM 6703 O O . LYS A 1 836 ? 25.434 18.795 -32.547 1.00 80.25 836 LYS A O 1
ATOM 6708 N N . ASP A 1 837 ? 24.645 20.750 -31.764 1.00 78.44 837 ASP A N 1
ATOM 6709 C CA . ASP A 1 837 ? 23.210 20.414 -31.874 1.00 78.44 837 ASP A CA 1
ATOM 6710 C C . ASP A 1 837 ? 22.819 19.907 -33.277 1.00 78.44 837 ASP A C 1
ATOM 6712 O O . ASP A 1 837 ? 22.025 18.980 -33.398 1.00 78.44 837 ASP A O 1
ATOM 6716 N N . GLU A 1 838 ? 23.424 20.443 -34.342 1.00 77.31 838 GLU A N 1
ATOM 6717 C CA . GLU A 1 838 ? 23.207 19.996 -35.729 1.00 77.31 838 GLU A CA 1
ATOM 6718 C C . GLU A 1 838 ? 23.621 18.535 -35.957 1.00 77.31 838 GLU A C 1
ATOM 6720 O O . GLU A 1 838 ? 22.920 17.796 -36.645 1.00 77.31 838 GLU A O 1
ATOM 6725 N N . GLN A 1 839 ? 24.728 18.099 -35.350 1.00 80.69 839 GLN A N 1
ATOM 6726 C CA . GLN A 1 839 ? 25.233 16.729 -35.477 1.00 80.69 839 GLN A CA 1
ATOM 6727 C C . GLN A 1 839 ? 24.341 15.749 -34.712 1.00 80.69 839 GLN A C 1
ATOM 6729 O O . GLN A 1 839 ? 24.007 14.684 -35.221 1.00 80.69 839 GLN A O 1
ATOM 6734 N N . VAL A 1 840 ? 23.900 16.138 -33.511 1.00 83.50 840 VAL A N 1
ATOM 6735 C CA . VAL A 1 840 ? 22.946 15.355 -32.711 1.00 83.50 840 VAL A CA 1
ATOM 6736 C C . VAL A 1 840 ? 21.592 15.272 -33.424 1.00 83.50 840 VAL A C 1
ATOM 6738 O O . VAL A 1 840 ? 20.966 14.215 -33.445 1.00 83.50 840 VAL A O 1
ATOM 6741 N N . SER A 1 841 ? 21.162 16.357 -34.072 1.00 81.19 841 SER A N 1
ATOM 6742 C CA . SER A 1 841 ? 19.944 16.387 -34.886 1.00 81.19 841 SER A CA 1
ATOM 6743 C C . SER A 1 841 ? 20.039 15.464 -36.097 1.00 81.19 841 SER A C 1
ATOM 6745 O O . SER A 1 841 ? 19.122 14.685 -36.326 1.00 81.19 841 SER A O 1
ATOM 6747 N N . GLN A 1 842 ? 21.156 15.471 -36.827 1.00 81.62 842 GLN A N 1
ATOM 6748 C CA . GLN A 1 842 ? 21.386 14.541 -37.940 1.00 81.62 842 GLN A CA 1
ATOM 6749 C C . GLN A 1 842 ? 21.487 13.082 -37.484 1.00 81.62 842 GLN A C 1
ATOM 6751 O O . GLN A 1 842 ? 21.100 12.186 -38.226 1.00 81.62 842 GLN A O 1
ATOM 6756 N N . TRP A 1 843 ? 21.981 12.831 -36.272 1.00 84.69 843 TRP A N 1
ATOM 6757 C CA . TRP A 1 843 ? 22.033 11.490 -35.697 1.00 84.69 843 TRP A CA 1
ATOM 6758 C C . TRP A 1 843 ? 20.639 10.953 -35.337 1.00 84.69 843 TRP A C 1
ATOM 6760 O O . TRP A 1 843 ? 20.301 9.830 -35.705 1.00 84.69 843 TRP A O 1
ATOM 6770 N N . ILE A 1 844 ? 19.812 11.755 -34.657 1.00 83.19 844 ILE A N 1
ATOM 6771 C CA . ILE A 1 844 ? 18.448 11.358 -34.255 1.00 83.19 844 ILE A CA 1
ATOM 6772 C C . ILE A 1 844 ? 17.479 11.380 -35.457 1.00 83.19 844 ILE A C 1
ATOM 6774 O O . ILE A 1 844 ? 16.556 10.565 -35.548 1.00 83.19 844 ILE A O 1
ATOM 6778 N N . TYR A 1 845 ? 17.709 12.297 -36.400 1.00 80.75 845 TYR A N 1
ATOM 6779 C CA . TYR A 1 845 ? 16.926 12.512 -37.619 1.00 80.75 845 TYR A CA 1
ATOM 6780 C C . TYR A 1 845 ? 17.837 12.499 -38.869 1.00 80.75 845 TYR A C 1
ATOM 6782 O O . TYR A 1 845 ? 18.140 13.564 -39.429 1.00 80.75 845 TYR A O 1
ATOM 6790 N N . PRO A 1 846 ? 18.282 11.312 -39.331 1.00 72.62 846 PRO A N 1
ATOM 6791 C CA . PRO A 1 846 ? 19.149 11.189 -40.503 1.00 72.62 846 PRO A CA 1
ATOM 6792 C C . PRO A 1 846 ? 18.503 11.751 -41.778 1.00 72.62 846 PRO A C 1
ATOM 6794 O O . PRO A 1 846 ? 17.275 11.816 -41.911 1.00 72.62 846 PRO A O 1
ATOM 6797 N N . GLN A 1 847 ? 19.343 12.206 -42.716 1.00 58.19 847 GLN A N 1
ATOM 6798 C CA . GLN A 1 847 ? 18.909 12.855 -43.961 1.00 58.19 847 GLN A CA 1
ATOM 6799 C C . GLN A 1 847 ? 17.932 11.953 -44.742 1.00 58.19 847 GLN A C 1
ATOM 6801 O O . GLN A 1 847 ? 18.204 10.776 -44.958 1.00 58.19 847 GLN A O 1
ATOM 6806 N N . GLY A 1 848 ? 16.777 12.508 -45.128 1.00 57.81 848 GLY A N 1
ATOM 6807 C CA . GLY A 1 848 ? 15.656 11.775 -45.742 1.00 57.81 848 GLY A CA 1
ATOM 6808 C C . GLY A 1 848 ? 14.463 11.510 -44.808 1.00 57.81 848 GLY A C 1
ATOM 6809 O O . GLY A 1 848 ? 13.363 11.265 -45.292 1.00 57.81 848 GLY A O 1
ATOM 6810 N N . LEU A 1 849 ? 14.643 11.631 -43.486 1.00 56.00 849 LEU A N 1
ATOM 6811 C CA . LEU A 1 849 ? 13.580 11.517 -42.466 1.00 56.00 849 LEU A CA 1
ATOM 6812 C C . LEU A 1 849 ? 13.346 12.827 -41.688 1.00 56.00 849 LEU A C 1
ATOM 6814 O O . LEU A 1 849 ? 12.590 12.867 -40.714 1.00 56.00 849 LEU A O 1
ATOM 6818 N N . GLN A 1 850 ? 13.996 13.917 -42.108 1.00 53.34 850 GLN A N 1
ATOM 6819 C CA . GLN A 1 850 ? 13.854 15.232 -41.488 1.00 53.34 850 GLN A CA 1
ATOM 6820 C C . GLN A 1 850 ? 12.449 15.794 -41.745 1.00 53.34 850 GLN A C 1
ATOM 6822 O O . GLN A 1 850 ? 12.153 16.285 -42.828 1.00 53.34 850 GLN A O 1
ATOM 6827 N N . GLY A 1 851 ? 11.587 15.712 -40.727 1.00 54.31 851 GLY A N 1
ATOM 6828 C CA . GLY A 1 851 ? 10.272 16.364 -40.701 1.00 54.31 851 GLY A CA 1
ATOM 6829 C C . GLY A 1 851 ? 9.053 15.439 -40.748 1.00 54.31 851 GLY A C 1
ATOM 6830 O O . GLY A 1 851 ? 7.960 15.929 -40.501 1.00 54.31 851 GLY A O 1
ATOM 6831 N N . SER A 1 852 ? 9.208 14.132 -41.007 1.00 54.94 852 SER A N 1
ATOM 6832 C CA . SER A 1 852 ? 8.065 13.208 -41.170 1.00 54.94 852 SER A CA 1
ATOM 6833 C C . SER A 1 852 ? 7.911 12.145 -40.078 1.00 54.94 852 SER A C 1
ATOM 6835 O O . SER A 1 852 ? 6.823 11.592 -39.932 1.00 54.94 852 SER A O 1
ATOM 6837 N N . LYS A 1 853 ? 8.965 11.841 -39.307 1.00 63.34 853 LYS A N 1
ATOM 6838 C CA . LYS A 1 853 ? 8.937 10.772 -38.298 1.00 63.34 853 LYS A CA 1
ATOM 6839 C C . LYS A 1 853 ? 9.021 11.349 -36.888 1.00 63.34 853 LYS A C 1
ATOM 6841 O O . LYS A 1 853 ? 10.071 11.830 -36.469 1.00 63.34 853 LYS A O 1
ATOM 6846 N N . GLU A 1 854 ? 7.906 11.302 -36.170 1.00 73.44 854 GLU A N 1
ATOM 6847 C CA . GLU A 1 854 ? 7.858 11.601 -34.741 1.00 73.44 854 GLU A CA 1
ATOM 6848 C C . GLU A 1 854 ? 8.012 10.317 -33.926 1.00 73.44 854 GLU A C 1
ATOM 6850 O O . GLU A 1 854 ? 7.458 9.274 -34.279 1.00 73.44 854 GLU A O 1
ATOM 6855 N N . TYR A 1 855 ? 8.758 10.394 -32.827 1.00 85.94 855 TYR A N 1
ATOM 6856 C CA . TYR A 1 855 ? 8.967 9.269 -31.925 1.00 85.94 855 TYR A CA 1
ATOM 6857 C C . TYR A 1 855 ? 8.135 9.465 -30.665 1.00 85.94 855 TYR A C 1
ATOM 6859 O O . TYR A 1 855 ? 8.149 10.520 -30.048 1.00 85.94 855 TYR A O 1
ATOM 6867 N N . ASP A 1 856 ? 7.420 8.443 -30.238 1.00 84.75 856 ASP A N 1
ATOM 6868 C CA . ASP A 1 856 ? 6.672 8.497 -28.988 1.00 84.75 856 ASP A CA 1
ATOM 6869 C C . ASP A 1 856 ? 7.609 8.274 -27.798 1.00 84.75 856 ASP A C 1
ATOM 6871 O O . ASP A 1 856 ? 7.474 8.928 -26.762 1.00 84.75 856 ASP A O 1
ATOM 6875 N N . ILE A 1 857 ? 8.598 7.389 -27.975 1.00 87.19 857 ILE A N 1
ATOM 6876 C CA . ILE A 1 857 ? 9.600 7.016 -26.973 1.00 87.19 857 ILE A CA 1
ATOM 6877 C C . ILE A 1 857 ? 10.993 7.046 -27.606 1.00 87.19 857 ILE A C 1
ATOM 6879 O O . ILE A 1 857 ? 11.197 6.546 -28.710 1.00 87.19 857 ILE A O 1
ATOM 6883 N N . VAL A 1 858 ? 11.966 7.602 -26.888 1.00 87.62 858 VAL A N 1
ATOM 6884 C CA . VAL A 1 858 ? 13.351 7.751 -27.339 1.00 87.62 858 VAL A CA 1
ATOM 6885 C C . VAL A 1 858 ? 14.311 7.236 -26.263 1.00 87.62 858 VAL A C 1
ATOM 6887 O O . VAL A 1 858 ? 14.384 7.793 -25.167 1.00 87.62 858 VAL A O 1
ATOM 6890 N N . PHE A 1 859 ? 15.077 6.193 -26.581 1.00 89.06 859 PHE A N 1
ATOM 6891 C CA . PHE A 1 859 ? 16.158 5.652 -25.756 1.00 89.06 859 PHE A CA 1
ATOM 6892 C C . PHE A 1 859 ? 17.516 6.092 -26.302 1.00 89.06 859 PHE A C 1
ATOM 6894 O O . PHE A 1 859 ? 17.821 5.859 -27.470 1.00 89.06 859 PHE A O 1
ATOM 6901 N N . ILE A 1 860 ? 18.348 6.691 -25.450 1.00 89.19 860 ILE A N 1
ATOM 6902 C CA . ILE A 1 860 ? 19.707 7.105 -25.813 1.00 89.19 860 ILE A CA 1
ATOM 6903 C C . ILE A 1 860 ? 20.710 6.531 -24.817 1.00 89.19 860 ILE A C 1
ATOM 6905 O O . ILE A 1 860 ? 20.717 6.905 -23.644 1.00 89.19 860 ILE A O 1
ATOM 6909 N N . GLY A 1 861 ? 21.567 5.629 -25.280 1.00 87.62 861 GLY A N 1
ATOM 6910 C CA . GLY A 1 861 ? 22.749 5.174 -24.556 1.00 87.62 861 GLY A CA 1
ATOM 6911 C C . GLY A 1 861 ? 23.962 6.037 -24.895 1.00 87.62 861 GLY A C 1
ATOM 6912 O O . GLY A 1 861 ? 24.167 6.375 -26.055 1.00 87.62 861 GLY A O 1
ATOM 6913 N N . PHE A 1 862 ? 24.772 6.380 -23.898 1.00 86.44 862 PHE A N 1
ATOM 6914 C CA . PHE A 1 862 ? 26.091 6.963 -24.125 1.00 86.44 862 PHE A CA 1
ATOM 6915 C C . PHE A 1 862 ? 27.184 6.073 -23.547 1.00 86.44 862 PHE A C 1
ATOM 6917 O O . PHE A 1 862 ? 27.028 5.536 -22.447 1.00 86.44 862 PHE A O 1
ATOM 6924 N N . GLU A 1 863 ? 28.315 5.994 -24.237 1.00 83.06 863 GLU A N 1
ATOM 6925 C CA . GLU A 1 863 ? 29.555 5.420 -23.720 1.00 83.06 863 GLU A CA 1
ATOM 6926 C C . GLU A 1 863 ? 30.630 6.502 -23.590 1.00 83.06 863 GLU A C 1
ATOM 6928 O O . GLU A 1 863 ? 30.632 7.491 -24.318 1.00 83.06 863 GLU A O 1
ATOM 6933 N N . GLU A 1 864 ? 31.547 6.313 -22.641 1.00 76.75 864 GLU A N 1
ATOM 6934 C CA . GLU A 1 864 ? 32.678 7.214 -22.386 1.00 76.75 864 GLU A CA 1
ATOM 6935 C C . GLU A 1 864 ? 32.283 8.682 -22.129 1.00 76.75 864 GLU A C 1
ATOM 6937 O O . GLU A 1 864 ? 33.022 9.601 -22.451 1.00 76.75 864 GLU A O 1
ATOM 6942 N N . ILE A 1 865 ? 31.148 8.936 -21.466 1.00 75.69 865 ILE A N 1
ATOM 6943 C CA . ILE A 1 865 ? 30.650 10.301 -21.179 1.00 75.69 865 ILE A CA 1
ATOM 6944 C C . ILE A 1 865 ? 31.579 11.152 -20.286 1.00 75.69 865 ILE A C 1
ATOM 6946 O O . ILE A 1 865 ? 31.425 12.372 -20.177 1.00 75.69 865 ILE A O 1
ATOM 6950 N N . VAL A 1 866 ? 32.546 10.514 -19.620 1.00 68.94 866 VAL A N 1
ATOM 6951 C CA . VAL A 1 866 ? 33.606 11.158 -18.836 1.00 68.94 866 VAL A CA 1
ATOM 6952 C C . VAL A 1 866 ? 34.925 10.443 -19.116 1.00 68.94 866 VAL A C 1
ATOM 6954 O O . VAL A 1 866 ? 34.994 9.218 -19.008 1.00 68.94 866 VAL A O 1
ATOM 6957 N N . GLU A 1 867 ? 35.978 11.217 -19.384 1.00 59.28 867 GLU A N 1
ATOM 6958 C CA . GLU A 1 867 ? 37.341 10.712 -19.551 1.00 59.28 867 GLU A CA 1
ATOM 6959 C C . GLU A 1 867 ? 37.816 9.953 -18.294 1.00 59.28 867 GLU A C 1
ATOM 6961 O O . GLU A 1 867 ? 37.740 10.440 -17.155 1.00 59.28 867 GLU A O 1
ATOM 6966 N N . LEU A 1 868 ? 38.288 8.724 -18.499 1.00 53.81 868 LEU A N 1
ATOM 6967 C CA . LEU A 1 868 ? 38.551 7.744 -17.447 1.00 53.81 868 LEU A CA 1
ATOM 6968 C C . LEU A 1 868 ? 39.845 8.054 -16.674 1.00 53.81 868 LEU A C 1
ATOM 6970 O O . LEU A 1 868 ? 40.886 7.451 -16.916 1.00 53.81 868 LEU A O 1
ATOM 6974 N N . THR A 1 869 ? 39.781 8.938 -15.673 1.00 52.16 869 THR A N 1
ATOM 6975 C CA . THR A 1 869 ? 40.848 9.075 -14.660 1.00 52.16 869 THR A CA 1
ATOM 6976 C C . THR A 1 869 ? 40.491 8.325 -13.363 1.00 52.16 869 THR A C 1
ATOM 6978 O O . THR A 1 869 ? 39.364 8.470 -12.875 1.00 52.16 869 THR A O 1
ATOM 6981 N N . PRO A 1 870 ? 41.429 7.585 -12.726 1.00 41.78 870 PRO A N 1
ATOM 6982 C CA . PRO A 1 870 ? 41.170 6.775 -11.521 1.00 41.78 870 PRO A CA 1
ATOM 6983 C C . PRO A 1 870 ? 40.519 7.528 -10.345 1.00 41.78 870 PRO A C 1
ATOM 6985 O O . PRO A 1 870 ? 39.837 6.930 -9.518 1.00 41.78 870 PRO A O 1
ATOM 6988 N N . GLY A 1 871 ? 40.691 8.854 -10.270 1.00 42.38 871 GLY A N 1
ATOM 6989 C CA . GLY A 1 871 ? 40.120 9.702 -9.217 1.00 42.38 871 GLY A CA 1
ATOM 6990 C C . GLY A 1 871 ? 38.659 10.140 -9.420 1.00 42.38 871 GLY A C 1
ATOM 6991 O O . GLY A 1 871 ? 38.038 10.586 -8.457 1.00 42.38 871 GLY A O 1
ATOM 6992 N N . LYS A 1 872 ? 38.086 10.023 -10.629 1.00 46.50 872 LYS A N 1
ATOM 6993 C CA . LYS A 1 872 ? 36.725 10.515 -10.958 1.00 46.50 872 LYS A CA 1
ATOM 6994 C C . LYS A 1 872 ? 35.627 9.440 -10.879 1.00 46.50 872 LYS A C 1
ATOM 6996 O O . LYS A 1 872 ? 34.453 9.755 -11.039 1.00 46.50 872 LYS A O 1
ATOM 7001 N N . MET A 1 873 ? 35.977 8.191 -10.564 1.00 46.94 873 MET A N 1
ATOM 7002 C CA . MET A 1 873 ? 35.067 7.027 -10.577 1.00 46.94 873 MET A CA 1
ATOM 7003 C C . MET A 1 873 ? 34.081 6.939 -9.401 1.00 46.94 873 MET A C 1
ATOM 7005 O O . MET A 1 873 ? 33.240 6.043 -9.368 1.00 46.94 873 MET A O 1
ATOM 7009 N N . MET A 1 874 ? 34.182 7.846 -8.426 1.00 41.28 874 MET A N 1
ATOM 7010 C CA . MET A 1 874 ? 33.487 7.739 -7.137 1.00 41.28 874 MET A CA 1
ATOM 7011 C C . MET A 1 874 ? 32.318 8.721 -6.954 1.00 41.28 874 MET A C 1
ATOM 7013 O O . MET A 1 874 ? 31.818 8.838 -5.838 1.00 41.28 874 MET A O 1
ATOM 7017 N N . ASN A 1 875 ? 31.851 9.414 -8.005 1.00 41.00 875 ASN A N 1
ATOM 7018 C CA . ASN A 1 875 ? 30.758 10.389 -7.880 1.00 41.00 875 ASN A CA 1
ATOM 7019 C C . ASN A 1 875 ? 29.537 10.141 -8.783 1.00 41.00 875 ASN A C 1
ATOM 7021 O O . ASN A 1 875 ? 29.635 9.811 -9.961 1.00 41.00 875 ASN A O 1
ATOM 7025 N N . VAL A 1 876 ? 28.387 10.371 -8.147 1.00 52.25 876 VAL A N 1
ATOM 7026 C CA . VAL A 1 876 ? 27.002 10.471 -8.625 1.00 52.25 876 VAL A CA 1
ATOM 7027 C C . VAL A 1 876 ? 26.880 11.469 -9.788 1.00 52.25 876 VAL A C 1
ATOM 7029 O O . VAL A 1 876 ? 27.457 12.545 -9.678 1.00 52.25 876 VAL A O 1
ATOM 7032 N N . ARG A 1 877 ? 26.125 11.112 -10.850 1.00 50.59 877 ARG A N 1
ATOM 7033 C CA . ARG A 1 877 ? 25.738 11.918 -12.044 1.00 50.59 877 ARG A CA 1
ATOM 7034 C C . ARG A 1 877 ? 26.708 13.058 -12.414 1.00 50.59 877 ARG A C 1
ATOM 7036 O O . ARG A 1 877 ? 26.693 14.128 -11.806 1.00 50.59 877 ARG A O 1
ATOM 7043 N N . SER A 1 878 ? 27.493 12.862 -13.472 1.00 62.06 878 SER A N 1
ATOM 7044 C CA . SER A 1 878 ? 28.395 13.893 -14.002 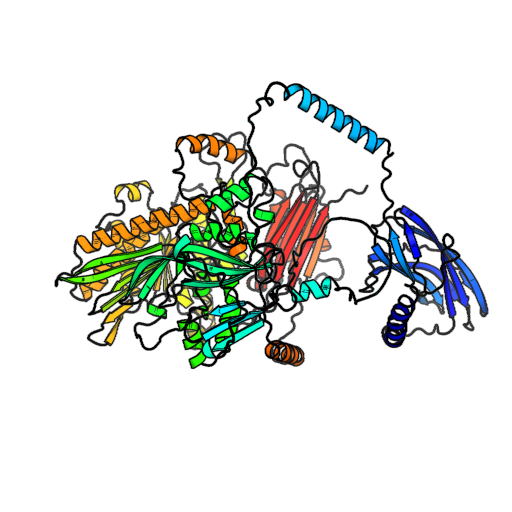1.00 62.06 878 SER A CA 1
ATOM 7045 C C . SER A 1 878 ? 27.632 15.106 -14.560 1.00 62.06 878 SER A C 1
ATOM 7047 O O . SER A 1 878 ? 26.531 14.960 -15.089 1.00 62.06 878 SER A O 1
ATOM 7049 N N . GLY A 1 879 ? 28.231 16.303 -14.484 1.00 65.69 879 GLY A N 1
ATOM 7050 C CA . GLY A 1 879 ? 27.699 17.492 -15.167 1.00 65.69 879 GLY A CA 1
ATOM 7051 C C . GLY A 1 879 ? 27.524 17.258 -16.673 1.00 65.69 879 GLY A C 1
ATOM 7052 O O . GLY A 1 879 ? 26.529 17.691 -17.241 1.00 65.69 879 GLY A O 1
ATOM 7053 N N . ASN A 1 880 ? 28.414 16.461 -17.278 1.00 73.38 880 ASN A N 1
ATOM 7054 C CA . ASN A 1 880 ? 28.344 16.058 -18.683 1.00 73.38 880 ASN A CA 1
ATOM 7055 C C . ASN A 1 880 ? 27.021 15.362 -19.031 1.00 73.38 880 ASN A C 1
ATOM 7057 O O . ASN A 1 880 ? 26.430 15.684 -20.056 1.00 73.38 880 ASN A O 1
ATOM 7061 N N . LEU A 1 881 ? 26.515 14.466 -18.171 1.00 78.06 881 LEU A N 1
ATOM 7062 C CA . LEU A 1 881 ? 25.222 13.815 -18.404 1.00 78.06 881 LEU A CA 1
ATOM 7063 C C . LEU A 1 881 ? 24.071 14.824 -18.440 1.00 78.06 881 LEU A C 1
ATOM 7065 O O . LEU A 1 881 ? 23.205 14.716 -19.298 1.00 78.06 881 LEU A O 1
ATOM 7069 N N . MET A 1 882 ? 24.062 15.805 -17.534 1.00 77.81 882 MET A N 1
ATOM 7070 C CA . MET A 1 882 ? 23.010 16.828 -17.512 1.00 77.81 882 MET A CA 1
ATOM 7071 C C . MET A 1 882 ? 23.057 17.698 -18.771 1.00 77.81 882 MET A C 1
ATOM 7073 O O . MET A 1 882 ? 22.010 18.034 -19.323 1.00 77.81 882 MET A O 1
ATOM 7077 N N . THR A 1 883 ? 24.259 18.030 -19.250 1.00 82.69 883 THR A N 1
ATOM 7078 C CA . THR A 1 883 ? 24.433 18.798 -20.487 1.00 82.69 883 THR A CA 1
ATOM 7079 C C . THR A 1 883 ? 23.948 18.012 -21.705 1.00 82.69 883 THR A C 1
ATOM 7081 O O . THR A 1 883 ? 23.186 18.557 -22.502 1.00 82.69 883 THR A O 1
ATOM 7084 N N . TRP A 1 884 ? 24.309 16.729 -21.807 1.00 86.19 884 TRP A N 1
ATOM 7085 C CA . TRP A 1 884 ? 23.826 15.827 -22.856 1.00 86.19 884 TRP A CA 1
ATOM 7086 C C . TRP A 1 884 ? 22.308 15.636 -22.801 1.00 86.19 884 TRP A C 1
ATOM 7088 O O . TRP A 1 884 ? 21.636 15.716 -23.826 1.00 86.19 884 TRP A O 1
ATOM 7098 N N . GLU A 1 885 ? 21.743 15.453 -21.608 1.00 86.25 885 GLU A N 1
ATOM 7099 C CA . GLU A 1 885 ? 20.299 15.323 -21.413 1.00 86.25 885 GLU A CA 1
ATOM 7100 C C . GLU A 1 885 ? 19.551 16.578 -21.888 1.00 86.25 885 GLU A C 1
ATOM 7102 O O . GLU A 1 885 ? 18.544 16.474 -22.590 1.00 86.25 885 GLU A O 1
ATOM 7107 N N . ALA A 1 886 ? 20.056 17.767 -21.547 1.00 84.25 886 ALA A N 1
ATOM 7108 C CA . ALA A 1 886 ? 19.485 19.033 -21.994 1.00 84.25 886 ALA A CA 1
ATOM 7109 C C . ALA A 1 886 ? 19.632 19.233 -23.510 1.00 84.25 886 ALA A C 1
ATOM 7111 O O . ALA A 1 886 ? 18.712 19.735 -24.153 1.00 84.25 886 ALA A O 1
ATOM 7112 N N . GLN A 1 887 ? 20.767 18.837 -24.088 1.00 86.81 887 GLN A N 1
ATOM 7113 C CA . GLN A 1 887 ? 21.024 18.953 -25.520 1.00 86.81 887 GLN A CA 1
ATOM 7114 C C . GLN A 1 887 ? 20.114 18.040 -26.345 1.00 86.81 887 GLN A C 1
ATOM 7116 O O . GLN A 1 887 ? 19.443 18.514 -27.257 1.00 86.81 887 GLN A O 1
ATOM 7121 N N . VAL A 1 888 ? 20.036 16.753 -25.993 1.00 88.00 888 VAL A N 1
ATOM 7122 C CA . VAL A 1 888 ? 19.147 15.795 -26.664 1.00 88.00 888 VAL A CA 1
ATOM 7123 C C . VAL A 1 888 ? 17.696 16.257 -26.560 1.00 88.00 888 VAL A C 1
ATOM 7125 O O . VAL A 1 888 ? 16.985 16.238 -27.561 1.00 88.00 888 VAL A O 1
ATOM 7128 N N . ARG A 1 889 ? 17.264 16.754 -25.391 1.00 86.31 889 ARG A N 1
ATOM 7129 C CA . ARG A 1 889 ? 15.915 17.314 -25.224 1.00 86.31 889 ARG A CA 1
ATOM 7130 C C . ARG A 1 889 ? 15.648 18.469 -26.188 1.00 86.31 889 ARG A C 1
ATOM 7132 O O . ARG A 1 889 ? 14.652 18.426 -26.900 1.00 86.31 889 ARG A O 1
ATOM 7139 N N . ARG A 1 890 ? 16.557 19.451 -26.267 1.00 84.19 890 ARG A N 1
ATOM 7140 C CA . ARG A 1 890 ? 16.436 20.580 -27.207 1.00 84.19 890 ARG A CA 1
ATOM 7141 C C . ARG A 1 890 ? 16.352 20.118 -28.662 1.00 84.19 890 ARG A C 1
ATOM 7143 O O . ARG A 1 890 ? 15.576 20.669 -29.431 1.00 84.19 890 ARG A O 1
ATOM 7150 N N . VAL A 1 891 ? 17.125 19.103 -29.043 1.00 85.00 891 VAL A N 1
ATOM 7151 C CA . VAL A 1 891 ? 17.102 18.542 -30.405 1.00 85.00 891 VAL A CA 1
ATOM 7152 C C . VAL A 1 891 ? 15.785 17.816 -30.701 1.00 85.00 891 VAL A C 1
ATOM 7154 O O . VAL A 1 891 ? 15.248 17.943 -31.804 1.00 85.00 891 VAL A O 1
ATOM 7157 N N . LEU A 1 892 ? 15.245 17.075 -29.729 1.00 82.38 892 LEU A N 1
ATOM 7158 C CA . LEU A 1 892 ? 13.953 16.398 -29.858 1.00 82.38 892 LEU A CA 1
ATOM 7159 C C . LEU A 1 892 ? 12.801 17.399 -30.008 1.00 82.38 892 LEU A C 1
ATOM 7161 O O . LEU A 1 892 ? 11.984 17.241 -30.914 1.00 82.38 892 LEU A O 1
ATOM 7165 N N . GLU A 1 893 ? 12.788 18.445 -29.181 1.00 78.00 893 GLU A N 1
ATOM 7166 C CA . GLU A 1 893 ? 11.779 19.514 -29.205 1.00 78.00 893 GLU A CA 1
ATOM 7167 C C . GLU A 1 893 ? 11.950 20.470 -30.402 1.00 78.00 893 GLU A C 1
ATOM 7169 O O . GLU A 1 893 ? 10.986 21.086 -30.840 1.00 78.00 893 GLU A O 1
ATOM 7174 N N . GLY A 1 894 ? 13.142 20.525 -31.005 1.00 69.44 894 GLY A N 1
ATOM 7175 C CA . GLY A 1 894 ? 13.439 21.297 -32.211 1.00 69.44 894 GLY A CA 1
ATOM 7176 C C . GLY A 1 894 ? 13.556 22.815 -31.998 1.00 69.44 894 GLY A C 1
ATOM 7177 O O . GLY A 1 894 ? 13.049 23.396 -31.047 1.00 69.44 894 GLY A O 1
ATOM 7178 N N . LEU A 1 895 ? 14.220 23.479 -32.951 1.00 51.31 895 LEU A N 1
ATOM 7179 C CA . LEU A 1 895 ? 14.349 24.945 -33.063 1.00 51.31 895 LEU A CA 1
ATOM 7180 C C . LEU A 1 895 ? 13.084 25.633 -33.636 1.00 51.31 895 LEU A C 1
ATOM 7182 O O . LEU A 1 895 ? 13.108 26.834 -33.896 1.00 51.31 895 LEU A O 1
ATOM 7186 N N . GLN A 1 896 ? 11.994 24.892 -33.871 1.00 47.91 896 GLN A N 1
ATOM 7187 C CA . GLN A 1 896 ? 10.742 25.386 -34.460 1.00 47.91 896 GLN A CA 1
ATOM 7188 C C . GLN A 1 896 ? 9.534 25.052 -33.578 1.00 47.91 896 GLN A C 1
ATOM 7190 O O . GLN A 1 896 ? 9.454 23.982 -32.983 1.00 47.91 896 GLN A O 1
ATOM 7195 N N . SER A 1 897 ? 8.564 25.965 -33.551 1.00 49.22 897 SER A N 1
ATOM 7196 C CA . SER A 1 897 ? 7.403 26.024 -32.652 1.00 49.22 897 SER A CA 1
ATOM 7197 C C . SER A 1 897 ? 6.308 24.959 -32.862 1.00 49.22 897 SER A C 1
ATOM 7199 O O . SER A 1 897 ? 5.205 25.138 -32.354 1.00 49.22 897 SER A O 1
ATOM 7201 N N . THR A 1 898 ? 6.562 23.887 -33.620 1.00 52.22 898 THR A N 1
ATOM 7202 C CA . THR A 1 898 ? 5.531 22.928 -34.076 1.00 52.22 898 THR A CA 1
ATOM 7203 C C . THR A 1 898 ? 5.762 21.463 -33.684 1.00 52.22 898 THR A C 1
ATOM 7205 O O . THR A 1 898 ? 4.886 20.646 -33.951 1.00 52.22 898 THR A O 1
ATOM 7208 N N . ARG A 1 899 ? 6.887 21.094 -33.050 1.00 63.69 899 ARG A N 1
ATOM 7209 C CA . ARG A 1 899 ? 7.135 19.705 -32.604 1.00 63.69 899 ARG A CA 1
ATOM 7210 C C . ARG A 1 899 ? 6.538 19.412 -31.226 1.00 63.69 899 ARG A C 1
ATOM 7212 O O . ARG A 1 899 ? 6.443 20.294 -30.374 1.00 63.69 899 ARG A O 1
ATOM 7219 N N . SER A 1 900 ? 6.161 18.149 -31.000 1.00 69.38 900 SER A N 1
ATOM 7220 C CA . SER A 1 900 ? 5.658 17.667 -29.707 1.00 69.38 900 SER A CA 1
ATOM 7221 C C . SER A 1 900 ? 6.666 17.918 -28.579 1.00 69.38 900 SER A C 1
ATOM 7223 O O . SER A 1 900 ? 7.873 17.766 -28.762 1.00 69.38 900 SER A O 1
ATOM 7225 N N . LYS A 1 901 ? 6.169 18.249 -27.383 1.00 80.62 901 LYS A N 1
ATOM 7226 C CA . LYS A 1 901 ? 7.000 18.427 -26.185 1.00 80.62 901 LYS A CA 1
ATOM 7227 C C . LYS A 1 901 ? 7.518 17.071 -25.689 1.00 80.62 901 LYS A C 1
ATOM 7229 O O . LYS A 1 901 ? 6.731 16.131 -25.559 1.00 80.62 901 LYS A O 1
ATOM 7234 N N . TYR A 1 902 ? 8.807 16.976 -25.351 1.00 84.75 902 TYR A N 1
ATOM 7235 C CA . TYR A 1 902 ? 9.418 15.751 -24.818 1.00 84.75 902 TYR A CA 1
ATOM 7236 C C . TYR A 1 902 ? 9.867 15.933 -23.369 1.00 84.75 902 TYR A C 1
ATOM 7238 O O . TYR A 1 902 ? 10.410 16.955 -22.964 1.00 84.75 902 TYR A O 1
ATOM 7246 N N . VAL A 1 903 ? 9.690 14.889 -22.570 1.00 82.94 903 VAL A N 1
ATOM 7247 C CA . VAL A 1 903 ? 10.078 14.850 -21.162 1.00 82.94 903 VAL A CA 1
ATOM 7248 C C . VAL A 1 903 ? 11.158 13.795 -20.979 1.00 82.94 903 VAL A C 1
ATOM 7250 O O . VAL A 1 903 ? 11.004 12.657 -21.416 1.00 82.94 903 VAL A O 1
ATOM 7253 N N . SER A 1 904 ? 12.240 14.157 -20.288 1.00 84.06 904 SER A N 1
ATOM 7254 C CA . SER A 1 904 ? 13.216 13.180 -19.791 1.00 84.06 904 SER A CA 1
ATOM 7255 C C . SER A 1 904 ? 12.604 12.422 -18.620 1.00 84.06 904 SER A C 1
ATOM 7257 O O . SER A 1 904 ? 12.407 12.974 -17.536 1.00 84.06 904 SER A O 1
ATOM 7259 N N . LEU A 1 905 ? 12.235 11.169 -18.843 1.00 77.31 905 LEU A N 1
ATOM 7260 C CA . LEU A 1 905 ? 11.530 10.355 -17.862 1.00 77.31 905 LEU A CA 1
ATOM 7261 C C . LEU A 1 905 ? 12.499 9.633 -16.917 1.00 77.31 905 LEU A C 1
ATOM 7263 O O . LEU A 1 905 ? 12.195 9.408 -15.741 1.00 77.31 905 LEU A O 1
ATOM 7267 N N . TRP A 1 906 ? 13.684 9.278 -17.410 1.00 78.00 906 TRP A N 1
ATOM 7268 C CA . TRP A 1 906 ? 14.753 8.692 -16.608 1.00 78.00 906 TRP A CA 1
ATOM 7269 C C . TRP A 1 906 ? 16.121 9.001 -17.205 1.00 78.00 906 TRP A C 1
ATOM 7271 O O . TRP A 1 906 ? 16.298 8.981 -18.421 1.00 78.00 906 TRP A O 1
ATOM 7281 N N . SER A 1 907 ? 17.107 9.184 -16.333 1.00 78.88 907 SER A N 1
ATOM 7282 C CA . SER A 1 907 ? 18.515 9.224 -16.714 1.00 78.88 907 SER A CA 1
ATOM 7283 C C . SER A 1 907 ? 19.368 8.521 -15.665 1.00 78.88 907 SER A C 1
ATOM 7285 O O . SER A 1 907 ? 19.224 8.770 -14.465 1.00 78.88 907 SER A O 1
ATOM 7287 N N . GLY A 1 908 ? 20.269 7.648 -16.101 1.00 73.50 908 GLY A N 1
ATOM 7288 C CA . GLY A 1 908 ? 21.171 6.901 -15.231 1.00 73.50 908 GLY A CA 1
ATOM 7289 C C . GLY A 1 908 ? 22.586 6.881 -15.782 1.00 73.50 908 GLY A C 1
ATOM 7290 O O . GLY A 1 908 ? 22.795 6.994 -16.987 1.00 73.50 908 GLY A O 1
ATOM 7291 N N . GLN A 1 909 ? 23.560 6.758 -14.882 1.00 74.06 909 GLN A N 1
ATOM 7292 C CA . GLN A 1 909 ? 24.980 6.707 -15.219 1.00 74.06 909 GLN A CA 1
ATOM 7293 C C . GLN A 1 909 ? 25.705 5.689 -14.342 1.00 74.06 909 GLN A C 1
ATOM 7295 O O . GLN A 1 909 ? 25.497 5.641 -13.128 1.00 74.06 909 GLN A O 1
ATOM 7300 N N . MET A 1 910 ? 26.625 4.948 -14.950 1.00 67.88 910 MET A N 1
ATOM 7301 C CA . MET A 1 910 ? 27.611 4.113 -14.279 1.00 67.88 910 MET A CA 1
ATOM 7302 C C . MET A 1 910 ? 28.969 4.298 -14.961 1.00 67.88 910 MET A C 1
ATOM 7304 O O . MET A 1 910 ? 29.186 3.831 -16.077 1.00 67.88 910 MET A O 1
ATOM 7308 N N . GLY A 1 911 ? 29.913 4.940 -14.267 1.00 68.94 911 GLY A N 1
ATOM 7309 C CA . GLY A 1 911 ? 31.230 5.226 -14.840 1.00 68.94 911 GLY A CA 1
ATOM 7310 C C . GLY A 1 911 ? 31.099 6.082 -16.104 1.00 68.94 911 GLY A C 1
ATOM 7311 O O . GLY A 1 911 ? 30.489 7.152 -16.057 1.00 68.94 911 GLY A O 1
ATOM 7312 N N . GLY A 1 912 ? 31.646 5.597 -17.220 1.00 71.06 912 GLY A N 1
ATOM 7313 C CA . GLY A 1 912 ? 31.511 6.233 -18.534 1.00 71.06 912 GLY A CA 1
ATOM 7314 C C . GLY A 1 912 ? 30.204 5.920 -19.272 1.00 71.06 912 GLY A C 1
ATOM 7315 O O . GLY A 1 912 ? 29.932 6.558 -20.277 1.00 71.06 912 GLY A O 1
ATOM 7316 N N . ILE A 1 913 ? 29.391 4.970 -18.800 1.00 76.38 913 ILE A N 1
ATOM 7317 C CA . ILE A 1 913 ? 28.156 4.558 -19.482 1.00 76.38 913 ILE A CA 1
ATOM 7318 C C . ILE A 1 913 ? 26.991 5.384 -18.938 1.00 76.38 913 ILE A C 1
ATOM 7320 O O . ILE A 1 913 ? 26.820 5.478 -17.718 1.00 76.38 913 ILE A O 1
ATOM 7324 N N . ALA A 1 914 ? 26.164 5.941 -19.816 1.00 81.19 914 ALA A N 1
ATOM 7325 C CA . ALA A 1 914 ? 24.903 6.580 -19.467 1.00 81.19 914 ALA A CA 1
ATOM 7326 C C . ALA A 1 914 ? 23.735 6.011 -20.282 1.00 81.19 914 ALA A C 1
ATOM 7328 O O . ALA A 1 914 ? 23.919 5.435 -21.353 1.00 81.19 914 ALA A O 1
ATOM 7329 N N . LEU A 1 915 ? 22.527 6.151 -19.746 1.00 83.31 915 LEU A N 1
ATOM 7330 C CA . LEU A 1 915 ? 21.293 5.800 -20.431 1.00 83.31 915 LEU A CA 1
ATOM 7331 C C . LEU A 1 915 ? 20.226 6.851 -20.111 1.00 83.31 915 LEU A C 1
ATOM 7333 O O . LEU A 1 915 ? 20.029 7.207 -18.948 1.00 83.31 915 LEU A O 1
ATOM 7337 N N . LEU A 1 916 ? 19.559 7.345 -21.149 1.00 85.88 916 LEU A N 1
ATOM 7338 C CA . LEU A 1 916 ? 18.511 8.355 -21.108 1.00 85.88 916 LEU A CA 1
ATOM 7339 C C . LEU A 1 916 ? 17.235 7.803 -21.748 1.00 85.88 916 LEU A C 1
ATOM 7341 O O . LEU A 1 916 ? 17.291 7.120 -22.770 1.00 85.88 916 LEU A O 1
ATOM 7345 N N . LEU A 1 917 ? 16.093 8.143 -21.159 1.00 87.12 917 LEU A N 1
ATOM 7346 C CA . LEU A 1 917 ? 14.765 7.855 -21.687 1.00 87.12 917 LEU A CA 1
ATOM 7347 C C . LEU A 1 917 ? 13.988 9.160 -21.824 1.00 87.12 917 LEU A C 1
ATOM 7349 O O . LEU A 1 917 ? 13.706 9.816 -20.818 1.00 87.12 917 LEU A O 1
ATOM 7353 N N . PHE A 1 918 ? 13.585 9.483 -23.047 1.00 87.75 918 PHE A N 1
ATOM 7354 C CA . PHE A 1 918 ? 12.661 10.569 -23.344 1.00 87.75 918 PHE A CA 1
ATOM 7355 C C . PHE A 1 918 ? 11.337 10.019 -23.862 1.00 87.75 918 PHE A C 1
ATOM 7357 O O . PHE A 1 918 ? 11.286 8.979 -24.517 1.00 87.75 918 PHE A O 1
ATOM 7364 N N . ILE A 1 919 ? 10.259 10.730 -23.565 1.00 87.19 919 ILE A N 1
ATOM 7365 C CA . ILE A 1 919 ? 8.908 10.396 -24.012 1.00 87.19 919 ILE A CA 1
ATOM 7366 C C . ILE A 1 919 ? 8.157 11.675 -24.360 1.00 87.19 919 ILE A C 1
ATOM 7368 O O . ILE A 1 919 ? 8.390 12.709 -23.727 1.00 87.19 919 ILE A O 1
ATOM 7372 N N . LYS A 1 920 ? 7.235 11.623 -25.320 1.00 86.31 920 LYS A N 1
ATOM 7373 C CA . LYS A 1 920 ? 6.299 12.731 -25.539 1.00 86.31 920 LYS A CA 1
ATOM 7374 C C . LYS A 1 920 ? 5.489 13.024 -24.270 1.00 86.31 920 LYS A C 1
ATOM 7376 O O . LYS A 1 920 ? 5.032 12.107 -23.583 1.00 86.31 920 LYS A O 1
ATOM 7381 N N . SER A 1 921 ? 5.279 14.303 -23.957 1.00 80.19 921 SER A N 1
ATOM 7382 C CA . SER A 1 921 ? 4.613 14.735 -22.718 1.00 80.19 921 SER A CA 1
ATOM 7383 C C . SER A 1 921 ? 3.199 14.164 -22.562 1.00 80.19 921 SER A C 1
ATOM 7385 O O . SER A 1 921 ? 2.782 13.849 -21.453 1.00 80.19 921 SER A O 1
ATOM 7387 N N . GLU A 1 922 ? 2.486 13.975 -23.672 1.00 77.75 922 GLU A N 1
ATOM 7388 C CA . GLU A 1 922 ? 1.145 13.372 -23.734 1.00 77.75 922 GLU A CA 1
ATOM 7389 C C . GLU A 1 922 ? 1.102 11.884 -23.343 1.00 77.75 922 GLU A C 1
ATOM 7391 O O . GLU A 1 922 ? 0.044 11.360 -23.002 1.00 77.75 922 GLU A O 1
ATOM 7396 N N . HIS A 1 923 ? 2.238 11.180 -23.365 1.00 79.56 923 HIS A N 1
ATOM 7397 C CA . HIS A 1 923 ? 2.320 9.753 -23.033 1.00 79.56 923 HIS A CA 1
ATOM 7398 C C . HIS A 1 923 ? 2.940 9.484 -21.660 1.00 79.56 923 HIS A C 1
ATOM 7400 O O . HIS A 1 923 ? 2.943 8.341 -21.206 1.00 79.56 923 HIS A O 1
ATOM 7406 N N . VAL A 1 924 ? 3.386 10.522 -20.939 1.00 74.12 924 VAL A N 1
ATOM 7407 C CA . VAL A 1 924 ? 3.915 10.389 -19.566 1.00 74.12 924 VAL A CA 1
ATOM 7408 C C . VAL A 1 924 ? 2.919 9.658 -18.669 1.00 74.12 924 VAL A C 1
ATOM 7410 O O . VAL A 1 924 ? 3.310 8.804 -17.874 1.00 74.12 924 VAL A O 1
ATOM 7413 N N . GLY A 1 925 ? 1.621 9.928 -18.845 1.00 67.12 925 GLY A N 1
ATOM 7414 C CA . GLY A 1 925 ? 0.589 9.318 -18.019 1.00 67.12 925 GLY A CA 1
ATOM 7415 C C . GLY A 1 925 ? 0.365 7.821 -18.226 1.00 67.12 925 GLY A C 1
ATOM 7416 O O . GLY A 1 925 ? -0.217 7.166 -17.354 1.00 67.12 925 GLY A O 1
ATOM 7417 N N . GLN A 1 926 ? 0.859 7.294 -19.346 1.00 73.44 926 GLN A N 1
ATOM 7418 C CA . GLN A 1 926 ? 0.742 5.901 -19.769 1.00 73.44 926 GLN A CA 1
ATOM 7419 C C . GLN A 1 926 ? 1.937 5.058 -19.302 1.00 73.44 926 GLN A C 1
ATOM 7421 O O . GLN A 1 926 ? 1.856 3.836 -19.283 1.00 73.44 926 GLN A O 1
ATOM 7426 N N . ILE A 1 927 ? 3.042 5.664 -18.861 1.00 70.69 927 ILE A N 1
ATOM 7427 C CA . ILE A 1 927 ? 4.178 4.903 -18.329 1.00 70.69 927 ILE A CA 1
ATOM 7428 C C . ILE A 1 927 ? 3.937 4.537 -16.869 1.00 70.69 927 ILE A C 1
ATOM 7430 O O . ILE A 1 927 ? 3.632 5.391 -16.037 1.00 70.69 927 ILE A O 1
ATOM 7434 N N . LEU A 1 928 ? 4.130 3.261 -16.548 1.00 61.94 928 LEU A N 1
ATOM 7435 C CA . LEU A 1 928 ? 4.172 2.739 -15.188 1.00 61.94 928 LEU A CA 1
ATOM 7436 C C . LEU A 1 928 ? 5.486 1.972 -14.996 1.00 61.94 928 LEU A C 1
ATOM 7438 O O . LEU A 1 928 ? 6.055 1.473 -15.957 1.00 61.94 928 LEU A O 1
ATOM 7442 N N . ASN A 1 929 ? 5.949 1.833 -13.755 1.00 63.09 929 ASN A N 1
ATOM 7443 C CA . ASN A 1 929 ? 7.053 0.944 -13.374 1.00 63.09 929 ASN A CA 1
ATOM 7444 C C . ASN A 1 929 ? 8.304 1.084 -14.251 1.00 63.09 929 ASN A C 1
ATOM 7446 O O . ASN A 1 929 ? 8.547 0.275 -15.144 1.00 63.09 929 ASN A O 1
ATOM 7450 N N . ILE A 1 930 ? 9.137 2.078 -13.969 1.00 64.69 930 ILE A N 1
ATOM 7451 C CA . ILE A 1 930 ? 10.461 2.142 -14.597 1.00 64.69 930 ILE A CA 1
ATOM 7452 C C . ILE A 1 930 ? 11.466 1.450 -13.686 1.00 64.69 930 ILE A C 1
ATOM 7454 O O . ILE A 1 930 ? 11.831 1.981 -12.633 1.00 64.69 930 ILE A O 1
ATOM 7458 N N . GLU A 1 931 ? 11.933 0.284 -14.113 1.00 64.00 931 GLU A N 1
ATOM 7459 C CA . GLU A 1 931 ? 12.962 -0.484 -13.423 1.00 64.00 931 GLU A CA 1
ATOM 7460 C C . GLU A 1 931 ? 14.315 -0.296 -14.110 1.00 64.00 931 GLU A C 1
ATOM 7462 O O . GLU A 1 931 ? 14.407 -0.131 -15.326 1.00 64.00 931 GLU A O 1
ATOM 7467 N N . SER A 1 932 ? 15.395 -0.315 -13.335 1.00 61.78 932 SER A N 1
ATOM 7468 C CA . SER A 1 932 ? 16.747 -0.276 -13.882 1.00 61.7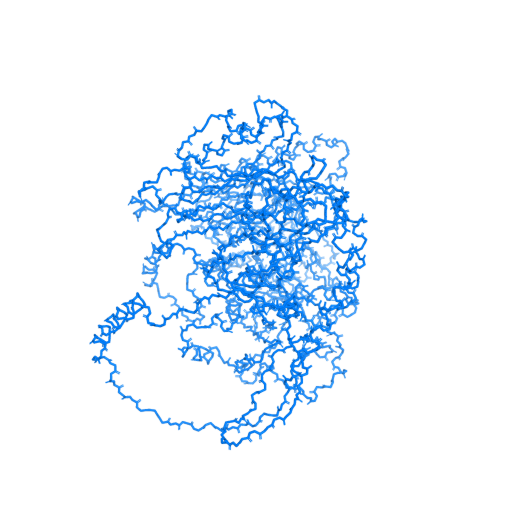8 932 SER A CA 1
ATOM 7469 C C . SER A 1 932 ? 17.660 -1.246 -13.152 1.00 61.78 932 SER A C 1
ATOM 7471 O O . SER A 1 932 ? 17.533 -1.482 -11.948 1.00 61.78 932 SER A O 1
ATOM 7473 N N . ALA A 1 933 ? 18.586 -1.823 -13.906 1.00 60.38 933 ALA A N 1
ATOM 7474 C CA . ALA A 1 933 ? 19.596 -2.732 -13.406 1.00 60.38 933 ALA A CA 1
ATOM 7475 C C . ALA A 1 933 ? 20.964 -2.295 -13.919 1.00 60.38 933 ALA A C 1
ATOM 7477 O O . ALA A 1 933 ? 21.133 -1.896 -15.069 1.00 60.38 933 ALA A O 1
ATOM 7478 N N . VAL A 1 934 ? 21.955 -2.361 -13.038 1.00 63.31 934 VAL A N 1
ATOM 7479 C CA . VAL A 1 934 ? 23.309 -1.891 -13.310 1.00 63.31 934 VAL A CA 1
ATOM 7480 C C . VAL A 1 934 ? 24.277 -2.986 -12.886 1.00 63.31 934 VAL A C 1
ATOM 7482 O O . VAL A 1 934 ? 24.251 -3.429 -11.736 1.00 63.31 934 VAL A O 1
ATOM 7485 N N . LYS A 1 935 ? 25.141 -3.429 -13.802 1.00 64.81 935 LYS A N 1
ATOM 7486 C CA . LYS A 1 935 ? 26.129 -4.482 -13.549 1.00 64.81 935 LYS A CA 1
ATOM 7487 C C . LYS A 1 935 ? 27.530 -4.003 -13.922 1.00 64.81 935 LYS A C 1
ATOM 7489 O O . LYS A 1 935 ? 27.788 -3.681 -15.073 1.00 64.81 935 LYS A O 1
ATOM 7494 N N . LYS A 1 936 ? 28.445 -3.988 -12.949 1.00 64.81 936 LYS A N 1
ATOM 7495 C CA . LYS A 1 936 ? 29.871 -3.655 -13.139 1.00 64.81 936 LYS A CA 1
ATOM 7496 C C . LYS A 1 936 ? 30.675 -4.912 -13.486 1.00 64.81 936 LYS A C 1
ATOM 7498 O O . LYS A 1 936 ? 30.433 -5.954 -12.877 1.00 64.81 936 LYS A O 1
ATOM 7503 N N . THR A 1 937 ? 31.649 -4.822 -14.395 1.00 60.53 937 THR A N 1
ATOM 7504 C CA . THR A 1 937 ? 32.464 -5.973 -14.851 1.00 60.53 937 THR A CA 1
ATOM 7505 C C . THR A 1 937 ? 33.954 -5.841 -14.485 1.00 60.53 937 THR A C 1
ATOM 7507 O O . THR A 1 937 ? 34.698 -5.193 -15.213 1.00 60.53 937 THR A O 1
ATOM 7510 N N . GLY A 1 938 ? 34.416 -6.475 -13.393 1.00 53.88 938 GLY A N 1
ATOM 7511 C CA . GLY A 1 938 ? 35.841 -6.595 -12.992 1.00 53.88 938 GLY A CA 1
ATOM 7512 C C . GLY A 1 938 ? 36.034 -6.867 -11.486 1.00 53.88 938 GLY A C 1
ATOM 7513 O O . GLY A 1 938 ? 35.135 -6.539 -10.719 1.00 53.88 938 GLY A O 1
ATOM 7514 N N . LEU A 1 939 ? 37.151 -7.503 -11.074 1.00 43.84 939 LEU A N 1
ATOM 7515 C CA . LEU A 1 939 ? 37.583 -7.818 -9.680 1.00 43.84 939 LEU A CA 1
ATOM 7516 C C . LEU A 1 939 ? 36.444 -7.868 -8.631 1.00 43.84 939 LEU A C 1
ATOM 7518 O O . LEU A 1 939 ? 36.348 -7.010 -7.753 1.00 43.84 939 LEU A O 1
ATOM 7522 N N . GLY A 1 940 ? 35.526 -8.835 -8.749 1.00 48.75 940 GLY A N 1
ATOM 7523 C CA . GLY A 1 940 ? 34.444 -9.031 -7.767 1.00 48.75 940 GLY A CA 1
ATOM 7524 C C . GLY A 1 940 ? 33.428 -7.879 -7.645 1.00 48.75 940 GLY A C 1
ATOM 7525 O O . GLY A 1 940 ? 32.734 -7.782 -6.641 1.00 48.75 940 GLY A O 1
ATOM 7526 N N . GLY A 1 941 ? 33.334 -6.988 -8.638 1.00 48.41 941 GLY A N 1
ATOM 7527 C CA . GLY A 1 941 ? 32.423 -5.836 -8.657 1.00 48.41 941 GLY A CA 1
ATOM 7528 C C . GLY A 1 941 ? 32.976 -4.555 -8.017 1.00 48.41 941 GLY A C 1
ATOM 7529 O O . GLY A 1 941 ? 32.274 -3.541 -7.998 1.00 48.41 941 GLY A O 1
ATOM 7530 N N . MET A 1 942 ? 34.218 -4.569 -7.519 1.00 42.03 942 MET A N 1
ATOM 7531 C CA . MET A 1 942 ? 34.788 -3.464 -6.733 1.00 42.03 942 MET A CA 1
ATOM 7532 C C . MET A 1 942 ? 35.544 -2.413 -7.557 1.00 42.03 942 MET A C 1
ATOM 7534 O O . MET A 1 942 ? 35.644 -1.268 -7.123 1.00 42.03 942 MET A O 1
ATOM 7538 N N . SER A 1 943 ? 36.060 -2.755 -8.740 1.00 47.75 943 SER A N 1
ATOM 7539 C CA . SER A 1 943 ? 36.823 -1.816 -9.571 1.00 47.75 943 SER A CA 1
ATOM 7540 C C . SER A 1 943 ? 36.720 -2.197 -11.042 1.00 47.75 943 SER A C 1
ATOM 7542 O O . SER A 1 943 ? 37.376 -3.134 -11.499 1.00 47.75 943 SER A O 1
ATOM 7544 N N . ALA A 1 944 ? 35.853 -1.504 -11.780 1.00 46.75 944 ALA A N 1
ATOM 7545 C CA . ALA A 1 944 ? 35.763 -1.663 -13.221 1.00 46.75 944 ALA A CA 1
ATOM 7546 C C . ALA A 1 944 ? 35.143 -0.459 -13.925 1.00 46.75 944 ALA A C 1
ATOM 7548 O O . ALA A 1 944 ? 34.082 0.030 -13.538 1.00 46.75 944 ALA A O 1
ATOM 7549 N N . ASN A 1 945 ? 35.777 -0.072 -15.031 1.00 54.84 945 ASN A N 1
ATOM 7550 C CA . ASN A 1 945 ? 35.382 1.027 -15.919 1.00 54.84 945 ASN A CA 1
ATOM 7551 C C . ASN A 1 945 ? 34.384 0.582 -16.998 1.00 54.84 945 ASN A C 1
ATOM 7553 O O . ASN A 1 945 ? 34.104 1.330 -17.928 1.00 54.84 945 ASN A O 1
ATOM 7557 N N . LYS A 1 946 ? 33.912 -0.663 -16.903 1.00 63.78 946 LYS A N 1
ATOM 7558 C CA . LYS A 1 946 ? 33.091 -1.361 -17.890 1.00 63.78 946 LYS A CA 1
ATOM 7559 C C . LYS A 1 946 ? 31.935 -2.059 -17.182 1.00 63.78 946 LYS A C 1
ATOM 7561 O O . LYS A 1 946 ? 32.009 -2.341 -15.977 1.00 63.78 946 LYS A O 1
ATOM 7566 N N . GLY A 1 947 ? 30.858 -2.293 -17.914 1.00 68.88 947 GLY A N 1
ATOM 7567 C CA . GLY A 1 947 ? 29.640 -2.855 -17.360 1.00 68.88 947 GLY A CA 1
ATOM 7568 C C . GLY A 1 947 ? 28.469 -2.784 -18.326 1.00 68.88 947 GLY A C 1
ATOM 7569 O O . GLY A 1 947 ? 28.626 -2.437 -19.494 1.00 68.88 947 GLY A O 1
ATOM 7570 N N . GLY A 1 948 ? 27.292 -3.097 -17.801 1.00 67.25 948 GLY A N 1
ATOM 7571 C CA . GLY A 1 948 ? 26.020 -2.966 -18.492 1.00 67.25 948 GLY A CA 1
ATOM 7572 C C . GLY A 1 948 ? 25.021 -2.173 -17.664 1.00 67.25 948 GLY A C 1
ATOM 7573 O O . GLY A 1 948 ? 24.937 -2.343 -16.443 1.00 67.25 948 GLY A O 1
ATOM 7574 N N . MET A 1 949 ? 24.257 -1.312 -18.328 1.00 70.25 949 MET A N 1
ATOM 7575 C CA . MET A 1 949 ? 23.059 -0.706 -17.758 1.00 70.25 949 MET A CA 1
ATOM 7576 C C . MET A 1 949 ? 21.848 -1.135 -18.563 1.00 70.25 949 MET A C 1
ATOM 7578 O O . MET A 1 949 ? 21.807 -0.940 -19.772 1.00 70.25 949 MET A O 1
ATOM 7582 N N . ALA A 1 950 ? 20.859 -1.687 -17.876 1.00 65.81 950 ALA A N 1
ATOM 7583 C CA . ALA A 1 950 ? 19.576 -2.036 -18.448 1.00 65.81 950 ALA A CA 1
ATOM 7584 C C . ALA A 1 950 ? 18.477 -1.176 -17.824 1.00 65.81 950 ALA A C 1
ATOM 7586 O O . ALA A 1 950 ? 18.494 -0.899 -16.621 1.00 65.81 950 ALA A O 1
ATOM 7587 N N . MET A 1 951 ? 17.501 -0.793 -18.636 1.00 60.12 951 MET A N 1
ATOM 7588 C CA . MET A 1 951 ? 16.246 -0.213 -18.180 1.00 60.12 951 MET A CA 1
ATOM 7589 C C . MET A 1 951 ? 15.091 -1.033 -18.722 1.00 60.12 951 MET A C 1
ATOM 7591 O O . MET A 1 951 ? 15.093 -1.401 -19.895 1.00 60.12 951 MET A O 1
ATOM 7595 N N . ILE A 1 952 ? 14.109 -1.288 -17.866 1.00 60.16 952 ILE A N 1
ATOM 7596 C CA . ILE A 1 952 ? 12.823 -1.853 -18.244 1.00 60.16 952 ILE A CA 1
ATOM 7597 C C . ILE A 1 952 ? 11.760 -0.782 -18.019 1.00 60.16 952 ILE A C 1
ATOM 7599 O O . ILE A 1 952 ? 11.671 -0.190 -16.944 1.00 60.16 952 ILE A O 1
ATOM 7603 N N . VAL A 1 953 ? 10.961 -0.525 -19.047 1.00 56.62 953 VAL A N 1
ATOM 7604 C CA . VAL A 1 953 ? 9.863 0.442 -19.019 1.00 56.62 953 VAL A CA 1
ATOM 7605 C C . VAL A 1 953 ? 8.573 -0.305 -19.303 1.00 56.62 953 VAL A C 1
ATOM 7607 O O . VAL A 1 953 ? 8.476 -0.975 -20.331 1.00 56.62 953 VAL A O 1
ATOM 7610 N N . HIS A 1 954 ? 7.578 -0.186 -18.421 1.00 54.97 954 HIS A N 1
ATOM 7611 C CA . HIS A 1 954 ? 6.246 -0.725 -18.682 1.00 54.97 954 HIS A CA 1
ATOM 7612 C C . HIS A 1 954 ? 5.333 0.382 -19.226 1.00 54.97 954 HIS A C 1
ATOM 7614 O O . HIS A 1 954 ? 4.919 1.298 -18.518 1.00 54.97 954 HIS A O 1
ATOM 7620 N N . PHE A 1 955 ? 4.998 0.298 -20.507 1.00 54.94 955 PHE A N 1
ATOM 7621 C CA . PHE A 1 955 ? 4.044 1.187 -21.156 1.00 54.94 955 PHE A CA 1
ATOM 7622 C C . PHE A 1 955 ? 2.639 0.609 -21.033 1.00 54.94 955 PHE A C 1
ATOM 7624 O O . PHE A 1 955 ? 2.375 -0.497 -21.500 1.00 54.94 955 PHE A O 1
ATOM 7631 N N . VAL A 1 956 ? 1.728 1.345 -20.409 1.00 55.47 956 VAL A N 1
ATOM 7632 C CA . VAL A 1 956 ? 0.352 0.923 -20.156 1.00 55.47 956 VAL A CA 1
ATOM 7633 C C . VAL A 1 956 ? -0.615 1.924 -20.763 1.00 55.47 956 VAL A C 1
ATOM 7635 O O . VAL A 1 956 ? -0.755 3.057 -20.307 1.00 55.47 956 VAL A O 1
ATOM 7638 N N . ILE A 1 957 ? -1.355 1.474 -21.769 1.00 51.53 957 ILE A N 1
ATOM 7639 C CA . ILE A 1 957 ? -2.446 2.260 -22.331 1.00 51.53 957 ILE A CA 1
ATOM 7640 C C . ILE A 1 957 ? -3.644 2.114 -21.391 1.00 51.53 957 ILE A C 1
ATOM 7642 O O . ILE A 1 957 ? -4.263 1.053 -21.315 1.00 51.53 957 ILE A O 1
ATOM 7646 N N . LYS A 1 958 ? -3.944 3.167 -20.625 1.00 43.25 958 LYS A N 1
ATOM 7647 C CA . LYS A 1 958 ? -5.178 3.243 -19.836 1.00 43.25 958 LYS A CA 1
ATOM 7648 C C . LYS A 1 958 ? -6.297 3.794 -20.712 1.00 43.25 958 LYS A C 1
ATOM 7650 O O . LYS A 1 958 ? -6.166 4.895 -21.239 1.00 43.25 958 LYS A O 1
ATOM 7655 N N . ILE A 1 959 ? -7.388 3.044 -20.831 1.00 39.59 959 ILE A N 1
ATOM 7656 C CA . ILE A 1 959 ? -8.667 3.582 -21.296 1.00 39.59 959 ILE A CA 1
ATOM 7657 C C . ILE A 1 959 ? -9.287 4.298 -20.097 1.00 39.59 959 ILE A C 1
ATOM 7659 O O . ILE A 1 959 ? -9.369 3.723 -19.010 1.00 39.59 959 ILE A O 1
ATOM 7663 N N . ILE A 1 960 ? -9.684 5.555 -20.277 1.00 36.69 960 ILE A N 1
ATOM 7664 C CA . ILE A 1 960 ? -10.495 6.293 -19.304 1.00 36.69 960 ILE A CA 1
ATOM 7665 C C . ILE A 1 960 ? -11.939 5.799 -19.461 1.00 36.69 960 ILE A C 1
ATOM 7667 O O . ILE A 1 960 ? -12.796 6.536 -19.909 1.00 36.69 960 ILE A O 1
ATOM 7671 N N . GLU A 1 961 ? -12.195 4.524 -19.171 1.00 33.44 961 GLU A N 1
ATOM 7672 C CA . GLU A 1 961 ? -13.545 3.987 -18.981 1.00 33.44 961 GLU A CA 1
ATOM 7673 C C . GLU A 1 961 ? -13.486 2.857 -17.948 1.00 33.44 961 GLU A C 1
ATOM 7675 O O . GLU A 1 961 ? -12.581 2.021 -17.936 1.00 33.44 961 GLU A O 1
ATOM 7680 N N . HIS A 1 962 ? -14.443 2.887 -17.027 1.00 34.75 962 HIS A N 1
ATOM 7681 C CA . HIS A 1 962 ? -14.344 2.400 -15.652 1.00 34.75 962 HIS A CA 1
ATOM 7682 C C . HIS A 1 962 ? -14.125 0.892 -15.406 1.00 34.75 962 HIS A C 1
ATOM 7684 O O . HIS A 1 962 ? -14.132 0.500 -14.242 1.00 34.75 962 HIS A O 1
ATOM 7690 N N . PHE A 1 963 ? -13.906 0.027 -16.404 1.00 30.17 963 PHE A N 1
ATOM 7691 C CA . PHE A 1 963 ? -14.036 -1.424 -16.172 1.00 30.17 963 PHE A CA 1
ATOM 7692 C C . PHE A 1 963 ? -13.069 -2.380 -16.896 1.00 30.17 963 PHE A C 1
ATOM 7694 O O . PHE A 1 963 ? -13.231 -3.591 -16.749 1.00 30.17 963 PHE A O 1
ATOM 7701 N N . PHE A 1 964 ? -12.021 -1.918 -17.591 1.00 28.22 964 PHE A N 1
ATOM 7702 C CA . PHE A 1 964 ? -11.119 -2.837 -18.313 1.00 28.22 964 PHE A CA 1
ATOM 7703 C C . PHE A 1 964 ? -9.710 -2.975 -17.718 1.00 28.22 964 PHE A C 1
ATOM 7705 O O . PHE A 1 964 ? -9.050 -2.012 -17.327 1.00 28.22 964 PHE A O 1
ATOM 7712 N N . GLN A 1 965 ? -9.235 -4.224 -17.676 1.00 33.53 965 GLN A N 1
ATOM 7713 C CA . GLN A 1 965 ? -7.878 -4.597 -17.288 1.00 33.53 965 GLN A CA 1
ATOM 7714 C C . GLN A 1 965 ? -6.890 -4.055 -18.331 1.00 33.53 965 GLN A C 1
ATOM 7716 O O . GLN A 1 965 ? -6.938 -4.426 -19.501 1.00 33.53 965 GLN A O 1
ATOM 7721 N N . SER A 1 966 ? -5.988 -3.167 -17.913 1.00 38.00 966 SER A N 1
ATOM 7722 C CA . SER A 1 966 ? -4.995 -2.566 -18.804 1.00 38.00 966 SER A CA 1
ATOM 7723 C C . SER A 1 966 ? -3.934 -3.591 -19.224 1.00 38.00 966 SER A C 1
ATOM 7725 O O . SER A 1 966 ? -3.246 -4.148 -18.363 1.00 38.00 966 SER A O 1
ATOM 7727 N N . SER A 1 967 ? -3.745 -3.805 -20.526 1.00 39.88 967 SER A N 1
ATOM 7728 C CA . SER A 1 967 ? -2.595 -4.544 -21.057 1.00 39.88 967 SER A CA 1
ATOM 7729 C C . SER A 1 967 ? -1.388 -3.611 -21.179 1.00 39.88 967 SER A C 1
ATOM 7731 O O . SER A 1 967 ? -1.469 -2.568 -21.828 1.00 39.88 967 SER A O 1
ATOM 7733 N N . GLY A 1 968 ? -0.276 -3.975 -20.541 1.00 43.19 968 GLY A N 1
ATOM 7734 C CA . GLY A 1 968 ? 0.991 -3.253 -20.630 1.00 43.19 968 GLY A CA 1
ATOM 7735 C C . GLY A 1 968 ? 1.993 -3.956 -21.542 1.00 43.19 968 GLY A C 1
ATOM 7736 O O . GLY A 1 968 ? 2.057 -5.183 -21.552 1.00 43.19 968 GLY A O 1
ATOM 7737 N N . LEU A 1 969 ? 2.793 -3.181 -22.266 1.00 44.91 969 LEU A N 1
ATOM 7738 C CA . LEU A 1 969 ? 3.971 -3.642 -22.998 1.00 44.91 969 LEU A CA 1
ATOM 7739 C C . LEU A 1 969 ? 5.218 -3.306 -22.181 1.00 44.91 969 LEU A C 1
ATOM 7741 O O . LEU A 1 969 ? 5.358 -2.189 -21.687 1.00 44.91 969 LEU A O 1
ATOM 7745 N N . SER A 1 970 ? 6.122 -4.268 -22.026 1.00 41.91 970 SER A N 1
ATOM 7746 C CA . SER A 1 970 ? 7.416 -4.053 -21.380 1.00 41.91 970 SER A CA 1
ATOM 7747 C C . SER A 1 970 ? 8.500 -3.931 -22.435 1.00 41.91 970 SER A C 1
ATOM 7749 O O . SER A 1 970 ? 8.658 -4.823 -23.263 1.00 41.91 970 SER A O 1
ATOM 7751 N N . PHE A 1 971 ? 9.276 -2.857 -22.367 1.00 54.50 971 PHE A N 1
ATOM 7752 C CA . PHE A 1 971 ? 10.445 -2.650 -23.213 1.00 54.50 971 PHE A CA 1
ATOM 7753 C C . PHE A 1 971 ? 11.698 -2.763 -22.357 1.00 54.50 971 PHE A C 1
ATOM 7755 O O . PHE A 1 971 ? 11.743 -2.170 -21.282 1.00 54.50 971 PHE A O 1
ATOM 7762 N N . CYS A 1 972 ? 12.710 -3.498 -22.821 1.00 54.28 972 CYS A N 1
ATOM 7763 C CA . CYS A 1 972 ? 14.022 -3.535 -22.185 1.00 54.28 972 CYS A CA 1
ATOM 7764 C C . CYS A 1 972 ? 15.060 -2.926 -23.126 1.00 54.28 972 CYS A C 1
ATOM 7766 O O . CYS A 1 972 ? 15.210 -3.382 -24.256 1.00 54.28 972 CYS A O 1
ATOM 7768 N N . PHE A 1 973 ? 15.775 -1.908 -22.654 1.00 59.09 973 PHE A N 1
ATOM 7769 C CA . PHE A 1 973 ? 16.927 -1.350 -23.351 1.00 59.09 973 PHE A CA 1
ATOM 7770 C C . PHE A 1 973 ? 18.184 -1.628 -22.537 1.00 59.09 973 PHE A C 1
ATOM 7772 O O . PHE A 1 973 ? 18.234 -1.304 -21.349 1.00 59.09 973 PHE A O 1
ATOM 7779 N N . VAL A 1 974 ? 19.194 -2.217 -23.172 1.00 61.22 974 VAL A N 1
ATOM 7780 C CA . VAL A 1 974 ? 20.456 -2.589 -22.532 1.00 61.22 974 VAL A CA 1
ATOM 7781 C C . VAL A 1 974 ? 21.593 -1.883 -23.253 1.00 61.22 974 VAL A C 1
ATOM 7783 O O . VAL A 1 974 ? 21.809 -2.118 -24.437 1.00 61.22 974 VAL A O 1
ATOM 7786 N N . ASN A 1 975 ? 22.325 -1.033 -22.533 1.00 57.44 975 ASN A N 1
ATOM 7787 C CA . ASN A 1 975 ? 23.574 -0.461 -23.012 1.00 57.44 975 ASN A CA 1
ATOM 7788 C C . ASN A 1 975 ? 24.767 -1.222 -22.413 1.00 57.44 975 ASN A C 1
ATOM 7790 O O . ASN A 1 975 ? 24.892 -1.307 -21.184 1.00 57.44 975 ASN A O 1
ATOM 7794 N N . LEU A 1 976 ? 25.625 -1.778 -23.270 1.00 60.53 976 LEU A N 1
ATOM 7795 C CA . LEU A 1 976 ? 26.752 -2.638 -22.903 1.00 60.53 976 LEU A CA 1
ATOM 7796 C C . LEU A 1 976 ? 28.068 -2.046 -23.405 1.00 60.53 976 LEU A C 1
ATOM 7798 O O . LEU A 1 976 ? 28.185 -1.666 -24.564 1.00 60.53 976 LEU A O 1
ATOM 7802 N N . LEU A 1 977 ? 29.088 -2.058 -22.544 1.00 53.88 977 LEU A N 1
ATOM 7803 C CA . LEU A 1 977 ? 30.466 -1.755 -22.925 1.00 53.88 977 LEU A CA 1
ATOM 7804 C C . LEU A 1 977 ? 31.352 -2.977 -22.635 1.00 53.88 977 LEU A C 1
ATOM 7806 O O . LEU A 1 977 ? 31.815 -3.163 -21.506 1.00 53.88 977 LEU A O 1
ATOM 7810 N N . GLU A 1 978 ? 31.580 -3.815 -23.647 1.00 50.50 978 GLU A N 1
ATOM 7811 C CA . GLU A 1 978 ? 32.358 -5.060 -23.540 1.00 50.50 978 GLU A CA 1
ATOM 7812 C C . GLU A 1 978 ? 33.832 -4.886 -23.983 1.00 50.50 978 GLU A C 1
ATOM 7814 O O . GLU A 1 978 ? 34.225 -3.870 -24.564 1.00 50.50 978 GLU A O 1
ATOM 7819 N N . ARG A 1 979 ? 34.718 -5.840 -23.655 1.00 42.53 979 ARG A N 1
ATOM 7820 C CA . ARG A 1 979 ? 36.054 -5.915 -24.277 1.00 42.53 979 ARG A CA 1
ATOM 7821 C C . ARG A 1 979 ? 35.888 -6.488 -25.687 1.00 42.53 979 ARG A C 1
ATOM 7823 O O . ARG A 1 979 ? 35.434 -7.614 -25.813 1.00 42.53 979 ARG A O 1
ATOM 7830 N N . ARG A 1 980 ? 36.365 -5.776 -26.715 1.00 34.25 980 ARG A N 1
ATOM 7831 C CA . ARG A 1 980 ? 36.967 -6.475 -27.860 1.00 34.25 980 ARG A CA 1
ATOM 7832 C C . ARG A 1 980 ? 38.203 -7.186 -27.305 1.00 34.25 980 ARG A C 1
ATOM 7834 O O . ARG A 1 980 ? 39.134 -6.503 -26.870 1.00 34.25 980 ARG A O 1
ATOM 7841 N N . GLY A 1 981 ? 38.090 -8.501 -27.133 1.00 27.84 981 GLY A N 1
ATOM 7842 C CA . GLY A 1 981 ? 39.221 -9.394 -26.897 1.00 27.84 981 GLY A CA 1
ATOM 7843 C C . GLY A 1 981 ? 40.005 -9.559 -28.181 1.00 27.84 981 GLY A C 1
ATOM 7844 O O . GLY A 1 981 ? 39.334 -9.653 -29.233 1.00 27.84 981 GLY A O 1
#

pLDDT: mean 73.85, std 20.36, range [23.83, 98.56]

Secondary structure (DSSP, 8-state):
--SHHHHHHHHHHHHHHHHTTSS--S---S--SEEEEEEETT-TT--TTS-EEEETT-EEEEEEEEEE-SSS-EEEEEEEEEEEETTT--EEEEEEEE----EEE-TT-EEEEEEEEE--S--EEEEEEEEEEEEETTEEEEEEPPPEEEEEEPPPPPTT-HHHHHHHHHHHHHHHHHHHHHGGGS------PPPPPPPPP------SEEEEE-SSEEEEEE-SS-B-------------------------HHHHHHHTTEEEEEEEEGGG---TTPPP-SPPHHHH-----EEEEEEEETTEEEEEEEEEEEEEEEEETTEEEEEEEEEEEEESSBSTTGGGTT--HHHHHHHHHTSTT-HHHH-TTHHHHHHHTTS-EEE-SSS-TTS-HHHH-S-TTSTT--GGGSTTGGGG-TTHHHHHHHHHHHHTS-HHHHHHHHHTTSS---EEEEEEEEEEE-TT--EEEEEEEEEE----SS-SSSSB-B-TT-PBTT-EEEEEEEE-SSEEEEEEEEEES-SSSEEEEE---TTTTT-S--EEEEE-S-HHHHHHHHHHHHHHHHHHHSEEEEEE-----TTSHHHHHHHHHHHHHHHHHHHHHHHHHHHTT-HHHHHHHH---EEEEE----HHHHHHH-S-SSPPHHHHGGGHHHHHHH--EEEETTTTEEEE---EEEEEE-SS-HHHHHHHHHHHHHHHHHHHHHHTT----HHHHHHHHHHHHHHHHHHHHHHHHHH-SSPP-TT----TTHHHHHHHGGGT--S-PPPHHHHHHHHHTT-STTPPPPEE--HHHHHHHHHHHHTGGGT-------EEEEEEE-TT----HHHHHHHHS-TT-TTT---SEEEEEEE--S---TTSTT-SS-HHHHHHHHHHHHHHH-SSTTSPPEEEEEEEEETTEEEEEEEEGGGGGGEEEEEEEEEE-SGGGSS-S-EEEEEEEEEE---SSTT-PPPEEEEEEEEEE----

InterPro domains:
  IPR000300 Inositol polyphosphate-related phosphatase [PF22669] (827-961)
  IPR002013 SAC domain [PF02383] (294-608)
  IPR002013 SAC domain [PS50275] (372-741)
  IPR005595 Translocon-associated protein (TRAP), alpha subunit [PF03896] (37-211)
  IPR036691 Endonuclease/exonuclease/phosphatase superfamily [G3DSA:3.60.10.10] (797-977)
  IPR036691 Endonuclease/exonuclease/phosphatase superfamily [SSF56219] (797-975)

Foldseek 3Di:
DPPVVVVVVVVVVVVVVVCVVVPPDDDDDPQDDKDKAKDKPVCRPADPAHEAEAEAFDKIKIKIKIFAQDQAKKWWQWKWFAWADPPPRHGPGIGPIGGPHTDIAHHGGMDIDMDMGTRNDDWDKTWTKMWIWIADPNDIDIDIHDIHIYTYDYDDDDPPDPVNVVVVVVVVVVVVVVVVVPPVPPDDDDDDDDDDDDDDDDDDDDLQWDWDDDPWKIKIKGQPAFDEDPPDDDDDDDDDDDDDDDDDDDDDPVVLVVRLQAIAIDMGTPVVDDCVRPDDLAQDCVPPVWGFPAWLFWADDPSWIKTKTQTDWDWFAALEVVWTKTWGQFMDIDTRRYCPCVVVRNDDPVSVVVVDVVPPPDDCPPPVCVLLRLLSNPRFKMWILFDQLLDDDQVCDPDPVSGDPNVCVDPRSVQFFLLCLGCVQVVVVLVPDDPVSNVVCSNRNHHITMGGADKHWDWDAFPVRFIKIKIKDKGQTPPFDDAQFDFFAGALQQHFHLKMKMKIWIDTLFKIWIDIAIEGAQSFGKGWDFAPDPVLVPDPQRTDIDRFFDLLSRLLSNLSNVLSQCVVFAEEEEEEQQDCPPPHNSVVVVVSSVVSVVVNVVVVVVVVVVCPPVCPVVCVRGRHYYHYDYDHDDPVNCVVCDLALDADPVLVVVCVVVLVVQAIFMATPVVRDTPDHGRYYYYYHDNVHVLVSLSSVLNSVSVSCCVVCVVVVTDDDSRNSVVSSVSSVVSSVRSVVVNCCQVDQDSDDPPDPPDPVVVVVVVVVVPPPPDDDHGSSSVSSCSSNQNDPPGDGRHHDDPVVVVVVVVVVVVVVVPDDDDDAAEAADEEEQLLDDDDLVVLLCVSQPPPRPPPDAHQKYKYKYFQVHPDDPVPQPDDDDPSQVVVQVSNQDSNQDPDDPGFHKGFGGWDDHQRMIMTMIGGSVQSSQKRDKDKDWAADDDVRPDHNFTKIKIKIWGWDDDPDDDDDIDIDIDMDMDGDDDPD

Radius of gyration: 35.04 Å; Cα contacts (8 Å, |Δi|>4): 1646; chains: 1; bounding box: 83×89×103 Å

Solvent-accessible surface area (backbone atoms only — not comparable to full-atom values): 56741 Å² total; per-residue (Å²): 140,82,67,72,70,59,61,62,52,53,59,54,55,57,51,52,70,65,48,66,71,73,74,72,84,80,77,93,63,101,77,82,45,66,47,63,44,71,47,42,68,89,51,78,85,66,51,91,88,47,74,45,76,47,48,46,70,41,76,48,37,41,36,36,39,41,32,33,60,36,98,54,62,40,27,36,48,28,37,34,35,27,34,15,37,70,85,79,64,48,77,74,44,75,43,76,72,44,76,74,49,81,46,76,34,48,55,74,36,71,50,78,47,79,46,82,46,74,37,83,56,85,56,48,67,26,26,40,32,44,28,41,31,32,38,49,95,94,39,83,45,81,46,71,34,74,67,37,48,31,37,33,40,69,73,81,84,62,88,78,40,71,71,58,49,52,51,51,53,53,51,51,53,56,49,52,56,55,52,71,73,56,60,92,78,72,88,76,91,77,92,79,82,90,80,89,81,84,86,81,89,82,79,91,78,86,74,61,62,52,74,48,80,36,96,62,39,26,43,35,43,28,44,89,76,58,58,71,78,86,86,74,89,84,89,86,82,89,81,83,89,80,90,84,91,81,87,80,78,82,78,52,70,69,61,53,61,74,46,54,46,39,35,38,75,48,83,45,56,35,91,78,57,88,59,87,87,61,78,90,78,70,57,48,53,90,81,65,72,27,46,87,75,32,28,41,32,45,44,42,45,93,80,37,38,27,45,33,31,35,30,39,64,45,82,44,27,40,72,45,91,89,32,48,31,29,34,31,54,34,56,50,73,44,61,67,37,42,55,86,58,58,83,56,65,85,55,48,76,63,57,48,49,54,67,46,64,80,50,84,82,45,62,75,73,74,42,67,60,55,51,38,41,56,59,50,38,68,60,42,32,33,34,33,94,64,54,52,73,56,52,56,66,82,82,62,48,87,61,81,84,63,65,84,64,64,50,71,79,41,81,69,33,44,25,24,39,55,36,44,54,26,28,50,58,56,52,54,55,44,70,72,45,54,76,68,55,37,51,52,42,55,76,59,28,71,69,41,64,34,31,33,49,44,61,38,45,46,84,42,69,44,86,89,68,47,67,27,35,43,22,44,41,33,40,37,50,64,64,31,70,72,71,50,61,70,71,40,21,31,30,71,73,17,33,30,9,57,27,32,43,36,37,43,31,41,25,43,88,56,35,41,37,38,45,63,39,37,33,19,24,57,47,37,41,38,37,65,43,80,52,94,45,95,77,32,84,80,44,98,77,32,66,44,69,40,70,69,46,35,69,69,60,27,43,51,14,32,49,44,33,52,49,59,46,28,75,72,34,26,28,34,41,34,40,37,42,57,49,86,45,83,91,38,59,53,20,53,51,46,54,55,49,50,54,44,52,50,53,49,52,59,51,52,53,57,50,55,64,74,48,61,89,61,47,71,72,56,52,75,77,60,75,49,53,79,48,74,46,84,48,66,66,52,73,64,59,52,63,71,61,52,74,44,62,69,75,61,62,87,66,44,66,86,42,49,70,58,49,64,71,17,48,36,31,29,34,35,57,81,79,70,40,76,80,37,56,54,50,28,33,48,36,27,40,23,72,88,39,63,61,56,31,46,51,52,52,44,46,54,54,50,50,49,50,52,52,58,28,52,80,67,76,43,74,81,54,71,64,57,32,42,54,52,24,47,53,50,49,55,45,45,54,46,58,48,48,55,45,50,53,48,72,32,80,64,78,86,62,96,86,71,80,77,58,78,76,53,56,67,64,52,57,58,60,70,76,70,72,81,74,90,76,76,33,58,48,46,47,22,50,32,53,46,53,53,65,42,95,87,42,60,66,55,40,70,62,49,72,66,59,54,51,50,53,54,55,48,60,76,49,38,78,81,82,52,85,88,78,91,76,41,73,43,74,50,72,45,76,43,78,42,59,85,82,56,68,69,58,56,34,41,67,80,36,41,92,92,45,73,90,77,73,78,61,48,33,38,39,41,29,34,32,36,55,45,74,91,48,92,85,67,74,84,65,81,79,55,71,56,55,56,52,50,53,53,48,53,47,50,49,68,28,45,100,50,101,79,54,68,57,65,37,58,62,42,72,52,70,59,76,21,36,34,41,40,34,35,30,30,58,91,50,56,85,30,48,42,66,80,46,75,50,77,46,62,54,38,77,95,61,77,60,53,86,34,32,39,43,36,38,36,41,30,42,31,64,74,72,99,56,100,82,72,86,67,67,62,50,77,46,77,51,74,45,74,53,78,80,90,125